Protein AF-0000000079729441 (afdb_homodimer)

Nearest PDB structures (foldseek):
  6cr0-assembly1_A  TM=8.368E-01  e=8.800E-32  Shinella sp. HZN7
  2vvm-assembly1_B  TM=8.037E-01  e=1.463E-27  Aspergillus niger
  2vvm-assembly1_A  TM=7.965E-01  e=6.323E-27  Aspergillus niger
  3zdn-assembly1_B  TM=7.847E-01  e=6.705E-27  Aspergillus niger
  3zdn-assembly1_A  TM=7.825E-01  e=1.435E-26  Aspergillus niger

InterPro domains:
  IPR002937 Amine oxidase [PF01593] (46-445)
  IPR036188 FAD/NAD(P)-binding domain superfamily [G3DSA:3.50.50.60] (35-447)
  IPR036188 FAD/NAD(P)-binding domain superfamily [SSF51905] (35-447)
  IPR050703 Flavin Monoamine Oxidase [PTHR43563] (37-143)

pLDDT: mean 89.75, std 18.29, range [20.11, 98.88]

Radius of gyration: 29.42 Å; Cα contacts (8 Å, |Δi|>4): 1916; chains: 2; bounding box: 69×82×89 Å

Sequence (894 aa):
MKFSRSEFLKAGALTAAMLLGIGKNVIRAQSSPAPGKKVIVLGGGLSGLYSAYLLGKTGSKVTLIEATDRVGGRVRSITDSSGHVLDLGAEWISSEDKTVRSLVRELGLKSFSAALHPDLFLGTYKKFGSWEISGKSQEILNKLIGLNSKMNPSQQEGLDRISFYNYLLYQGASADDLSLLGYKLSLHYGDSIRVLSAQKVLTDLAQFPQRNSKIEGGMENIAKTLVLNVENTEFVFSDPVLSVDQNESGVTISTASGRKFQGAVCVCTLPANQLASLKWNPDLDKEKLLSALRIRYSQIYKLFLVLREAPWESSPFAVHSDSAAQFLYDAGTKVDSPDKILGTIANGDRYSVFESASQDQRVDYIRLTLGRLGLKKDLQIQRIYSSETGKEYVPSGVATFPPGSYGSEMSLRKPFDRVFFAGEHTGESTGTVEAALVSAIKAVNMVMKFSRSEFLKAGALTAAMLLGIGKNVIRAQSSPAPGKKVIVLGGGLSGLYSAYLLGKTGSKVTLIEATDRVGGRVRSITDSSGHVLDLGAEWISSEDKTVRSLVRELGLKSFSAALHPDLFLGTYKKFGSWEISGKSQEILNKLIGLNSKMNPSQQEGLDRISFYNYLLYQGASADDLSLLGYKLSLHYGDSIRVLSAQKVLTDLAQFPQRNSKIEGGMENIAKTLVLNVENTEFVFSDPVLSVDQNESGVTISTASGRKFQGAVCVCTLPANQLASLKWNPDLDKEKLLSALRIRYSQIYKLFLVLREAPWESSPFAVHSDSAAQFLYDAGTKVDSPDKILGTIANGDRYSVFESASQDQRVDYIRLTLGRLGLKKDLQIQRIYSSETGKEYVPSGVATFPPGSYGSEMSLRKPFDRVFFAGEHTGESTGTVEAALVSAIKAVNMV

Secondary structure (DSSP, 8-state):
----SSGGGGGGGGGGGGGG-S---------S--TT-EEEEE--SHHHHHHHHHHHHTT-EEEEE-SSSSS-TT--EEE-TTS-EEESS---B-TT-HHHHHHHHHTT--EEE-----EEEESEEE-TTS-PPPHHHHHHHHHHHHHHTT--HHHHHHHHTSBHHHHHHHHT--HHHHHHHHHHHHHHHSS-GGGSBHHHHHHHHHTPPP--EEETT-THHHHHHHHHH--SEEEE-S--EEEEEE-SS-EEEEETTS-EEEESEEEE---HHHHTTSEEESPPPHHHHHHHHH-EE--EEEEEEEESS-SSSSSS-EEEESSSS-EEEE----TT-S-EEEEEEEEGGGHHHHHHS-HHHHHHHHHHHHHHTTS-----EEEEEE-----SSS-SS-EE--TT-TTHHHHHHS-BTTEEE-SGGGSSS-SSHHHHHHHHHHHHHH-/----SSGGGGGGGGGGGGGGGS---------S--TT-EEEEE--BHHHHHHHHHHHHTT-EEEEE-SSSSSBTT--EEE-TTS-EEESS---B-TT-HHHHHHHHHTT--EEE-----EEEESEEE-TTS-PPPHHHHHHHHHHHHHHTT--HHHHHHHHTSBHHHHHHHHT--HHHHHHHHHHHHHHHSS-GGGSBHHHHHHHHTTPPP--EEETT-THHHHHHHHHH--SEEEE-S--EEEEEE-SS-EEEEETTS-EEEESEEEE---HHHHHHSEEESPPPHHHHHHHHH-EE--EEEEEEEESS-SSSSSS-EEEESSSS-EEEE----TT-S-EEEEEEEEGGGHHHHHHS-HHHHHHHHHHHHHHTTS-----EEEEEE--TT-SSS-SS-EE--TT-TTHHHHHHS-BTTEEE-SGGGSSS-SSHHHHHHHHHHHHHH-

Solvent-accessible surface area (backbone atoms only — not comparable to full-atom values): 46060 Å² total; per-residue (Å²): 134,85,82,76,89,73,77,77,70,67,72,77,64,62,73,73,56,67,74,62,66,66,72,77,71,61,73,65,66,64,68,69,54,52,75,66,39,35,34,32,29,33,28,35,23,57,19,23,46,48,32,44,34,57,40,17,74,56,44,22,35,31,39,37,38,14,49,45,85,60,68,16,58,56,27,35,50,45,75,45,96,72,64,31,42,44,45,51,37,51,59,60,41,36,85,79,38,63,66,50,51,51,49,37,53,75,72,69,52,53,69,45,83,52,65,75,69,47,24,39,34,65,97,49,82,33,54,59,91,67,69,67,60,48,70,67,40,49,50,49,50,53,51,48,33,59,49,59,74,68,50,52,70,70,55,40,45,59,40,11,25,20,19,32,44,48,52,42,44,70,71,65,33,49,72,68,37,50,52,48,49,38,64,73,44,26,82,66,46,20,39,57,46,70,57,26,8,26,40,56,51,37,58,38,62,74,68,60,81,55,58,31,21,31,41,63,82,19,46,27,46,57,40,55,53,44,65,73,65,42,36,58,60,45,81,42,62,60,36,40,73,45,33,44,37,54,60,98,80,24,30,39,39,34,30,73,83,69,50,75,47,77,23,53,30,33,41,40,29,54,55,48,67,54,60,59,69,44,47,48,37,66,70,67,55,65,66,37,44,53,28,25,43,27,45,41,65,19,38,46,39,35,38,35,37,34,17,64,60,69,54,63,94,57,82,87,38,37,33,38,37,40,39,58,44,26,29,39,30,61,49,61,69,45,87,87,38,74,60,29,32,45,29,34,43,18,38,33,40,32,17,55,40,50,72,52,34,52,73,69,51,44,50,49,37,42,27,54,34,28,45,74,71,73,35,59,44,87,74,56,71,76,48,78,52,62,40,78,76,85,47,90,84,44,68,58,40,31,55,38,52,31,21,37,32,68,64,24,34,60,42,50,35,48,61,58,91,55,33,27,27,24,19,24,65,39,30,85,54,53,52,36,70,48,17,13,48,52,22,13,53,57,30,55,60,71,87,134,81,85,74,85,69,76,78,63,65,75,70,63,62,70,69,58,68,71,63,66,66,71,80,70,63,74,65,67,64,69,70,55,54,72,66,41,36,34,33,29,34,28,34,22,56,18,22,46,50,32,45,34,56,41,16,74,54,44,23,36,33,40,36,38,13,51,46,88,61,69,15,58,56,27,36,50,44,74,45,95,72,64,30,42,45,46,50,37,54,58,62,42,37,85,79,39,62,66,51,52,51,49,36,52,74,71,70,51,54,68,46,84,52,65,74,69,46,23,40,35,66,97,49,82,34,54,58,92,68,69,69,61,49,70,68,41,49,50,49,50,54,51,48,33,59,49,60,75,67,49,53,71,70,57,39,46,58,40,11,24,20,18,31,44,47,50,42,45,70,72,65,33,49,71,68,35,51,52,45,47,38,63,73,44,28,84,66,45,19,40,58,46,70,58,26,9,26,40,57,51,38,57,38,60,72,68,60,81,57,58,30,20,32,41,62,82,19,47,26,45,59,41,55,51,44,66,75,65,43,37,60,60,45,81,41,60,59,35,38,75,46,33,45,36,55,60,98,81,25,31,41,40,34,29,71,82,70,50,74,46,76,24,54,31,34,41,42,30,54,56,48,67,55,59,59,70,40,46,47,37,67,69,68,55,66,66,38,44,50,26,25,42,27,45,40,64,21,38,46,40,34,38,36,40,33,19,65,59,67,55,64,93,59,83,89,39,36,32,37,37,39,40,57,45,27,29,39,31,61,49,60,69,45,86,88,37,75,60,29,32,46,30,33,45,19,36,33,41,32,17,56,39,51,71,52,34,51,73,68,52,43,52,49,38,42,26,54,33,28,46,74,72,73,33,59,42,84,73,56,73,76,47,79,48,62,41,77,77,86,49,91,83,44,69,58,41,30,56,38,50,29,20,37,33,68,64,22,35,62,41,50,34,49,64,58,90,56,34,29,28,25,19,24,64,37,29,87,55,51,52,37,70,48,17,12,47,51,21,14,52,57,29,55,60,70,86

Organism: NCBI:txid2484979

Structure (mmCIF, N/CA/C/O backbone):
data_AF-0000000079729441-model_v1
#
loop_
_entity.id
_entity.type
_entity.pdbx_description
1 polymer 'FAD-dependent oxidoreductase'
#
loop_
_atom_site.group_PDB
_atom_site.id
_atom_site.type_symbol
_atom_site.label_atom_id
_atom_site.label_alt_id
_atom_site.label_comp_id
_atom_site.label_asym_id
_atom_site.label_entity_id
_atom_site.label_seq_id
_atom_site.pdbx_PDB_ins_code
_atom_site.Cartn_x
_atom_site.Cartn_y
_atom_site.Cartn_z
_atom_site.occupancy
_atom_site.B_iso_or_equiv
_atom_site.auth_seq_id
_atom_site.auth_comp_id
_atom_site.auth_asym_id
_atom_site.auth_atom_id
_atom_site.pdbx_PDB_model_num
ATOM 1 N N . MET A 1 1 ? -10.023 -13.766 50.531 1 20.72 1 MET A N 1
ATOM 2 C CA . MET A 1 1 ? -9.773 -15.188 50.312 1 20.72 1 MET A CA 1
ATOM 3 C C . MET A 1 1 ? -9.711 -15.5 48.812 1 20.72 1 MET A C 1
ATOM 5 O O . MET A 1 1 ? -10.492 -14.961 48.031 1 20.72 1 MET A O 1
ATOM 9 N N . LYS A 1 2 ? -8.555 -16.016 48.25 1 24.16 2 LYS A N 1
ATOM 10 C CA . LYS A 1 2 ? -7.883 -16.312 47 1 24.16 2 LYS A CA 1
ATOM 11 C C . LYS A 1 2 ? -8.641 -17.359 46.188 1 24.16 2 LYS A C 1
ATOM 13 O O . LYS A 1 2 ? -8.898 -18.453 46.688 1 24.16 2 LYS A O 1
ATOM 18 N N . PHE A 1 3 ? -9.797 -16.938 45.438 1 23.5 3 PHE A N 1
ATOM 19 C CA . PHE A 1 3 ? -10.844 -17.797 44.875 1 23.5 3 PHE A CA 1
ATOM 20 C C . PHE A 1 3 ? -10.242 -18.953 44.094 1 23.5 3 PHE A C 1
ATOM 22 O O . PHE A 1 3 ? -9.242 -18.75 43.375 1 23.5 3 PHE A O 1
ATOM 29 N N . SER A 1 4 ? -10.422 -20.234 44.406 1 22.03 4 SER A N 1
ATOM 30 C CA . SER A 1 4 ? -9.867 -21.562 44.094 1 22.03 4 SER A CA 1
ATOM 31 C C . SER A 1 4 ? -10.148 -21.953 42.656 1 22.03 4 SER A C 1
ATOM 33 O O . SER A 1 4 ? -11.055 -21.422 42 1 22.03 4 SER A O 1
ATOM 35 N N . ARG A 1 5 ? -9.367 -22.875 41.969 1 22.97 5 ARG A N 1
ATOM 36 C CA . ARG A 1 5 ? -9.023 -23.469 40.688 1 22.97 5 ARG A CA 1
ATOM 37 C C . ARG A 1 5 ? -10.266 -24.016 40 1 22.97 5 ARG A C 1
ATOM 39 O O . ARG A 1 5 ? -10.328 -24.062 38.75 1 22.97 5 ARG A O 1
ATOM 46 N N . SER A 1 6 ? -11.188 -24.641 40.781 1 23.39 6 SER A N 1
ATOM 47 C CA . SER A 1 6 ? -12.023 -25.766 40.375 1 23.39 6 SER A CA 1
ATOM 48 C C . SER A 1 6 ? -13.172 -25.312 39.469 1 23.39 6 SER A C 1
ATOM 50 O O . SER A 1 6 ? -13.539 -26.016 38.531 1 23.39 6 SER A O 1
ATOM 52 N N . GLU A 1 7 ? -13.953 -24.234 39.844 1 22.52 7 GLU A N 1
ATOM 53 C CA . GLU A 1 7 ? -15.352 -24.156 39.469 1 22.52 7 GLU A CA 1
ATOM 54 C C . GLU A 1 7 ? -15.477 -23.75 38 1 22.52 7 GLU A C 1
ATOM 56 O O . GLU A 1 7 ? -16.562 -23.844 37.406 1 22.52 7 GLU A O 1
ATOM 61 N N . PHE A 1 8 ? -14.398 -23.156 37.406 1 21.56 8 PHE A N 1
ATOM 62 C CA . PHE A 1 8 ? -14.625 -22.359 36.219 1 21.56 8 PHE A CA 1
ATOM 63 C C . PHE A 1 8 ? -14.859 -23.25 35 1 21.56 8 PHE A C 1
ATOM 65 O O . PHE A 1 8 ? -15.359 -22.797 33.969 1 21.56 8 PHE A O 1
ATOM 72 N N . LEU A 1 9 ? -14.477 -24.609 35.094 1 21.39 9 LEU A N 1
ATOM 73 C CA . LEU A 1 9 ? -14.297 -25.469 33.906 1 21.39 9 LEU A CA 1
ATOM 74 C C . LEU A 1 9 ? -15.648 -25.844 33.312 1 21.39 9 LEU A C 1
ATOM 76 O O . LEU A 1 9 ? -15.727 -26.156 32.125 1 21.39 9 LEU A O 1
ATOM 80 N N . LYS A 1 10 ? -16.656 -25.984 34.156 1 23.56 10 LYS A N 1
ATOM 81 C CA . LYS A 1 10 ? -17.766 -26.844 33.781 1 23.56 10 LYS A CA 1
ATOM 82 C C . LYS A 1 10 ? -18.625 -26.188 32.688 1 23.56 10 LYS A C 1
ATOM 84 O O . LYS A 1 10 ? -19.328 -26.859 31.938 1 23.56 10 LYS A O 1
ATOM 89 N N . ALA A 1 11 ? -18.781 -24.859 32.812 1 24.09 11 ALA A N 1
ATOM 90 C CA . ALA A 1 11 ? -20.047 -24.391 32.219 1 24.09 11 ALA A CA 1
ATOM 91 C C . ALA A 1 11 ? -19.984 -24.438 30.703 1 24.09 11 ALA A C 1
ATOM 93 O O . ALA A 1 11 ? -21 -24.219 30.031 1 24.09 11 ALA A O 1
ATOM 94 N N . GLY A 1 12 ? -18.75 -24.422 30.188 1 22.89 12 GLY A N 1
ATOM 95 C CA . GLY A 1 12 ? -18.656 -24.062 28.781 1 22.89 12 GLY A CA 1
ATOM 96 C C . GLY A 1 12 ? -19.281 -25.078 27.844 1 22.89 12 GLY A C 1
ATOM 97 O O . GLY A 1 12 ? -19.062 -25.047 26.641 1 22.89 12 GLY A O 1
ATOM 98 N N . ALA A 1 13 ? -19.984 -26.094 28.422 1 24.66 13 ALA A N 1
ATOM 99 C CA . ALA A 1 13 ? -20.359 -27.297 27.656 1 24.66 13 ALA A CA 1
ATOM 100 C C . ALA A 1 13 ? -21.422 -26.969 26.609 1 24.66 13 ALA A C 1
ATOM 102 O O . ALA A 1 13 ? -21.625 -27.734 25.672 1 24.66 13 ALA A O 1
ATOM 103 N N . LEU A 1 14 ? -22.203 -25.938 26.953 1 24.86 14 LEU A N 1
ATOM 104 C CA . LEU A 1 14 ? -23.531 -26.109 26.359 1 24.86 14 LEU A CA 1
ATOM 105 C C . LEU A 1 14 ? -23.469 -25.922 24.844 1 24.86 14 LEU A C 1
ATOM 107 O O . LEU A 1 14 ? -24.266 -26.5 24.109 1 24.86 14 LEU A O 1
ATOM 111 N N . THR A 1 15 ? -22.656 -24.953 24.484 1 24.14 15 THR A N 1
ATOM 112 C CA . THR A 1 15 ? -23.125 -24.281 23.281 1 24.14 15 THR A CA 1
ATOM 113 C C . THR A 1 15 ? -22.984 -25.188 22.062 1 24.14 15 THR A C 1
ATOM 115 O O . THR A 1 15 ? -23.344 -24.797 20.938 1 24.14 15 THR A O 1
ATOM 118 N N . ALA A 1 16 ? -22.297 -26.328 22.156 1 26.58 16 ALA A N 1
ATOM 119 C CA . ALA A 1 16 ? -22 -27.062 20.938 1 26.58 16 ALA A CA 1
ATOM 120 C C . ALA A 1 16 ? -23.281 -27.578 20.281 1 26.58 16 ALA A C 1
ATOM 122 O O . ALA A 1 16 ? -23.266 -27.969 19.109 1 26.58 16 ALA A O 1
ATOM 123 N N . ALA A 1 17 ? -24.328 -27.656 21.125 1 26.12 17 ALA A N 1
ATOM 124 C CA . ALA A 1 17 ? -25.375 -28.594 20.688 1 26.12 17 ALA A CA 1
ATOM 125 C C . ALA A 1 17 ? -26.188 -28 19.547 1 26.12 17 ALA A C 1
ATOM 127 O O . ALA A 1 17 ? -26.734 -28.734 18.719 1 26.12 17 ALA A O 1
ATOM 128 N N . MET A 1 18 ? -26.422 -26.688 19.766 1 25.78 18 MET A N 1
ATOM 129 C CA . MET A 1 18 ? -27.578 -26.312 18.969 1 25.78 18 MET A CA 1
ATOM 130 C C . MET A 1 18 ? -27.266 -26.359 17.484 1 25.78 18 MET A C 1
ATOM 132 O O . MET A 1 18 ? -28.141 -26.141 16.641 1 25.78 18 MET A O 1
ATOM 136 N N . LEU A 1 19 ? -25.984 -26.234 17.203 1 25.58 19 LEU A N 1
ATOM 137 C CA . LEU A 1 19 ? -25.828 -26.141 15.758 1 25.58 19 LEU A CA 1
ATOM 138 C C . LEU A 1 19 ? -26.328 -27.406 15.07 1 25.58 19 LEU A C 1
ATOM 140 O O . LEU A 1 19 ? -26.172 -27.562 13.859 1 25.58 19 LEU A O 1
ATOM 144 N N . LEU A 1 20 ? -26.906 -28.328 15.883 1 26.69 20 LEU A N 1
ATOM 145 C CA . LEU A 1 20 ? -27.281 -29.594 15.273 1 26.69 20 LEU A CA 1
ATOM 146 C C . LEU A 1 20 ? -28.484 -29.406 14.359 1 26.69 20 LEU A C 1
ATOM 148 O O . LEU A 1 20 ? -28.766 -30.266 13.523 1 26.69 20 LEU A O 1
ATOM 152 N N . GLY A 1 21 ? -29.422 -28.531 14.758 1 25.58 21 GLY A N 1
ATOM 153 C CA . GLY A 1 21 ? -30.75 -28.703 14.18 1 25.58 21 GLY A CA 1
ATOM 154 C C . GLY A 1 21 ? -30.828 -28.281 12.727 1 25.58 21 GLY A C 1
ATOM 155 O O . GLY A 1 21 ? -31.922 -28.172 12.164 1 25.58 21 GLY A O 1
ATOM 156 N N . ILE A 1 22 ? -29.984 -27.312 12.422 1 28.78 22 ILE A N 1
ATOM 157 C CA . ILE A 1 22 ? -30.344 -26.922 11.062 1 28.78 22 ILE A CA 1
ATOM 158 C C . ILE A 1 22 ? -30.344 -28.141 10.148 1 28.78 22 ILE A C 1
ATOM 160 O O . ILE A 1 22 ? -29.422 -28.953 10.195 1 28.78 22 ILE A O 1
ATOM 164 N N . GLY A 1 23 ? -31.531 -28.578 9.711 1 25.88 23 GLY A N 1
ATOM 165 C CA . GLY A 1 23 ? -31.766 -29.734 8.859 1 25.88 23 GLY A CA 1
ATOM 166 C C . GLY A 1 23 ? -30.641 -29.969 7.867 1 25.88 23 GLY A C 1
ATOM 167 O O . GLY A 1 23 ? -29.953 -29.031 7.465 1 25.88 23 GLY A O 1
ATOM 168 N N . LYS A 1 24 ? -30.125 -31.062 7.906 1 30.64 24 LYS A N 1
ATOM 169 C CA . LYS A 1 24 ? -29.234 -31.797 7.016 1 30.64 24 LYS A CA 1
ATOM 170 C C . LYS A 1 24 ? -29.547 -31.5 5.555 1 30.64 24 LYS A C 1
ATOM 172 O O . LYS A 1 24 ? -30.266 -32.25 4.902 1 30.64 24 LYS A O 1
ATOM 177 N N . ASN A 1 25 ? -30.078 -30.234 5.371 1 29.16 25 ASN A N 1
ATOM 178 C CA . ASN A 1 25 ? -30.188 -30.25 3.914 1 29.16 25 ASN A CA 1
ATOM 179 C C . ASN A 1 25 ? -28.859 -30.625 3.264 1 29.16 25 ASN A C 1
ATOM 181 O O . ASN A 1 25 ? -27.906 -29.828 3.266 1 29.16 25 ASN A O 1
ATOM 185 N N . VAL A 1 26 ? -28.391 -31.781 3.516 1 29.33 26 VAL A N 1
ATOM 186 C CA . VAL A 1 26 ? -27.359 -32.469 2.725 1 29.33 26 VAL A CA 1
ATOM 187 C C . VAL A 1 26 ? -27.438 -31.984 1.274 1 29.33 26 VAL A C 1
ATOM 189 O O . VAL A 1 26 ? -28.438 -32.219 0.591 1 29.33 26 VAL A O 1
ATOM 192 N N . ILE A 1 27 ? -27.031 -30.812 1.03 1 32.25 27 ILE A N 1
ATOM 193 C CA . ILE A 1 27 ? -26.766 -30.656 -0.393 1 32.25 27 ILE A CA 1
ATOM 194 C C . ILE A 1 27 ? -26.25 -31.969 -0.979 1 32.25 27 ILE A C 1
ATOM 196 O O . ILE A 1 27 ? -25.203 -32.469 -0.582 1 32.25 27 ILE A O 1
ATOM 200 N N . ARG A 1 28 ? -27.109 -32.875 -1.258 1 32.94 28 ARG A N 1
ATOM 201 C CA . ARG A 1 28 ? -26.859 -34.062 -2.031 1 32.94 28 ARG A CA 1
ATOM 202 C C . ARG A 1 28 ? -25.719 -33.875 -3.029 1 32.94 28 ARG A C 1
ATOM 204 O O . ARG A 1 28 ? -25.766 -32.938 -3.83 1 32.94 28 ARG A O 1
ATOM 211 N N . ALA A 1 29 ? -24.516 -34.25 -2.689 1 35.47 29 ALA A N 1
ATOM 212 C CA . ALA A 1 29 ? -23.516 -34.5 -3.723 1 35.47 29 ALA A CA 1
ATOM 213 C C . ALA A 1 29 ? -24.172 -34.906 -5.043 1 35.47 29 ALA A C 1
ATOM 215 O O . ALA A 1 29 ? -24.844 -35.938 -5.133 1 35.47 29 ALA A O 1
ATOM 216 N N . GLN A 1 30 ? -24.641 -33.969 -5.734 1 36.94 30 GLN A N 1
ATOM 217 C CA . GLN A 1 30 ? -25.109 -34.469 -7.023 1 36.94 30 GLN A CA 1
ATOM 218 C C . GLN A 1 30 ? -24.203 -35.594 -7.527 1 36.94 30 GLN A C 1
ATOM 220 O O . GLN A 1 30 ? -23.031 -35.688 -7.148 1 36.94 30 GLN A O 1
ATOM 225 N N . SER A 1 31 ? -24.797 -36.656 -8.102 1 38.97 31 SER A N 1
ATOM 226 C CA . SER A 1 31 ? -24.234 -37.875 -8.719 1 38.97 31 SER A CA 1
ATOM 227 C C . SER A 1 31 ? -22.891 -37.562 -9.391 1 38.97 31 SER A C 1
ATOM 229 O O . SER A 1 31 ? -22.672 -36.438 -9.867 1 38.97 31 SER A O 1
ATOM 231 N N . SER A 1 32 ? -21.812 -38.156 -8.945 1 47.31 32 SER A N 1
ATOM 232 C CA . SER A 1 32 ? -20.578 -38.156 -9.719 1 47.31 32 SER A CA 1
ATOM 233 C C . SER A 1 32 ? -20.844 -37.844 -11.188 1 47.31 32 SER A C 1
ATOM 235 O O . SER A 1 32 ? -21.828 -38.281 -11.758 1 47.31 32 SER A O 1
ATOM 237 N N . PRO A 1 33 ? -20.266 -36.688 -11.609 1 52.5 33 PRO A N 1
ATOM 238 C CA . PRO A 1 33 ? -20.5 -36.469 -13.039 1 52.5 33 PRO A CA 1
ATOM 239 C C . PRO A 1 33 ? -20.578 -37.75 -13.836 1 52.5 33 PRO A C 1
ATOM 241 O O . PRO A 1 33 ? -19.906 -38.719 -13.5 1 52.5 33 PRO A O 1
ATOM 244 N N . ALA A 1 34 ? -21.688 -38 -14.461 1 55.31 34 ALA A N 1
ATOM 245 C CA . ALA A 1 34 ? -21.922 -39.156 -15.32 1 55.31 34 ALA A CA 1
ATOM 246 C C . ALA A 1 34 ? -20.734 -39.406 -16.25 1 55.31 34 ALA A C 1
ATOM 248 O O . ALA A 1 34 ? -20.109 -38.438 -16.734 1 55.31 34 ALA A O 1
ATOM 249 N N . PRO A 1 35 ? -20.234 -40.562 -16.25 1 67.25 35 PRO A N 1
ATOM 250 C CA . PRO A 1 35 ? -19.25 -40.906 -17.281 1 67.25 35 PRO A CA 1
ATOM 251 C C . PRO A 1 35 ? -19.578 -40.312 -18.641 1 67.25 35 PRO A C 1
ATOM 253 O O . PRO A 1 35 ? -20.75 -40.281 -19.031 1 67.25 35 PRO A O 1
ATOM 256 N N . GLY A 1 36 ? -18.625 -39.344 -19.125 1 75.56 36 GLY A N 1
ATOM 257 C CA . GLY A 1 36 ? -18.797 -38.812 -20.453 1 75.56 36 GLY A CA 1
ATOM 258 C C . GLY A 1 36 ? -19.188 -37.344 -20.453 1 75.56 36 GLY A C 1
ATOM 259 O O . GLY A 1 36 ? -19.281 -36.719 -21.5 1 75.56 36 GLY A O 1
ATOM 260 N N . LYS A 1 37 ? -19.266 -36.812 -19.172 1 88.56 37 LYS A N 1
ATOM 261 C CA . LYS A 1 37 ? -19.609 -35.406 -19.109 1 88.56 37 LYS A CA 1
ATOM 262 C C . LYS A 1 37 ? -18.453 -34.531 -19.594 1 88.56 37 LYS A C 1
ATOM 264 O O . LYS A 1 37 ? -17.312 -34.719 -19.172 1 88.56 37 LYS A O 1
ATOM 269 N N . LYS A 1 38 ? -18.734 -33.625 -20.469 1 97 38 LYS A N 1
ATOM 270 C CA . LYS A 1 38 ? -17.719 -32.719 -20.984 1 97 38 LYS A CA 1
ATOM 271 C C . LYS A 1 38 ? -17.578 -31.5 -20.078 1 97 38 LYS A C 1
ATOM 273 O O . LYS A 1 38 ? -18.547 -30.75 -19.859 1 97 38 LYS A O 1
ATOM 278 N N . VAL A 1 39 ? -16.391 -31.359 -19.5 1 98.44 39 VAL A N 1
ATOM 279 C CA . VAL A 1 39 ? -16.125 -30.266 -18.578 1 98.44 39 VAL A CA 1
ATOM 280 C C . VAL A 1 39 ? -14.992 -29.406 -19.141 1 98.44 39 VAL A C 1
ATOM 282 O O . VAL A 1 39 ? -13.969 -29.922 -19.594 1 98.44 39 VAL A O 1
ATOM 285 N N . ILE A 1 40 ? -15.188 -28.094 -19.125 1 98.81 40 ILE A N 1
ATOM 286 C CA . ILE A 1 40 ? -14.133 -27.172 -19.516 1 98.81 40 ILE A CA 1
ATOM 287 C C . ILE A 1 40 ? -13.484 -26.578 -18.266 1 98.81 40 ILE A C 1
ATOM 289 O O . ILE A 1 40 ? -14.18 -26.141 -17.344 1 98.81 40 ILE A O 1
ATOM 293 N N . VAL A 1 41 ? -12.18 -26.609 -18.172 1 98.88 41 VAL A N 1
ATOM 294 C CA . VAL A 1 41 ? -11.43 -25.984 -17.094 1 98.88 41 VAL A CA 1
ATOM 295 C C . VAL A 1 41 ? -10.633 -24.797 -17.625 1 98.88 41 VAL A C 1
ATOM 297 O O . VAL A 1 41 ? -9.883 -24.938 -18.594 1 98.88 41 VAL A O 1
ATOM 300 N N . LEU A 1 42 ? -10.852 -23.641 -17.031 1 98.81 42 LEU A N 1
ATOM 301 C CA . LEU A 1 42 ? -10.141 -22.438 -17.438 1 98.81 42 LEU A CA 1
ATOM 302 C C . LEU A 1 42 ? -8.969 -22.172 -16.5 1 98.81 42 LEU A C 1
ATOM 304 O O . LEU A 1 42 ? -9.164 -21.953 -15.297 1 98.81 42 LEU A O 1
ATOM 308 N N . GLY A 1 43 ? -7.727 -22.125 -17.094 1 98.19 43 GLY A N 1
ATOM 309 C CA . GLY A 1 43 ? -6.516 -21.859 -16.328 1 98.19 43 GLY A CA 1
ATOM 310 C C . GLY A 1 43 ? -5.738 -23.125 -15.992 1 98.19 43 GLY A C 1
ATOM 311 O O . GLY A 1 43 ? -6.297 -24.078 -15.469 1 98.19 43 GLY A O 1
ATOM 312 N N . GLY A 1 44 ? -4.488 -23.016 -16.219 1 98 44 GLY A N 1
ATOM 313 C CA . GLY A 1 44 ? -3.623 -24.172 -15.992 1 98 44 GLY A CA 1
ATOM 314 C C . GLY A 1 44 ? -2.732 -24 -14.773 1 98 44 GLY A C 1
ATOM 315 O O . GLY A 1 44 ? -1.617 -24.531 -14.742 1 98 44 GLY A O 1
ATOM 316 N N . GLY A 1 45 ? -3.131 -23.203 -13.805 1 97.69 45 GLY A N 1
ATOM 317 C CA . GLY A 1 45 ? -2.484 -23.203 -12.5 1 97.69 45 GLY A CA 1
ATOM 318 C C . GLY A 1 45 ? -2.805 -24.422 -11.672 1 97.69 45 GLY A C 1
ATOM 319 O O . GLY A 1 45 ? -3.461 -25.344 -12.148 1 97.69 45 GLY A O 1
ATOM 320 N N . LEU A 1 46 ? -2.406 -24.406 -10.414 1 98.19 46 LEU A N 1
ATOM 321 C CA . LEU A 1 46 ? -2.564 -25.594 -9.586 1 98.19 46 LEU A CA 1
ATOM 322 C C . LEU A 1 46 ? -4.039 -25.906 -9.367 1 98.19 46 LEU A C 1
ATOM 324 O O . LEU A 1 46 ? -4.438 -27.078 -9.352 1 98.19 46 LEU A O 1
ATOM 328 N N . SER A 1 47 ? -4.84 -24.891 -9.164 1 98.19 47 SER A N 1
ATOM 329 C CA . SER A 1 47 ? -6.27 -25.125 -8.992 1 98.19 47 SER A CA 1
ATOM 330 C C . SER A 1 47 ? -6.875 -25.781 -10.227 1 98.19 47 SER A C 1
ATOM 332 O O . SER A 1 47 ? -7.676 -26.703 -10.117 1 98.19 47 SER A O 1
ATOM 334 N N . GLY A 1 48 ? -6.516 -25.297 -11.383 1 98.69 48 GLY A N 1
ATOM 335 C CA . GLY A 1 48 ? -7.027 -25.844 -12.625 1 98.69 48 GLY A CA 1
ATOM 336 C C . GLY A 1 48 ? -6.535 -27.266 -12.906 1 98.69 48 GLY A C 1
ATOM 337 O O . GLY A 1 48 ? -7.324 -28.141 -13.242 1 98.69 48 GLY A O 1
ATOM 338 N N . LEU A 1 49 ? -5.285 -27.469 -12.742 1 98.81 49 LEU A N 1
ATOM 339 C CA . LEU A 1 49 ? -4.691 -28.781 -12.984 1 98.81 49 LEU A CA 1
ATOM 340 C C . LEU A 1 49 ? -5.27 -29.812 -12.031 1 98.81 49 LEU A C 1
ATOM 342 O O . LEU A 1 49 ? -5.555 -30.938 -12.438 1 98.81 49 LEU A O 1
ATOM 346 N N . TYR A 1 50 ? -5.387 -29.406 -10.789 1 98.81 50 TYR A N 1
ATOM 347 C CA . TYR A 1 50 ? -5.93 -30.344 -9.812 1 98.81 50 TYR A CA 1
ATOM 348 C C . TYR A 1 50 ? -7.402 -30.625 -10.086 1 98.81 50 TYR A C 1
ATOM 350 O O . TYR A 1 50 ? -7.871 -31.75 -9.906 1 98.81 50 TYR A O 1
ATOM 358 N N . SER A 1 51 ? -8.172 -29.609 -10.523 1 98.75 51 SER A N 1
ATOM 359 C CA . SER A 1 51 ? -9.547 -29.828 -10.945 1 98.75 51 SER A CA 1
ATOM 360 C C . SER A 1 51 ? -9.617 -30.844 -12.086 1 98.75 51 SER A C 1
ATOM 362 O O . SER A 1 51 ? -10.422 -31.781 -12.039 1 98.75 51 SER A O 1
ATOM 364 N N . ALA A 1 52 ? -8.781 -30.641 -13.062 1 98.69 52 ALA A N 1
ATOM 365 C CA . ALA A 1 52 ? -8.734 -31.578 -14.195 1 98.69 52 ALA A CA 1
ATOM 366 C C . ALA A 1 52 ? -8.375 -32.969 -13.742 1 98.69 52 ALA A C 1
ATOM 368 O O . ALA A 1 52 ? -8.961 -33.969 -14.211 1 98.69 52 ALA A O 1
ATOM 369 N N . TYR A 1 53 ? -7.422 -33.062 -12.867 1 98.62 53 TYR A N 1
ATOM 370 C CA . TYR A 1 53 ? -6.973 -34.344 -12.32 1 98.62 53 TYR A CA 1
ATOM 371 C C . TYR A 1 53 ? -8.125 -35.094 -11.641 1 98.62 53 TYR A C 1
ATOM 373 O O . TYR A 1 53 ? -8.352 -36.25 -11.914 1 98.62 53 TYR A O 1
ATOM 381 N N . LEU A 1 54 ? -8.875 -34.406 -10.781 1 98.19 54 LEU A N 1
ATOM 382 C CA . LEU A 1 54 ? -9.984 -35 -10.047 1 98.19 54 LEU A CA 1
ATOM 383 C C . LEU A 1 54 ? -11.125 -35.375 -10.992 1 98.19 54 LEU A C 1
ATOM 385 O O . LEU A 1 54 ? -11.695 -36.438 -10.883 1 98.19 54 LEU A O 1
ATOM 389 N N . LEU A 1 55 ? -11.438 -34.531 -11.906 1 97.94 55 LEU A N 1
ATOM 390 C CA . LEU A 1 55 ? -12.523 -34.781 -12.852 1 97.94 55 LEU A CA 1
ATOM 391 C C . LEU A 1 55 ? -12.188 -35.938 -13.781 1 97.94 55 LEU A C 1
ATOM 393 O O . LEU A 1 55 ? -13.055 -36.75 -14.086 1 97.94 55 LEU A O 1
ATOM 397 N N . GLY A 1 56 ? -11 -35.938 -14.242 1 96.38 56 GLY A N 1
ATOM 398 C CA . GLY A 1 56 ? -10.57 -37.031 -15.094 1 96.38 56 GLY A CA 1
ATOM 399 C C . GLY A 1 56 ? -10.727 -38.375 -14.438 1 96.38 56 GLY A C 1
ATOM 400 O O . GLY A 1 56 ? -11.133 -39.344 -15.086 1 96.38 56 GLY A O 1
ATOM 401 N N . LYS A 1 57 ? -10.414 -38.406 -13.195 1 94.44 57 LYS A N 1
ATOM 402 C CA . LYS A 1 57 ? -10.508 -39.656 -12.438 1 94.44 57 LYS A CA 1
ATOM 403 C C . LYS A 1 57 ? -11.953 -40.125 -12.328 1 94.44 57 LYS A C 1
ATOM 405 O O . LYS A 1 57 ? -12.219 -41.312 -12.156 1 94.44 57 LYS A O 1
ATOM 410 N N . THR A 1 58 ? -12.875 -39.219 -12.422 1 92.94 58 THR A N 1
ATOM 411 C CA . THR A 1 58 ? -14.289 -39.562 -12.32 1 92.94 58 THR A CA 1
ATOM 412 C C . THR A 1 58 ? -14.836 -39.969 -13.688 1 92.94 58 THR A C 1
ATOM 414 O O . THR A 1 58 ? -16.016 -40.312 -13.812 1 92.94 58 THR A O 1
ATOM 417 N N . GLY A 1 59 ? -14.062 -39.875 -14.758 1 93.94 59 GLY A N 1
ATOM 418 C CA . GLY A 1 59 ? -14.484 -40.281 -16.094 1 93.94 59 GLY A CA 1
ATOM 419 C C . GLY A 1 59 ? -14.953 -39.125 -16.953 1 93.94 59 GLY A C 1
ATOM 420 O O . GLY A 1 59 ? -15.32 -39.312 -18.109 1 93.94 59 GLY A O 1
ATOM 421 N N . SER A 1 60 ? -14.914 -37.938 -16.422 1 96.56 60 SER A N 1
ATOM 422 C CA . SER A 1 60 ? -15.281 -36.781 -17.203 1 96.56 60 SER A CA 1
ATOM 423 C C . SER A 1 60 ? -14.273 -36.531 -18.312 1 96.56 60 SER A C 1
ATOM 425 O O . SER A 1 60 ? -13.086 -36.812 -18.172 1 96.56 60 SER A O 1
ATOM 427 N N . LYS A 1 61 ? -14.797 -36.062 -19.406 1 97.75 61 LYS A N 1
ATOM 428 C CA . LYS A 1 61 ? -13.93 -35.562 -20.469 1 97.75 61 LYS A CA 1
ATOM 429 C C . LYS A 1 61 ? -13.609 -34.094 -20.281 1 97.75 61 LYS A C 1
ATOM 431 O O . LYS A 1 61 ? -14.508 -33.25 -20.344 1 97.75 61 LYS A O 1
ATOM 436 N N . VAL A 1 62 ? -12.32 -33.812 -20.125 1 98.44 62 VAL A N 1
ATOM 437 C CA . VAL A 1 62 ? -11.938 -32.469 -19.703 1 98.44 62 VAL A CA 1
ATOM 438 C C . VAL A 1 62 ? -11.164 -31.766 -20.812 1 98.44 62 VAL A C 1
ATOM 440 O O . VAL A 1 62 ? -10.336 -32.375 -21.484 1 98.44 62 VAL A O 1
ATOM 443 N N . THR A 1 63 ? -11.508 -30.547 -21.109 1 98.75 63 THR A N 1
ATOM 444 C CA . THR A 1 63 ? -10.672 -29.625 -21.875 1 98.75 63 THR A CA 1
ATOM 445 C C . THR A 1 63 ? -10.156 -28.5 -21 1 98.75 63 THR A C 1
ATOM 447 O O . THR A 1 63 ? -10.938 -27.719 -20.453 1 98.75 63 THR A O 1
ATOM 450 N N . LEU A 1 64 ? -8.844 -28.453 -20.781 1 98.81 64 LEU A N 1
ATOM 451 C CA . LEU A 1 64 ? -8.227 -27.391 -20 1 98.81 64 LEU A CA 1
ATOM 452 C C . LEU A 1 64 ? -7.605 -26.328 -20.906 1 98.81 64 LEU A C 1
ATOM 454 O O . LEU A 1 64 ? -6.75 -26.656 -21.734 1 98.81 64 LEU A O 1
ATOM 458 N N . ILE A 1 65 ? -8.055 -25.109 -20.75 1 98.81 65 ILE A N 1
ATOM 459 C CA . ILE A 1 65 ? -7.59 -24 -21.578 1 98.81 65 ILE A CA 1
ATOM 460 C C . ILE A 1 65 ? -6.684 -23.094 -20.75 1 98.81 65 ILE A C 1
ATOM 462 O O . ILE A 1 65 ? -7.07 -22.609 -19.688 1 98.81 65 ILE A O 1
ATOM 466 N N . GLU A 1 66 ? -5.484 -22.859 -21.203 1 98.12 66 GLU A N 1
ATOM 467 C CA . GLU A 1 66 ? -4.457 -22.047 -20.531 1 98.12 66 GLU A CA 1
ATOM 468 C C . GLU A 1 66 ? -3.949 -20.938 -21.453 1 98.12 66 GLU A C 1
ATOM 470 O O . GLU A 1 66 ? -3.664 -21.188 -22.625 1 98.12 66 GLU A O 1
ATOM 475 N N . ALA A 1 67 ? -3.867 -19.75 -20.922 1 96.88 67 ALA A N 1
ATOM 476 C CA . ALA A 1 67 ? -3.512 -18.562 -21.703 1 96.88 67 ALA A CA 1
ATOM 477 C C . ALA A 1 67 ? -2.033 -18.578 -22.078 1 96.88 67 ALA A C 1
ATOM 479 O O . ALA A 1 67 ? -1.654 -18.078 -23.141 1 96.88 67 ALA A O 1
ATOM 480 N N . THR A 1 68 ? -1.215 -19.094 -21.234 1 95.19 68 THR A N 1
ATOM 481 C CA . THR A 1 68 ? 0.227 -19.078 -21.453 1 95.19 68 THR A CA 1
ATOM 482 C C . THR A 1 68 ? 0.688 -20.375 -22.109 1 95.19 68 THR A C 1
ATOM 484 O O . THR A 1 68 ? -0.13 -21.25 -22.438 1 95.19 68 THR A O 1
ATOM 487 N N . ASP A 1 69 ? 2.02 -20.547 -22.312 1 95.06 69 ASP A N 1
ATOM 488 C CA . ASP A 1 69 ? 2.58 -21.703 -23 1 95.06 69 ASP A CA 1
ATOM 489 C C . ASP A 1 69 ? 3.029 -22.766 -22.016 1 95.06 69 ASP A C 1
ATOM 491 O O . ASP A 1 69 ? 3.744 -23.703 -22.391 1 95.06 69 ASP A O 1
ATOM 495 N N . ARG A 1 70 ? 2.619 -22.562 -20.797 1 93.44 70 ARG A N 1
ATOM 496 C CA . ARG A 1 70 ? 3.061 -23.516 -19.781 1 93.44 70 ARG A CA 1
ATOM 497 C C . ARG A 1 70 ? 2.006 -23.688 -18.703 1 93.44 70 ARG A C 1
ATOM 499 O O . ARG A 1 70 ? 1.11 -22.859 -18.562 1 93.44 70 ARG A O 1
ATOM 506 N N . VAL A 1 71 ? 2.145 -24.75 -17.875 1 95.56 71 VAL A N 1
ATOM 507 C CA . VAL A 1 71 ? 1.291 -24.969 -16.703 1 95.56 71 VAL A CA 1
ATOM 508 C C . VAL A 1 71 ? 1.949 -24.375 -15.469 1 95.56 71 VAL A C 1
ATOM 510 O O . VAL A 1 71 ? 3.113 -23.969 -15.508 1 95.56 71 VAL A O 1
ATOM 513 N N . GLY A 1 72 ? 1.175 -24.297 -14.461 1 96.06 72 GLY A N 1
ATOM 514 C CA . GLY A 1 72 ? 1.731 -23.984 -13.156 1 96.06 72 GLY A CA 1
ATOM 515 C C . GLY A 1 72 ? 1.305 -22.625 -12.625 1 96.06 72 GLY A C 1
ATOM 516 O O . GLY A 1 72 ? 1.328 -22.391 -11.422 1 96.06 72 GLY A O 1
ATOM 517 N N . GLY A 1 73 ? 0.917 -21.719 -13.547 1 94.81 73 GLY A N 1
ATOM 518 C CA . GLY A 1 73 ? 0.519 -20.406 -13.086 1 94.81 73 GLY A CA 1
ATOM 519 C C . GLY A 1 73 ? 1.581 -19.719 -12.242 1 94.81 73 GLY A C 1
ATOM 520 O O . GLY A 1 73 ? 2.715 -19.531 -12.695 1 94.81 73 GLY A O 1
ATOM 521 N N . ARG A 1 74 ? 1.297 -19.484 -10.953 1 94.5 74 ARG A N 1
ATOM 522 C CA . ARG A 1 74 ? 2.184 -18.734 -10.07 1 94.5 74 ARG A CA 1
ATOM 523 C C . ARG A 1 74 ? 3.232 -19.656 -9.445 1 94.5 74 ARG A C 1
ATOM 525 O O . ARG A 1 74 ? 4.043 -19.203 -8.633 1 94.5 74 ARG A O 1
ATOM 532 N N . VAL A 1 75 ? 3.211 -20.875 -9.812 1 95.94 75 VAL A N 1
ATOM 533 C CA . VAL A 1 75 ? 4.301 -21.781 -9.461 1 95.94 75 VAL A CA 1
ATOM 534 C C . VAL A 1 75 ? 5.246 -21.938 -10.648 1 95.94 75 VAL A C 1
ATOM 536 O O . VAL A 1 75 ? 4.824 -22.328 -11.742 1 95.94 75 VAL A O 1
ATOM 539 N N . ARG A 1 76 ? 6.48 -21.547 -10.477 1 95.62 76 ARG A N 1
ATOM 540 C CA . ARG A 1 76 ? 7.512 -21.625 -11.508 1 95.62 76 ARG A CA 1
ATOM 541 C C . ARG A 1 76 ? 8.875 -21.938 -10.898 1 95.62 76 ARG A C 1
ATOM 543 O O . ARG A 1 76 ? 9.305 -21.266 -9.961 1 95.62 76 ARG A O 1
ATOM 550 N N . SER A 1 77 ? 9.508 -22.969 -11.438 1 97.06 77 SER A N 1
ATOM 551 C CA . SER A 1 77 ? 10.844 -23.344 -10.992 1 97.06 77 SER A CA 1
ATOM 552 C C . SER A 1 77 ? 11.82 -23.422 -12.164 1 97.06 77 SER A C 1
ATOM 554 O O . SER A 1 77 ? 11.438 -23.844 -13.258 1 97.06 77 SER A O 1
ATOM 556 N N . ILE A 1 78 ? 13.039 -23 -11.883 1 96.81 78 ILE A N 1
ATOM 557 C CA . ILE A 1 78 ? 14.109 -23.109 -12.875 1 96.81 78 ILE A CA 1
ATOM 558 C C . ILE A 1 78 ? 15.266 -23.922 -12.289 1 96.81 78 ILE A C 1
ATOM 560 O O . ILE A 1 78 ? 15.625 -23.75 -11.125 1 96.81 78 ILE A O 1
ATOM 564 N N . THR A 1 79 ? 15.734 -24.797 -13.109 1 96.94 79 THR A N 1
ATOM 565 C CA . THR A 1 79 ? 16.938 -25.531 -12.719 1 96.94 79 THR A CA 1
ATOM 566 C C . THR A 1 79 ? 18.188 -24.859 -13.281 1 96.94 79 THR A C 1
ATOM 568 O O . THR A 1 79 ? 18.344 -24.766 -14.492 1 96.94 79 THR A O 1
ATOM 571 N N . ASP A 1 80 ? 19 -24.438 -12.391 1 97.44 80 ASP A N 1
ATOM 572 C CA . ASP A 1 80 ? 20.266 -23.859 -12.789 1 97.44 80 ASP A CA 1
ATOM 573 C C . ASP A 1 80 ? 21.266 -24.938 -13.203 1 97.44 80 ASP A C 1
ATOM 575 O O . ASP A 1 80 ? 21.141 -26.094 -12.797 1 97.44 80 ASP A O 1
ATOM 579 N N . SER A 1 81 ? 22.297 -24.562 -14.031 1 96.25 81 SER A N 1
ATOM 580 C CA . SER A 1 81 ? 23.281 -25.516 -14.508 1 96.25 81 SER A CA 1
ATOM 581 C C . SER A 1 81 ? 24.094 -26.109 -13.344 1 96.25 81 SER A C 1
ATOM 583 O O . SER A 1 81 ? 24.688 -27.172 -13.477 1 96.25 81 SER A O 1
ATOM 585 N N . SER A 1 82 ? 24.109 -25.484 -12.258 1 95.56 82 SER A N 1
ATOM 586 C CA . SER A 1 82 ? 24.812 -25.969 -11.062 1 95.56 82 SER A CA 1
ATOM 587 C C . SER A 1 82 ? 24.031 -27.078 -10.375 1 95.56 82 SER A C 1
ATOM 589 O O . SER A 1 82 ? 24.531 -27.719 -9.461 1 95.56 82 SER A O 1
ATOM 591 N N . GLY A 1 83 ? 22.812 -27.25 -10.742 1 95.69 83 GLY A N 1
ATOM 592 C CA . GLY A 1 83 ? 21.953 -28.266 -10.141 1 95.69 83 GLY A CA 1
ATOM 593 C C . GLY A 1 83 ? 20.938 -27.688 -9.172 1 95.69 83 GLY A C 1
ATOM 594 O O . GLY A 1 83 ? 19.969 -28.359 -8.805 1 95.69 83 GLY A O 1
ATOM 595 N N . HIS A 1 84 ? 21.141 -26.453 -8.773 1 97.25 84 HIS A N 1
ATOM 596 C CA . HIS A 1 84 ? 20.172 -25.812 -7.902 1 97.25 84 HIS A CA 1
ATOM 597 C C . HIS A 1 84 ? 18.844 -25.594 -8.617 1 97.25 84 HIS A C 1
ATOM 599 O O . HIS A 1 84 ? 18.812 -25.328 -9.82 1 97.25 84 HIS A O 1
ATOM 605 N N . VAL A 1 85 ? 17.781 -25.781 -7.855 1 97.44 85 VAL A N 1
ATOM 606 C CA . VAL A 1 85 ? 16.453 -25.469 -8.352 1 97.44 85 VAL A CA 1
ATOM 607 C C . VAL A 1 85 ? 15.93 -24.203 -7.676 1 97.44 85 VAL A C 1
ATOM 609 O O . VAL A 1 85 ? 15.906 -24.109 -6.445 1 97.44 85 VAL A O 1
ATOM 612 N N . LEU A 1 86 ? 15.578 -23.203 -8.477 1 97.69 86 LEU A N 1
ATOM 613 C CA . LEU A 1 86 ? 15.109 -21.922 -7.988 1 97.69 86 LEU A CA 1
ATOM 614 C C . LEU A 1 86 ? 13.609 -21.75 -8.234 1 97.69 86 LEU A C 1
ATOM 616 O O . LEU A 1 86 ? 13.156 -21.812 -9.375 1 97.69 86 LEU A O 1
ATOM 620 N N . ASP A 1 87 ? 12.875 -21.578 -7.168 1 97.25 87 ASP A N 1
ATOM 621 C CA . ASP A 1 87 ? 11.445 -21.281 -7.289 1 97.25 87 ASP A CA 1
ATOM 622 C C . ASP A 1 87 ? 11.211 -19.797 -7.5 1 97.25 87 ASP A C 1
ATOM 624 O O . ASP A 1 87 ? 11.32 -19 -6.559 1 97.25 87 ASP A O 1
ATOM 628 N N . LEU A 1 88 ? 10.773 -19.453 -8.703 1 96.25 88 LEU A N 1
ATOM 629 C CA . LEU A 1 88 ? 10.539 -18.047 -9.047 1 96.25 88 LEU A CA 1
ATOM 630 C C . LEU A 1 88 ? 9.18 -17.594 -8.531 1 96.25 88 LEU A C 1
ATOM 632 O O . LEU A 1 88 ? 8.93 -16.391 -8.422 1 96.25 88 LEU A O 1
ATOM 636 N N . GLY A 1 89 ? 8.234 -18.5 -8.312 1 94.75 89 GLY A N 1
ATOM 637 C CA . GLY A 1 89 ? 6.934 -18.266 -7.711 1 94.75 89 GLY A CA 1
ATOM 638 C C . GLY A 1 89 ? 6.824 -18.812 -6.301 1 94.75 89 GLY A C 1
ATOM 639 O O . GLY A 1 89 ? 7.711 -18.578 -5.473 1 94.75 89 GLY A O 1
ATOM 640 N N . ALA A 1 90 ? 5.766 -19.438 -6.016 1 95.25 90 ALA A N 1
ATOM 641 C CA . ALA A 1 90 ? 5.582 -20.062 -4.707 1 95.25 90 ALA A CA 1
ATOM 642 C C . ALA A 1 90 ? 6.758 -20.969 -4.355 1 95.25 90 ALA A C 1
ATOM 644 O O . ALA A 1 90 ? 7.23 -21.734 -5.199 1 95.25 90 ALA A O 1
ATOM 645 N N . GLU A 1 91 ? 7.188 -20.844 -3.148 1 96.19 91 GLU A N 1
ATOM 646 C CA . GLU A 1 91 ? 8.438 -21.516 -2.812 1 96.19 91 GLU A CA 1
ATOM 647 C C . GLU A 1 91 ? 8.266 -22.453 -1.616 1 96.19 91 GLU A C 1
ATOM 649 O O . GLU A 1 91 ? 8.977 -23.453 -1.488 1 96.19 91 GLU A O 1
ATOM 654 N N . TRP A 1 92 ? 7.316 -22.203 -0.739 1 96.12 92 TRP A N 1
ATOM 655 C CA . TRP A 1 92 ? 7.16 -22.984 0.477 1 96.12 92 TRP A CA 1
ATOM 656 C C . TRP A 1 92 ? 5.73 -23.5 0.61 1 96.12 92 TRP A C 1
ATOM 658 O O . TRP A 1 92 ? 4.793 -22.891 0.108 1 96.12 92 TRP A O 1
ATOM 668 N N . ILE A 1 93 ? 5.582 -24.609 1.25 1 94.94 93 ILE A N 1
ATOM 669 C CA . ILE A 1 93 ? 4.316 -25.125 1.754 1 94.94 93 ILE A CA 1
ATOM 670 C C . ILE A 1 93 ? 4.422 -25.375 3.256 1 94.94 93 ILE A C 1
ATOM 672 O O . ILE A 1 93 ? 5.516 -25.312 3.826 1 94.94 93 ILE A O 1
ATOM 676 N N . SER A 1 94 ? 3.27 -25.547 3.84 1 92.81 94 SER A N 1
ATOM 677 C CA . SER A 1 94 ? 3.254 -25.938 5.246 1 92.81 94 SER A CA 1
ATOM 678 C C . SER A 1 94 ? 3.219 -27.453 5.398 1 92.81 94 SER A C 1
ATOM 680 O O . SER A 1 94 ? 2.461 -28.125 4.707 1 92.81 94 SER A O 1
ATOM 682 N N . SER A 1 95 ? 4.012 -27.938 6.355 1 90.62 95 SER A N 1
ATOM 683 C CA . SER A 1 95 ? 3.998 -29.375 6.648 1 90.62 95 SER A CA 1
ATOM 684 C C . SER A 1 95 ? 2.674 -29.797 7.277 1 90.62 95 SER A C 1
ATOM 686 O O . SER A 1 95 ? 2.371 -30.984 7.355 1 90.62 95 SER A O 1
ATOM 688 N N . GLU A 1 96 ? 1.894 -28.812 7.637 1 90.25 96 GLU A N 1
ATOM 689 C CA . GLU A 1 96 ? 0.622 -29.109 8.289 1 90.25 96 GLU A CA 1
ATOM 690 C C . GLU A 1 96 ? -0.531 -29.078 7.293 1 90.25 96 GLU A C 1
ATOM 692 O O . GLU A 1 96 ? -1.656 -29.453 7.629 1 90.25 96 GLU A O 1
ATOM 697 N N . ASP A 1 97 ? -0.217 -28.656 6.113 1 92.12 97 ASP A N 1
ATOM 698 C CA . ASP A 1 97 ? -1.258 -28.609 5.09 1 92.12 97 ASP A CA 1
ATOM 699 C C . ASP A 1 97 ? -1.626 -30.016 4.617 1 92.12 97 ASP A C 1
ATOM 701 O O . ASP A 1 97 ? -0.799 -30.703 4.031 1 92.12 97 ASP A O 1
ATOM 705 N N . LYS A 1 98 ? -2.85 -30.391 4.746 1 94.25 98 LYS A N 1
ATOM 706 C CA . LYS A 1 98 ? -3.256 -31.781 4.523 1 94.25 98 LYS A CA 1
ATOM 707 C C . LYS A 1 98 ? -3.406 -32.062 3.033 1 94.25 98 LYS A C 1
ATOM 709 O O . LYS A 1 98 ? -2.967 -33.125 2.553 1 94.25 98 LYS A O 1
ATOM 714 N N . THR A 1 99 ? -3.969 -31.188 2.318 1 96.31 99 THR A N 1
ATOM 715 C CA . THR A 1 99 ? -4.277 -31.453 0.917 1 96.31 99 THR A CA 1
ATOM 716 C C . THR A 1 99 ? -3 -31.5 0.084 1 96.31 99 THR A C 1
ATOM 718 O O . THR A 1 99 ? -2.811 -32.406 -0.714 1 96.31 99 THR A O 1
ATOM 721 N N . VAL A 1 100 ? -2.111 -30.594 0.279 1 96.25 100 VAL A N 1
ATOM 722 C CA . VAL A 1 100 ? -0.891 -30.562 -0.52 1 96.25 100 VAL A CA 1
ATOM 723 C C . VAL A 1 100 ? -0.009 -31.75 -0.169 1 96.25 100 VAL A C 1
ATOM 725 O O . VAL A 1 100 ? 0.583 -32.375 -1.054 1 96.25 100 VAL A O 1
ATOM 728 N N . ARG A 1 101 ? 0.031 -32.062 1.069 1 95.62 101 ARG A N 1
ATOM 729 C CA . ARG A 1 101 ? 0.829 -33.219 1.488 1 95.62 101 ARG A CA 1
ATOM 730 C C . ARG A 1 101 ? 0.308 -34.5 0.859 1 95.62 101 ARG A C 1
ATOM 732 O O . ARG A 1 101 ? 1.091 -35.312 0.387 1 95.62 101 ARG A O 1
ATOM 739 N N . SER A 1 102 ? -0.96 -34.625 0.917 1 97.69 102 SER A N 1
ATOM 740 C CA . SER A 1 102 ? -1.576 -35.812 0.333 1 97.69 102 SER A CA 1
ATOM 741 C C . SER A 1 102 ? -1.315 -35.906 -1.168 1 97.69 102 SER A C 1
ATOM 743 O O . SER A 1 102 ? -0.991 -36.969 -1.693 1 97.69 102 SER A O 1
ATOM 745 N N . LEU A 1 103 ? -1.46 -34.812 -1.799 1 98.06 103 LEU A N 1
ATOM 746 C CA . LEU A 1 103 ? -1.242 -34.781 -3.24 1 98.06 103 LEU A CA 1
ATOM 747 C C . LEU A 1 103 ? 0.212 -35.094 -3.578 1 98.06 103 LEU A C 1
ATOM 749 O O . LEU A 1 103 ? 0.486 -35.844 -4.508 1 98.06 103 LEU A O 1
ATOM 753 N N . VAL A 1 104 ? 1.119 -34.531 -2.879 1 97.62 104 VAL A N 1
ATOM 754 C CA . VAL A 1 104 ? 2.547 -34.75 -3.082 1 97.62 104 VAL A CA 1
ATOM 755 C C . VAL A 1 104 ? 2.857 -36.25 -2.953 1 97.62 104 VAL A C 1
ATOM 757 O O . VAL A 1 104 ? 3.557 -36.812 -3.795 1 97.62 104 VAL A O 1
ATOM 760 N N . ARG A 1 105 ? 2.291 -36.844 -1.989 1 97.12 105 ARG A N 1
ATOM 761 C CA . ARG A 1 105 ? 2.471 -38.281 -1.78 1 97.12 105 ARG A CA 1
ATOM 762 C C . ARG A 1 105 ? 1.855 -39.094 -2.922 1 97.12 105 ARG A C 1
ATOM 764 O O . ARG A 1 105 ? 2.48 -40 -3.447 1 97.12 105 ARG A O 1
ATOM 771 N N . GLU A 1 106 ? 0.69 -38.75 -3.252 1 97.69 106 GLU A N 1
ATOM 772 C CA . GLU A 1 106 ? -0.027 -39.438 -4.312 1 97.69 106 GLU A CA 1
ATOM 773 C C . GLU A 1 106 ? 0.735 -39.375 -5.633 1 97.69 106 GLU A C 1
ATOM 775 O O . GLU A 1 106 ? 0.717 -40.344 -6.414 1 97.69 106 GLU A O 1
ATOM 780 N N . LEU A 1 107 ? 1.393 -38.312 -5.883 1 97.94 107 LEU A N 1
ATOM 781 C CA . LEU A 1 107 ? 2.1 -38.094 -7.141 1 97.94 107 LEU A CA 1
ATOM 782 C C . LEU A 1 107 ? 3.506 -38.688 -7.078 1 97.94 107 LEU A C 1
ATOM 784 O O . LEU A 1 107 ? 4.258 -38.594 -8.055 1 97.94 107 LEU A O 1
ATOM 788 N N . GLY A 1 108 ? 3.885 -39.156 -5.895 1 97.81 108 GLY A N 1
ATOM 789 C CA . GLY A 1 108 ? 5.203 -39.75 -5.73 1 97.81 108 GLY A CA 1
ATOM 790 C C . GLY A 1 108 ? 6.305 -38.719 -5.586 1 97.81 108 GLY A C 1
ATOM 791 O O . GLY A 1 108 ? 7.473 -39 -5.867 1 97.81 108 GLY A O 1
ATOM 792 N N . LEU A 1 109 ? 5.941 -37.562 -5.246 1 97.88 109 LEU A N 1
ATOM 793 C CA . LEU A 1 109 ? 6.91 -36.5 -5.039 1 97.88 109 LEU A CA 1
ATOM 794 C C . LEU A 1 109 ? 7.414 -36.5 -3.598 1 97.88 109 LEU A C 1
ATOM 796 O O . LEU A 1 109 ? 6.848 -37.156 -2.736 1 97.88 109 LEU A O 1
ATOM 800 N N . LYS A 1 110 ? 8.523 -35.781 -3.379 1 96.69 110 LYS A N 1
ATOM 801 C CA . LYS A 1 110 ? 9.109 -35.688 -2.047 1 96.69 110 LYS A CA 1
ATOM 802 C C . LYS A 1 110 ? 9.211 -34.219 -1.604 1 96.69 110 LYS A C 1
ATOM 804 O O . LYS A 1 110 ? 9.398 -33.312 -2.432 1 96.69 110 LYS A O 1
ATOM 809 N N . SER A 1 111 ? 8.977 -34.031 -0.374 1 95.5 111 SER A N 1
ATOM 810 C CA . SER A 1 111 ? 9.203 -32.719 0.251 1 95.5 111 SER A CA 1
ATOM 811 C C . SER A 1 111 ? 10.289 -32.812 1.315 1 95.5 111 SER A C 1
ATOM 813 O O . SER A 1 111 ? 10.664 -33.906 1.751 1 95.5 111 SER A O 1
ATOM 815 N N . PHE A 1 112 ? 10.914 -31.719 1.666 1 94.19 112 PHE A N 1
ATOM 816 C CA . PHE A 1 112 ? 11.922 -31.656 2.721 1 94.19 112 PHE A CA 1
ATOM 817 C C . PHE A 1 112 ? 11.742 -30.422 3.58 1 94.19 112 PHE A C 1
ATOM 819 O O . PHE A 1 112 ? 11.133 -29.438 3.143 1 94.19 112 PHE A O 1
ATOM 826 N N . SER A 1 113 ? 12.219 -30.562 4.793 1 93.25 113 SER A N 1
ATOM 827 C CA . SER A 1 113 ? 12.109 -29.469 5.746 1 93.25 113 SER A CA 1
ATOM 828 C C . SER A 1 113 ? 12.961 -28.281 5.32 1 93.25 113 SER A C 1
ATOM 830 O O . SER A 1 113 ? 14.125 -28.438 4.934 1 93.25 113 SER A O 1
ATOM 832 N N . ALA A 1 114 ? 12.375 -27.141 5.254 1 92.5 114 ALA A N 1
ATOM 833 C CA . ALA A 1 114 ? 13.047 -25.891 4.906 1 92.5 114 ALA A CA 1
ATOM 834 C C . ALA A 1 114 ? 12.461 -24.719 5.684 1 92.5 114 ALA A C 1
ATOM 836 O O . ALA A 1 114 ? 12.07 -23.703 5.098 1 92.5 114 ALA A O 1
ATOM 837 N N . ALA A 1 115 ? 12.5 -24.859 6.969 1 89.56 115 ALA A N 1
ATOM 838 C CA . ALA A 1 115 ? 11.945 -23.812 7.82 1 89.56 115 ALA A CA 1
ATOM 839 C C . ALA A 1 115 ? 12.766 -22.531 7.727 1 89.56 115 ALA A C 1
ATOM 841 O O . ALA A 1 115 ? 14 -22.578 7.68 1 89.56 115 ALA A O 1
ATOM 842 N N . LEU A 1 116 ? 12.055 -21.375 7.613 1 88.12 116 LEU A N 1
ATOM 843 C CA . LEU A 1 116 ? 12.719 -20.062 7.613 1 88.12 116 LEU A CA 1
ATOM 844 C C . LEU A 1 116 ? 12.805 -19.5 9.023 1 88.12 116 LEU A C 1
ATOM 846 O O . LEU A 1 116 ? 11.797 -19.422 9.727 1 88.12 116 LEU A O 1
ATOM 850 N N . HIS A 1 117 ? 14 -19.25 9.5 1 92 117 HIS A N 1
ATOM 851 C CA . HIS A 1 117 ? 14.273 -18.578 10.766 1 92 117 HIS A CA 1
ATOM 852 C C . HIS A 1 117 ? 15.07 -17.297 10.531 1 92 117 HIS A C 1
ATOM 854 O O . HIS A 1 117 ? 16.25 -17.219 10.898 1 92 117 HIS A O 1
ATOM 860 N N . PRO A 1 118 ? 14.375 -16.281 10.047 1 96.38 118 PRO A N 1
ATOM 861 C CA . PRO A 1 118 ? 15.117 -15.102 9.609 1 96.38 118 PRO A CA 1
ATOM 862 C C . PRO A 1 118 ? 15.57 -14.219 10.781 1 96.38 118 PRO A C 1
ATOM 864 O O . PRO A 1 118 ? 14.828 -14.062 11.758 1 96.38 118 PRO A O 1
ATOM 867 N N . ASP A 1 119 ? 16.797 -13.75 10.695 1 97.81 119 ASP A N 1
ATOM 868 C CA . ASP A 1 119 ? 17.234 -12.609 11.492 1 97.81 119 ASP A CA 1
ATOM 869 C C . ASP A 1 119 ? 16.578 -11.312 11.008 1 97.81 119 ASP A C 1
ATOM 871 O O . ASP A 1 119 ? 15.805 -11.328 10.047 1 97.81 119 ASP A O 1
ATOM 875 N N . LEU A 1 120 ? 16.734 -10.234 11.789 1 97.69 120 LEU A N 1
ATOM 876 C CA . LEU A 1 120 ? 16.234 -8.914 11.414 1 97.69 120 LEU A CA 1
ATOM 877 C C . LEU A 1 120 ? 17.328 -7.855 11.539 1 97.69 120 LEU A C 1
ATOM 879 O O . LEU A 1 120 ? 18.016 -7.801 12.555 1 97.69 120 LEU A O 1
ATOM 883 N N . PHE A 1 121 ? 17.547 -7.152 10.508 1 96.81 121 PHE A N 1
ATOM 884 C CA . PHE A 1 121 ? 18.359 -5.945 10.602 1 96.81 121 PHE A CA 1
ATOM 885 C C . PHE A 1 121 ? 17.484 -4.699 10.484 1 96.81 121 PHE A C 1
ATOM 887 O O . PHE A 1 121 ? 16.938 -4.414 9.414 1 96.81 121 PHE A O 1
ATOM 894 N N . LEU A 1 122 ? 17.312 -3.979 11.469 1 92.94 122 LEU A N 1
ATOM 895 C CA . LEU A 1 122 ? 16.594 -2.715 11.57 1 92.94 122 LEU A CA 1
ATOM 896 C C . LEU A 1 122 ? 17.391 -1.698 12.383 1 92.94 122 LEU A C 1
ATOM 898 O O . LEU A 1 122 ? 17.125 -1.512 13.57 1 92.94 122 LEU A O 1
ATOM 902 N N . GLY A 1 123 ? 18.266 -1.062 11.688 1 89.31 123 GLY A N 1
ATOM 903 C CA . GLY A 1 123 ? 19.234 -0.223 12.383 1 89.31 123 GLY A CA 1
ATOM 904 C C . GLY A 1 123 ? 20.297 -1.018 13.133 1 89.31 123 GLY A C 1
ATOM 905 O O . GLY A 1 123 ? 21.469 -0.662 13.117 1 89.31 123 GLY A O 1
ATOM 906 N N . THR A 1 124 ? 19.844 -2.08 13.758 1 92.69 124 THR A N 1
ATOM 907 C CA . THR A 1 124 ? 20.719 -3.023 14.445 1 92.69 124 THR A CA 1
ATOM 908 C C . THR A 1 124 ? 20.344 -4.461 14.086 1 92.69 124 THR A C 1
ATOM 910 O O . THR A 1 124 ? 19.219 -4.73 13.664 1 92.69 124 THR A O 1
ATOM 913 N N . TYR A 1 125 ? 21.359 -5.277 14.219 1 94.5 125 TYR A N 1
ATOM 914 C CA . TYR A 1 125 ? 21.141 -6.684 13.891 1 94.5 125 TYR A CA 1
ATOM 915 C C . TYR A 1 125 ? 20.484 -7.414 15.055 1 94.5 125 TYR A C 1
ATOM 917 O O . TYR A 1 125 ? 20.922 -7.305 16.203 1 94.5 125 TYR A O 1
ATOM 925 N N . LYS A 1 126 ? 19.422 -8.109 14.852 1 96.81 126 LYS A N 1
ATOM 926 C CA . LYS A 1 126 ? 18.703 -8.938 15.82 1 96.81 126 LYS A CA 1
ATOM 927 C C . LYS A 1 126 ? 18.594 -10.375 15.344 1 96.81 126 LYS A C 1
ATOM 929 O O . LYS A 1 126 ? 18.094 -10.633 14.242 1 96.81 126 LYS A O 1
ATOM 934 N N . LYS A 1 127 ? 18.984 -11.289 16.188 1 96.38 127 LYS A N 1
ATOM 935 C CA . LYS A 1 127 ? 18.953 -12.711 15.844 1 96.38 127 LYS A CA 1
ATOM 936 C C . LYS A 1 127 ? 17.531 -13.266 15.938 1 96.38 127 LYS A C 1
ATOM 938 O O . LYS A 1 127 ? 16.719 -12.766 16.719 1 96.38 127 LYS A O 1
ATOM 943 N N . PHE A 1 128 ? 17.344 -14.328 15.141 1 95.44 128 PHE A N 1
ATOM 944 C CA . PHE A 1 128 ? 16.062 -15.016 15.219 1 95.44 128 PHE A CA 1
ATOM 945 C C . PHE A 1 128 ? 15.719 -15.352 16.672 1 95.44 128 PHE A C 1
ATOM 947 O O . PHE A 1 128 ? 16.578 -15.797 17.438 1 95.44 128 PHE A O 1
ATOM 954 N N . GLY A 1 129 ? 14.461 -15.109 17.016 1 93.88 129 GLY A N 1
ATOM 955 C CA . GLY A 1 129 ? 14 -15.383 18.375 1 93.88 129 GLY A CA 1
ATOM 956 C C . GLY A 1 129 ? 14.133 -14.188 19.297 1 93.88 129 GLY A C 1
ATOM 957 O O . GLY A 1 129 ? 13.562 -14.18 20.391 1 93.88 129 GLY A O 1
ATOM 958 N N . SER A 1 130 ? 14.875 -13.117 18.828 1 96.06 130 SER A N 1
ATOM 959 C CA . SER A 1 130 ? 15.125 -11.992 19.719 1 96.06 130 SER A CA 1
ATOM 960 C C . SER A 1 130 ? 14.367 -10.75 19.266 1 96.06 130 SER A C 1
ATOM 962 O O . SER A 1 130 ? 14.547 -9.664 19.828 1 96.06 130 SER A O 1
ATOM 964 N N . TRP A 1 131 ? 13.641 -10.82 18.25 1 96.56 131 TRP A N 1
ATOM 965 C CA . TRP A 1 131 ? 12.914 -9.648 17.781 1 96.56 131 TRP A CA 1
ATOM 966 C C . TRP A 1 131 ? 11.414 -9.914 17.75 1 96.56 131 TRP A C 1
ATOM 968 O O . TRP A 1 131 ? 10.75 -9.656 16.734 1 96.56 131 TRP A O 1
ATOM 978 N N . GLU A 1 132 ? 10.859 -10.312 18.859 1 96.44 132 GLU A N 1
ATOM 979 C CA . GLU A 1 132 ? 9.43 -10.516 19.047 1 96.44 132 GLU A CA 1
ATOM 980 C C . GLU A 1 132 ? 8.727 -9.211 19.406 1 96.44 132 GLU A C 1
ATOM 982 O O . GLU A 1 132 ? 9.359 -8.273 19.906 1 96.44 132 GLU A O 1
ATOM 987 N N . ILE A 1 133 ? 7.43 -9.133 19.047 1 97.19 133 ILE A N 1
ATOM 988 C CA . ILE A 1 133 ? 6.672 -7.98 19.516 1 97.19 133 ILE A CA 1
ATOM 989 C C . ILE A 1 133 ? 6.547 -8.023 21.031 1 97.19 133 ILE A C 1
ATOM 991 O O . ILE A 1 133 ? 6.734 -9.07 21.656 1 97.19 133 ILE A O 1
ATOM 995 N N . SER A 1 134 ? 6.258 -6.867 21.625 1 97.88 134 SER A N 1
ATOM 996 C CA . SER A 1 134 ? 6.168 -6.781 23.078 1 97.88 134 SER A CA 1
ATOM 997 C C . SER A 1 134 ? 5.059 -7.68 23.625 1 97.88 134 SER A C 1
ATOM 999 O O . SER A 1 134 ? 4.102 -7.984 22.906 1 97.88 134 SER A O 1
ATOM 1001 N N . GLY A 1 135 ? 5.238 -8.117 24.891 1 97.62 135 GLY A N 1
ATOM 1002 C CA . GLY A 1 135 ? 4.203 -8.898 25.547 1 97.62 135 GLY A CA 1
ATOM 1003 C C . GLY A 1 135 ? 2.846 -8.227 25.531 1 97.62 135 GLY A C 1
ATOM 1004 O O . GLY A 1 135 ? 1.823 -8.875 25.297 1 97.62 135 GLY A O 1
ATOM 1005 N N . LYS A 1 136 ? 2.82 -7.012 25.734 1 97.75 136 LYS A N 1
ATOM 1006 C CA . LYS A 1 136 ? 1.581 -6.238 25.719 1 97.75 136 LYS A CA 1
ATOM 1007 C C . LYS A 1 136 ? 0.895 -6.328 24.359 1 97.75 136 LYS A C 1
ATOM 1009 O O . LYS A 1 136 ? -0.299 -6.625 24.281 1 97.75 136 LYS A O 1
ATOM 1014 N N . SER A 1 137 ? 1.637 -6.07 23.281 1 97.88 137 SER A N 1
ATOM 1015 C CA . SER A 1 137 ? 1.076 -6.121 21.938 1 97.88 137 SER A CA 1
ATOM 1016 C C . SER A 1 137 ? 0.626 -7.535 21.578 1 97.88 137 SER A C 1
ATOM 1018 O O . SER A 1 137 ? -0.38 -7.715 20.891 1 97.88 137 SER A O 1
ATOM 1020 N N . GLN A 1 138 ? 1.377 -8.469 22.062 1 97.81 138 GLN A N 1
ATOM 1021 C CA . GLN A 1 138 ? 1.001 -9.859 21.812 1 97.81 138 GLN A CA 1
ATOM 1022 C C . GLN A 1 138 ? -0.316 -10.203 22.5 1 97.81 138 GLN A C 1
ATOM 1024 O O . GLN A 1 138 ? -1.158 -10.898 21.922 1 97.81 138 GLN A O 1
ATOM 1029 N N . GLU A 1 139 ? -0.465 -9.75 23.672 1 98.12 139 GLU A N 1
ATOM 1030 C CA . GLU A 1 139 ? -1.715 -9.977 24.391 1 98.12 139 GLU A CA 1
ATOM 1031 C C . GLU A 1 139 ? -2.893 -9.336 23.672 1 98.12 139 GLU A C 1
ATOM 1033 O O . GLU A 1 139 ? -3.957 -9.945 23.531 1 98.12 139 GLU A O 1
ATOM 1038 N N . ILE A 1 140 ? -2.66 -8.148 23.219 1 97.94 140 ILE A N 1
ATOM 1039 C CA . ILE A 1 140 ? -3.686 -7.441 22.469 1 97.94 140 ILE A CA 1
ATOM 1040 C C . ILE A 1 140 ? -4.059 -8.25 21.219 1 97.94 140 ILE A C 1
ATOM 1042 O O . ILE A 1 140 ? -5.238 -8.492 20.969 1 97.94 140 ILE A O 1
ATOM 1046 N N . LEU A 1 141 ? -3.098 -8.664 20.531 1 97.88 141 LEU A N 1
ATOM 1047 C CA . LEU A 1 141 ? -3.309 -9.414 19.297 1 97.88 141 LEU A CA 1
ATOM 1048 C C . LEU A 1 141 ? -4.094 -10.695 19.562 1 97.88 141 LEU A C 1
ATOM 1050 O O . LEU A 1 141 ? -5.07 -10.984 18.875 1 97.88 141 LEU A O 1
ATOM 1054 N N . ASN A 1 142 ? -3.688 -11.414 20.594 1 97.56 142 ASN A N 1
ATOM 1055 C CA . ASN A 1 142 ? -4.375 -12.648 20.938 1 97.56 142 ASN A CA 1
ATOM 1056 C C . ASN A 1 142 ? -5.84 -12.398 21.281 1 97.56 142 ASN A C 1
ATOM 1058 O O . ASN A 1 142 ? -6.719 -13.148 20.859 1 97.56 142 ASN A O 1
ATOM 1062 N N . LYS A 1 143 ? -6.047 -11.422 22.031 1 97.94 143 LYS A N 1
ATOM 1063 C CA . LYS A 1 143 ? -7.406 -11.055 22.406 1 97.94 143 LYS A CA 1
ATOM 1064 C C . LYS A 1 143 ? -8.25 -10.719 21.172 1 97.94 143 LYS A C 1
ATOM 1066 O O . LYS A 1 143 ? -9.398 -11.156 21.062 1 97.94 143 LYS A O 1
ATOM 1071 N N . LEU A 1 144 ? -7.695 -9.977 20.281 1 97.75 144 LEU A N 1
ATOM 1072 C CA . LEU A 1 144 ? -8.422 -9.539 19.094 1 97.75 144 LEU A CA 1
ATOM 1073 C C . LEU A 1 144 ? -8.734 -10.719 18.172 1 97.75 144 LEU A C 1
ATOM 1075 O O . LEU A 1 144 ? -9.805 -10.766 17.562 1 97.75 144 LEU A O 1
ATOM 1079 N N . ILE A 1 145 ? -7.809 -11.617 18.031 1 97.19 145 ILE A N 1
ATOM 1080 C CA . ILE A 1 145 ? -8.047 -12.828 17.234 1 97.19 145 ILE A CA 1
ATOM 1081 C C . ILE A 1 145 ? -9.242 -13.586 17.797 1 97.19 145 ILE A C 1
ATOM 1083 O O . ILE A 1 145 ? -10.148 -13.977 17.062 1 97.19 145 ILE A O 1
ATOM 1087 N N . GLY A 1 146 ? -9.273 -13.742 19.109 1 96.12 146 GLY A N 1
ATOM 1088 C CA . GLY A 1 146 ? -10.383 -14.422 19.766 1 96.12 146 GLY A CA 1
ATOM 1089 C C . GLY A 1 146 ? -11.711 -13.703 19.594 1 96.12 146 GLY A C 1
ATOM 1090 O O . GLY A 1 146 ? -12.727 -14.336 19.297 1 96.12 146 GLY A O 1
ATOM 1091 N N . LEU A 1 147 ? -11.734 -12.398 19.672 1 95.94 147 LEU A N 1
ATOM 1092 C CA . LEU A 1 147 ? -12.945 -11.594 19.531 1 95.94 147 LEU A CA 1
ATOM 1093 C C . LEU A 1 147 ? -13.477 -11.633 18.109 1 95.94 147 LEU A C 1
ATOM 1095 O O . LEU A 1 147 ? -14.688 -11.688 17.891 1 95.94 147 LEU A O 1
ATOM 1099 N N . ASN A 1 148 ? -12.547 -11.531 17.172 1 94.5 148 ASN A N 1
ATOM 1100 C CA . ASN A 1 148 ? -12.938 -11.531 15.766 1 94.5 148 ASN A CA 1
ATOM 1101 C C . ASN A 1 148 ? -13.758 -12.766 15.414 1 94.5 148 ASN A C 1
ATOM 1103 O O . ASN A 1 148 ? -14.734 -12.68 14.664 1 94.5 148 ASN A O 1
ATOM 1107 N N . SER A 1 149 ? -13.461 -13.875 16 1 91.5 149 SER A N 1
ATOM 1108 C CA . SER A 1 149 ? -14.125 -15.141 15.711 1 91.5 149 SER A CA 1
ATOM 1109 C C . SER A 1 149 ? -15.555 -15.156 16.25 1 91.5 149 SER A C 1
ATOM 1111 O O . SER A 1 149 ? -16.375 -15.961 15.82 1 91.5 149 SER A O 1
ATOM 1113 N N . LYS A 1 150 ? -15.875 -14.234 17.125 1 94.75 150 LYS A N 1
ATOM 1114 C CA . LYS A 1 150 ? -17.188 -14.203 17.781 1 94.75 150 LYS A CA 1
ATOM 1115 C C . LYS A 1 150 ? -18.062 -13.086 17.219 1 94.75 150 LYS A C 1
ATOM 1117 O O . LYS A 1 150 ? -19.234 -12.977 17.562 1 94.75 150 LYS A O 1
ATOM 1122 N N . MET A 1 151 ? -17.516 -12.32 16.344 1 94.5 151 MET A N 1
ATOM 1123 C CA . MET A 1 151 ? -18.234 -11.172 15.797 1 94.5 151 MET A CA 1
ATOM 1124 C C . MET A 1 151 ? -19.297 -11.625 14.805 1 94.5 151 MET A C 1
ATOM 1126 O O . MET A 1 151 ? -19.094 -12.562 14.039 1 94.5 151 MET A O 1
ATOM 1130 N N . ASN A 1 152 ? -20.422 -10.945 14.859 1 94.62 152 ASN A N 1
ATOM 1131 C CA . ASN A 1 152 ? -21.438 -11.188 13.844 1 94.62 152 ASN A CA 1
ATOM 1132 C C . ASN A 1 152 ? -21.078 -10.531 12.516 1 94.62 152 ASN A C 1
ATOM 1134 O O . ASN A 1 152 ? -20.109 -9.766 12.438 1 94.62 152 ASN A O 1
ATOM 1138 N N . PRO A 1 153 ? -21.781 -10.789 11.461 1 92.25 153 PRO A N 1
ATOM 1139 C CA . PRO A 1 153 ? -21.391 -10.32 10.133 1 92.25 153 PRO A CA 1
ATOM 1140 C C . PRO A 1 153 ? -21.328 -8.797 10.039 1 92.25 153 PRO A C 1
ATOM 1142 O O . PRO A 1 153 ? -20.422 -8.25 9.406 1 92.25 153 PRO A O 1
ATOM 1145 N N . SER A 1 154 ? -22.234 -8.141 10.641 1 91.69 154 SER A N 1
ATOM 1146 C CA . SER A 1 154 ? -22.234 -6.68 10.602 1 91.69 154 SER A CA 1
ATOM 1147 C C . SER A 1 154 ? -21 -6.098 11.266 1 91.69 154 SER A C 1
ATOM 1149 O O . SER A 1 154 ? -20.391 -5.156 10.75 1 91.69 154 SER A O 1
ATOM 1151 N N . GLN A 1 155 ? -20.641 -6.66 12.367 1 92.5 155 GLN A N 1
ATOM 1152 C CA . GLN A 1 155 ? -19.422 -6.25 13.078 1 92.5 155 GLN A CA 1
ATOM 1153 C C . GLN A 1 155 ? -18.172 -6.547 12.258 1 92.5 155 GLN A C 1
ATOM 1155 O O . GLN A 1 155 ? -17.25 -5.727 12.203 1 92.5 155 GLN A O 1
ATOM 1160 N N . GLN A 1 156 ? -18.203 -7.688 11.648 1 94.38 156 GLN A N 1
ATOM 1161 C CA . GLN A 1 156 ? -17.078 -8.07 10.797 1 94.38 156 GLN A CA 1
ATOM 1162 C C . GLN A 1 156 ? -16.922 -7.113 9.625 1 94.38 156 GLN A C 1
ATOM 1164 O O . GLN A 1 156 ? -15.805 -6.715 9.273 1 94.38 156 GLN A O 1
ATOM 1169 N N . GLU A 1 157 ? -18.016 -6.805 9.055 1 92.81 157 GLU A N 1
ATOM 1170 C CA . GLU A 1 157 ? -18 -5.863 7.938 1 92.81 157 GLU A CA 1
ATOM 1171 C C . GLU A 1 157 ? -17.453 -4.508 8.367 1 92.81 157 GLU A C 1
ATOM 1173 O O . GLU A 1 157 ? -16.672 -3.883 7.637 1 92.81 157 GLU A O 1
ATOM 1178 N N . GLY A 1 158 ? -17.906 -4.043 9.539 1 91.81 158 GLY A N 1
ATOM 1179 C CA . GLY A 1 158 ? -17.375 -2.801 10.078 1 91.81 158 GLY A CA 1
ATOM 1180 C C . GLY A 1 158 ? -15.875 -2.838 10.289 1 91.81 158 GLY A C 1
ATOM 1181 O O . GLY A 1 158 ? -15.164 -1.898 9.922 1 91.81 158 GLY A O 1
ATOM 1182 N N . LEU A 1 159 ? -15.383 -3.934 10.805 1 95.5 159 LEU A N 1
ATOM 1183 C CA . LEU A 1 159 ? -13.961 -4.098 11.086 1 95.5 159 LEU A CA 1
ATOM 1184 C C . LEU A 1 159 ? -13.172 -4.23 9.789 1 95.5 159 LEU A C 1
ATOM 1186 O O . LEU A 1 159 ? -12.031 -3.762 9.703 1 95.5 159 LEU A O 1
ATOM 1190 N N . ASP A 1 160 ? -13.797 -4.781 8.797 1 96.31 160 ASP A N 1
ATOM 1191 C CA . ASP A 1 160 ? -13.156 -5.004 7.5 1 96.31 160 ASP A CA 1
ATOM 1192 C C . ASP A 1 160 ? -12.797 -3.68 6.832 1 96.31 160 ASP A C 1
ATOM 1194 O O . ASP A 1 160 ? -11.906 -3.625 5.988 1 96.31 160 ASP A O 1
ATOM 1198 N N . ARG A 1 161 ? -13.469 -2.617 7.191 1 95.75 161 ARG A N 1
ATOM 1199 C CA . ARG A 1 161 ? -13.273 -1.326 6.539 1 95.75 161 ARG A CA 1
ATOM 1200 C C . ARG A 1 161 ? -12.102 -0.573 7.16 1 95.75 161 ARG A C 1
ATOM 1202 O O . ARG A 1 161 ? -11.789 0.55 6.758 1 95.75 161 ARG A O 1
ATOM 1209 N N . ILE A 1 162 ? -11.461 -1.197 8.133 1 96.19 162 ILE A N 1
ATOM 1210 C CA . ILE A 1 162 ? -10.312 -0.618 8.82 1 96.19 162 ILE A CA 1
ATOM 1211 C C . ILE A 1 162 ? -9.062 -1.454 8.547 1 96.19 162 ILE A C 1
ATOM 1213 O O . ILE A 1 162 ? -9.125 -2.686 8.516 1 96.19 162 ILE A O 1
ATOM 1217 N N . SER A 1 163 ? -7.973 -0.76 8.297 1 97.19 163 SER A N 1
ATOM 1218 C CA . SER A 1 163 ? -6.738 -1.5 8.055 1 97.19 163 SER A CA 1
ATOM 1219 C C . SER A 1 163 ? -6.254 -2.188 9.328 1 97.19 163 SER A C 1
ATOM 1221 O O . SER A 1 163 ? -6.516 -1.712 10.438 1 97.19 163 SER A O 1
ATOM 1223 N N . PHE A 1 164 ? -5.578 -3.281 9.172 1 98.12 164 PHE A N 1
ATOM 1224 C CA . PHE A 1 164 ? -5.008 -4.023 10.289 1 98.12 164 PHE A CA 1
ATOM 1225 C C . PHE A 1 164 ? -4.094 -3.135 11.117 1 98.12 164 PHE A C 1
ATOM 1227 O O . PHE A 1 164 ? -4.184 -3.123 12.352 1 98.12 164 PHE A O 1
ATOM 1234 N N . TYR A 1 165 ? -3.297 -2.33 10.5 1 96.75 165 TYR A N 1
ATOM 1235 C CA . TYR A 1 165 ? -2.369 -1.42 11.156 1 96.75 165 TYR A CA 1
ATOM 1236 C C . TYR A 1 165 ? -3.115 -0.427 12.039 1 96.75 165 TYR A C 1
ATOM 1238 O O . TYR A 1 165 ? -2.832 -0.316 13.234 1 96.75 165 TYR A O 1
ATOM 1246 N N . ASN A 1 166 ? -4.109 0.248 11.445 1 96.19 166 ASN A N 1
ATOM 1247 C CA . ASN A 1 166 ? -4.84 1.268 12.195 1 96.19 166 ASN A CA 1
ATOM 1248 C C . ASN A 1 166 ? -5.617 0.662 13.359 1 96.19 166 ASN A C 1
ATOM 1250 O O . ASN A 1 166 ? -5.699 1.263 14.43 1 96.19 166 ASN A O 1
ATOM 1254 N N . TYR A 1 167 ? -6.156 -0.503 13.18 1 97.25 167 TYR A N 1
ATOM 1255 C CA . TYR A 1 167 ? -6.945 -1.145 14.219 1 97.25 167 TYR A CA 1
ATOM 1256 C C . TYR A 1 167 ? -6.074 -1.521 15.414 1 97.25 167 TYR A C 1
ATOM 1258 O O . TYR A 1 167 ? -6.449 -1.284 16.562 1 97.25 167 TYR A O 1
ATOM 1266 N N . LEU A 1 168 ? -4.879 -2.107 15.109 1 97.5 168 LEU A N 1
ATOM 1267 C CA . LEU A 1 168 ? -3.998 -2.504 16.203 1 97.5 168 LEU A CA 1
ATOM 1268 C C . LEU A 1 168 ? -3.463 -1.28 16.938 1 97.5 168 LEU A C 1
ATOM 1270 O O . LEU A 1 168 ? -3.33 -1.296 18.156 1 97.5 168 LEU A O 1
ATOM 1274 N N . LEU A 1 169 ? -3.152 -0.291 16.188 1 94.44 169 LEU A N 1
ATOM 1275 C CA . LEU A 1 169 ? -2.705 0.947 16.812 1 94.44 169 LEU A CA 1
ATOM 1276 C C . LEU A 1 169 ? -3.779 1.503 17.734 1 94.44 169 LEU A C 1
ATOM 1278 O O . LEU A 1 169 ? -3.488 1.891 18.875 1 94.44 169 LEU A O 1
ATOM 1282 N N . TYR A 1 170 ? -4.977 1.483 17.266 1 94.5 170 TYR A N 1
ATOM 1283 C CA . TYR A 1 170 ? -6.121 1.956 18.047 1 94.5 170 TYR A CA 1
ATOM 1284 C C . TYR A 1 170 ? -6.293 1.133 19.312 1 94.5 170 TYR A C 1
ATOM 1286 O O . TYR A 1 170 ? -6.691 1.663 20.359 1 94.5 170 TYR A O 1
ATOM 1294 N N . GLN A 1 171 ? -5.953 -0.135 19.188 1 95.81 171 GLN A N 1
ATOM 1295 C CA . GLN A 1 171 ? -6.148 -1.043 20.312 1 95.81 171 GLN A CA 1
ATOM 1296 C C . GLN A 1 171 ? -4.98 -0.96 21.281 1 95.81 171 GLN A C 1
ATOM 1298 O O . GLN A 1 171 ? -4.996 -1.613 22.328 1 95.81 171 GLN A O 1
ATOM 1303 N N . GLY A 1 172 ? -3.941 -0.235 20.953 1 93.81 172 GLY A N 1
ATOM 1304 C CA . GLY A 1 172 ? -2.904 0.044 21.938 1 93.81 172 GLY A CA 1
ATOM 1305 C C . GLY A 1 172 ? -1.572 -0.6 21.594 1 93.81 172 GLY A C 1
ATOM 1306 O O . GLY A 1 172 ? -0.609 -0.486 22.359 1 93.81 172 GLY A O 1
ATOM 1307 N N . ALA A 1 173 ? -1.495 -1.257 20.469 1 95.75 173 ALA A N 1
ATOM 1308 C CA . ALA A 1 173 ? -0.194 -1.765 20.047 1 95.75 173 ALA A CA 1
ATOM 1309 C C . ALA A 1 173 ? 0.754 -0.622 19.703 1 95.75 173 ALA A C 1
ATOM 1311 O O . ALA A 1 173 ? 0.332 0.395 19.141 1 95.75 173 ALA A O 1
ATOM 1312 N N . SER A 1 174 ? 2.023 -0.813 19.984 1 93.69 174 SER A N 1
ATOM 1313 C CA . SER A 1 174 ? 2.982 0.251 19.703 1 93.69 174 SER A CA 1
ATOM 1314 C C . SER A 1 174 ? 3.363 0.28 18.234 1 93.69 174 SER A C 1
ATOM 1316 O O . SER A 1 174 ? 3.32 -0.749 17.562 1 93.69 174 SER A O 1
ATOM 1318 N N . ALA A 1 175 ? 3.756 1.417 17.766 1 90.31 175 ALA A N 1
ATOM 1319 C CA . ALA A 1 175 ? 4.211 1.565 16.391 1 90.31 175 ALA A CA 1
ATOM 1320 C C . ALA A 1 175 ? 5.422 0.676 16.109 1 90.31 175 ALA A C 1
ATOM 1322 O O . ALA A 1 175 ? 5.551 0.113 15.023 1 90.31 175 ALA A O 1
ATOM 1323 N N . ASP A 1 176 ? 6.301 0.546 17.078 1 92.5 176 ASP A N 1
ATOM 1324 C CA . ASP A 1 176 ? 7.46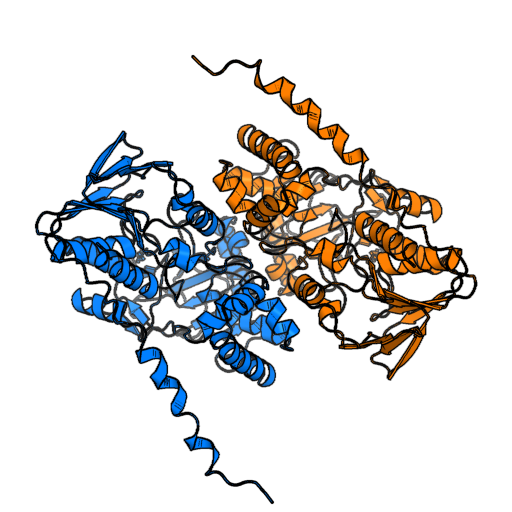9 -0.315 16.938 1 92.5 176 ASP A CA 1
ATOM 1325 C C . ASP A 1 176 ? 7.059 -1.774 16.766 1 92.5 176 ASP A C 1
ATOM 1327 O O . ASP A 1 176 ? 7.613 -2.479 15.914 1 92.5 176 ASP A O 1
ATOM 1331 N N . ASP A 1 177 ? 6.098 -2.172 17.578 1 97 177 ASP A N 1
ATOM 1332 C CA . ASP A 1 177 ? 5.613 -3.543 17.469 1 97 177 ASP A CA 1
ATOM 1333 C C . ASP A 1 177 ? 4.926 -3.779 16.125 1 97 177 ASP A C 1
ATOM 1335 O O . ASP A 1 177 ? 5.035 -4.863 15.547 1 97 177 ASP A O 1
ATOM 1339 N N . LEU A 1 178 ? 4.262 -2.775 15.656 1 95.44 178 LEU A N 1
ATOM 1340 C CA . LEU A 1 178 ? 3.594 -2.902 14.367 1 95.44 178 LEU A CA 1
ATOM 1341 C C . LEU A 1 178 ? 4.609 -2.99 13.234 1 95.44 178 LEU A C 1
ATOM 1343 O O . LEU A 1 178 ? 4.375 -3.678 12.234 1 95.44 178 LEU A O 1
ATOM 1347 N N . SER A 1 179 ? 5.699 -2.285 13.359 1 93 179 SER A N 1
ATOM 1348 C CA . SER A 1 179 ? 6.789 -2.436 12.398 1 93 179 SER A CA 1
ATOM 1349 C C . SER A 1 179 ? 7.32 -3.865 12.391 1 93 179 SER A C 1
ATOM 1351 O O . SER A 1 179 ? 7.52 -4.449 11.32 1 93 179 SER A O 1
ATOM 1353 N N . LEU A 1 180 ? 7.5 -4.426 13.562 1 96.12 180 LEU A N 1
ATOM 1354 C CA . LEU A 1 180 ? 7.973 -5.805 13.672 1 96.12 180 LEU A CA 1
ATOM 1355 C C . LEU A 1 180 ? 6.965 -6.77 13.055 1 96.12 180 LEU A C 1
ATOM 1357 O O . LEU A 1 180 ? 7.348 -7.691 12.328 1 96.12 180 LEU A O 1
ATOM 1361 N N . LEU A 1 181 ? 5.703 -6.547 13.328 1 96.38 181 LEU A N 1
ATOM 1362 C CA . LEU A 1 181 ? 4.656 -7.387 12.758 1 96.38 181 LEU A CA 1
ATOM 1363 C C . LEU A 1 181 ? 4.652 -7.289 11.234 1 96.38 181 LEU A C 1
ATOM 1365 O O . LEU A 1 181 ? 4.387 -8.273 10.547 1 96.38 181 LEU A O 1
ATOM 1369 N N . GLY A 1 182 ? 4.922 -6.117 10.75 1 94.5 182 GLY A N 1
ATOM 1370 C CA . GLY A 1 182 ? 5.043 -5.941 9.312 1 94.5 182 GLY A CA 1
ATOM 1371 C C . GLY A 1 182 ? 6.082 -6.848 8.688 1 94.5 182 GLY A C 1
ATOM 1372 O O . GLY A 1 182 ? 5.832 -7.469 7.648 1 94.5 182 GLY A O 1
ATOM 1373 N N . TYR A 1 183 ? 7.227 -6.941 9.297 1 94.44 183 TYR A N 1
ATOM 1374 C CA . TYR A 1 183 ? 8.273 -7.824 8.797 1 94.44 183 TYR A CA 1
ATOM 1375 C C . TYR A 1 183 ? 7.855 -9.289 8.914 1 94.44 183 TYR A C 1
ATOM 1377 O O . TYR A 1 183 ? 8.039 -10.07 7.98 1 94.44 183 TYR A O 1
ATOM 1385 N N . LYS A 1 184 ? 7.211 -9.633 9.992 1 94.69 184 LYS A N 1
ATOM 1386 C CA . LYS A 1 184 ? 6.836 -11.023 10.258 1 94.69 184 LYS A CA 1
ATOM 1387 C C . LYS A 1 184 ? 5.801 -11.508 9.25 1 94.69 184 LYS A C 1
ATOM 1389 O O . LYS A 1 184 ? 5.797 -12.688 8.875 1 94.69 184 LYS A O 1
ATOM 1394 N N . LEU A 1 185 ? 4.941 -10.641 8.805 1 94.31 185 LEU A N 1
ATOM 1395 C CA . LEU A 1 185 ? 3.82 -11.039 7.965 1 94.31 185 LEU A CA 1
ATOM 1396 C C . LEU A 1 185 ? 4.121 -10.75 6.496 1 94.31 185 LEU A C 1
ATOM 1398 O O . LEU A 1 185 ? 3.35 -11.141 5.613 1 94.31 185 LEU A O 1
ATOM 1402 N N . SER A 1 186 ? 5.262 -10.148 6.207 1 93.25 186 SER A N 1
ATOM 1403 C CA . SER A 1 186 ? 5.551 -9.617 4.875 1 93.25 186 SER A CA 1
ATOM 1404 C C . SER A 1 186 ? 5.672 -10.742 3.852 1 93.25 186 SER A C 1
ATOM 1406 O O . SER A 1 186 ? 5.191 -10.609 2.723 1 93.25 186 SER A O 1
ATOM 1408 N N . LEU A 1 187 ? 6.254 -11.828 4.199 1 92.75 187 LEU A N 1
ATOM 1409 C CA . LEU A 1 187 ? 6.484 -12.898 3.236 1 92.75 187 LEU A CA 1
ATOM 1410 C C . LEU A 1 187 ? 5.188 -13.641 2.926 1 92.75 187 LEU A C 1
ATOM 1412 O O . LEU A 1 187 ? 5.066 -14.273 1.877 1 92.75 187 LEU A O 1
ATOM 1416 N N . HIS A 1 188 ? 4.246 -13.555 3.828 1 93.25 188 HIS A N 1
ATOM 1417 C CA . HIS A 1 188 ? 2.973 -14.219 3.586 1 93.25 188 HIS A CA 1
ATOM 1418 C C . HIS A 1 188 ? 2.061 -13.367 2.711 1 93.25 188 HIS A C 1
ATOM 1420 O O . HIS A 1 188 ? 1.5 -13.859 1.728 1 93.25 188 HIS A O 1
ATOM 1426 N N . TYR A 1 189 ? 1.931 -12.117 3.023 1 94 189 TYR A N 1
ATOM 1427 C CA . TYR A 1 189 ? 0.937 -11.289 2.355 1 94 189 TYR A CA 1
ATOM 1428 C C . TYR A 1 189 ? 1.542 -10.57 1.152 1 94 189 TYR A C 1
ATOM 1430 O O . TYR A 1 189 ? 0.824 -10.172 0.233 1 94 189 TYR A O 1
ATOM 1438 N N . GLY A 1 190 ? 2.83 -10.359 1.178 1 93.25 190 GLY A N 1
ATOM 1439 C CA . GLY A 1 190 ? 3.467 -9.648 0.082 1 93.25 190 GLY A CA 1
ATOM 1440 C C . GLY A 1 190 ? 3.053 -8.195 -0.002 1 93.25 190 GLY A C 1
ATOM 1441 O O . GLY A 1 190 ? 3.27 -7.539 -1.023 1 93.25 190 GLY A O 1
ATOM 1442 N N . ASP A 1 191 ? 2.305 -7.695 0.998 1 91.5 191 ASP A N 1
ATOM 1443 C CA . ASP A 1 191 ? 1.855 -6.309 1.089 1 91.5 191 ASP A CA 1
ATOM 1444 C C . ASP A 1 191 ? 1.99 -5.781 2.516 1 91.5 191 ASP A C 1
ATOM 1446 O O . ASP A 1 191 ? 2.125 -6.562 3.461 1 91.5 191 ASP A O 1
ATOM 1450 N N . SER A 1 192 ? 1.978 -4.453 2.639 1 92 192 SER A N 1
ATOM 1451 C CA . SER A 1 192 ? 2.049 -3.812 3.947 1 92 192 SER A CA 1
ATOM 1452 C C . SER A 1 192 ? 0.783 -4.07 4.758 1 92 192 SER A C 1
ATOM 1454 O O . SER A 1 192 ? -0.322 -4.074 4.211 1 92 192 SER A O 1
ATOM 1456 N N . ILE A 1 193 ? 0.935 -4.172 6.082 1 94.31 193 ILE A N 1
ATOM 1457 C CA . ILE A 1 193 ? -0.213 -4.379 6.957 1 94.31 193 ILE A CA 1
ATOM 1458 C C . ILE A 1 193 ? -1.052 -3.104 7.023 1 94.31 193 ILE A C 1
ATOM 1460 O O . ILE A 1 193 ? -2.168 -3.113 7.543 1 94.31 193 ILE A O 1
ATOM 1464 N N . ARG A 1 194 ? -0.581 -2.018 6.426 1 93.38 194 ARG A N 1
ATOM 1465 C CA . ARG A 1 194 ? -1.31 -0.753 6.375 1 93.38 194 ARG A CA 1
ATOM 1466 C C . ARG A 1 194 ? -2.439 -0.812 5.355 1 93.38 194 ARG A C 1
ATOM 1468 O O . ARG A 1 194 ? -3.33 0.041 5.355 1 93.38 194 ARG A O 1
ATOM 1475 N N . VAL A 1 195 ? -2.369 -1.851 4.457 1 94.19 195 VAL A N 1
ATOM 1476 C CA . VAL A 1 195 ? -3.336 -1.836 3.365 1 94.19 195 VAL A CA 1
ATOM 1477 C C . VAL A 1 195 ? -4.191 -3.1 3.416 1 94.19 195 VAL A C 1
ATOM 1479 O O . VAL A 1 195 ? -4.926 -3.398 2.471 1 94.19 195 VAL A O 1
ATOM 1482 N N . LEU A 1 196 ? -4.09 -3.84 4.469 1 95.94 196 LEU A N 1
ATOM 1483 C CA . LEU A 1 196 ? -4.852 -5.074 4.641 1 95.94 196 LEU A CA 1
ATOM 1484 C C . LEU A 1 196 ? -6.004 -4.867 5.617 1 95.94 196 LEU A C 1
ATOM 1486 O O . LEU A 1 196 ? -5.863 -4.156 6.613 1 95.94 196 LEU A O 1
ATOM 1490 N N . SER A 1 197 ? -7.113 -5.527 5.344 1 96.88 197 SER A N 1
ATOM 1491 C CA . SER A 1 197 ? -8.281 -5.488 6.219 1 96.88 197 SER A CA 1
ATOM 1492 C C . SER A 1 197 ? -7.961 -6.07 7.59 1 96.88 197 SER A C 1
ATOM 1494 O O . SER A 1 197 ? -7.391 -7.16 7.691 1 96.88 197 SER A O 1
ATOM 1496 N N . ALA A 1 198 ? -8.367 -5.336 8.609 1 97.88 198 ALA A N 1
ATOM 1497 C CA . ALA A 1 198 ? -8.188 -5.84 9.969 1 97.88 198 ALA A CA 1
ATOM 1498 C C . ALA A 1 198 ? -8.93 -7.16 10.172 1 97.88 198 ALA A C 1
ATOM 1500 O O . ALA A 1 198 ? -8.367 -8.125 10.695 1 97.88 198 ALA A O 1
ATOM 1501 N N . GLN A 1 199 ? -10.164 -7.184 9.734 1 96.81 199 GLN A N 1
ATOM 1502 C CA . GLN A 1 199 ? -10.992 -8.375 9.898 1 96.81 199 GLN A CA 1
ATOM 1503 C C . GLN A 1 199 ? -10.359 -9.586 9.227 1 96.81 199 GLN A C 1
ATOM 1505 O O . GLN A 1 199 ? -10.289 -10.664 9.812 1 96.81 199 GLN A O 1
ATOM 1510 N N . LYS A 1 200 ? -9.898 -9.438 8.047 1 96.06 200 LYS A N 1
ATOM 1511 C CA . LYS A 1 200 ? -9.352 -10.547 7.277 1 96.06 200 LYS A CA 1
ATOM 1512 C C . LYS A 1 200 ? -8.055 -11.055 7.898 1 96.06 200 LYS A C 1
ATOM 1514 O O . LYS A 1 200 ? -7.863 -12.266 8.039 1 96.06 200 LYS A O 1
ATOM 1519 N N . VAL A 1 201 ? -7.141 -10.156 8.258 1 96.69 201 VAL A N 1
ATOM 1520 C CA . VAL A 1 201 ? -5.859 -10.57 8.82 1 96.69 201 VAL A CA 1
ATOM 1521 C C . VAL A 1 201 ? -6.082 -11.289 10.148 1 96.69 201 VAL A C 1
ATOM 1523 O O . VAL A 1 201 ? -5.473 -12.32 10.414 1 96.69 201 VAL A O 1
ATOM 1526 N N . LEU A 1 202 ? -6.988 -10.742 10.961 1 96.94 202 LEU A N 1
ATOM 1527 C CA . LEU A 1 202 ? -7.277 -11.383 12.234 1 96.94 202 LEU A CA 1
ATOM 1528 C C . LEU A 1 202 ? -7.855 -12.781 12.023 1 96.94 202 LEU A C 1
ATOM 1530 O O . LEU A 1 202 ? -7.551 -13.703 12.781 1 96.94 202 LEU A O 1
ATOM 1534 N N . THR A 1 203 ? -8.656 -12.93 11.023 1 95 203 THR A N 1
ATOM 1535 C CA . THR A 1 203 ? -9.195 -14.242 10.672 1 95 203 THR A CA 1
ATOM 1536 C C . THR A 1 203 ? -8.078 -15.188 10.242 1 95 203 THR A C 1
ATOM 1538 O O . THR A 1 203 ? -8.023 -16.344 10.688 1 95 203 THR A O 1
ATOM 1541 N N . ASP A 1 204 ? -7.184 -14.727 9.445 1 93.31 204 ASP A N 1
ATOM 1542 C CA . ASP A 1 204 ? -6.082 -15.539 8.945 1 93.31 204 ASP A CA 1
ATOM 1543 C C . ASP A 1 204 ? -5.156 -15.969 10.078 1 93.31 204 ASP A C 1
ATOM 1545 O O . ASP A 1 204 ? -4.637 -17.094 10.078 1 93.31 204 ASP A O 1
ATOM 1549 N N . LEU A 1 205 ? -4.926 -15.031 11.023 1 94.38 205 LEU A N 1
ATOM 1550 C CA . LEU A 1 205 ? -3.967 -15.273 12.094 1 94.38 205 LEU A CA 1
ATOM 1551 C C . LEU A 1 205 ? -4.465 -16.359 13.039 1 94.38 205 LEU A C 1
ATOM 1553 O O . LEU A 1 205 ? -3.674 -16.969 13.766 1 94.38 205 LEU A O 1
ATOM 1557 N N . ALA A 1 206 ? -5.777 -16.578 13.031 1 91.19 206 ALA A N 1
ATOM 1558 C CA . ALA A 1 206 ? -6.324 -17.656 13.852 1 91.19 206 ALA A CA 1
ATOM 1559 C C . ALA A 1 206 ? -5.82 -19.016 13.375 1 91.19 206 ALA A C 1
ATOM 1561 O O . ALA A 1 206 ? -5.707 -19.969 14.164 1 91.19 206 ALA A O 1
ATOM 1562 N N . GLN A 1 207 ? -5.496 -19.125 12.102 1 86.38 207 GLN A N 1
ATOM 1563 C CA . GLN A 1 207 ? -4.938 -20.328 11.492 1 86.38 207 GLN A CA 1
ATOM 1564 C C . GLN A 1 207 ? -3.814 -19.969 10.516 1 86.38 207 GLN A C 1
ATOM 1566 O O . GLN A 1 207 ? -3.857 -20.375 9.344 1 86.38 207 GLN A O 1
ATOM 1571 N N . PHE A 1 208 ? -2.803 -19.438 11.062 1 85.62 208 PHE A N 1
ATOM 1572 C CA . PHE A 1 208 ? -1.737 -18.922 10.211 1 85.62 208 PHE A CA 1
ATOM 1573 C C . PHE A 1 208 ? -0.775 -20.047 9.82 1 85.62 208 PHE A C 1
ATOM 1575 O O . PHE A 1 208 ? -0.25 -20.75 10.688 1 85.62 208 PHE A O 1
ATOM 1582 N N . PRO A 1 209 ? -0.547 -20.203 8.57 1 79.81 209 PRO A N 1
ATOM 1583 C CA . PRO A 1 209 ? 0.281 -21.328 8.125 1 79.81 209 PRO A CA 1
ATOM 1584 C C . PRO A 1 209 ? 1.761 -21.125 8.445 1 79.81 209 PRO A C 1
ATOM 1586 O O . PRO A 1 209 ? 2.268 -20.016 8.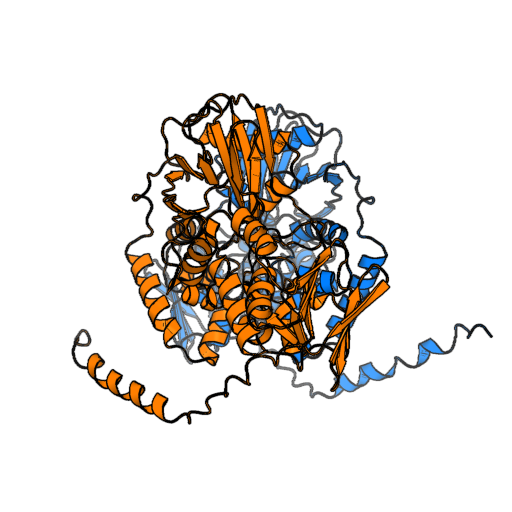398 1 79.81 209 PRO A O 1
ATOM 1589 N N . GLN A 1 210 ? 2.383 -22.203 8.766 1 83.94 210 GLN A N 1
ATOM 1590 C CA . GLN A 1 210 ? 3.836 -22.203 8.906 1 83.94 210 GLN A CA 1
ATOM 1591 C C . GLN A 1 210 ? 4.512 -22.578 7.586 1 83.94 210 GLN A C 1
ATOM 1593 O O . GLN A 1 210 ? 4.074 -23.5 6.895 1 83.94 210 GLN A O 1
ATOM 1598 N N . ARG A 1 211 ? 5.41 -21.828 7.102 1 85.12 211 ARG A N 1
ATOM 1599 C CA . ARG A 1 211 ? 6.184 -22.125 5.898 1 85.12 211 ARG A CA 1
ATOM 1600 C C . ARG A 1 211 ? 7.484 -22.844 6.246 1 85.12 211 ARG A C 1
ATOM 1602 O O . ARG A 1 211 ? 8.484 -22.203 6.57 1 85.12 211 ARG A O 1
ATOM 1609 N N . ASN A 1 212 ? 7.406 -24.203 6.082 1 92.94 212 ASN A N 1
ATOM 1610 C CA . ASN A 1 212 ? 8.555 -24.906 6.637 1 92.94 212 ASN A CA 1
ATOM 1611 C C . ASN A 1 212 ? 8.969 -26.078 5.75 1 92.94 212 ASN A C 1
ATOM 1613 O O . ASN A 1 212 ? 9.75 -26.938 6.168 1 92.94 212 ASN A O 1
ATOM 1617 N N . SER A 1 213 ? 8.352 -26.125 4.598 1 95.31 213 SER A N 1
ATOM 1618 C CA . SER A 1 213 ? 8.688 -27.25 3.721 1 95.31 213 SER A CA 1
ATOM 1619 C C . SER A 1 213 ? 8.781 -26.797 2.266 1 95.31 213 SER A C 1
ATOM 1621 O O . SER A 1 213 ? 8.141 -25.828 1.865 1 95.31 213 SER A O 1
ATOM 1623 N N . LYS A 1 214 ? 9.641 -27.469 1.508 1 96.5 214 LYS A N 1
ATOM 1624 C CA . LYS A 1 214 ? 9.789 -27.281 0.069 1 96.5 214 LYS A CA 1
ATOM 1625 C C . LYS A 1 214 ? 9.656 -28.594 -0.683 1 96.5 214 LYS A C 1
ATOM 1627 O O . LYS A 1 214 ? 9.664 -29.672 -0.074 1 96.5 214 LYS A O 1
ATOM 1632 N N . ILE A 1 215 ? 9.445 -28.484 -1.964 1 97.38 215 ILE A N 1
ATOM 1633 C CA . ILE A 1 215 ? 9.297 -29.672 -2.807 1 97.38 215 ILE A CA 1
ATOM 1634 C C . ILE A 1 215 ? 10.609 -29.969 -3.516 1 97.38 215 ILE A C 1
ATOM 1636 O O . ILE A 1 215 ? 11.234 -29.078 -4.094 1 97.38 215 ILE A O 1
ATOM 1640 N N . GLU A 1 216 ? 11.023 -31.25 -3.389 1 96.12 216 GLU A N 1
ATOM 1641 C CA . GLU A 1 216 ? 12.203 -31.656 -4.148 1 96.12 216 GLU A CA 1
ATOM 1642 C C . GLU A 1 216 ? 12 -31.422 -5.645 1 96.12 216 GLU A C 1
ATOM 1644 O O . GLU A 1 216 ? 10.977 -31.828 -6.199 1 96.12 216 GLU A O 1
ATOM 1649 N N . GLY A 1 217 ? 12.93 -30.797 -6.246 1 95.94 217 GLY A N 1
ATOM 1650 C CA . GLY A 1 217 ? 12.836 -30.5 -7.664 1 95.94 217 GLY A CA 1
ATOM 1651 C C . GLY A 1 217 ? 12.086 -29.219 -7.953 1 95.94 217 GLY A C 1
ATOM 1652 O O . GLY A 1 217 ? 11.914 -28.828 -9.117 1 95.94 217 GLY A O 1
ATOM 1653 N N . GLY A 1 218 ? 11.617 -28.531 -6.945 1 97.5 218 GLY A N 1
ATOM 1654 C CA . GLY A 1 218 ? 10.938 -27.266 -7.113 1 97.5 218 GLY A CA 1
ATOM 1655 C C . GLY A 1 218 ? 9.422 -27.375 -7.035 1 97.5 218 GLY A C 1
ATOM 1656 O O . GLY A 1 218 ? 8.867 -28.422 -7.355 1 97.5 218 GLY A O 1
ATOM 1657 N N . MET A 1 219 ? 8.781 -26.328 -6.727 1 97.19 219 MET A N 1
ATOM 1658 C CA . MET A 1 219 ? 7.328 -26.297 -6.551 1 97.19 219 MET A CA 1
ATOM 1659 C C . MET A 1 219 ? 6.613 -26.641 -7.852 1 97.19 219 MET A C 1
ATOM 1661 O O . MET A 1 219 ? 5.535 -27.234 -7.836 1 97.19 219 MET A O 1
ATOM 1665 N N . GLU A 1 220 ? 7.191 -26.266 -8.953 1 97.38 220 GLU A N 1
ATOM 1666 C CA . GLU A 1 220 ? 6.574 -26.484 -10.258 1 97.38 220 GLU A CA 1
ATOM 1667 C C . GLU A 1 220 ? 6.445 -27.984 -10.555 1 97.38 220 GLU A C 1
ATOM 1669 O O . GLU A 1 220 ? 5.691 -28.375 -11.445 1 97.38 220 GLU A O 1
ATOM 1674 N N . ASN A 1 221 ? 7.188 -28.828 -9.859 1 97.62 221 ASN A N 1
ATOM 1675 C CA . ASN A 1 221 ? 7.113 -30.266 -10.07 1 97.62 221 ASN A CA 1
ATOM 1676 C C . ASN A 1 221 ? 5.723 -30.812 -9.75 1 97.62 221 ASN A C 1
ATOM 1678 O O . ASN A 1 221 ? 5.305 -31.828 -10.312 1 97.62 221 ASN A O 1
ATOM 1682 N N . ILE A 1 222 ? 5.012 -30.125 -8.875 1 98.31 222 ILE A N 1
ATOM 1683 C CA . ILE A 1 222 ? 3.633 -30.516 -8.609 1 98.31 222 ILE A CA 1
ATOM 1684 C C . ILE A 1 222 ? 2.803 -30.375 -9.883 1 98.31 222 ILE A C 1
ATOM 1686 O O . ILE A 1 222 ? 2.096 -31.312 -10.273 1 98.31 222 ILE A O 1
ATOM 1690 N N . ALA A 1 223 ? 2.934 -29.25 -10.547 1 98.38 223 ALA A N 1
ATOM 1691 C CA . ALA A 1 223 ? 2.18 -28.969 -11.766 1 98.38 223 ALA A CA 1
ATOM 1692 C C . ALA A 1 223 ? 2.582 -29.938 -12.883 1 98.38 223 ALA A C 1
ATOM 1694 O O . ALA A 1 223 ? 1.723 -30.516 -13.547 1 98.38 223 ALA A O 1
ATOM 1695 N N . LYS A 1 224 ? 3.846 -30.125 -13.062 1 97.69 224 LYS A N 1
ATOM 1696 C CA . LYS A 1 224 ? 4.355 -30.984 -14.125 1 97.69 224 LYS A CA 1
ATOM 1697 C C . LYS A 1 224 ? 3.887 -32.438 -13.93 1 97.69 224 LYS A C 1
ATOM 1699 O O . LYS A 1 224 ? 3.48 -33.094 -14.891 1 97.69 224 LYS A O 1
ATOM 1704 N N . THR A 1 225 ? 3.969 -32.875 -12.719 1 98.12 225 THR A N 1
ATOM 1705 C CA . THR A 1 225 ? 3.586 -34.25 -12.43 1 98.12 225 THR A CA 1
ATOM 1706 C C . THR A 1 225 ? 2.076 -34.438 -12.562 1 98.12 225 THR A C 1
ATOM 1708 O O . THR A 1 225 ? 1.607 -35.5 -12.992 1 98.12 225 THR A O 1
ATOM 1711 N N . LEU A 1 226 ? 1.334 -33.406 -12.188 1 98.19 226 LEU A N 1
ATOM 1712 C CA . LEU A 1 226 ? -0.108 -33.469 -12.406 1 98.19 226 LEU A CA 1
ATOM 1713 C C . LEU A 1 226 ? -0.428 -33.656 -13.891 1 98.19 226 LEU A C 1
ATOM 1715 O O . LEU A 1 226 ? -1.239 -34.5 -14.25 1 98.19 226 LEU A O 1
ATOM 1719 N N . VAL A 1 227 ? 0.159 -32.875 -14.742 1 97.62 227 VAL A N 1
ATOM 1720 C CA . VAL A 1 227 ? -0.087 -32.938 -16.188 1 97.62 227 VAL A CA 1
ATOM 1721 C C . VAL A 1 227 ? 0.178 -34.344 -16.703 1 97.62 227 VAL A C 1
ATOM 1723 O O . VAL A 1 227 ? -0.555 -34.844 -17.547 1 97.62 227 VAL A O 1
ATOM 1726 N N . LEU A 1 228 ? 1.18 -34.969 -16.172 1 96.56 228 LEU A N 1
ATOM 1727 C CA . LEU A 1 228 ? 1.571 -36.312 -16.625 1 96.56 228 LEU A CA 1
ATOM 1728 C C . LEU A 1 228 ? 0.577 -37.375 -16.141 1 96.56 228 LEU A C 1
ATOM 1730 O O . LEU A 1 228 ? 0.525 -38.469 -16.672 1 96.56 228 LEU A O 1
ATOM 1734 N N . ASN A 1 229 ? -0.226 -37.031 -15.172 1 96.5 229 ASN A N 1
ATOM 1735 C CA . ASN A 1 229 ? -1.063 -38.031 -14.547 1 96.5 229 ASN A CA 1
ATOM 1736 C C . ASN A 1 229 ? -2.547 -37.75 -14.773 1 96.5 229 ASN A C 1
ATOM 1738 O O . ASN A 1 229 ? -3.4 -38.562 -14.352 1 96.5 229 ASN A O 1
ATOM 1742 N N . VAL A 1 230 ? -2.848 -36.656 -15.359 1 96.31 230 VAL A N 1
ATOM 1743 C CA . VAL A 1 230 ? -4.25 -36.344 -15.633 1 96.31 230 VAL A CA 1
ATOM 1744 C C . VAL A 1 230 ? -4.789 -37.312 -16.703 1 96.31 230 VAL A C 1
ATOM 1746 O O . VAL A 1 230 ? -4.082 -37.656 -17.641 1 96.31 230 VAL A O 1
ATOM 1749 N N . GLU A 1 231 ? -6.027 -37.75 -16.5 1 96 231 GLU A N 1
ATOM 1750 C CA . GLU A 1 231 ? -6.719 -38.625 -17.453 1 96 231 GLU A CA 1
ATOM 1751 C C . GLU A 1 231 ? -7.824 -37.875 -18.188 1 96 231 GLU A C 1
ATOM 1753 O O . GLU A 1 231 ? -8.344 -36.875 -17.688 1 96 231 GLU A O 1
ATOM 1758 N N . ASN A 1 232 ? -8.094 -38.344 -19.438 1 96.62 232 ASN A N 1
ATOM 1759 C CA . ASN A 1 232 ? -9.242 -37.906 -20.203 1 96.62 232 ASN A CA 1
ATOM 1760 C C . ASN A 1 232 ? -9.234 -36.375 -20.359 1 96.62 232 ASN A C 1
ATOM 1762 O O . ASN A 1 232 ? -10.281 -35.719 -20.266 1 96.62 232 ASN A O 1
ATOM 1766 N N . THR A 1 233 ? -8.031 -35.781 -20.5 1 97.56 233 THR A N 1
ATOM 1767 C CA . THR A 1 233 ? -7.938 -34.344 -20.531 1 97.56 233 THR A CA 1
ATOM 1768 C C . THR A 1 233 ? -7.184 -33.844 -21.766 1 97.56 233 THR A C 1
ATOM 1770 O O . THR A 1 233 ? -6.098 -34.344 -22.062 1 97.56 233 THR A O 1
ATOM 1773 N N . GLU A 1 234 ? -7.785 -33.031 -22.484 1 97.56 234 GLU A N 1
ATOM 1774 C CA . GLU A 1 234 ? -7.129 -32.281 -23.562 1 97.56 234 GLU A CA 1
ATOM 1775 C C . GLU A 1 234 ? -6.652 -30.922 -23.094 1 97.56 234 GLU A C 1
ATOM 1777 O O . GLU A 1 234 ? -7.383 -30.203 -22.406 1 97.56 234 GLU A O 1
ATOM 1782 N N . PHE A 1 235 ? -5.387 -30.594 -23.484 1 98.12 235 PHE A N 1
ATOM 1783 C CA . PHE A 1 235 ? -4.82 -29.312 -23.094 1 98.12 235 PHE A CA 1
ATOM 1784 C C . PHE A 1 235 ? -4.781 -28.359 -24.281 1 98.12 235 PHE A C 1
ATOM 1786 O O . PHE A 1 235 ? -4.41 -28.75 -25.391 1 98.12 235 PHE A O 1
ATOM 1793 N N . VAL A 1 236 ? -5.215 -27.141 -24.078 1 98.44 236 VAL A N 1
ATOM 1794 C CA . VAL A 1 236 ? -5.086 -26.031 -25.031 1 98.44 236 VAL A CA 1
ATOM 1795 C C . VAL A 1 236 ? -4.203 -24.938 -24.438 1 98.44 236 VAL A C 1
ATOM 1797 O O . VAL A 1 236 ? -4.551 -24.344 -23.422 1 98.44 236 VAL A O 1
ATOM 1800 N N . PHE A 1 237 ? -3.035 -24.688 -25.078 1 97.69 237 PHE A N 1
ATOM 1801 C CA . PHE A 1 237 ? -2.088 -23.703 -24.547 1 97.69 237 PHE A CA 1
ATOM 1802 C C . PHE A 1 237 ? -2.064 -22.453 -25.438 1 97.69 237 PHE A C 1
ATOM 1804 O O . PHE A 1 237 ? -2.582 -22.469 -26.547 1 97.69 237 PHE A O 1
ATOM 1811 N N . SER A 1 238 ? -1.497 -21.375 -24.859 1 97.38 238 SER A N 1
ATOM 1812 C CA . SER A 1 238 ? -1.25 -20.125 -25.562 1 97.38 238 SER A CA 1
ATOM 1813 C C . SER A 1 238 ? -2.521 -19.609 -26.219 1 97.38 238 SER A C 1
ATOM 1815 O O . SER A 1 238 ? -2.492 -19.156 -27.375 1 97.38 238 SER A O 1
ATOM 1817 N N . ASP A 1 239 ? -3.611 -19.797 -25.516 1 97.94 239 ASP A N 1
ATOM 1818 C CA . ASP A 1 239 ? -4.898 -19.359 -26.047 1 97.94 239 ASP A CA 1
ATOM 1819 C C . ASP A 1 239 ? -5.773 -18.75 -24.969 1 97.94 239 ASP A C 1
ATOM 1821 O O . ASP A 1 239 ? -6.617 -19.438 -24.375 1 97.94 239 ASP A O 1
ATOM 1825 N N . PRO A 1 240 ? -5.609 -17.453 -24.734 1 97.19 240 PRO A N 1
ATOM 1826 C CA . PRO A 1 240 ? -6.371 -16.812 -23.672 1 97.19 240 PRO A CA 1
ATOM 1827 C C . PRO A 1 240 ? -7.879 -16.828 -23.922 1 97.19 240 PRO A C 1
ATOM 1829 O O . PRO A 1 240 ? -8.32 -16.688 -25.078 1 97.19 240 PRO A O 1
ATOM 1832 N N . VAL A 1 241 ? -8.648 -17.047 -22.891 1 98.25 241 VAL A N 1
ATOM 1833 C CA . VAL A 1 241 ? -10.102 -17 -22.938 1 98.25 241 VAL A CA 1
ATOM 1834 C C . VAL A 1 241 ? -10.578 -15.562 -23.078 1 98.25 241 VAL A C 1
ATOM 1836 O O . VAL A 1 241 ? -10.078 -14.672 -22.391 1 98.25 241 VAL A O 1
ATOM 1839 N N . LEU A 1 242 ? -11.594 -15.336 -23.922 1 97.62 242 LEU A N 1
ATOM 1840 C CA . LEU A 1 242 ? -12.109 -13.992 -24.141 1 97.62 242 LEU A CA 1
ATOM 1841 C C . LEU A 1 242 ? -13.547 -13.875 -23.625 1 97.62 242 LEU A C 1
ATOM 1843 O O . LEU A 1 242 ? -13.969 -12.797 -23.203 1 97.62 242 LEU A O 1
ATOM 1847 N N . SER A 1 243 ? -14.273 -14.969 -23.719 1 98.31 243 SER A N 1
ATOM 1848 C CA . SER A 1 243 ? -15.672 -14.883 -23.312 1 98.31 243 SER A CA 1
ATOM 1849 C C . SER A 1 243 ? -16.203 -16.234 -22.844 1 98.31 243 SER A C 1
ATOM 1851 O O . SER A 1 243 ? -15.68 -17.281 -23.25 1 98.31 243 SER A O 1
ATOM 1853 N N . VAL A 1 244 ? -17.203 -16.172 -22.031 1 98.56 244 VAL A N 1
ATOM 1854 C CA . VAL A 1 244 ? -17.906 -17.328 -21.5 1 98.56 244 VAL A CA 1
ATOM 1855 C C . VAL A 1 244 ? -19.406 -17.156 -21.734 1 98.56 244 VAL A C 1
ATOM 1857 O O . VAL A 1 244 ? -20.031 -16.234 -21.188 1 98.56 244 VAL A O 1
ATOM 1860 N N . ASP A 1 245 ? -19.969 -18.016 -22.547 1 98.38 245 ASP A N 1
ATOM 1861 C CA . ASP A 1 245 ? -21.406 -18.078 -22.766 1 98.38 245 ASP A CA 1
ATOM 1862 C C . ASP A 1 245 ? -22 -19.312 -22.078 1 98.38 245 ASP A C 1
ATOM 1864 O O . ASP A 1 245 ? -21.422 -20.391 -22.109 1 98.38 245 ASP A O 1
ATOM 1868 N N . GLN A 1 246 ? -23.125 -19.094 -21.406 1 97.56 246 GLN A N 1
ATOM 1869 C CA . GLN A 1 246 ? -23.797 -20.25 -20.812 1 97.56 246 GLN A CA 1
ATOM 1870 C C . GLN A 1 246 ? -25.312 -20.141 -20.969 1 97.56 246 GLN A C 1
ATOM 1872 O O . GLN A 1 246 ? -25.859 -19.047 -21 1 97.56 246 GLN A O 1
ATOM 1877 N N . ASN A 1 247 ? -25.953 -21.297 -21.125 1 96.12 247 ASN A N 1
ATOM 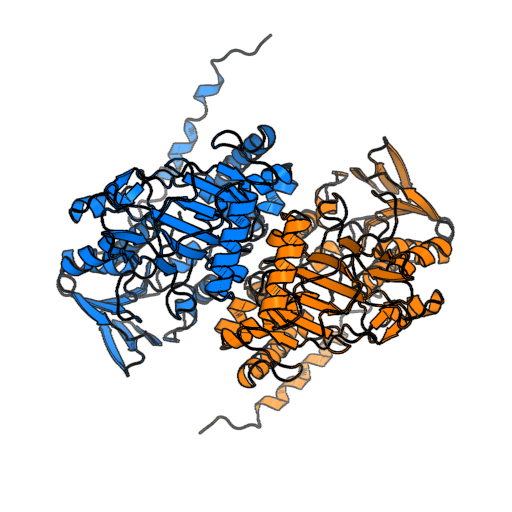1878 C CA . ASN A 1 247 ? -27.406 -21.469 -21.141 1 96.12 247 ASN A CA 1
ATOM 1879 C C . ASN A 1 247 ? -27.828 -22.812 -20.562 1 96.12 247 ASN A C 1
ATOM 1881 O O . ASN A 1 247 ? -27.031 -23.469 -19.875 1 96.12 247 ASN A O 1
ATOM 1885 N N . GLU A 1 248 ? -29.031 -23.203 -20.719 1 94.88 248 GLU A N 1
ATOM 1886 C CA . GLU A 1 248 ? -29.578 -24.422 -20.125 1 94.88 248 GLU A CA 1
ATOM 1887 C C . GLU A 1 248 ? -28.891 -25.656 -20.703 1 94.88 248 GLU A C 1
ATOM 1889 O O . GLU A 1 248 ? -28.875 -26.719 -20.062 1 94.88 248 GLU A O 1
ATOM 1894 N N . SER A 1 249 ? -28.297 -25.516 -21.844 1 94.44 249 SER A N 1
ATOM 1895 C CA . SER A 1 249 ? -27.734 -26.672 -22.531 1 94.44 249 SER A CA 1
ATOM 1896 C C . SER A 1 249 ? -26.266 -26.875 -22.172 1 94.44 249 SER A C 1
ATOM 1898 O O . SER A 1 249 ? -25.734 -27.969 -22.312 1 94.44 249 SER A O 1
ATOM 1900 N N . GLY A 1 250 ? -25.672 -25.75 -21.891 1 97.81 250 GLY A N 1
ATOM 1901 C CA . GLY A 1 250 ? -24.266 -25.906 -21.562 1 97.81 250 GLY A CA 1
ATOM 1902 C C . GLY A 1 250 ? -23.5 -24.594 -21.562 1 97.81 250 GLY A C 1
ATOM 1903 O O . GLY A 1 250 ? -24.094 -23.531 -21.406 1 97.81 250 GLY A O 1
ATOM 1904 N N . VAL A 1 251 ? -22.125 -24.734 -21.656 1 98.56 251 VAL A N 1
ATOM 1905 C CA . VAL A 1 251 ? -21.234 -23.578 -21.672 1 98.56 251 VAL A CA 1
ATOM 1906 C C . VAL A 1 251 ? -20.422 -23.562 -22.953 1 98.56 251 VAL A C 1
ATOM 1908 O O . VAL A 1 251 ? -20.047 -24.625 -23.469 1 98.56 251 VAL A O 1
ATOM 1911 N N . THR A 1 252 ? -20.172 -22.422 -23.5 1 98.69 252 THR A N 1
ATOM 1912 C CA . THR A 1 252 ? -19.297 -22.219 -24.656 1 98.69 252 THR A CA 1
ATOM 1913 C C . THR A 1 252 ? -18.234 -21.172 -24.328 1 98.69 252 THR A C 1
ATOM 1915 O O . THR A 1 252 ? -18.547 -20.047 -23.938 1 98.69 252 THR A O 1
ATOM 1918 N N . ILE A 1 253 ? -16.953 -21.594 -24.531 1 98.75 253 ILE A N 1
ATOM 1919 C CA . ILE A 1 253 ? -15.812 -20.719 -24.281 1 98.75 253 ILE A CA 1
ATOM 1920 C C . ILE A 1 253 ? -15.211 -20.266 -25.594 1 98.75 253 ILE A C 1
ATOM 1922 O O . ILE A 1 253 ? -14.938 -21.078 -26.484 1 98.75 253 ILE A O 1
ATOM 1926 N N . SER A 1 254 ? -15.023 -18.969 -25.734 1 98.75 254 SER A N 1
ATOM 1927 C CA . SER A 1 254 ? -14.32 -18.438 -26.891 1 98.75 254 SER A CA 1
ATOM 1928 C C . SER A 1 254 ? -12.938 -17.922 -26.5 1 98.75 254 SER A C 1
ATOM 1930 O O . SER A 1 254 ? -12.766 -17.312 -25.453 1 98.75 254 SER A O 1
ATOM 1932 N N . THR A 1 255 ? -11.969 -18.188 -27.375 1 98.44 255 THR A N 1
ATOM 1933 C CA . THR A 1 255 ? -10.594 -17.828 -27.062 1 98.44 255 THR A CA 1
ATOM 1934 C C . THR A 1 255 ? -10.047 -16.844 -28.094 1 98.44 255 THR A C 1
ATOM 1936 O O . THR A 1 255 ? -10.719 -16.531 -29.078 1 98.44 255 THR A O 1
ATOM 1939 N N . ALA A 1 256 ? -8.875 -16.328 -27.844 1 97.12 256 ALA A N 1
ATOM 1940 C CA . ALA A 1 256 ? -8.242 -15.305 -28.688 1 97.12 256 ALA A CA 1
ATOM 1941 C C . ALA A 1 256 ? -7.918 -15.852 -30.062 1 97.12 256 ALA A C 1
ATOM 1943 O O . ALA A 1 256 ? -7.863 -15.102 -31.047 1 97.12 256 ALA A O 1
ATOM 1944 N N . SER A 1 257 ? -7.715 -17.156 -30.234 1 97.75 257 SER A N 1
ATOM 1945 C CA . SER A 1 257 ? -7.406 -17.75 -31.531 1 97.75 257 SER A CA 1
ATOM 1946 C C . SER A 1 257 ? -8.648 -17.844 -32.406 1 97.75 257 SER A C 1
ATOM 1948 O O . SER A 1 257 ? -8.555 -18.203 -33.594 1 97.75 257 SER A O 1
ATOM 1950 N N . GLY A 1 258 ? -9.781 -17.609 -31.844 1 97.75 258 GLY A N 1
ATOM 1951 C CA . GLY A 1 258 ? -11.039 -17.719 -32.562 1 97.75 258 GLY A CA 1
ATOM 1952 C C . GLY A 1 258 ? -11.719 -19.062 -32.375 1 97.75 258 GLY A C 1
ATOM 1953 O O . GLY A 1 258 ? -12.82 -19.281 -32.875 1 97.75 258 GLY A O 1
ATOM 1954 N N . ARG A 1 259 ? -11.133 -19.953 -31.609 1 98.25 259 ARG A N 1
ATOM 1955 C CA . ARG A 1 259 ? -11.703 -21.266 -31.344 1 98.25 259 ARG A CA 1
ATOM 1956 C C . ARG A 1 259 ? -12.828 -21.188 -30.312 1 98.25 259 ARG A C 1
ATOM 1958 O O . ARG A 1 259 ? -12.859 -20.266 -29.5 1 98.25 259 ARG A O 1
ATOM 1965 N N . LYS A 1 260 ? -13.711 -22.141 -30.453 1 98.5 260 LYS A N 1
ATOM 1966 C CA . LYS A 1 260 ? -14.805 -22.297 -29.5 1 98.5 260 LYS A CA 1
ATOM 1967 C C . LYS A 1 260 ? -14.805 -23.703 -28.891 1 98.5 260 LYS A C 1
ATOM 1969 O O . LYS A 1 260 ? -14.578 -24.688 -29.578 1 98.5 260 LYS A O 1
ATOM 1974 N N . PHE A 1 261 ? -14.992 -23.781 -27.641 1 98.56 261 PHE A N 1
ATOM 1975 C CA . PHE A 1 261 ? -15.055 -25.031 -26.906 1 98.56 261 PHE A CA 1
ATOM 1976 C C . PHE A 1 261 ? -16.391 -25.172 -26.172 1 98.56 261 PHE A C 1
ATOM 1978 O O . PHE A 1 261 ? -16.859 -24.234 -25.531 1 98.56 261 PHE A O 1
ATOM 1985 N N . GLN A 1 262 ? -16.984 -26.344 -26.312 1 98.06 262 GLN A N 1
ATOM 1986 C CA . GLN A 1 262 ? -18.281 -26.578 -25.703 1 98.06 262 GLN A CA 1
ATOM 1987 C C . GLN A 1 262 ? -18.219 -27.688 -24.656 1 98.06 262 GLN A C 1
ATOM 1989 O O . GLN A 1 262 ? -17.484 -28.656 -24.828 1 98.06 262 GLN A O 1
ATOM 1994 N N . GLY A 1 263 ? -18.922 -27.469 -23.562 1 98 263 GLY A N 1
ATOM 1995 C CA . GLY A 1 263 ? -19.047 -28.438 -22.484 1 98 263 GLY A CA 1
ATOM 1996 C C . GLY A 1 263 ? -20.328 -28.297 -21.703 1 98 263 GLY A C 1
ATOM 1997 O O . GLY A 1 263 ? -21.109 -27.375 -21.938 1 98 263 GLY A O 1
ATOM 1998 N N . ALA A 1 264 ? -20.578 -29.281 -20.812 1 97.94 264 ALA A N 1
ATOM 1999 C CA . ALA A 1 264 ? -21.75 -29.234 -19.953 1 97.94 264 ALA A CA 1
ATOM 2000 C C . ALA A 1 264 ? -21.594 -28.188 -18.844 1 97.94 264 ALA A C 1
ATOM 2002 O O . ALA A 1 264 ? -22.547 -27.5 -18.484 1 97.94 264 ALA A O 1
ATOM 2003 N N . VAL A 1 265 ? -20.406 -28.125 -18.266 1 98.19 265 VAL A N 1
ATOM 2004 C CA . VAL A 1 265 ? -20.094 -27.172 -17.188 1 98.19 265 VAL A CA 1
ATOM 2005 C C . VAL A 1 265 ? -18.672 -26.656 -17.359 1 98.19 265 VAL A C 1
ATOM 2007 O O . VAL A 1 265 ? -17.891 -27.203 -18.141 1 98.19 265 VAL A O 1
ATOM 2010 N N . CYS A 1 266 ? -18.406 -25.594 -16.625 1 98.69 266 CYS A N 1
ATOM 2011 C CA . CYS A 1 266 ? -17.078 -24.984 -16.641 1 98.69 266 CYS A CA 1
ATOM 2012 C C . CYS A 1 266 ? -16.562 -24.781 -15.219 1 98.69 266 CYS A C 1
ATOM 2014 O O . CYS A 1 266 ? -17.312 -24.406 -14.32 1 98.69 266 CYS A O 1
ATOM 2016 N N . VAL A 1 267 ? -15.336 -25.156 -14.969 1 98.81 267 VAL A N 1
ATOM 2017 C CA . VAL A 1 267 ? -14.617 -24.766 -13.758 1 98.81 267 VAL A CA 1
ATOM 2018 C C . VAL A 1 267 ? -13.641 -23.641 -14.07 1 98.81 267 VAL A C 1
ATOM 2020 O O . VAL A 1 267 ? -12.641 -23.859 -14.773 1 98.81 267 VAL A O 1
ATOM 2023 N N . CYS A 1 268 ? -13.906 -22.5 -13.555 1 98.69 268 CYS A N 1
ATOM 2024 C CA . CYS A 1 268 ? -13.086 -21.312 -13.805 1 98.69 268 CYS A CA 1
ATOM 2025 C C . CYS A 1 268 ? -12.086 -21.094 -12.672 1 98.69 268 CYS A C 1
ATOM 2027 O O . CYS A 1 268 ? -12.469 -20.797 -11.539 1 98.69 268 CYS A O 1
ATOM 2029 N N . THR A 1 269 ? -10.789 -21.203 -13 1 98.31 269 THR A N 1
ATOM 2030 C CA . THR A 1 269 ? -9.75 -21.031 -11.992 1 98.31 269 THR A CA 1
ATOM 2031 C C . THR A 1 269 ? -8.875 -19.812 -12.32 1 98.31 269 THR A C 1
ATOM 2033 O O . THR A 1 269 ? -7.734 -19.734 -11.875 1 98.31 269 THR A O 1
ATOM 2036 N N . LEU A 1 270 ? -9.391 -18.922 -13.109 1 97.44 270 LEU A N 1
ATOM 2037 C CA . LEU A 1 270 ? -8.68 -17.703 -13.461 1 97.44 270 LEU A CA 1
ATOM 2038 C C . LEU A 1 270 ? -8.539 -16.781 -12.258 1 97.44 270 LEU A C 1
ATOM 2040 O O . LEU A 1 270 ? -9.422 -16.75 -11.398 1 97.44 270 LEU A O 1
ATOM 2044 N N . PRO A 1 271 ? -7.383 -16.031 -12.219 1 95.19 271 PRO A N 1
ATOM 2045 C CA . PRO A 1 271 ? -7.309 -15.008 -11.164 1 95.19 271 PRO A CA 1
ATOM 2046 C C . PRO A 1 271 ? -8.461 -14.016 -11.219 1 95.19 271 PRO A C 1
ATOM 2048 O O . PRO A 1 271 ? -9.055 -13.805 -12.281 1 95.19 271 PRO A O 1
ATOM 2051 N N . ALA A 1 272 ? -8.773 -13.383 -10.109 1 93.94 272 ALA A N 1
ATOM 2052 C CA . ALA A 1 272 ? -9.938 -12.508 -9.969 1 93.94 272 ALA A CA 1
ATOM 2053 C C . ALA A 1 272 ? -9.875 -11.359 -10.977 1 93.94 272 ALA A C 1
ATOM 2055 O O . ALA A 1 272 ? -10.898 -10.969 -11.539 1 93.94 272 ALA A O 1
ATOM 2056 N N . ASN A 1 273 ? -8.727 -10.82 -11.18 1 88.06 273 ASN A N 1
ATOM 2057 C CA . ASN A 1 273 ? -8.602 -9.695 -12.094 1 88.06 273 ASN A CA 1
ATOM 2058 C C . ASN A 1 273 ? -8.906 -10.109 -13.531 1 88.06 273 ASN A C 1
ATOM 2060 O O . ASN A 1 273 ? -9.344 -9.289 -14.344 1 88.06 273 ASN A O 1
ATOM 2064 N N . GLN A 1 274 ? -8.688 -11.375 -13.875 1 91.88 274 GLN A N 1
ATOM 2065 C CA . GLN A 1 274 ? -9 -11.875 -15.203 1 91.88 274 GLN A CA 1
ATOM 2066 C C . GLN A 1 274 ? -10.5 -12.125 -15.367 1 91.88 274 GLN A C 1
ATOM 2068 O O . GLN A 1 274 ? -11.039 -11.977 -16.453 1 91.88 274 GLN A O 1
ATOM 2073 N N . LEU A 1 275 ? -11.102 -12.523 -14.273 1 93.56 275 LEU A N 1
ATOM 2074 C CA . LEU A 1 275 ? -12.547 -12.719 -14.281 1 93.56 275 LEU A CA 1
ATOM 2075 C C . LEU A 1 275 ? -13.266 -11.453 -14.734 1 93.56 275 LEU A C 1
ATOM 2077 O O . LEU A 1 275 ? -14.211 -11.523 -15.523 1 93.56 275 LEU A O 1
ATOM 2081 N N . ALA A 1 276 ? -12.781 -10.352 -14.266 1 90.06 276 ALA A N 1
ATOM 2082 C CA . ALA A 1 276 ? -13.406 -9.07 -14.562 1 90.06 276 ALA A CA 1
ATOM 2083 C C . ALA A 1 276 ? -13.172 -8.656 -16.016 1 90.06 276 ALA A C 1
ATOM 2085 O O . ALA A 1 276 ? -13.93 -7.863 -16.562 1 90.06 276 ALA A O 1
ATOM 2086 N N . SER A 1 277 ? -12.227 -9.188 -16.656 1 89.31 277 SER A N 1
ATOM 2087 C CA . SER A 1 277 ? -11.844 -8.766 -18 1 89.31 277 SER A CA 1
ATOM 2088 C C . SER A 1 277 ? -12.562 -9.578 -19.078 1 89.31 277 SER A C 1
ATOM 2090 O O . SER A 1 277 ? -12.57 -9.203 -20.25 1 89.31 277 SER A O 1
ATOM 2092 N N . LEU A 1 278 ? -13.188 -10.648 -18.719 1 95.19 278 LEU A N 1
ATOM 2093 C CA . LEU A 1 278 ? -13.875 -11.523 -19.656 1 95.19 278 LEU A CA 1
ATOM 2094 C C . LEU A 1 278 ? -15.242 -10.961 -20.016 1 95.19 278 LEU A C 1
ATOM 2096 O O . LEU A 1 278 ? -15.852 -10.234 -19.234 1 95.19 278 LEU A O 1
ATOM 2100 N N . LYS A 1 279 ? -15.68 -11.336 -21.25 1 96.62 279 LYS A N 1
ATOM 2101 C CA . LYS A 1 279 ? -17.062 -11.109 -21.609 1 96.62 279 LYS A CA 1
ATOM 2102 C C . LYS A 1 279 ? -17.953 -12.273 -21.188 1 96.62 279 LYS A C 1
ATOM 2104 O O . LYS A 1 279 ? -17.672 -13.43 -21.531 1 96.62 279 LYS A O 1
ATOM 2109 N N . TRP A 1 280 ? -18.953 -11.961 -20.438 1 97.75 280 TRP A N 1
ATOM 2110 C CA . TRP A 1 280 ? -19.859 -12.984 -19.922 1 97.75 280 TRP A CA 1
ATOM 2111 C C . TRP A 1 280 ? -21.25 -12.852 -20.562 1 97.75 280 TRP A C 1
ATOM 2113 O O . TRP A 1 280 ? -21.766 -11.742 -20.719 1 97.75 280 TRP A O 1
ATOM 2123 N N . ASN A 1 281 ? -21.781 -13.93 -20.953 1 97.88 281 ASN A N 1
ATOM 2124 C CA . ASN A 1 281 ? -23.172 -14.023 -21.391 1 97.88 281 ASN A CA 1
ATOM 2125 C C . ASN A 1 281 ? -23.891 -15.203 -20.75 1 97.88 281 ASN A C 1
ATOM 2127 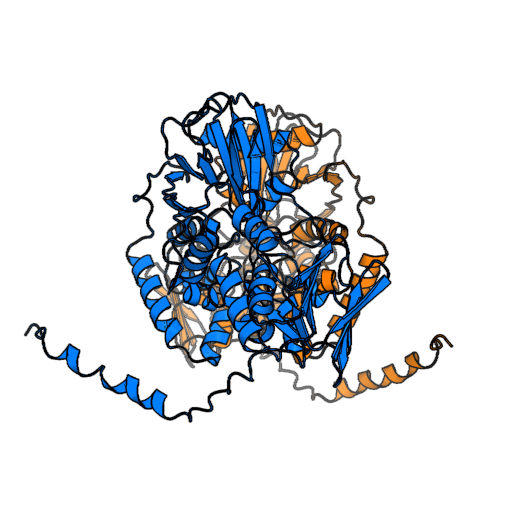O O . ASN A 1 281 ? -23.594 -16.359 -21.062 1 97.88 281 ASN A O 1
ATOM 2131 N N . PRO A 1 282 ? -24.875 -14.953 -19.969 1 97.31 282 PRO A N 1
ATOM 2132 C CA . PRO A 1 282 ? -25.297 -13.648 -19.453 1 97.31 282 PRO A CA 1
ATOM 2133 C C . PRO A 1 282 ? -24.203 -12.938 -18.672 1 97.31 282 PRO A C 1
ATOM 2135 O O . PRO A 1 282 ? -23.188 -13.547 -18.344 1 97.31 282 PRO A O 1
ATOM 2138 N N . ASP A 1 283 ? -24.469 -11.656 -18.328 1 96.12 283 ASP A N 1
ATOM 2139 C CA . ASP A 1 283 ? -23.516 -10.883 -17.547 1 96.12 283 ASP A CA 1
ATOM 2140 C C . ASP A 1 283 ? -23.297 -11.523 -16.172 1 96.12 283 ASP A C 1
ATOM 2142 O O . ASP A 1 283 ? -24.234 -12.039 -15.562 1 96.12 283 ASP A O 1
ATOM 2146 N N . LEU A 1 284 ? -22.031 -11.406 -15.82 1 95.06 284 LEU A N 1
ATOM 2147 C CA . LEU A 1 284 ? -21.672 -11.898 -14.5 1 95.06 284 LEU A CA 1
ATOM 2148 C C . LEU A 1 284 ? -22.469 -11.195 -13.414 1 95.06 284 LEU A C 1
ATOM 2150 O O . LEU A 1 284 ? -22.781 -10.016 -13.531 1 95.06 284 LEU A O 1
ATOM 2154 N N . ASP A 1 285 ? -22.75 -11.961 -12.367 1 93.12 285 ASP A N 1
ATOM 2155 C CA . ASP A 1 285 ? -23.391 -11.367 -11.203 1 93.12 285 ASP A CA 1
ATOM 2156 C C . ASP A 1 285 ? -22.656 -10.109 -10.75 1 93.12 285 ASP A C 1
ATOM 2158 O O . ASP A 1 285 ? -21.422 -10.094 -10.688 1 93.12 285 ASP A O 1
ATOM 2162 N N . LYS A 1 286 ? -23.453 -9.109 -10.445 1 92.06 286 LYS A N 1
ATOM 2163 C CA . LYS A 1 286 ? -22.875 -7.809 -10.133 1 92.06 286 LYS A CA 1
ATOM 2164 C C . LYS A 1 286 ? -21.922 -7.898 -8.93 1 92.06 286 LYS A C 1
ATOM 2166 O O . LYS A 1 286 ? -20.812 -7.371 -8.969 1 92.06 286 LYS A O 1
ATOM 2171 N N . GLU A 1 287 ? -22.328 -8.516 -7.867 1 93.81 287 GLU A N 1
ATOM 2172 C CA . GLU A 1 287 ? -21.5 -8.617 -6.66 1 93.81 287 GLU A CA 1
ATOM 2173 C C . GLU A 1 287 ? -20.234 -9.43 -6.922 1 93.81 287 GLU A C 1
ATOM 2175 O O . GLU A 1 287 ? -19.188 -9.133 -6.352 1 93.81 287 GLU A O 1
ATOM 2180 N N . LYS A 1 288 ? -20.328 -10.438 -7.734 1 96.19 288 LYS A N 1
ATOM 2181 C CA . LYS A 1 288 ? -19.156 -11.219 -8.086 1 96.19 288 LYS A CA 1
ATOM 2182 C C . LYS A 1 288 ? -18.141 -10.375 -8.867 1 96.19 288 LYS A C 1
ATOM 2184 O O . LYS A 1 288 ? -16.953 -10.414 -8.594 1 96.19 288 LYS A O 1
ATOM 2189 N N . LEU A 1 289 ? -18.672 -9.656 -9.789 1 95.38 289 LEU A N 1
ATOM 2190 C CA . LEU A 1 289 ? -17.812 -8.766 -10.555 1 95.38 289 LEU A CA 1
ATOM 2191 C C . LEU A 1 289 ? -17.141 -7.738 -9.641 1 95.38 289 LEU A C 1
ATOM 2193 O O . LEU A 1 289 ? -15.938 -7.527 -9.703 1 95.38 289 LEU A O 1
ATOM 2197 N N . LEU A 1 290 ? -17.938 -7.125 -8.789 1 94.31 290 LEU A N 1
ATOM 2198 C CA . LEU A 1 290 ? -17.406 -6.125 -7.863 1 94.31 290 LEU A CA 1
ATOM 2199 C C . LEU A 1 290 ? -16.375 -6.742 -6.926 1 94.31 290 LEU A C 1
ATOM 2201 O O . LEU A 1 290 ? -15.344 -6.133 -6.641 1 94.31 290 LEU A O 1
ATOM 2205 N N . SER A 1 291 ? -16.625 -7.93 -6.469 1 96.06 291 SER A N 1
ATOM 2206 C CA . SER A 1 291 ? -15.688 -8.633 -5.609 1 96.06 291 SER A CA 1
ATOM 2207 C C . SER A 1 291 ? -14.359 -8.867 -6.32 1 96.06 291 SER A C 1
ATOM 2209 O O . SER A 1 291 ? -13.297 -8.727 -5.715 1 96.06 291 SER A O 1
ATOM 2211 N N . ALA A 1 292 ? -14.445 -9.219 -7.598 1 96.75 292 ALA A N 1
ATOM 2212 C CA . ALA A 1 292 ? -13.242 -9.438 -8.398 1 96.75 292 ALA A CA 1
ATOM 2213 C C . ALA A 1 292 ? -12.422 -8.156 -8.516 1 96.75 292 ALA A C 1
ATOM 2215 O O . ALA A 1 292 ? -11.195 -8.203 -8.586 1 96.75 292 ALA A O 1
ATOM 2216 N N . LEU A 1 293 ? -13.109 -7.062 -8.484 1 96.19 293 LEU A N 1
ATOM 2217 C CA . LEU A 1 293 ? -12.445 -5.773 -8.633 1 96.19 293 LEU A CA 1
ATOM 2218 C C . LEU A 1 293 ? -11.922 -5.27 -7.293 1 96.19 293 LEU A C 1
ATOM 2220 O O . LEU A 1 293 ? -11.016 -4.438 -7.246 1 96.19 293 LEU A O 1
ATOM 2224 N N . ARG A 1 294 ? -12.469 -5.75 -6.207 1 96.19 294 ARG A N 1
ATOM 2225 C CA . ARG A 1 294 ? -12.109 -5.27 -4.879 1 96.19 294 ARG A CA 1
ATOM 2226 C C . ARG A 1 294 ? -10.805 -5.902 -4.402 1 96.19 294 ARG A C 1
ATOM 2228 O O . ARG A 1 294 ? -10 -5.246 -3.738 1 96.19 294 ARG A O 1
ATOM 2235 N N . ILE A 1 295 ? -10.594 -7.148 -4.695 1 93.94 295 ILE A N 1
ATOM 2236 C CA . ILE A 1 295 ? -9.406 -7.816 -4.188 1 93.94 295 ILE A CA 1
ATOM 2237 C C . ILE A 1 295 ? -8.18 -7.352 -4.965 1 93.94 295 ILE A C 1
ATOM 2239 O O . ILE A 1 295 ? -8.305 -6.812 -6.066 1 93.94 295 ILE A O 1
ATOM 2243 N N . ARG A 1 296 ? -7.094 -7.473 -4.309 1 91.44 296 ARG A N 1
ATOM 2244 C CA . ARG A 1 296 ? -5.812 -7.109 -4.906 1 91.44 296 ARG A CA 1
ATOM 2245 C C . ARG A 1 296 ? -4.855 -8.297 -4.918 1 91.44 296 ARG A C 1
ATOM 2247 O O . ARG A 1 296 ? -4.984 -9.211 -4.102 1 91.44 296 ARG A O 1
ATOM 2254 N N . TYR A 1 297 ? -4.051 -8.312 -5.879 1 93.06 297 TYR A N 1
ATOM 2255 C CA . TYR A 1 297 ? -2.906 -9.211 -5.797 1 93.06 297 TYR A CA 1
ATOM 2256 C C . TYR A 1 297 ? -1.654 -8.461 -5.355 1 93.06 297 TYR A C 1
ATOM 2258 O O . TYR A 1 297 ? -1.316 -7.418 -5.922 1 93.06 297 TYR A O 1
ATOM 2266 N N . SER A 1 298 ? -1.075 -8.992 -4.324 1 93.81 298 SER A N 1
ATOM 2267 C CA . SER A 1 298 ? 0.18 -8.406 -3.869 1 93.81 298 SER A CA 1
ATOM 2268 C C . SER A 1 298 ? 1.25 -8.484 -4.953 1 93.81 298 SER A C 1
ATOM 2270 O O . SER A 1 298 ? 1.051 -9.117 -5.988 1 93.81 298 SER A O 1
ATOM 2272 N N . GLN A 1 299 ? 2.264 -7.734 -4.73 1 91.5 299 GLN A N 1
ATOM 2273 C CA . GLN A 1 299 ? 3.369 -7.695 -5.68 1 91.5 299 GLN A CA 1
ATOM 2274 C C . GLN A 1 299 ? 4.664 -8.18 -5.039 1 91.5 299 GLN A C 1
ATOM 2276 O O . GLN A 1 299 ? 5.148 -7.586 -4.07 1 91.5 299 GLN A O 1
ATOM 2281 N N . ILE A 1 300 ? 5.207 -9.227 -5.566 1 94.81 300 ILE A N 1
ATOM 2282 C CA . ILE A 1 300 ? 6.391 -9.875 -5.012 1 94.81 300 ILE A CA 1
ATOM 2283 C C . ILE A 1 300 ? 7.449 -10.039 -6.102 1 94.81 300 ILE A C 1
ATOM 2285 O O . ILE A 1 300 ? 7.164 -10.57 -7.176 1 94.81 300 ILE A O 1
ATOM 2289 N N . TYR A 1 301 ? 8.625 -9.523 -5.879 1 95.38 301 TYR A N 1
ATOM 2290 C CA . TYR A 1 301 ? 9.758 -9.688 -6.777 1 95.38 301 TYR A CA 1
ATOM 2291 C C . TYR A 1 301 ? 10.805 -10.617 -6.172 1 95.38 301 TYR A C 1
ATOM 2293 O O . TYR A 1 301 ? 11.281 -10.391 -5.059 1 95.38 301 TYR A O 1
ATOM 2301 N N . LYS A 1 302 ? 11.117 -11.648 -6.859 1 96.69 302 LYS A N 1
ATOM 2302 C CA . LYS A 1 302 ? 12.188 -12.547 -6.434 1 96.69 302 LYS A CA 1
ATOM 2303 C C . LYS A 1 302 ? 13.398 -12.438 -7.359 1 96.69 302 LYS A C 1
ATOM 2305 O O . LYS A 1 302 ? 13.242 -12.32 -8.578 1 96.69 302 LYS A O 1
ATOM 2310 N N . LEU A 1 303 ? 14.516 -12.359 -6.82 1 97.75 303 LEU A N 1
ATOM 2311 C CA . LEU A 1 303 ? 15.781 -12.328 -7.551 1 97.75 303 LEU A CA 1
ATOM 2312 C C . LEU A 1 303 ? 16.797 -13.289 -6.926 1 97.75 303 LEU A C 1
ATOM 2314 O O . LEU A 1 303 ? 16.922 -13.352 -5.703 1 97.75 303 LEU A O 1
ATOM 2318 N N . PHE A 1 304 ? 17.438 -14.086 -7.766 1 98.56 304 PHE A N 1
ATOM 2319 C CA . PHE A 1 304 ? 18.438 -15.039 -7.324 1 98.56 304 PHE A CA 1
ATOM 2320 C C . PHE A 1 304 ? 19.781 -14.75 -7.984 1 98.56 304 PHE A C 1
ATOM 2322 O O . PHE A 1 304 ? 19.875 -14.633 -9.211 1 98.56 304 PHE A O 1
ATOM 2329 N N . LEU A 1 305 ? 20.781 -14.617 -7.23 1 98.69 305 LEU A N 1
ATOM 2330 C CA . LEU A 1 305 ? 22.156 -14.531 -7.711 1 98.69 305 LEU A CA 1
ATOM 2331 C C . LEU A 1 305 ? 22.891 -15.844 -7.488 1 98.69 305 LEU A C 1
ATOM 2333 O O . LEU A 1 305 ? 22.969 -16.344 -6.363 1 98.69 305 LEU A O 1
ATOM 2337 N N . VAL A 1 306 ? 23.344 -16.422 -8.555 1 98.62 306 VAL A N 1
ATOM 2338 C CA . VAL A 1 306 ? 24.266 -17.547 -8.453 1 98.62 306 VAL A CA 1
ATOM 2339 C C . VAL A 1 306 ? 25.688 -17.047 -8.258 1 98.62 306 VAL A C 1
ATOM 2341 O O . VAL A 1 306 ? 26.234 -16.359 -9.117 1 98.62 306 VAL A O 1
ATOM 2344 N N . LEU A 1 307 ? 26.25 -17.422 -7.141 1 98.38 307 LEU A N 1
ATOM 2345 C CA . LEU A 1 307 ? 27.531 -16.844 -6.723 1 98.38 307 LEU A CA 1
ATOM 2346 C C . LEU A 1 307 ? 28.594 -17.922 -6.582 1 98.38 307 LEU A C 1
ATOM 2348 O O . LEU A 1 307 ? 28.297 -19.062 -6.25 1 98.38 307 LEU A O 1
ATOM 2352 N N . ARG A 1 308 ? 29.875 -17.5 -6.766 1 97.38 308 ARG A N 1
ATOM 2353 C CA . ARG A 1 308 ? 31 -18.406 -6.539 1 97.38 308 ARG A CA 1
ATOM 2354 C C . ARG A 1 308 ? 31.25 -18.594 -5.047 1 97.38 308 ARG A C 1
ATOM 2356 O O . ARG A 1 308 ? 31.703 -19.672 -4.625 1 97.38 308 ARG A O 1
ATOM 2363 N N . GLU A 1 309 ? 31.016 -17.547 -4.309 1 96.25 309 GLU A N 1
ATOM 2364 C CA . GLU A 1 309 ? 31.203 -17.562 -2.859 1 96.25 309 GLU A CA 1
ATOM 2365 C C . GLU A 1 309 ? 30.016 -16.938 -2.145 1 96.25 309 GLU A C 1
ATOM 2367 O O . GLU A 1 309 ? 29.484 -15.922 -2.598 1 96.25 309 GLU A O 1
ATOM 2372 N N . ALA A 1 310 ? 29.719 -17.594 -0.977 1 96.62 310 ALA A N 1
ATOM 2373 C CA . ALA A 1 310 ? 28.594 -17.047 -0.205 1 96.62 310 ALA A CA 1
ATOM 2374 C C . ALA A 1 310 ? 28.984 -15.75 0.487 1 96.62 310 ALA A C 1
ATOM 2376 O O . ALA A 1 310 ? 30.094 -15.617 0.997 1 96.62 310 ALA A O 1
ATOM 2377 N N . PRO A 1 311 ? 28.094 -14.758 0.495 1 97.31 311 PRO A N 1
ATOM 2378 C CA . PRO A 1 311 ? 28.391 -13.547 1.269 1 97.31 311 PRO A CA 1
ATOM 2379 C C . PRO A 1 311 ? 28.062 -13.703 2.754 1 97.31 311 PRO A C 1
ATOM 2381 O O . PRO A 1 311 ? 28.344 -12.805 3.549 1 97.31 311 PRO A O 1
ATOM 2384 N N . TRP A 1 312 ? 27.422 -14.805 3.17 1 94.5 312 TRP A N 1
ATOM 2385 C CA . TRP A 1 312 ? 27.109 -15.055 4.574 1 94.5 312 TRP A CA 1
ATOM 2386 C C . TRP A 1 312 ? 28.094 -16.047 5.18 1 94.5 312 TRP A C 1
ATOM 2388 O O . TRP A 1 312 ? 28.797 -16.75 4.453 1 94.5 312 TRP A O 1
ATOM 2398 N N . GLU A 1 313 ? 28.141 -16.062 6.508 1 90.19 313 GLU A N 1
ATOM 2399 C CA . GLU A 1 313 ? 29.156 -16.844 7.215 1 90.19 313 GLU A CA 1
ATOM 2400 C C . GLU A 1 313 ? 28.703 -18.297 7.402 1 90.19 313 GLU A C 1
ATOM 2402 O O . GLU A 1 313 ? 29.516 -19.203 7.414 1 90.19 313 GLU A O 1
ATOM 2407 N N . SER A 1 314 ? 27.406 -18.453 7.613 1 89.62 314 SER A N 1
ATOM 2408 C CA . SER A 1 314 ? 26.906 -19.797 7.867 1 89.62 314 SER A CA 1
ATOM 2409 C C . SER A 1 314 ? 25.5 -19.984 7.332 1 89.62 314 SER A C 1
ATOM 2411 O O . SER A 1 314 ? 24.781 -19 7.102 1 89.62 314 SER A O 1
ATOM 2413 N N . SER A 1 315 ? 25.203 -21.234 7.012 1 88.25 315 SER A N 1
ATOM 2414 C CA . SER A 1 315 ? 23.859 -21.625 6.629 1 88.25 315 SER A CA 1
ATOM 2415 C C . SER A 1 315 ? 23.172 -22.438 7.738 1 88.25 315 SER A C 1
ATOM 2417 O O . SER A 1 315 ? 23.828 -23.188 8.461 1 88.25 315 SER A O 1
ATOM 2419 N N . PRO A 1 316 ? 21.922 -22.25 7.93 1 90.31 316 PRO A N 1
ATOM 2420 C CA . PRO A 1 316 ? 21 -21.453 7.117 1 90.31 316 PRO A CA 1
ATOM 2421 C C . PRO A 1 316 ? 21.172 -19.953 7.332 1 90.31 316 PRO A C 1
ATOM 2423 O O . PRO A 1 316 ? 21.656 -19.531 8.383 1 90.31 316 PRO A O 1
ATOM 2426 N N . PHE A 1 317 ? 20.953 -19.219 6.277 1 95.75 317 PHE A N 1
ATOM 2427 C CA . PHE A 1 317 ? 21.016 -17.766 6.297 1 95.75 317 PHE A CA 1
ATOM 2428 C C . PHE A 1 317 ? 19.719 -17.156 5.805 1 95.75 317 PHE A C 1
ATOM 2430 O O . PHE A 1 317 ? 19.219 -17.516 4.734 1 95.75 317 PHE A O 1
ATOM 2437 N N . ALA A 1 318 ? 19.078 -16.391 6.57 1 97.31 318 ALA A N 1
ATOM 2438 C CA . ALA A 1 318 ? 17.906 -15.594 6.203 1 97.31 318 ALA A CA 1
ATOM 2439 C C . ALA A 1 318 ? 17.797 -14.336 7.066 1 97.31 318 ALA A C 1
ATOM 2441 O O . ALA A 1 318 ? 17.969 -14.398 8.289 1 97.31 318 ALA A O 1
ATOM 2442 N N . VAL A 1 319 ? 17.547 -13.203 6.418 1 98 319 VAL A N 1
ATOM 2443 C CA . VAL A 1 319 ? 17.5 -11.969 7.191 1 98 319 VAL A CA 1
ATOM 2444 C C . VAL A 1 319 ? 16.547 -10.984 6.531 1 98 319 VAL A C 1
ATOM 2446 O O . VAL A 1 319 ? 16.562 -10.82 5.309 1 98 319 VAL A O 1
ATOM 2449 N N . HIS A 1 320 ? 15.609 -10.438 7.348 1 97.12 320 HIS A N 1
ATOM 2450 C CA . HIS A 1 320 ? 14.898 -9.234 6.941 1 97.12 320 HIS A CA 1
ATOM 2451 C C . HIS A 1 320 ? 15.781 -8 7.09 1 97.12 320 HIS A C 1
ATOM 2453 O O . HIS A 1 320 ? 16.531 -7.879 8.062 1 97.12 320 HIS A O 1
ATOM 2459 N N . SER A 1 321 ? 15.719 -7.164 6.117 1 95.25 321 SER A N 1
ATOM 2460 C CA . SER A 1 321 ? 16.516 -5.945 6.184 1 95.25 321 SER A CA 1
ATOM 2461 C C . SER A 1 321 ? 15.648 -4.703 6.039 1 95.25 321 SER A C 1
ATOM 2463 O O . SER A 1 321 ? 14.57 -4.762 5.445 1 95.25 321 SER A O 1
ATOM 2465 N N . ASP A 1 322 ? 16.094 -3.611 6.605 1 90.56 322 ASP A N 1
ATOM 2466 C CA . ASP A 1 322 ? 15.391 -2.336 6.48 1 90.56 322 ASP A CA 1
ATOM 2467 C C . ASP A 1 322 ? 15.82 -1.598 5.215 1 90.56 322 ASP A C 1
ATOM 2469 O O . ASP A 1 322 ? 15.484 -0.426 5.031 1 90.56 322 ASP A O 1
ATOM 2473 N N . SER A 1 323 ? 16.609 -2.281 4.281 1 92.69 323 SER A N 1
ATOM 2474 C CA . SER A 1 323 ? 17.094 -1.702 3.037 1 92.69 323 SER A CA 1
ATOM 2475 C C . SER A 1 323 ? 16.219 -2.1 1.854 1 92.69 323 SER A C 1
ATOM 2477 O O . SER A 1 323 ? 15.156 -2.689 2.035 1 92.69 323 SER A O 1
ATOM 2479 N N . ALA A 1 324 ? 16.656 -1.642 0.62 1 92.38 324 ALA A N 1
ATOM 2480 C CA . ALA A 1 324 ? 15.859 -1.902 -0.582 1 92.38 324 ALA A CA 1
ATOM 2481 C C . ALA A 1 324 ? 15.688 -3.4 -0.808 1 92.38 324 ALA A C 1
ATOM 2483 O O . ALA A 1 324 ? 14.602 -3.857 -1.18 1 92.38 324 ALA A O 1
ATOM 2484 N N . ALA A 1 325 ? 16.766 -4.121 -0.62 1 95.44 325 ALA A N 1
ATOM 2485 C CA . ALA A 1 325 ? 16.641 -5.578 -0.652 1 95.44 325 ALA A CA 1
ATOM 2486 C C . ALA A 1 325 ? 16.062 -6.105 0.662 1 95.44 325 ALA A C 1
ATOM 2488 O O . ALA A 1 325 ? 16.812 -6.371 1.606 1 95.44 325 ALA A O 1
ATOM 2489 N N . GLN A 1 326 ? 14.828 -6.348 0.698 1 94.44 326 GLN A N 1
ATOM 2490 C CA . GLN A 1 326 ? 14.055 -6.508 1.925 1 94.44 326 GLN A CA 1
ATOM 2491 C C . GLN A 1 326 ? 14.398 -7.828 2.617 1 94.44 326 GLN A C 1
ATOM 2493 O O . GLN A 1 326 ? 14.531 -7.875 3.842 1 94.44 326 GLN A O 1
ATOM 2498 N N . PHE A 1 327 ? 14.352 -8.906 1.922 1 97.25 327 PHE A N 1
ATOM 2499 C CA . PHE A 1 327 ? 14.594 -10.234 2.482 1 97.25 327 PHE A CA 1
ATOM 2500 C C . PHE A 1 327 ? 15.695 -10.953 1.718 1 97.25 327 PHE A C 1
ATOM 2502 O O . PHE A 1 327 ? 15.625 -11.102 0.496 1 97.25 327 PHE A O 1
ATOM 2509 N N . LEU A 1 328 ? 16.766 -11.312 2.387 1 98.06 328 LEU A N 1
ATOM 2510 C CA . LEU A 1 328 ? 17.859 -12.078 1.82 1 98.06 328 LEU A CA 1
ATOM 2511 C C . LEU A 1 328 ? 17.969 -13.453 2.473 1 98.06 328 LEU A C 1
ATOM 2513 O O . LEU A 1 328 ? 17.781 -13.586 3.686 1 98.06 328 LEU A O 1
ATOM 2517 N N . TYR A 1 329 ? 18.234 -14.438 1.686 1 97.69 329 TYR A N 1
ATOM 2518 C CA . TYR A 1 329 ? 18.344 -15.766 2.277 1 97.69 329 TYR A CA 1
ATOM 2519 C C . TYR A 1 329 ? 19.172 -16.688 1.399 1 97.69 329 TYR A C 1
ATOM 2521 O O . TYR A 1 329 ? 19.391 -16.406 0.217 1 97.69 329 TYR A O 1
ATOM 2529 N N . ASP A 1 330 ? 19.719 -17.734 2.023 1 97.06 330 ASP A N 1
ATOM 2530 C CA . ASP A 1 330 ? 20.344 -18.828 1.305 1 97.06 330 ASP A CA 1
ATOM 2531 C C . ASP A 1 330 ? 19.312 -19.688 0.581 1 97.06 330 ASP A C 1
ATOM 2533 O O . ASP A 1 330 ? 18.578 -20.453 1.212 1 97.06 330 ASP A O 1
ATOM 2537 N N . ALA A 1 331 ? 19.312 -19.562 -0.767 1 96.69 331 ALA A N 1
ATOM 2538 C CA . ALA A 1 331 ? 18.297 -20.266 -1.556 1 96.69 331 ALA A CA 1
ATOM 2539 C C . ALA A 1 331 ? 18.859 -21.531 -2.189 1 96.69 331 ALA A C 1
ATOM 2541 O O . ALA A 1 331 ? 18.25 -22.094 -3.096 1 96.69 331 ALA A O 1
ATOM 2542 N N . GLY A 1 332 ? 19.984 -21.922 -1.776 1 95.75 332 GLY A N 1
ATOM 2543 C CA . GLY A 1 332 ? 20.578 -23.141 -2.311 1 95.75 332 GLY A CA 1
ATOM 2544 C C . GLY A 1 332 ? 19.781 -24.391 -2.01 1 95.75 332 GLY A C 1
ATOM 2545 O O . GLY A 1 332 ? 19.219 -24.531 -0.921 1 95.75 332 GLY A O 1
ATOM 2546 N N . THR A 1 333 ? 19.719 -25.312 -2.992 1 94.44 333 THR A N 1
ATOM 2547 C CA . THR A 1 333 ? 18.953 -26.547 -2.812 1 94.44 333 THR A CA 1
ATOM 2548 C C . THR A 1 333 ? 19.828 -27.766 -3.02 1 94.44 333 THR A C 1
ATOM 2550 O O . THR A 1 333 ? 19.375 -28.906 -2.836 1 94.44 333 THR A O 1
ATOM 2553 N N . LYS A 1 334 ? 21.031 -27.547 -3.432 1 92.38 334 LYS A N 1
ATOM 2554 C CA . LYS A 1 334 ? 21.969 -28.641 -3.664 1 92.38 334 LYS A CA 1
ATOM 2555 C C . LYS A 1 334 ? 23.188 -28.516 -2.748 1 92.38 334 LYS A C 1
ATOM 2557 O O . LYS A 1 334 ? 23.969 -27.578 -2.865 1 92.38 334 LYS A O 1
ATOM 2562 N N . VAL A 1 335 ? 23.438 -29.469 -1.893 1 85.31 335 VAL A N 1
ATOM 2563 C CA . VAL A 1 335 ? 24.453 -29.406 -0.849 1 85.31 335 VAL A CA 1
ATOM 2564 C C . VAL A 1 335 ? 25.844 -29.516 -1.476 1 85.31 335 VAL A C 1
ATOM 2566 O O . VAL A 1 335 ? 26.781 -28.844 -1.047 1 85.31 335 VAL A O 1
ATOM 2569 N N . ASP A 1 336 ? 26.047 -30.266 -2.434 1 87.81 336 ASP A N 1
ATOM 2570 C CA . ASP A 1 336 ? 27.391 -30.547 -2.963 1 87.81 33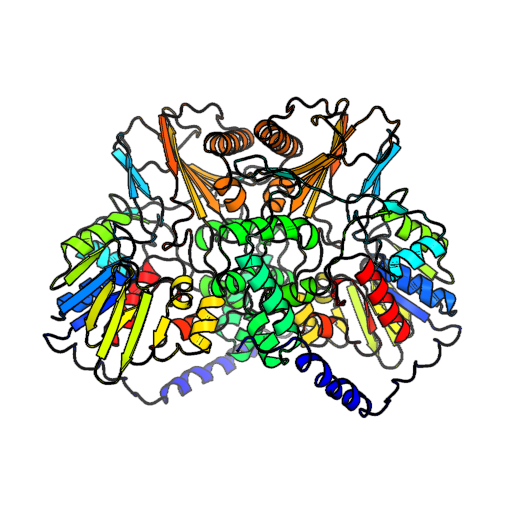6 ASP A CA 1
ATOM 2571 C C . ASP A 1 336 ? 27.703 -29.641 -4.145 1 87.81 336 ASP A C 1
ATOM 2573 O O . ASP A 1 336 ? 28.688 -29.859 -4.855 1 87.81 336 ASP A O 1
ATOM 2577 N N . SER A 1 337 ? 26.984 -28.609 -4.289 1 91.81 337 SER A N 1
ATOM 2578 C CA . SER A 1 337 ? 27.25 -27.688 -5.391 1 91.81 337 SER A CA 1
ATOM 2579 C C . SER A 1 337 ? 28.266 -26.625 -4.984 1 91.81 337 SER A C 1
ATOM 2581 O O . SER A 1 337 ? 28.203 -26.094 -3.873 1 91.81 337 SER A O 1
ATOM 2583 N N . PRO A 1 338 ? 29.203 -26.344 -5.867 1 93.31 338 PRO A N 1
ATOM 2584 C CA . PRO A 1 338 ? 30.141 -25.266 -5.559 1 93.31 338 PRO A CA 1
ATOM 2585 C C . PRO A 1 338 ? 29.5 -23.875 -5.629 1 93.31 338 PRO A C 1
ATOM 2587 O O . PRO A 1 338 ? 30 -22.938 -5.027 1 93.31 338 PRO A O 1
ATOM 2590 N N . ASP A 1 339 ? 28.469 -23.781 -6.406 1 96.69 339 ASP A N 1
ATOM 2591 C CA . ASP A 1 339 ? 27.766 -22.5 -6.535 1 96.69 339 ASP A CA 1
ATOM 2592 C C . ASP A 1 339 ? 26.875 -22.234 -5.328 1 96.69 339 ASP A C 1
ATOM 2594 O O . ASP A 1 339 ? 26.297 -23.156 -4.766 1 96.69 339 ASP A O 1
ATOM 2598 N N . LYS A 1 340 ? 26.859 -20.984 -4.934 1 97.25 340 LYS A N 1
ATOM 2599 C CA . LYS A 1 340 ? 25.969 -20.531 -3.867 1 97.25 340 LYS A CA 1
ATOM 2600 C C . LYS A 1 340 ? 24.844 -19.672 -4.422 1 97.25 340 LYS A C 1
ATOM 2602 O O . LYS A 1 340 ? 25.031 -18.969 -5.418 1 97.25 340 LYS A O 1
ATOM 2607 N N . ILE A 1 341 ? 23.656 -19.812 -3.809 1 98.19 341 ILE A N 1
ATOM 2608 C CA . ILE A 1 341 ? 22.516 -19.062 -4.328 1 98.19 341 ILE A CA 1
ATOM 2609 C C . ILE A 1 341 ? 22.047 -18.031 -3.289 1 98.19 341 ILE A C 1
ATOM 2611 O O . ILE A 1 341 ? 21.609 -18.406 -2.195 1 98.19 341 ILE A O 1
ATOM 2615 N N . LEU A 1 342 ? 22.141 -16.766 -3.586 1 98.5 342 LEU A N 1
ATOM 2616 C CA . LEU A 1 342 ? 21.547 -15.711 -2.77 1 98.5 342 LEU A CA 1
ATOM 2617 C C . LEU A 1 342 ? 20.156 -15.344 -3.299 1 98.5 342 LEU A C 1
ATOM 2619 O O . LEU A 1 342 ? 20.031 -14.812 -4.406 1 98.5 342 LEU A O 1
ATOM 2623 N N . GLY A 1 343 ? 19.156 -15.711 -2.516 1 98.19 343 GLY A N 1
ATOM 2624 C CA . GLY A 1 343 ? 17.797 -15.297 -2.84 1 98.19 343 GLY A CA 1
ATOM 2625 C C . GLY A 1 343 ? 17.422 -13.961 -2.234 1 98.19 343 GLY A C 1
ATOM 2626 O O . GLY A 1 343 ? 17.812 -13.656 -1.104 1 98.19 343 GLY A O 1
ATOM 2627 N N . THR A 1 344 ? 16.703 -13.172 -3.002 1 98.25 344 THR A N 1
ATOM 2628 C CA . THR A 1 344 ? 16.156 -11.898 -2.551 1 98.25 344 THR A CA 1
ATOM 2629 C C . THR A 1 344 ? 14.648 -11.836 -2.836 1 98.25 344 THR A C 1
ATOM 2631 O O . THR A 1 344 ? 14.211 -12.156 -3.941 1 98.25 344 THR A O 1
ATOM 2634 N N . ILE A 1 345 ? 13.883 -11.484 -1.813 1 97.19 345 ILE A N 1
ATOM 2635 C CA . ILE A 1 345 ? 12.461 -11.211 -1.987 1 97.19 345 ILE A CA 1
ATOM 2636 C C . ILE A 1 345 ? 12.172 -9.758 -1.617 1 97.19 345 ILE A C 1
ATOM 2638 O O . ILE A 1 345 ? 12.5 -9.312 -0.516 1 97.19 345 ILE A O 1
ATOM 2642 N N . ALA A 1 346 ? 11.656 -9.031 -2.564 1 94.75 346 ALA A N 1
ATOM 2643 C CA . ALA A 1 346 ? 11.172 -7.672 -2.348 1 94.75 346 ALA A CA 1
ATOM 2644 C C . ALA A 1 346 ? 9.664 -7.582 -2.574 1 94.75 346 ALA A C 1
ATOM 2646 O O . ALA A 1 346 ? 9.172 -7.883 -3.666 1 94.75 346 ALA A O 1
ATOM 2647 N N . ASN A 1 347 ? 8.945 -7.184 -1.571 1 90.62 347 ASN A N 1
ATOM 2648 C CA . ASN A 1 347 ? 7.488 -7.172 -1.705 1 90.62 347 ASN A CA 1
ATOM 2649 C C . ASN A 1 347 ? 6.902 -5.812 -1.332 1 90.62 347 ASN A C 1
ATOM 2651 O O . ASN A 1 347 ? 7.605 -4.953 -0.795 1 90.62 347 ASN A O 1
ATOM 2655 N N . GLY A 1 348 ? 5.617 -5.605 -1.767 1 80.69 348 GLY A N 1
ATOM 2656 C CA . GLY A 1 348 ? 4.902 -4.387 -1.423 1 80.69 348 GLY A CA 1
ATOM 2657 C C . GLY A 1 348 ? 5.645 -3.127 -1.821 1 80.69 348 GLY A C 1
ATOM 2658 O O . GLY A 1 348 ? 5.992 -2.949 -2.99 1 80.69 348 GLY A O 1
ATOM 2659 N N . ASP A 1 349 ? 6.047 -2.438 -0.839 1 75 349 ASP A N 1
ATOM 2660 C CA . ASP A 1 349 ? 6.699 -1.139 -0.982 1 75 349 ASP A CA 1
ATOM 2661 C C . ASP A 1 349 ? 8.039 -1.271 -1.706 1 75 349 ASP A C 1
ATOM 2663 O O . ASP A 1 349 ? 8.406 -0.4 -2.494 1 75 349 ASP A O 1
ATOM 2667 N N . ARG A 1 350 ? 8.688 -2.385 -1.501 1 89.62 350 ARG A N 1
ATOM 2668 C CA . ARG A 1 350 ? 10.023 -2.559 -2.072 1 89.62 350 ARG A CA 1
ATOM 2669 C C . ARG A 1 350 ? 9.953 -3.209 -3.447 1 89.62 350 ARG A C 1
ATOM 2671 O O . ARG A 1 350 ? 10.922 -3.189 -4.203 1 89.62 350 ARG A O 1
ATOM 2678 N N . TYR A 1 351 ? 8.797 -3.762 -3.754 1 91.06 351 TYR A N 1
ATOM 2679 C CA . TYR A 1 351 ? 8.594 -4.371 -5.062 1 91.06 351 TYR A CA 1
ATOM 2680 C C . TYR A 1 351 ? 8.852 -3.363 -6.18 1 91.06 351 TYR A C 1
ATOM 2682 O O . TYR A 1 351 ? 9.555 -3.662 -7.145 1 91.06 351 TYR A O 1
ATOM 2690 N N . SER A 1 352 ? 8.305 -2.178 -6.031 1 86.56 352 SER A N 1
ATOM 2691 C CA . SER A 1 352 ? 8.383 -1.181 -7.094 1 86.56 352 SER A CA 1
ATOM 2692 C C . SER A 1 352 ? 9.828 -0.771 -7.355 1 86.56 352 SER A C 1
ATOM 2694 O O . SER A 1 352 ? 10.203 -0.489 -8.5 1 86.56 352 SER A O 1
ATOM 2696 N N . VAL A 1 353 ? 10.633 -0.761 -6.32 1 89.25 353 VAL A N 1
ATOM 2697 C CA . VAL A 1 353 ? 12.039 -0.398 -6.449 1 89.25 353 VAL A CA 1
ATOM 2698 C C . VAL A 1 353 ? 12.773 -1.449 -7.277 1 89.25 353 VAL A C 1
ATOM 2700 O O . VAL A 1 353 ? 13.531 -1.11 -8.188 1 89.25 353 VAL A O 1
ATOM 2703 N N . PHE A 1 354 ? 12.461 -2.658 -7.098 1 91.75 354 PHE A N 1
ATOM 2704 C CA . PHE A 1 354 ? 13.141 -3.736 -7.809 1 91.75 354 PHE A CA 1
ATOM 2705 C C . PHE A 1 354 ? 12.57 -3.9 -9.211 1 91.75 354 PHE A C 1
ATOM 2707 O O . PHE A 1 354 ? 13.32 -4.074 -10.172 1 91.75 354 PHE A O 1
ATOM 2714 N N . GLU A 1 355 ? 11.258 -3.865 -9.281 1 89.5 355 GLU A N 1
ATOM 2715 C CA . GLU A 1 355 ? 10.602 -4.125 -10.555 1 89.5 355 GLU A CA 1
ATOM 2716 C C . GLU A 1 355 ? 11.031 -3.107 -11.609 1 89.5 355 GLU A C 1
ATOM 2718 O O . GLU A 1 355 ? 11.234 -3.461 -12.773 1 89.5 355 GLU A O 1
ATOM 2723 N N . SER A 1 356 ? 11.195 -1.864 -11.195 1 86.31 356 SER A N 1
ATOM 2724 C CA . SER A 1 356 ? 11.477 -0.802 -12.156 1 86.31 356 SER A CA 1
ATOM 2725 C C . SER A 1 356 ? 12.977 -0.679 -12.414 1 86.31 356 SER A C 1
ATOM 2727 O O . SER A 1 356 ? 13.391 -0.038 -13.383 1 86.31 356 SER A O 1
ATOM 2729 N N . ALA A 1 357 ? 13.805 -1.329 -11.633 1 89.62 357 ALA A N 1
ATOM 2730 C CA . ALA A 1 357 ? 15.258 -1.197 -11.703 1 89.62 357 ALA A CA 1
ATOM 2731 C C . ALA A 1 357 ? 15.828 -2.055 -12.828 1 89.62 357 ALA A C 1
ATOM 2733 O O . ALA A 1 357 ? 15.234 -3.072 -13.203 1 89.62 357 ALA A O 1
ATOM 2734 N N . SER A 1 358 ? 16.969 -1.592 -13.367 1 91.06 358 SER A N 1
ATOM 2735 C CA . SER A 1 358 ? 17.75 -2.469 -14.227 1 91.06 358 SER A CA 1
ATOM 2736 C C . SER A 1 358 ? 18.375 -3.607 -13.43 1 91.06 358 SER A C 1
ATOM 2738 O O . SER A 1 358 ? 18.422 -3.562 -12.203 1 91.06 358 SER A O 1
ATOM 2740 N N . GLN A 1 359 ? 18.812 -4.602 -14.156 1 93.25 359 GLN A N 1
ATOM 2741 C CA . GLN A 1 359 ? 19.469 -5.723 -13.477 1 93.25 359 GLN A CA 1
ATOM 2742 C C . GLN A 1 359 ? 20.656 -5.25 -12.648 1 93.25 359 GLN A C 1
ATOM 2744 O O . GLN A 1 359 ? 20.828 -5.668 -11.508 1 93.25 359 GLN A O 1
ATOM 2749 N N . ASP A 1 360 ? 21.469 -4.348 -13.219 1 93.81 360 ASP A N 1
ATOM 2750 C CA . ASP A 1 360 ? 22.625 -3.832 -12.516 1 93.81 360 ASP A CA 1
ATOM 2751 C C . ASP A 1 360 ? 22.219 -3.066 -11.258 1 93.81 360 ASP A C 1
ATOM 2753 O O . ASP A 1 360 ? 22.859 -3.184 -10.211 1 93.81 360 ASP A O 1
ATOM 2757 N N . GLN A 1 361 ? 21.188 -2.334 -11.352 1 92.38 361 GLN A N 1
ATOM 2758 C CA . GLN A 1 361 ? 20.703 -1.572 -10.211 1 92.38 361 GLN A CA 1
ATOM 2759 C C . GLN A 1 361 ? 20.219 -2.498 -9.102 1 92.38 361 GLN A C 1
ATOM 2761 O O . GLN A 1 361 ? 20.422 -2.225 -7.918 1 92.38 361 GLN A O 1
ATOM 2766 N N . ARG A 1 362 ? 19.5 -3.52 -9.508 1 95.81 362 ARG A N 1
ATOM 2767 C CA . ARG A 1 362 ? 19.047 -4.492 -8.523 1 95.81 362 ARG A CA 1
ATOM 2768 C C . ARG A 1 362 ? 20.219 -5.09 -7.754 1 95.81 362 ARG A C 1
ATOM 2770 O O . ARG A 1 362 ? 20.156 -5.234 -6.531 1 95.81 362 ARG A O 1
ATOM 2777 N N . VAL A 1 363 ? 21.25 -5.426 -8.492 1 97.38 363 VAL A N 1
ATOM 2778 C CA . VAL A 1 363 ? 22.453 -5.973 -7.875 1 97.38 363 VAL A CA 1
ATOM 2779 C C . VAL A 1 363 ? 23.078 -4.938 -6.941 1 97.38 363 VAL A C 1
ATOM 2781 O O . VAL A 1 363 ? 23.516 -5.27 -5.84 1 97.38 363 VAL A O 1
ATOM 2784 N N . ASP A 1 364 ? 23.062 -3.662 -7.352 1 95.69 364 ASP A N 1
ATOM 2785 C CA . ASP A 1 364 ? 23.594 -2.592 -6.516 1 95.69 364 ASP A CA 1
ATOM 2786 C C . ASP A 1 364 ? 22.812 -2.463 -5.215 1 95.69 364 ASP A C 1
ATOM 2788 O O . ASP A 1 364 ? 23.391 -2.248 -4.148 1 95.69 364 ASP A O 1
ATOM 2792 N N . TYR A 1 365 ? 21.5 -2.58 -5.293 1 95.38 365 TYR A N 1
ATOM 2793 C CA . TYR A 1 365 ? 20.672 -2.543 -4.09 1 95.38 365 TYR A CA 1
ATOM 2794 C C . TYR A 1 365 ? 21.047 -3.68 -3.143 1 95.38 365 TYR A C 1
ATOM 2796 O O . TYR A 1 365 ? 21.078 -3.49 -1.926 1 95.38 365 TYR A O 1
ATOM 2804 N N . ILE A 1 366 ? 21.281 -4.828 -3.713 1 97.75 366 ILE A N 1
ATOM 2805 C CA . ILE A 1 366 ? 21.656 -5.984 -2.906 1 97.75 366 ILE A CA 1
ATOM 2806 C C . ILE A 1 366 ? 23.016 -5.742 -2.256 1 97.75 366 ILE A C 1
ATOM 2808 O O . ILE A 1 366 ? 23.188 -5.984 -1.059 1 97.75 366 ILE A O 1
ATOM 2812 N N . ARG A 1 367 ? 23.969 -5.211 -3.031 1 97.19 367 ARG A N 1
ATOM 2813 C CA . ARG A 1 367 ? 25.297 -4.922 -2.502 1 97.19 367 ARG A CA 1
ATOM 2814 C C . ARG A 1 367 ? 25.234 -3.91 -1.363 1 97.19 367 ARG A C 1
ATOM 2816 O O . ARG A 1 367 ? 25.875 -4.078 -0.332 1 97.19 367 ARG A O 1
ATOM 2823 N N . LEU A 1 368 ? 24.453 -2.885 -1.573 1 94.56 368 LEU A N 1
ATOM 2824 C CA . LEU A 1 368 ? 24.297 -1.877 -0.533 1 94.56 368 LEU A CA 1
ATOM 2825 C C . LEU A 1 368 ? 23.703 -2.494 0.732 1 94.56 368 LEU A C 1
ATOM 2827 O O . LEU A 1 368 ? 24.141 -2.178 1.842 1 94.56 368 LEU A O 1
ATOM 2831 N N . THR A 1 369 ? 22.734 -3.363 0.557 1 95.94 369 THR A N 1
ATOM 2832 C CA . THR A 1 369 ? 22.094 -4.027 1.688 1 95.94 369 THR A CA 1
ATOM 2833 C C . THR A 1 369 ? 23.094 -4.922 2.422 1 95.94 369 THR A C 1
ATOM 2835 O O . THR A 1 369 ? 23.172 -4.891 3.65 1 95.94 369 THR A O 1
ATOM 2838 N N . LEU A 1 370 ? 23.859 -5.707 1.674 1 97.12 370 LEU A N 1
ATOM 2839 C CA . LEU A 1 370 ? 24.875 -6.566 2.277 1 97.12 370 LEU A CA 1
ATOM 2840 C C . LEU A 1 370 ? 25.891 -5.742 3.057 1 97.12 370 LEU A C 1
ATOM 2842 O O . LEU A 1 370 ? 26.297 -6.121 4.16 1 97.12 370 LEU A O 1
ATOM 2846 N N . GLY A 1 371 ? 26.281 -4.648 2.467 1 94.19 371 GLY A N 1
ATOM 2847 C CA . GLY A 1 371 ? 27.172 -3.754 3.174 1 94.19 371 GLY A CA 1
ATOM 2848 C C . GLY A 1 371 ? 26.625 -3.287 4.508 1 94.19 371 GLY A C 1
ATOM 2849 O O . GLY A 1 371 ? 27.359 -3.256 5.508 1 94.19 371 GLY A O 1
ATOM 2850 N N . ARG A 1 372 ? 25.422 -2.969 4.5 1 92.12 372 ARG A N 1
ATOM 2851 C CA . ARG A 1 372 ? 24.75 -2.52 5.723 1 92.12 372 ARG A CA 1
ATOM 2852 C C . ARG A 1 372 ? 24.734 -3.629 6.77 1 92.12 372 ARG A C 1
ATOM 2854 O O . ARG A 1 372 ? 24.797 -3.357 7.969 1 92.12 372 ARG A O 1
ATOM 2861 N N . LEU A 1 373 ? 24.625 -4.824 6.328 1 94.62 373 LEU A N 1
ATOM 2862 C CA . LEU A 1 373 ? 24.578 -5.977 7.219 1 94.62 373 LEU A CA 1
ATOM 2863 C C . LEU A 1 373 ? 25.969 -6.363 7.695 1 94.62 373 LEU A C 1
ATOM 2865 O O . LEU A 1 373 ? 26.125 -7.254 8.531 1 94.62 373 LEU A O 1
ATOM 2869 N N . GLY A 1 374 ? 27.016 -5.707 7.219 1 93.56 374 GLY A N 1
ATOM 2870 C CA . GLY A 1 374 ? 28.391 -6.055 7.539 1 93.56 374 GLY A CA 1
ATOM 2871 C C . GLY A 1 374 ? 28.859 -7.305 6.824 1 93.56 374 GLY A C 1
ATOM 2872 O O . GLY A 1 374 ? 29.781 -7.984 7.297 1 93.56 374 GLY A O 1
ATOM 2873 N N . LEU A 1 375 ? 28.203 -7.617 5.746 1 96.19 375 LEU A N 1
ATOM 2874 C CA . LEU A 1 375 ? 28.547 -8.805 4.977 1 96.19 375 LEU A CA 1
ATOM 2875 C C . LEU A 1 375 ? 29.328 -8.43 3.719 1 96.19 375 LEU A C 1
ATOM 2877 O O . LEU A 1 375 ? 29.484 -7.246 3.416 1 96.19 375 LEU A O 1
ATOM 2881 N N . LYS A 1 376 ? 29.812 -9.406 3.072 1 95.19 376 LYS A N 1
ATOM 2882 C CA . LYS A 1 376 ? 30.594 -9.18 1.86 1 95.19 376 LYS A CA 1
ATOM 2883 C C . LYS A 1 376 ? 29.734 -8.602 0.743 1 95.19 376 LYS A C 1
ATOM 2885 O O . LYS A 1 376 ? 28.766 -9.227 0.321 1 95.19 376 LYS A O 1
ATOM 2890 N N . LYS A 1 377 ? 30.094 -7.449 0.217 1 94.19 377 LYS A N 1
ATOM 2891 C CA . LYS A 1 377 ? 29.281 -6.797 -0.805 1 94.19 377 LYS A CA 1
ATOM 2892 C C . LYS A 1 377 ? 29.891 -6.984 -2.193 1 94.19 377 LYS A C 1
ATOM 2894 O O . LYS A 1 377 ? 29.234 -6.719 -3.203 1 94.19 377 LYS A O 1
ATOM 2899 N N . ASP A 1 378 ? 31.172 -7.324 -2.287 1 95.81 378 ASP A N 1
ATOM 2900 C CA . ASP A 1 378 ? 31.797 -7.652 -3.57 1 95.81 378 ASP A CA 1
ATOM 2901 C C . ASP A 1 378 ? 31.422 -9.07 -4.008 1 95.81 378 ASP A C 1
ATOM 2903 O O . ASP A 1 378 ? 32.062 -10.039 -3.582 1 95.81 378 ASP A O 1
ATOM 2907 N N . LEU A 1 379 ? 30.484 -9.172 -4.895 1 97.81 379 LEU A N 1
ATOM 2908 C CA . LEU A 1 379 ? 29.906 -10.461 -5.27 1 97.81 379 LEU A CA 1
ATOM 2909 C C . LEU A 1 379 ? 30.484 -10.953 -6.59 1 97.81 379 LEU A C 1
ATOM 2911 O O . LEU A 1 379 ? 30.625 -10.18 -7.539 1 97.81 379 LEU A O 1
ATOM 2915 N N . GLN A 1 380 ? 30.859 -12.18 -6.672 1 97.81 380 GLN A N 1
ATOM 2916 C CA . GLN A 1 380 ? 31.219 -12.844 -7.918 1 97.81 380 GLN A CA 1
ATOM 2917 C C . GLN A 1 380 ? 30.016 -13.531 -8.547 1 97.81 380 GLN A C 1
ATOM 2919 O O . GLN A 1 380 ? 29.844 -14.742 -8.406 1 97.81 380 GLN A O 1
ATOM 2924 N N . ILE A 1 381 ? 29.312 -12.805 -9.297 1 98.38 381 ILE A N 1
ATOM 2925 C CA . ILE A 1 381 ? 28.031 -13.25 -9.836 1 98.38 381 ILE A CA 1
ATOM 2926 C C . ILE A 1 381 ? 28.266 -14.055 -11.117 1 98.38 381 ILE A C 1
ATOM 2928 O O . ILE A 1 381 ? 28.922 -13.578 -12.047 1 98.38 381 ILE A O 1
ATOM 2932 N N . GLN A 1 382 ? 27.688 -15.234 -11.156 1 98.06 382 GLN A N 1
ATOM 2933 C CA . GLN A 1 382 ? 27.812 -16.109 -12.32 1 98.06 382 GLN A CA 1
ATOM 2934 C C . GLN A 1 382 ? 26.578 -16.031 -13.195 1 98.06 382 GLN A C 1
ATOM 2936 O O . GLN A 1 382 ? 26.672 -16 -14.422 1 98.06 382 GLN A O 1
ATOM 2941 N N . ARG A 1 383 ? 25.453 -16.078 -12.602 1 98.12 383 ARG A N 1
ATOM 2942 C CA . ARG A 1 383 ? 24.172 -16.062 -13.273 1 98.12 383 ARG A CA 1
ATOM 2943 C C . ARG A 1 383 ? 23.109 -15.352 -12.422 1 98.12 383 ARG A C 1
ATOM 2945 O O . ARG A 1 383 ? 23.266 -15.234 -11.211 1 98.12 383 ARG A O 1
ATOM 2952 N N . ILE A 1 384 ? 22.141 -14.805 -13.109 1 98 384 ILE A N 1
ATOM 2953 C CA . ILE A 1 384 ? 21.047 -14.094 -12.453 1 98 384 ILE A CA 1
ATOM 2954 C C . ILE A 1 384 ? 19.703 -14.609 -12.961 1 98 384 ILE A C 1
ATOM 2956 O O . ILE A 1 384 ? 19.516 -14.781 -14.172 1 98 384 ILE A O 1
ATOM 2960 N N . TYR A 1 385 ? 18.797 -15 -11.992 1 97.31 385 TYR A N 1
ATOM 2961 C CA . TYR A 1 385 ? 17.422 -15.344 -12.305 1 97.31 385 TYR A CA 1
ATOM 2962 C C . TYR A 1 385 ? 16.438 -14.43 -11.57 1 97.31 385 TYR A C 1
ATOM 2964 O O . TYR A 1 385 ? 16.734 -13.969 -10.461 1 97.31 385 TYR A O 1
ATOM 2972 N N . SER A 1 386 ? 15.336 -14.039 -12.133 1 94.88 386 SER A N 1
ATOM 2973 C CA . SER A 1 386 ? 14.336 -13.227 -11.453 1 94.88 386 SER A CA 1
ATOM 2974 C C . SER A 1 386 ? 12.922 -13.641 -11.852 1 94.88 386 SER A C 1
ATOM 2976 O O . SER A 1 386 ? 12.734 -14.344 -12.852 1 94.88 386 SER A O 1
ATOM 2978 N N . SER A 1 387 ? 11.969 -13.258 -11.039 1 90.88 387 SER A N 1
ATOM 2979 C CA . SER A 1 387 ? 10.562 -13.477 -11.352 1 90.88 387 SER A CA 1
ATOM 2980 C C . SER A 1 387 ? 10.172 -12.766 -12.641 1 90.88 387 SER A C 1
ATOM 2982 O O . SER A 1 387 ? 10.781 -11.766 -13.023 1 90.88 387 SER A O 1
ATOM 2984 N N . GLU A 1 388 ? 9.289 -13.398 -13.328 1 77.69 388 GLU A N 1
ATOM 2985 C CA . GLU A 1 388 ? 8.773 -12.836 -14.57 1 77.69 388 GLU A CA 1
ATOM 2986 C C . GLU A 1 388 ? 7.676 -11.812 -14.297 1 77.69 388 GLU A C 1
ATOM 2988 O O . GLU A 1 388 ? 6.578 -12.172 -13.867 1 77.69 388 GLU A O 1
ATOM 2993 N N . THR A 1 389 ? 8.086 -10.477 -14.328 1 66.62 389 THR A N 1
ATOM 2994 C CA . THR A 1 389 ? 7.113 -9.445 -14.008 1 66.62 389 THR A CA 1
ATOM 2995 C C . THR A 1 389 ? 6.344 -9.023 -15.25 1 66.62 389 THR A C 1
ATOM 2997 O O . THR A 1 389 ? 6.836 -9.172 -16.375 1 66.62 389 THR A O 1
ATOM 3000 N N . GLY A 1 390 ? 5.109 -8.609 -15.039 1 61.81 390 GLY A N 1
ATOM 3001 C CA . GLY A 1 390 ? 4.355 -7.969 -16.109 1 61.81 390 GLY A CA 1
ATOM 3002 C C . GLY A 1 390 ? 3.662 -8.961 -17.016 1 61.81 390 GLY A C 1
ATOM 3003 O O . GLY A 1 390 ? 3.232 -8.602 -18.125 1 61.81 390 GLY A O 1
ATOM 3004 N N . LYS A 1 391 ? 3.691 -10.133 -16.562 1 64.19 391 LYS A N 1
ATOM 3005 C CA . LYS A 1 391 ? 2.951 -11.07 -17.406 1 64.19 391 LYS A CA 1
ATOM 3006 C C . LYS A 1 391 ? 1.445 -10.867 -17.266 1 64.19 391 LYS A C 1
ATOM 3008 O O . LYS A 1 391 ? 0.935 -10.75 -16.156 1 64.19 391 LYS A O 1
ATOM 3013 N N . GLU A 1 392 ? 0.845 -10.773 -18.359 1 77.69 392 GLU A N 1
ATOM 3014 C CA . GLU A 1 392 ? -0.539 -10.328 -18.5 1 77.69 392 GLU A CA 1
ATOM 3015 C C . GLU A 1 392 ? -1.499 -11.266 -17.781 1 77.69 392 GLU A C 1
ATOM 3017 O O . GLU A 1 392 ? -2.48 -10.82 -17.188 1 77.69 392 GLU A O 1
ATOM 3022 N N . TYR A 1 393 ? -1.173 -12.5 -17.562 1 90.75 393 TYR A N 1
ATOM 3023 C CA . TYR A 1 393 ? -2.217 -13.422 -17.125 1 90.75 393 TYR A CA 1
ATOM 3024 C C . TYR A 1 393 ? -1.867 -14.039 -15.781 1 90.75 393 TYR A C 1
ATOM 3026 O O . TYR A 1 393 ? -2.705 -14.695 -15.156 1 90.75 393 TYR A O 1
ATOM 3034 N N . VAL A 1 394 ? -0.681 -13.812 -15.336 1 92.75 394 VAL A N 1
ATOM 3035 C CA . VAL A 1 394 ? -0.247 -14.422 -14.086 1 92.75 394 VAL A CA 1
ATOM 3036 C C . VAL A 1 394 ? 0.127 -13.344 -13.078 1 92.75 394 VAL A C 1
ATOM 3038 O O . VAL A 1 394 ? 1.126 -12.641 -13.25 1 92.75 394 VAL A O 1
ATOM 3041 N N . PRO A 1 395 ? -0.64 -13.219 -11.984 1 91.69 395 PRO A N 1
ATOM 3042 C CA . PRO A 1 395 ? -0.261 -12.234 -10.969 1 91.69 395 PRO A CA 1
ATOM 3043 C C . PRO A 1 395 ? 1.12 -12.508 -10.375 1 91.69 395 PRO A C 1
ATOM 3045 O O . PRO A 1 395 ? 1.559 -13.656 -10.312 1 91.69 395 PRO A O 1
ATOM 3048 N N . SER A 1 396 ? 1.768 -11.453 -9.867 1 90.12 396 SER A N 1
ATOM 3049 C CA . SER A 1 396 ? 3.121 -11.562 -9.328 1 90.12 396 SER A CA 1
ATOM 3050 C C . SER A 1 396 ? 3.102 -11.945 -7.852 1 90.12 396 SER A C 1
ATOM 3052 O O . SER A 1 396 ? 4.145 -12.266 -7.273 1 90.12 396 SER A O 1
ATOM 3054 N N . GLY A 1 397 ? 1.958 -11.867 -7.273 1 93.06 397 GLY A N 1
ATOM 3055 C CA . GLY A 1 397 ? 1.839 -12.195 -5.863 1 93.06 397 GLY A CA 1
ATOM 3056 C C . GLY A 1 397 ? 0.547 -12.914 -5.523 1 93.06 397 GLY A C 1
ATOM 3057 O O . GLY A 1 397 ? 0.025 -13.68 -6.336 1 93.06 397 GLY A O 1
ATOM 3058 N N . VAL A 1 398 ? 0.133 -12.844 -4.301 1 94.44 398 VAL A N 1
ATOM 3059 C CA . VAL A 1 398 ? -1.026 -13.578 -3.814 1 94.44 398 VAL A CA 1
ATOM 3060 C C . VAL A 1 398 ? -2.211 -12.633 -3.643 1 94.44 398 VAL A C 1
ATOM 3062 O O . VAL A 1 398 ? -2.039 -11.414 -3.621 1 94.44 398 VAL A O 1
ATOM 3065 N N . ALA A 1 399 ? -3.371 -13.219 -3.594 1 95.31 399 ALA A N 1
ATOM 3066 C CA . ALA A 1 399 ? -4.566 -12.414 -3.369 1 95.31 399 ALA A CA 1
ATOM 3067 C C . ALA A 1 399 ? -4.559 -11.797 -1.973 1 95.31 399 ALA A C 1
ATOM 3069 O O . ALA A 1 399 ? -4.297 -12.484 -0.985 1 95.31 399 ALA A O 1
ATOM 3070 N N . THR A 1 400 ? -4.727 -10.562 -1.917 1 94.75 400 THR A N 1
ATOM 3071 C CA . THR A 1 400 ? -4.906 -9.844 -0.659 1 94.75 400 THR A CA 1
ATOM 3072 C C . THR A 1 400 ? -6.254 -9.133 -0.629 1 94.75 400 THR A C 1
ATOM 3074 O O . THR A 1 400 ? -6.844 -8.867 -1.678 1 94.75 400 THR A O 1
ATOM 3077 N N . PHE A 1 401 ? -6.699 -8.883 0.536 1 95.88 401 PHE A N 1
ATOM 3078 C CA . PHE A 1 401 ? -8.016 -8.312 0.774 1 95.88 401 PHE A CA 1
ATOM 3079 C C . PHE A 1 401 ? -7.906 -6.988 1.519 1 95.88 401 PHE A C 1
ATOM 3081 O O . PHE A 1 401 ? -7.715 -6.969 2.736 1 95.88 401 PHE A O 1
ATOM 3088 N N . PRO A 1 402 ? -8.008 -5.891 0.761 1 95.81 402 PRO A N 1
ATOM 3089 C CA . PRO A 1 402 ? -7.934 -4.566 1.385 1 95.81 402 PRO A CA 1
ATOM 3090 C C . PRO A 1 402 ? -9.203 -4.207 2.16 1 95.81 402 PRO A C 1
ATOM 3092 O O . PRO A 1 402 ? -10.211 -4.906 2.057 1 95.81 402 PRO A O 1
ATOM 3095 N N . PRO A 1 403 ? -9.117 -3.125 2.965 1 95.81 403 PRO A N 1
ATOM 3096 C CA . PRO A 1 403 ? -10.352 -2.637 3.584 1 95.81 403 PRO A CA 1
ATOM 3097 C C . PRO A 1 403 ? -11.484 -2.443 2.574 1 95.81 403 PRO A C 1
ATOM 3099 O O . PRO A 1 403 ? -11.25 -1.967 1.462 1 95.81 403 PRO A O 1
ATOM 3102 N N . GLY A 1 404 ? -12.648 -2.912 2.955 1 93.62 404 GLY A N 1
ATOM 3103 C CA . GLY A 1 404 ? -13.812 -2.777 2.09 1 93.62 404 GLY A CA 1
ATOM 3104 C C . GLY A 1 404 ? -14.078 -4.016 1.256 1 93.62 404 GLY A C 1
ATOM 3105 O O . GLY A 1 404 ? -15.016 -4.039 0.456 1 93.62 404 GLY A O 1
ATOM 3106 N N . SER A 1 405 ? -13.391 -5.074 1.486 1 94.69 405 SER A N 1
ATOM 3107 C CA . SER A 1 405 ? -13.508 -6.242 0.621 1 94.69 405 SER A CA 1
ATOM 3108 C C . SER A 1 405 ? -14.297 -7.355 1.304 1 94.69 405 SER A C 1
ATOM 3110 O O . SER A 1 405 ? -14.328 -8.484 0.818 1 94.69 405 SER A O 1
ATOM 3112 N N . TYR A 1 406 ? -14.914 -7.059 2.434 1 92.25 406 TYR A N 1
ATOM 3113 C CA . TYR A 1 406 ? -15.648 -8.078 3.18 1 92.25 406 TYR A CA 1
ATOM 3114 C C . TYR A 1 406 ? -16.641 -8.805 2.279 1 92.25 406 TYR A C 1
ATOM 3116 O O . TYR A 1 406 ? -17.359 -8.172 1.498 1 92.25 406 TYR A O 1
ATOM 3124 N N . GLY A 1 407 ? -16.609 -10.109 2.346 1 92.94 407 GLY A N 1
ATOM 3125 C CA . GLY A 1 407 ? -17.562 -10.922 1.602 1 92.94 407 GLY A CA 1
ATOM 3126 C C . GLY A 1 407 ? -17.062 -11.305 0.22 1 92.94 407 GLY A C 1
ATOM 3127 O O . GLY A 1 407 ? -17.672 -12.133 -0.459 1 92.94 407 GLY A O 1
ATOM 3128 N N . SER A 1 408 ? -15.961 -10.781 -0.233 1 94.69 408 SER A N 1
ATOM 3129 C CA . SER A 1 408 ? -15.477 -11 -1.59 1 94.69 408 SER A CA 1
ATOM 3130 C C . SER A 1 408 ? -15.109 -12.461 -1.815 1 94.69 408 SER A C 1
ATOM 3132 O O . SER A 1 408 ? -15.43 -13.031 -2.859 1 94.69 408 SER A O 1
ATOM 3134 N N . GLU A 1 409 ? -14.5 -13.078 -0.832 1 93.88 409 GLU A N 1
ATOM 3135 C CA . GLU A 1 409 ? -14.117 -14.484 -0.976 1 93.88 409 GLU A CA 1
ATOM 3136 C C . GLU A 1 409 ? -15.344 -15.367 -1.223 1 93.88 409 GLU A C 1
ATOM 3138 O O . GLU A 1 409 ? -15.32 -16.234 -2.102 1 93.88 409 GLU A O 1
ATOM 3143 N N . MET A 1 410 ? -16.359 -15.117 -0.475 1 93.31 410 MET A N 1
ATOM 3144 C CA . MET A 1 410 ? -17.578 -15.891 -0.591 1 93.31 410 MET A CA 1
ATOM 3145 C C . MET A 1 410 ? -18.25 -15.664 -1.947 1 93.31 410 MET A C 1
ATOM 3147 O O . MET A 1 410 ? -18.688 -16.625 -2.596 1 93.31 410 MET A O 1
ATOM 3151 N N . SER A 1 411 ? -18.266 -14.445 -2.299 1 95.62 411 SER A N 1
ATOM 3152 C CA . SER A 1 411 ? -18.859 -14.094 -3.578 1 95.62 411 SER A CA 1
ATOM 3153 C C . SER A 1 411 ? -18.109 -14.719 -4.742 1 95.62 411 SER A C 1
ATOM 3155 O O . SER A 1 411 ? -18.719 -15.211 -5.695 1 95.62 411 SER A O 1
ATOM 3157 N N . LEU A 1 412 ? -16.828 -14.734 -4.668 1 96.88 412 LEU A N 1
ATOM 3158 C CA . LEU A 1 412 ? -15.977 -15.25 -5.742 1 96.88 412 LEU A CA 1
ATOM 3159 C C . LEU A 1 412 ? -16.062 -16.766 -5.824 1 96.88 412 LEU A C 1
ATOM 3161 O O . LEU A 1 412 ? -15.836 -17.344 -6.887 1 96.88 412 LEU A O 1
ATOM 3165 N N . ARG A 1 413 ? -16.422 -17.391 -4.738 1 96.44 413 ARG A N 1
ATOM 3166 C CA . ARG A 1 413 ? -16.531 -18.844 -4.684 1 96.44 413 ARG A CA 1
ATOM 3167 C C . ARG A 1 413 ? -17.891 -19.312 -5.191 1 96.44 413 ARG A C 1
ATOM 3169 O O . ARG A 1 413 ? -18.016 -20.422 -5.703 1 96.44 413 ARG A O 1
ATOM 3176 N N . LYS A 1 414 ? -18.906 -18.531 -5.082 1 96.94 414 LYS A N 1
ATOM 3177 C CA . LYS A 1 414 ? -20.266 -18.891 -5.438 1 96.94 414 LYS A CA 1
ATOM 3178 C C . LYS A 1 414 ? -20.359 -19.266 -6.914 1 96.94 414 LYS A C 1
ATOM 3180 O O . LYS A 1 414 ? -19.859 -18.547 -7.777 1 96.94 414 LYS A O 1
ATOM 3185 N N . PRO A 1 415 ? -20.984 -20.406 -7.164 1 97.75 415 PRO A N 1
ATOM 3186 C CA . PRO A 1 415 ? -21.188 -20.75 -8.57 1 97.75 415 PRO A CA 1
ATOM 3187 C C . PRO A 1 415 ? -22.047 -19.734 -9.312 1 97.75 415 PRO A C 1
ATOM 3189 O O . PRO A 1 415 ? -22.797 -18.969 -8.688 1 97.75 415 PRO A O 1
ATOM 3192 N N . PHE A 1 416 ? -21.891 -19.656 -10.547 1 97.56 416 PHE A N 1
ATOM 3193 C CA . PHE A 1 416 ? -22.703 -18.859 -11.461 1 97.56 416 PHE A CA 1
ATOM 3194 C C . PHE A 1 416 ? -23.297 -19.734 -12.555 1 97.56 416 PHE A C 1
ATOM 3196 O O . PHE A 1 416 ? -22.703 -19.891 -13.625 1 97.56 416 PHE A O 1
ATOM 3203 N N . ASP A 1 417 ? -24.562 -20.281 -12.25 1 96.19 417 ASP A N 1
ATOM 3204 C CA . ASP A 1 417 ? -25.234 -21.234 -13.125 1 96.19 417 ASP A CA 1
ATOM 3205 C C . ASP A 1 417 ? -24.375 -22.469 -13.359 1 96.19 417 ASP A C 1
ATOM 3207 O O . ASP A 1 417 ? -24.125 -23.25 -12.438 1 96.19 417 ASP A O 1
ATOM 3211 N N . ARG A 1 418 ? -23.781 -22.547 -14.57 1 97.69 418 ARG A N 1
ATOM 3212 C CA . ARG A 1 418 ? -23.047 -23.766 -14.914 1 97.69 418 ARG A CA 1
ATOM 3213 C C . ARG A 1 418 ? -21.547 -23.547 -14.773 1 97.69 418 ARG A C 1
ATOM 3215 O O . ARG A 1 418 ? -20.766 -24.422 -15.156 1 97.69 418 ARG A O 1
ATOM 3222 N N . VAL A 1 419 ? -21.188 -22.453 -14.234 1 98.38 419 VAL A N 1
ATOM 3223 C CA . VAL A 1 419 ? -19.781 -22.156 -14.031 1 98.38 419 VAL A CA 1
ATOM 3224 C C . VAL A 1 419 ? -19.438 -22.234 -12.547 1 98.38 419 VAL A C 1
ATOM 3226 O O . VAL A 1 419 ? -20.078 -21.578 -11.719 1 98.38 419 VAL A O 1
ATOM 3229 N N . PHE A 1 420 ? -18.469 -23.047 -12.234 1 98.5 420 PHE A N 1
ATOM 3230 C CA . PHE A 1 420 ? -17.953 -23.188 -10.883 1 98.5 420 PHE A CA 1
ATOM 3231 C C . PHE A 1 420 ? -16.578 -22.547 -10.75 1 98.5 420 PHE A C 1
ATOM 3233 O O . PHE A 1 420 ? -15.805 -22.531 -11.711 1 98.5 420 PHE A O 1
ATOM 3240 N N . PHE A 1 421 ? -16.281 -22.031 -9.539 1 98.5 421 PHE A N 1
ATOM 3241 C CA . PHE A 1 421 ? -15.086 -21.203 -9.406 1 98.5 421 PHE A CA 1
ATOM 3242 C C . PHE A 1 421 ? -14.141 -21.797 -8.375 1 98.5 421 PHE A C 1
ATOM 3244 O O . PHE A 1 421 ? -14.57 -22.297 -7.328 1 98.5 421 PHE A O 1
ATOM 3251 N N . ALA A 1 422 ? -12.828 -21.75 -8.711 1 97.81 422 ALA A N 1
ATOM 3252 C CA . ALA A 1 422 ? -11.75 -22.188 -7.824 1 97.81 422 ALA A CA 1
ATOM 3253 C C . ALA A 1 422 ? -10.523 -21.281 -7.965 1 97.81 422 ALA A C 1
ATOM 3255 O O . ALA A 1 422 ? -10.352 -20.609 -8.984 1 97.81 422 ALA A O 1
ATOM 3256 N N . GLY A 1 423 ? -9.68 -21.203 -7.039 1 97.12 423 GLY A N 1
ATOM 3257 C CA . GLY A 1 423 ? -8.469 -20.406 -6.895 1 97.12 423 GLY A CA 1
ATOM 3258 C C . GLY A 1 423 ? -8.18 -20.016 -5.457 1 97.12 423 GLY A C 1
ATOM 3259 O O . GLY A 1 423 ? -9.094 -19.922 -4.637 1 97.12 423 GLY A O 1
ATOM 3260 N N . GLU A 1 424 ? -6.918 -19.797 -5.23 1 95.19 424 GLU A N 1
ATOM 3261 C CA . GLU A 1 424 ? -6.555 -19.453 -3.859 1 95.19 424 GLU A CA 1
ATOM 3262 C C . GLU A 1 424 ? -7.332 -18.234 -3.365 1 95.19 424 GLU A C 1
ATOM 3264 O O . GLU A 1 424 ? -7.641 -18.125 -2.178 1 95.19 424 GLU A O 1
ATOM 3269 N N . HIS A 1 425 ? -7.797 -17.312 -4.246 1 96.06 425 HIS A N 1
ATOM 3270 C CA . HIS A 1 425 ? -8.523 -16.094 -3.91 1 96.06 425 HIS A CA 1
ATOM 3271 C C . HIS A 1 425 ? -9.953 -16.406 -3.477 1 96.06 425 HIS A C 1
ATOM 3273 O O . HIS A 1 425 ? -10.656 -15.523 -2.975 1 96.06 425 HIS A O 1
ATOM 3279 N N . THR A 1 426 ? -10.398 -17.625 -3.674 1 95.19 426 THR A N 1
ATOM 3280 C CA . THR A 1 426 ? -11.742 -18.031 -3.275 1 95.19 426 THR A CA 1
ATOM 3281 C C . THR A 1 426 ? -11.719 -18.734 -1.92 1 95.19 426 THR A C 1
ATOM 3283 O O . THR A 1 426 ? -12.766 -19.078 -1.373 1 95.19 426 THR A O 1
ATOM 3286 N N . GLY A 1 427 ? -10.531 -18.953 -1.394 1 80.44 427 GLY A N 1
ATOM 3287 C CA . GLY A 1 427 ? -10.391 -19.812 -0.224 1 80.44 427 GLY A CA 1
ATOM 3288 C C . GLY A 1 427 ? -10.312 -19.031 1.075 1 80.44 427 GLY A C 1
ATOM 3289 O O . GLY A 1 427 ? -10.227 -17.797 1.064 1 80.44 427 GLY A O 1
ATOM 3290 N N . GLU A 1 428 ? -10.391 -19.781 2.133 1 75.31 428 GLU A N 1
ATOM 3291 C CA . GLU A 1 428 ? -10.352 -19.219 3.477 1 75.31 428 GLU A CA 1
ATOM 3292 C C . GLU A 1 428 ? -8.922 -18.891 3.893 1 75.31 428 GLU A C 1
ATOM 3294 O O . GLU A 1 428 ? -8.688 -17.922 4.637 1 75.31 428 GLU A O 1
ATOM 3299 N N . SER A 1 429 ? -7.965 -19.672 3.535 1 78.56 429 SER A N 1
ATOM 3300 C CA . SER A 1 429 ? -6.562 -19.422 3.855 1 78.56 429 SER A CA 1
ATOM 3301 C C . SER A 1 429 ? -5.809 -18.891 2.646 1 78.56 429 SER A C 1
ATOM 3303 O O . SER A 1 429 ? -4.902 -19.547 2.131 1 78.56 429 SER A O 1
ATOM 3305 N N . THR A 1 430 ? -5.98 -17.75 2.32 1 81.38 430 THR A N 1
ATOM 3306 C CA . THR A 1 430 ? -5.508 -17.188 1.065 1 81.38 430 THR A CA 1
ATOM 3307 C C . THR A 1 430 ? -3.982 -17.125 1.035 1 81.38 430 THR A C 1
ATOM 3309 O O . THR A 1 430 ? -3.334 -17.203 2.08 1 81.38 430 THR A O 1
ATOM 3312 N N . GLY A 1 431 ? -3.441 -17.234 -0.111 1 88.88 431 GLY A N 1
ATOM 3313 C CA . GLY A 1 431 ? -2.023 -17.031 -0.358 1 88.88 431 GLY A CA 1
ATOM 3314 C C . GLY A 1 431 ? -1.204 -18.297 -0.249 1 88.88 431 GLY A C 1
ATOM 3315 O O . GLY A 1 431 ? 0.006 -18.25 -0.02 1 88.88 431 GLY A O 1
ATOM 3316 N N . THR A 1 432 ? -1.893 -19.484 -0.356 1 93.44 432 THR A N 1
ATOM 3317 C CA . THR A 1 432 ? -1.162 -20.734 -0.192 1 93.44 432 THR A CA 1
ATOM 3318 C C . THR A 1 432 ? -1.486 -21.703 -1.324 1 93.44 432 THR A C 1
ATOM 3320 O O . THR A 1 432 ? -2.541 -21.609 -1.954 1 93.44 432 THR A O 1
ATOM 3323 N N . VAL A 1 433 ? -0.528 -22.594 -1.565 1 95.75 433 VAL A N 1
ATOM 3324 C CA . VAL A 1 433 ? -0.779 -23.703 -2.465 1 95.75 433 VAL A CA 1
ATOM 3325 C C . VAL A 1 433 ? -1.941 -24.547 -1.938 1 95.75 433 VAL A C 1
ATOM 3327 O O . VAL A 1 433 ? -2.791 -25 -2.709 1 95.75 433 VAL A O 1
ATOM 3330 N N . GLU A 1 434 ? -1.989 -24.672 -0.647 1 95.44 434 GLU A N 1
ATOM 3331 C CA . GLU A 1 434 ? -3.072 -25.391 0.017 1 95.44 434 GLU A CA 1
ATOM 3332 C C . GLU A 1 434 ? -4.434 -24.828 -0.369 1 95.44 434 GLU A C 1
ATOM 3334 O O . GLU A 1 434 ? -5.352 -25.562 -0.712 1 95.44 434 GLU A O 1
ATOM 3339 N N . ALA A 1 435 ? -4.559 -23.547 -0.296 1 94.75 435 ALA A N 1
ATOM 3340 C CA . ALA A 1 435 ? -5.824 -22.891 -0.623 1 94.75 435 ALA A CA 1
ATOM 3341 C C . ALA A 1 435 ? -6.211 -23.141 -2.076 1 94.75 435 ALA A C 1
ATOM 3343 O O . ALA A 1 435 ? -7.391 -23.328 -2.385 1 94.75 435 ALA A O 1
ATOM 3344 N N . ALA A 1 436 ? -5.266 -23.109 -2.967 1 96.88 436 ALA A N 1
ATOM 3345 C CA . ALA A 1 436 ? -5.523 -23.391 -4.375 1 96.88 436 ALA A CA 1
ATOM 3346 C C . ALA A 1 4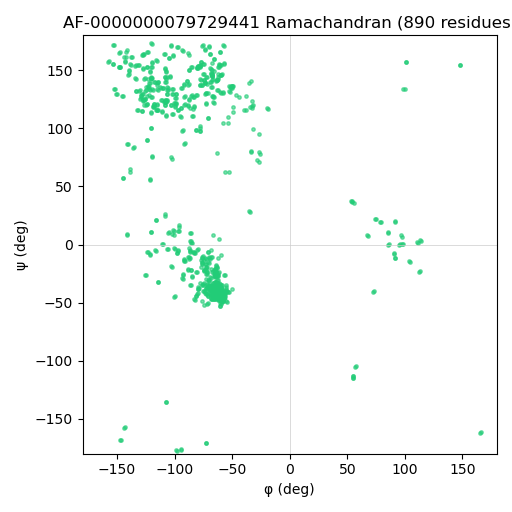36 ? -6.098 -24.797 -4.562 1 96.88 436 ALA A C 1
ATOM 3348 O O . ALA A 1 436 ? -7.102 -24.969 -5.254 1 96.88 436 ALA A O 1
ATOM 3349 N N . LEU A 1 437 ? -5.52 -25.75 -3.918 1 97.75 437 LEU A N 1
ATOM 3350 C CA . LEU A 1 437 ? -5.922 -27.141 -4.07 1 97.75 437 LEU A CA 1
ATOM 3351 C C . LEU A 1 437 ? -7.273 -27.391 -3.404 1 97.75 437 LEU A C 1
ATOM 3353 O O . LEU A 1 437 ? -8.141 -28.062 -3.979 1 97.75 437 LEU A O 1
ATOM 3357 N N . VAL A 1 438 ? -7.445 -26.812 -2.234 1 97 438 VAL A N 1
ATOM 3358 C CA . VAL A 1 438 ? -8.695 -27 -1.511 1 97 438 VAL A CA 1
ATOM 3359 C C . VAL A 1 438 ? -9.844 -26.375 -2.309 1 97 438 VAL A C 1
ATOM 3361 O O . VAL A 1 438 ? -10.938 -26.953 -2.373 1 97 438 VAL A O 1
ATOM 3364 N N . SER A 1 439 ? -9.602 -25.281 -2.887 1 97.25 439 SER A N 1
ATOM 3365 C CA . SER A 1 439 ? -10.633 -24.641 -3.699 1 97.25 439 SER A CA 1
ATOM 3366 C C . SER A 1 439 ? -11.016 -25.5 -4.891 1 97.25 439 SER A C 1
ATOM 3368 O O . SER A 1 439 ? -12.18 -25.531 -5.301 1 97.25 439 SER A O 1
ATOM 3370 N N . ALA A 1 440 ? -10.086 -26.203 -5.492 1 98.06 440 ALA A N 1
ATOM 3371 C CA . ALA A 1 440 ? -10.359 -27.125 -6.594 1 98.06 440 ALA A CA 1
ATOM 3372 C C . ALA A 1 440 ? -11.289 -28.25 -6.145 1 98.06 440 ALA A C 1
ATOM 3374 O O . ALA A 1 440 ? -12.25 -28.578 -6.84 1 98.06 440 ALA A O 1
ATOM 3375 N N . ILE A 1 441 ? -10.984 -28.781 -4.996 1 97.94 441 ILE A N 1
ATOM 3376 C CA . ILE A 1 441 ? -11.805 -29.859 -4.453 1 97.94 441 ILE A CA 1
ATOM 3377 C C . ILE A 1 441 ? -13.242 -29.375 -4.281 1 97.94 441 ILE A C 1
ATOM 3379 O O . ILE A 1 441 ? -14.188 -30.047 -4.688 1 97.94 441 ILE A O 1
ATOM 3383 N N . LYS A 1 442 ? -13.375 -28.188 -3.721 1 97.19 442 LYS A N 1
ATOM 3384 C CA . LYS A 1 442 ? -14.703 -27.641 -3.479 1 97.19 442 LYS A CA 1
ATOM 3385 C C . LYS A 1 442 ? -15.461 -27.438 -4.789 1 97.19 442 LYS A C 1
ATOM 3387 O O . LYS A 1 442 ? -16.641 -27.781 -4.887 1 97.19 442 LYS A O 1
ATOM 3392 N N . ALA A 1 443 ? -14.828 -26.922 -5.773 1 97.69 443 ALA A N 1
ATOM 3393 C CA . ALA A 1 443 ? -15.469 -26.672 -7.062 1 97.69 443 ALA A CA 1
ATOM 3394 C C . ALA A 1 443 ? -15.859 -27.984 -7.742 1 97.69 443 ALA A C 1
ATOM 3396 O O . ALA A 1 443 ? -16.969 -28.125 -8.242 1 97.69 443 ALA A O 1
ATOM 3397 N N . VAL A 1 444 ? -15.008 -28.969 -7.75 1 97.94 444 VAL A N 1
ATOM 3398 C CA . VAL A 1 444 ? -15.227 -30.234 -8.43 1 97.94 444 VAL A CA 1
ATOM 3399 C C . VAL A 1 444 ? -16.375 -30.984 -7.762 1 97.94 444 VAL A C 1
ATOM 3401 O O . VAL A 1 444 ? -17.172 -31.641 -8.438 1 97.94 444 VAL A O 1
ATOM 3404 N N . ASN A 1 445 ? -16.438 -30.828 -6.449 1 96.88 445 ASN A N 1
ATOM 3405 C CA . ASN A 1 445 ? -17.516 -31.5 -5.707 1 96.88 445 ASN A CA 1
ATOM 3406 C C . ASN A 1 445 ? -18.891 -30.953 -6.102 1 96.88 445 ASN A C 1
ATOM 3408 O O . ASN A 1 445 ? -19.891 -31.625 -5.918 1 96.88 445 ASN A O 1
ATOM 3412 N N . MET A 1 446 ? -18.938 -29.797 -6.602 1 95.44 446 MET A N 1
ATOM 3413 C CA . MET A 1 446 ? -20.203 -29.188 -7.004 1 95.44 446 MET A CA 1
ATOM 3414 C C . MET A 1 446 ? -20.547 -29.562 -8.445 1 95.44 446 MET A C 1
ATOM 3416 O O . MET A 1 446 ? -21.688 -29.391 -8.875 1 95.44 446 MET A O 1
ATOM 3420 N N . VAL A 1 447 ? -19.594 -29.938 -9.164 1 93.81 447 VAL A N 1
ATOM 3421 C CA . VAL A 1 447 ? -19.781 -30.328 -10.562 1 93.81 447 VAL A CA 1
ATOM 3422 C C . VAL A 1 447 ? -20.5 -31.672 -10.617 1 93.81 447 VAL A C 1
ATOM 3424 O O . VAL A 1 447 ? -21.391 -31.875 -11.445 1 93.81 447 VAL A O 1
ATOM 3427 N N . MET B 1 1 ? -27.953 -0.549 -38.25 1 20.11 1 MET B N 1
ATOM 3428 C CA . MET B 1 1 ? -27.484 0.83 -38.375 1 20.11 1 MET B CA 1
ATOM 3429 C C . MET B 1 1 ? -27.062 1.382 -37 1 20.11 1 MET B C 1
ATOM 3431 O O . MET B 1 1 ? -27.609 0.975 -35.969 1 20.11 1 MET B O 1
ATOM 3435 N N . LYS B 1 2 ? -25.844 2.057 -36.844 1 25.17 2 LYS B N 1
ATOM 3436 C CA . LYS B 1 2 ? -25.031 2.678 -35.781 1 25.17 2 LYS B CA 1
ATOM 3437 C C . LYS B 1 2 ? -25.828 3.771 -35.062 1 25.17 2 LYS B C 1
ATOM 3439 O O . LYS B 1 2 ? -26.547 4.535 -35.688 1 25.17 2 LYS B O 1
ATOM 3444 N N . PHE B 1 3 ? -26.359 3.596 -33.812 1 23.89 3 PHE B N 1
ATOM 3445 C CA . PHE B 1 3 ? -27.375 4.402 -33.156 1 23.89 3 PHE B CA 1
ATOM 3446 C C . PHE B 1 3 ? -27.031 5.887 -33.25 1 23.89 3 PHE B C 1
ATOM 3448 O O . PHE B 1 3 ? -25.875 6.273 -33.094 1 23.89 3 PHE B O 1
ATOM 3455 N N . SER B 1 4 ? -27.797 6.73 -33.969 1 21.67 4 SER B N 1
ATOM 3456 C CA . SER B 1 4 ? -27.688 8.117 -34.406 1 21.67 4 SER B CA 1
ATOM 3457 C C . SER B 1 4 ? -27.641 9.078 -33.219 1 21.67 4 SER B C 1
ATOM 3459 O O . SER B 1 4 ? -28.094 8.742 -32.125 1 21.67 4 SER B O 1
ATOM 3461 N N . ARG B 1 5 ? -26.922 10.195 -33.281 1 21.92 5 ARG B N 1
ATOM 3462 C CA . ARG B 1 5 ? -26.406 11.297 -32.469 1 21.92 5 ARG B CA 1
ATOM 3463 C C . ARG B 1 5 ? -27.5 11.922 -31.625 1 21.92 5 ARG B C 1
ATOM 3465 O O . ARG B 1 5 ? -27.25 12.453 -30.531 1 21.92 5 ARG B O 1
ATOM 3472 N N . SER B 1 6 ? -28.719 12.016 -32.25 1 23.34 6 SER B N 1
ATOM 3473 C CA . SER B 1 6 ? -29.672 13.094 -31.984 1 23.34 6 SER B CA 1
ATOM 3474 C C . SER B 1 6 ? -30.344 12.898 -30.641 1 23.34 6 SER B C 1
ATOM 3476 O O . SER B 1 6 ? -30.578 13.867 -29.906 1 23.34 6 SER B O 1
ATOM 3478 N N . GLU B 1 7 ? -30.906 11.672 -30.422 1 22.7 7 GLU B N 1
ATOM 3479 C CA . GLU B 1 7 ? -32.031 11.633 -29.484 1 22.7 7 GLU B CA 1
ATOM 3480 C C . GLU B 1 7 ? -31.562 11.812 -28.047 1 22.7 7 GLU B C 1
ATOM 3482 O O . GLU B 1 7 ? -32.375 12.008 -27.141 1 22.7 7 GLU B O 1
ATOM 3487 N N . PHE B 1 8 ? -30.234 11.57 -27.828 1 21.2 8 PHE B N 1
ATOM 3488 C CA . PHE B 1 8 ? -29.844 11.344 -26.438 1 21.2 8 PHE B CA 1
ATOM 3489 C C . PHE B 1 8 ? -29.844 12.656 -25.656 1 21.2 8 PHE B C 1
ATOM 3491 O O . PHE B 1 8 ? -29.766 12.648 -24.438 1 21.2 8 PHE B O 1
ATOM 3498 N N . LEU B 1 9 ? -29.922 13.852 -26.422 1 20.73 9 LEU B N 1
ATOM 3499 C CA . LEU B 1 9 ? -29.547 15.156 -25.875 1 20.73 9 LEU B CA 1
ATOM 3500 C C . LEU B 1 9 ? -30.625 15.656 -24.906 1 20.73 9 LEU B C 1
ATOM 3502 O O . LEU B 1 9 ? -30.328 16.453 -24.016 1 20.73 9 LEU B O 1
ATOM 3506 N N . LYS B 1 10 ? -31.844 15.422 -25.297 1 23.67 10 LYS B N 1
ATOM 3507 C CA . LYS B 1 10 ? -32.875 16.328 -24.781 1 23.67 10 LYS B CA 1
ATOM 3508 C C . LYS B 1 10 ? -33.062 16.125 -23.281 1 23.67 10 LYS B C 1
ATOM 3510 O O . LYS B 1 10 ? -33.469 17.062 -22.578 1 23.67 10 LYS B O 1
ATOM 3515 N N . ALA B 1 11 ? -33.094 14.867 -22.938 1 24.05 11 ALA B N 1
ATOM 3516 C CA . ALA B 1 11 ? -33.906 14.695 -21.75 1 24.05 11 ALA B CA 1
ATOM 3517 C C . ALA B 1 11 ? -33.25 15.328 -20.531 1 24.05 11 ALA B C 1
ATOM 3519 O O . ALA B 1 11 ? -33.75 15.227 -19.406 1 24.05 11 ALA B O 1
ATOM 3520 N N . GLY B 1 12 ? -32 15.836 -20.781 1 22.55 12 GLY B N 1
ATOM 3521 C CA . GLY B 1 12 ? -31.188 16.234 -19.656 1 22.55 12 GLY B CA 1
ATOM 3522 C C . GLY B 1 12 ? -31.781 17.359 -18.844 1 22.55 12 GLY B C 1
ATOM 3523 O O . GLY B 1 12 ? -31.141 17.875 -17.922 1 22.55 12 GLY B O 1
ATOM 3524 N N . ALA B 1 13 ? -32.812 17.953 -19.406 1 23.92 13 ALA B N 1
ATOM 3525 C CA . ALA B 1 13 ? -33.125 19.297 -18.922 1 23.92 13 ALA B CA 1
ATOM 3526 C C . ALA B 1 13 ? -33.688 19.25 -17.5 1 23.92 13 ALA B C 1
ATOM 3528 O O . ALA B 1 13 ? -33.688 20.266 -16.812 1 23.92 13 ALA B O 1
ATOM 3529 N N . LEU B 1 14 ? -34.344 18.125 -17.312 1 24.77 14 LEU B N 1
ATOM 3530 C CA . LEU B 1 14 ? -35.344 18.406 -16.297 1 24.77 14 LEU B CA 1
ATOM 3531 C C . LEU B 1 14 ? -34.688 18.656 -14.945 1 24.77 14 LEU B C 1
ATOM 3533 O O . LEU B 1 14 ? -35.312 19.25 -14.055 1 24.77 14 LEU B O 1
ATOM 3537 N N . THR B 1 15 ? -33.562 18.016 -14.836 1 23.67 15 THR B N 1
ATOM 3538 C CA . THR B 1 15 ? -33.312 17.703 -13.43 1 23.67 15 THR B CA 1
ATOM 3539 C C . THR B 1 15 ? -33 18.969 -12.641 1 23.67 15 THR B C 1
ATOM 3541 O O . THR B 1 15 ? -32.812 18.922 -11.422 1 23.67 15 THR B O 1
ATOM 3544 N N . ALA B 1 16 ? -32.75 20.094 -13.32 1 25.59 16 ALA B N 1
ATOM 3545 C CA . ALA B 1 16 ? -32.188 21.203 -12.562 1 25.59 16 ALA B CA 1
ATOM 3546 C C . ALA B 1 16 ? -33.188 21.719 -11.523 1 25.59 16 ALA B C 1
ATOM 3548 O O . ALA B 1 16 ? -32.812 22.344 -10.547 1 25.59 16 ALA B O 1
ATOM 3549 N N . ALA B 1 17 ? -34.438 21.469 -11.852 1 25.41 17 ALA B N 1
ATOM 3550 C CA . ALA B 1 17 ? -35.406 22.344 -11.188 1 25.41 17 ALA B CA 1
ATOM 3551 C C . ALA B 1 17 ? -35.562 21.984 -9.719 1 25.41 17 ALA B C 1
ATOM 3553 O O . ALA B 1 17 ? -35.844 22.844 -8.883 1 25.41 17 ALA B O 1
ATOM 3554 N N . MET B 1 18 ? -35.562 20.656 -9.609 1 25.44 18 MET B N 1
ATOM 3555 C CA . MET B 1 18 ? -36.188 20.344 -8.328 1 25.44 18 MET B CA 1
ATOM 3556 C C . MET B 1 18 ? -35.281 20.75 -7.168 1 25.44 18 MET B C 1
ATOM 3558 O O . MET B 1 18 ? -35.656 20.562 -6.004 1 25.44 18 MET B O 1
ATOM 3562 N N . LEU B 1 19 ? -34.062 21.062 -7.527 1 25.84 19 LEU B N 1
ATOM 3563 C CA . LEU B 1 19 ? -33.219 21.391 -6.383 1 25.84 19 LEU B CA 1
ATOM 3564 C C . LEU B 1 19 ? -33.781 22.578 -5.609 1 25.84 19 LEU B C 1
ATOM 3566 O O . LEU B 1 19 ? -33.188 23.016 -4.621 1 25.84 19 LEU B O 1
ATOM 3570 N N . LEU B 1 20 ? -34.781 23.188 -6.203 1 26.3 20 LEU B N 1
ATOM 3571 C CA . LEU B 1 20 ? -35.188 24.469 -5.621 1 26.3 20 LEU B CA 1
ATOM 3572 C C . LEU B 1 20 ? -35.875 24.266 -4.273 1 26.3 20 LEU B C 1
ATOM 3574 O O . LEU B 1 20 ? -35.969 25.203 -3.486 1 26.3 20 LEU B O 1
ATOM 3578 N N . GLY B 1 21 ? -36.625 23.172 -4.172 1 26.31 21 GLY B N 1
ATOM 3579 C CA . GLY B 1 21 ? -37.594 23.25 -3.092 1 26.31 21 GLY B CA 1
ATOM 3580 C C . GLY B 1 21 ? -36.969 23.078 -1.718 1 26.31 21 GLY B C 1
ATOM 3581 O O . GLY B 1 21 ? -37.688 22.859 -0.735 1 26.31 21 GLY B O 1
ATOM 3582 N N . ILE B 1 22 ? -35.812 22.453 -1.752 1 28.59 22 ILE B N 1
ATOM 3583 C CA . ILE B 1 22 ? -35.438 22.266 -0.355 1 28.59 22 ILE B CA 1
ATOM 3584 C C . ILE B 1 22 ? -35.469 23.609 0.37 1 28.59 22 ILE B C 1
ATOM 3586 O O . ILE B 1 22 ? -34.875 24.578 -0.099 1 28.59 22 ILE B O 1
ATOM 3590 N N . GLY B 1 23 ? -36.438 23.859 1.156 1 26.56 23 GLY B N 1
ATOM 3591 C CA . GLY B 1 23 ? -36.656 25.047 1.972 1 26.56 23 GLY B CA 1
ATOM 3592 C C . GLY B 1 23 ? -35.375 25.594 2.564 1 26.56 23 GLY B C 1
ATOM 3593 O O . GLY B 1 23 ? -34.406 24.859 2.75 1 26.56 23 GLY B O 1
ATOM 3594 N N . LYS B 1 24 ? -35.094 26.859 2.381 1 30.62 24 LYS B N 1
ATOM 3595 C CA . LYS B 1 24 ? -34.156 27.812 2.936 1 30.62 24 LYS B CA 1
ATOM 3596 C C . LYS B 1 24 ? -33.906 27.547 4.418 1 30.62 24 LYS B C 1
ATOM 3598 O O . LYS B 1 24 ? -34.469 28.219 5.281 1 30.62 24 LYS B O 1
ATOM 3603 N N . ASN B 1 25 ? -34.062 26.281 4.82 1 29.66 25 ASN B N 1
ATOM 3604 C CA . ASN B 1 25 ? -33.656 26.391 6.223 1 29.66 25 ASN B CA 1
ATOM 3605 C C . ASN B 1 25 ? -32.25 26.969 6.363 1 29.66 25 ASN B C 1
ATOM 3607 O O . ASN B 1 25 ? -31.266 26.312 6.043 1 29.66 25 ASN B O 1
ATOM 3611 N N . VAL B 1 26 ? -32.062 28.156 5.938 1 27.58 26 VAL B N 1
ATOM 3612 C CA . VAL B 1 26 ? -30.938 29.016 6.324 1 27.58 26 VAL B CA 1
ATOM 3613 C C . VAL B 1 26 ? -30.438 28.609 7.711 1 27.58 26 VAL B C 1
ATOM 3615 O O . VAL B 1 26 ? -31.156 28.75 8.703 1 27.58 26 VAL B O 1
ATOM 3618 N N . ILE B 1 27 ? -29.812 27.5 7.82 1 31.14 27 ILE B N 1
ATOM 3619 C CA . ILE B 1 27 ? -29.078 27.422 9.078 1 31.14 27 ILE B CA 1
ATOM 3620 C C . ILE B 1 27 ? -28.578 28.812 9.461 1 31.14 27 ILE B C 1
ATOM 3622 O O . ILE B 1 27 ? -27.766 29.406 8.75 1 31.14 27 ILE B O 1
ATOM 3626 N N . ARG B 1 28 ? -29.406 29.594 10.016 1 31.72 28 ARG B N 1
ATOM 3627 C CA . ARG B 1 28 ? -29.094 30.891 10.625 1 31.72 28 ARG B CA 1
ATOM 3628 C C . ARG B 1 28 ? -27.688 30.875 11.219 1 31.72 28 ARG B C 1
ATOM 3630 O O . ARG B 1 28 ? -27.344 30 12.008 1 31.72 28 ARG B O 1
ATOM 3637 N N . ALA B 1 29 ? -26.656 31.422 10.508 1 34.72 29 ALA B N 1
ATOM 3638 C CA . ALA B 1 29 ? -25.438 31.844 11.18 1 34.72 29 ALA B CA 1
ATOM 3639 C C . ALA B 1 29 ? -25.703 32.188 12.641 1 34.72 29 ALA B C 1
ATOM 3641 O O . ALA B 1 29 ? -26.438 33.125 12.945 1 34.72 29 ALA B O 1
ATOM 3642 N N . GLN B 1 30 ? -25.828 31.172 13.438 1 36.94 30 GLN B N 1
ATOM 3643 C CA . GLN B 1 30 ? -25.922 31.672 14.805 1 36.94 30 GLN B CA 1
ATOM 3644 C C . GLN B 1 30 ? -25.078 32.938 14.992 1 36.94 30 GLN B C 1
ATOM 3646 O O . GLN B 1 30 ? -24.109 33.156 14.25 1 36.94 30 GLN B O 1
ATOM 3651 N N . SER B 1 31 ? -25.578 33.906 15.734 1 38.22 31 SER B N 1
ATOM 3652 C CA . SER B 1 31 ? -25 35.188 16.141 1 38.22 31 SER B CA 1
ATOM 3653 C C . SER B 1 31 ? -23.484 35.062 16.359 1 38.22 31 SER B C 1
ATOM 3655 O O . SER B 1 31 ? -23 34 16.75 1 38.22 31 SER B O 1
ATOM 3657 N N . SER B 1 32 ? -22.688 35.781 15.609 1 47.06 32 SER B N 1
ATOM 3658 C CA . SER B 1 32 ? -21.281 35.938 15.953 1 47.06 32 SER B CA 1
ATOM 3659 C C . SER B 1 32 ? -21.031 35.625 17.422 1 47.06 32 SER B C 1
ATOM 3661 O O . SER B 1 32 ? -21.844 35.906 18.281 1 47.06 32 SER B O 1
ATOM 3663 N N . PRO B 1 33 ? -20.172 34.531 17.609 1 52.56 33 PRO B N 1
ATOM 3664 C CA . PRO B 1 33 ? -19.906 34.312 19.031 1 52.56 33 PRO B CA 1
ATOM 3665 C C . PRO B 1 33 ? -19.906 35.594 19.859 1 52.56 33 PRO B C 1
ATOM 3667 O O . PRO B 1 33 ? -19.516 36.656 19.359 1 52.56 33 PRO B O 1
ATOM 3670 N N . ALA B 1 34 ? -20.797 35.656 20.828 1 55.41 34 ALA B N 1
ATOM 3671 C CA . ALA B 1 34 ? -20.906 36.812 21.75 1 55.41 34 ALA B CA 1
ATOM 3672 C C . ALA B 1 34 ? -19.531 37.219 22.266 1 55.41 34 ALA B C 1
ATOM 3674 O O . ALA B 1 34 ? -18.688 36.375 22.578 1 55.41 34 ALA B O 1
ATOM 3675 N N . PRO B 1 35 ? -19.219 38.406 22.156 1 67.5 35 PRO B N 1
ATOM 3676 C CA . PRO B 1 35 ? -18.016 38.906 22.828 1 67.5 35 PRO B CA 1
ATOM 3677 C C . PRO B 1 35 ? -17.828 38.312 24.219 1 67.5 35 PRO B C 1
ATOM 3679 O O . PRO B 1 35 ? -18.797 38.156 24.953 1 67.5 35 PRO B O 1
ATOM 3682 N N . GLY B 1 36 ? -16.656 37.5 24.359 1 75.44 36 GLY B N 1
ATOM 3683 C CA . GLY B 1 36 ? -16.328 36.969 25.672 1 75.44 36 GLY B CA 1
ATOM 3684 C C . GLY B 1 36 ? -16.5 35.469 25.766 1 75.44 36 GLY B C 1
ATOM 3685 O O . GLY B 1 36 ? -16.172 34.875 26.781 1 75.44 36 GLY B O 1
ATOM 3686 N N . LYS B 1 37 ? -16.891 34.875 24.562 1 88.62 37 LYS B N 1
ATOM 3687 C CA . LYS B 1 37 ? -17.062 33.438 24.594 1 88.62 37 LYS B CA 1
ATOM 3688 C C . LYS B 1 37 ? -15.711 32.719 24.656 1 88.62 37 LYS B C 1
ATOM 3690 O O . LYS B 1 37 ? -14.789 33.062 23.906 1 88.62 37 LYS B O 1
ATOM 3695 N N . LYS B 1 38 ? -15.578 31.828 25.562 1 96.94 38 LYS B N 1
ATOM 3696 C CA . LYS B 1 38 ? -14.344 31.047 25.703 1 96.94 38 LYS B CA 1
ATOM 3697 C C . LYS B 1 38 ? -14.336 29.844 24.766 1 96.94 38 LYS B C 1
ATOM 3699 O O . LYS B 1 38 ? -15.211 28.969 24.875 1 96.94 38 LYS B O 1
ATOM 3704 N N . VAL B 1 39 ? -13.398 29.844 23.859 1 98.44 39 VAL B N 1
ATOM 3705 C CA . VAL B 1 39 ? -13.289 28.766 22.875 1 98.44 39 VAL B CA 1
ATOM 3706 C C . VAL B 1 39 ? -11.938 28.078 23.031 1 98.44 39 VAL B C 1
ATOM 3708 O O . VAL B 1 39 ? -10.906 28.734 23.141 1 98.44 39 VAL B O 1
ATOM 3711 N N . ILE B 1 40 ? -11.961 26.766 23.031 1 98.81 40 ILE B N 1
ATOM 3712 C CA . ILE B 1 40 ? -10.727 25.984 23.047 1 98.81 40 ILE B CA 1
ATOM 3713 C C . ILE B 1 40 ? -10.43 25.453 21.656 1 98.81 40 ILE B C 1
ATOM 3715 O O . ILE B 1 40 ? -11.32 24.906 20.984 1 98.81 40 ILE B O 1
ATOM 3719 N N . VAL B 1 41 ? -9.242 25.656 21.172 1 98.88 41 VAL B N 1
ATOM 3720 C CA . VAL B 1 41 ? -8.789 25.109 19.891 1 98.88 41 VAL B CA 1
ATOM 3721 C C . VAL B 1 41 ? -7.723 24.047 20.125 1 98.88 41 VAL B C 1
ATOM 3723 O O . VAL B 1 41 ? -6.727 24.297 20.812 1 98.88 41 VAL B O 1
ATOM 3726 N N . LEU B 1 42 ? -7.965 22.875 19.609 1 98.81 42 LEU B N 1
ATOM 3727 C CA . LEU B 1 42 ? -7.008 21.781 19.734 1 98.81 42 LEU B CA 1
ATOM 3728 C C . LEU B 1 42 ? -6.168 21.641 18.469 1 98.81 42 LEU B C 1
ATOM 3730 O O . LEU B 1 42 ? -6.707 21.375 17.391 1 98.81 42 LEU B O 1
ATOM 3734 N N . GLY B 1 43 ? -4.809 21.75 18.641 1 98.12 43 GLY B N 1
ATOM 3735 C CA . GLY B 1 43 ? -3.883 21.641 17.531 1 98.12 43 GLY B CA 1
ATOM 3736 C C . GLY B 1 43 ? -3.42 22.984 17 1 98.12 43 GLY B C 1
ATOM 3737 O O . GLY B 1 43 ? -4.238 23.844 16.688 1 98.12 43 GLY B O 1
ATOM 3738 N N . GLY B 1 44 ? -2.164 23.047 16.812 1 98 44 GLY B N 1
ATOM 3739 C CA . GLY B 1 44 ? -1.569 24.297 16.359 1 98 44 GLY B CA 1
ATOM 3740 C C . GLY B 1 44 ? -1.099 24.234 14.914 1 98 44 GLY B C 1
ATOM 3741 O O . GLY B 1 44 ? -0.131 24.891 14.539 1 98 44 GLY B O 1
ATOM 3742 N N . GLY B 1 45 ? -1.678 23.359 14.094 1 97.62 45 GLY B N 1
ATOM 3743 C CA . GLY B 1 45 ? -1.476 23.406 12.656 1 97.62 45 GLY B CA 1
ATOM 3744 C C . GLY B 1 45 ? -2.199 24.562 11.984 1 97.62 45 GLY B C 1
ATOM 3745 O O . GLY B 1 45 ? -2.783 25.406 12.664 1 97.62 45 GLY B O 1
ATOM 3746 N N . LEU B 1 46 ? -2.223 24.562 10.688 1 98.19 46 LEU B N 1
ATOM 3747 C CA . LEU B 1 46 ? -2.785 25.703 9.977 1 98.19 46 LEU B CA 1
ATOM 3748 C C . LEU B 1 46 ? -4.281 25.828 10.234 1 98.19 46 LEU B C 1
ATOM 3750 O O . LEU B 1 46 ? -4.812 26.938 10.359 1 98.19 46 LEU B O 1
ATOM 3754 N N . SER B 1 47 ? -4.965 24.703 10.273 1 98.19 47 SER B N 1
ATOM 3755 C CA . SER B 1 47 ? -6.395 24.75 10.57 1 98.19 47 SER B CA 1
ATOM 3756 C C . SER B 1 47 ? -6.652 25.344 11.953 1 98.19 47 SER B C 1
ATOM 3758 O O . SER B 1 47 ? -7.566 26.156 12.125 1 98.19 47 SER B O 1
ATOM 3760 N N . GLY B 1 48 ? -5.883 24.953 12.914 1 98.69 48 GLY B N 1
ATOM 3761 C CA . GLY B 1 48 ? -6.043 25.469 14.266 1 98.69 48 GLY B CA 1
ATOM 3762 C C . GLY B 1 48 ? -5.676 26.922 14.406 1 98.69 48 GLY B C 1
ATOM 3763 O O . GLY B 1 48 ? -6.426 27.703 15 1 98.69 48 GLY B O 1
ATOM 3764 N N . LEU B 1 49 ? -4.578 27.281 13.852 1 98.81 49 LEU B N 1
ATOM 3765 C CA . LEU B 1 49 ? -4.117 28.656 13.914 1 98.81 49 LEU B CA 1
ATOM 3766 C C . LEU B 1 49 ? -5.102 29.594 13.219 1 98.81 49 LEU B C 1
ATOM 3768 O O . LEU B 1 49 ? -5.387 30.688 13.719 1 98.81 49 LEU B O 1
ATOM 3772 N N . TYR B 1 50 ? -5.551 29.141 12.07 1 98.81 50 TYR B N 1
ATOM 3773 C CA . TYR B 1 50 ? -6.488 29.984 11.344 1 98.81 50 TYR B CA 1
ATOM 3774 C C . TYR B 1 50 ? -7.824 30.078 12.07 1 98.81 50 TYR B C 1
ATOM 3776 O O . TYR B 1 50 ? -8.469 31.125 12.07 1 98.81 50 TYR B O 1
ATOM 3784 N N . SER B 1 51 ? -8.273 28.984 12.711 1 98.75 51 SER B N 1
ATOM 3785 C CA . SER B 1 51 ? -9.461 29.031 13.555 1 98.75 51 SER B CA 1
ATOM 3786 C C . SER B 1 51 ? -9.297 30.047 14.672 1 98.75 51 SER B C 1
ATOM 3788 O O . SER B 1 51 ? -10.188 30.875 14.906 1 98.75 51 SER B O 1
ATOM 3790 N N . ALA B 1 52 ? -8.18 29.984 15.328 1 98.69 52 ALA B N 1
ATOM 3791 C CA . ALA B 1 52 ? -7.906 30.938 16.406 1 98.69 52 ALA B CA 1
ATOM 3792 C C . ALA B 1 52 ? -7.895 32.375 15.891 1 98.69 52 ALA B C 1
ATOM 3794 O O . ALA B 1 52 ? -8.414 33.281 16.547 1 98.69 52 ALA B O 1
ATOM 3795 N N . TYR B 1 53 ? -7.273 32.562 14.766 1 98.56 53 TYR B N 1
ATOM 3796 C CA . TYR B 1 53 ? -7.188 33.875 14.125 1 98.56 53 TYR B CA 1
ATOM 3797 C C . TYR B 1 53 ? -8.578 34.438 13.859 1 98.56 53 TYR B C 1
ATOM 3799 O O . TYR B 1 53 ? -8.867 35.594 14.211 1 98.56 53 TYR B O 1
ATOM 3807 N N . LEU B 1 54 ? -9.477 33.656 13.281 1 98.19 54 LEU B N 1
ATOM 3808 C CA . LEU B 1 54 ? -10.828 34.062 12.945 1 98.19 54 LEU B CA 1
ATOM 3809 C C . LEU B 1 54 ? -11.648 34.312 14.203 1 98.19 54 LEU B C 1
ATOM 3811 O O . LEU B 1 54 ? -12.359 35.312 14.305 1 98.19 54 LEU B O 1
ATOM 3815 N N . LEU B 1 55 ? -11.547 33.469 15.156 1 97.88 55 LEU B N 1
ATOM 3816 C CA . LEU B 1 55 ? -12.297 33.594 16.406 1 97.88 55 LEU B CA 1
ATOM 3817 C C . LEU B 1 55 ? -11.844 34.812 17.203 1 97.88 55 LEU B C 1
ATOM 3819 O O . LEU B 1 55 ? -12.664 35.531 17.766 1 97.88 55 LEU B O 1
ATOM 3823 N N . GLY B 1 56 ? -10.578 34.969 17.25 1 96.25 56 GLY B N 1
ATOM 3824 C CA . GLY B 1 56 ? -10.055 36.125 17.953 1 96.25 56 GLY B CA 1
ATOM 3825 C C . GLY B 1 56 ? -10.586 37.438 17.406 1 96.25 56 GLY B C 1
ATOM 3826 O O . GLY B 1 56 ? -10.891 38.375 18.156 1 96.25 56 GLY B O 1
ATOM 3827 N N . LYS B 1 57 ? -10.688 37.5 16.125 1 94.25 57 LYS B N 1
ATOM 3828 C CA . LYS B 1 57 ? -11.18 38.688 15.461 1 94.25 57 LYS B CA 1
ATOM 3829 C C . LYS B 1 57 ? -12.641 38.969 15.82 1 94.25 57 LYS B C 1
ATOM 3831 O O . LYS B 1 57 ? -13.094 40.125 15.758 1 94.25 57 LYS B O 1
ATOM 3836 N N . THR B 1 58 ? -13.328 37.938 16.188 1 92.69 58 THR B N 1
ATOM 3837 C CA . THR B 1 58 ? -14.734 38.094 16.547 1 92.69 58 THR B CA 1
ATOM 3838 C C . THR B 1 58 ? -14.883 38.438 18.016 1 92.69 58 THR B C 1
ATOM 3840 O O . THR B 1 58 ? -15.992 38.656 18.516 1 92.69 58 THR B O 1
ATOM 3843 N N . GLY B 1 59 ? -13.805 38.5 18.797 1 93.81 59 GLY B N 1
ATOM 3844 C CA . GLY B 1 59 ? -13.836 38.875 20.203 1 93.81 59 GLY B CA 1
ATOM 3845 C C . GLY B 1 59 ? -13.852 37.688 21.141 1 93.81 59 GLY B C 1
ATOM 3846 O O . GLY B 1 59 ? -13.852 37.875 22.359 1 93.81 59 GLY B O 1
ATOM 3847 N N . SER B 1 60 ? -13.82 36.5 20.594 1 96.56 60 SER B N 1
ATOM 3848 C CA . SER B 1 60 ? -13.766 35.312 21.438 1 96.56 60 SER B CA 1
ATOM 3849 C C . SER B 1 60 ? -12.43 35.219 22.172 1 96.56 60 SER B C 1
ATOM 3851 O O . SER B 1 60 ? -11.406 35.688 21.656 1 96.56 60 SER B O 1
ATOM 3853 N N . LYS B 1 61 ? -12.516 34.719 23.359 1 97.75 61 LYS B N 1
ATOM 3854 C CA . LYS B 1 61 ? -11.297 34.375 24.078 1 97.75 61 LYS B CA 1
ATOM 3855 C C . LYS B 1 61 ? -10.875 32.938 23.75 1 97.75 61 LYS B C 1
ATOM 3857 O O . LYS B 1 61 ? -11.586 31.984 24.094 1 97.75 61 LYS B O 1
ATOM 3862 N N . VAL B 1 62 ? -9.68 32.812 23.203 1 98.5 62 VAL B N 1
ATOM 3863 C CA . VAL B 1 62 ? -9.289 31.516 22.656 1 98.5 62 VAL B CA 1
ATOM 3864 C C . VAL B 1 62 ? -8.117 30.953 23.453 1 98.5 62 VAL B C 1
ATOM 3866 O O . VAL B 1 62 ? -7.203 31.688 23.844 1 98.5 62 VAL B O 1
ATOM 3869 N N . THR B 1 63 ? -8.188 29.719 23.812 1 98.69 63 THR B N 1
ATOM 3870 C CA . THR B 1 63 ? -7.043 28.938 24.266 1 98.69 63 THR B CA 1
ATOM 3871 C C . THR B 1 63 ? -6.688 27.859 23.234 1 98.69 63 THR B C 1
ATOM 3873 O O . THR B 1 63 ? -7.496 26.969 22.953 1 98.69 63 THR B O 1
ATOM 3876 N N . LEU B 1 64 ? -5.516 27.969 22.625 1 98.81 64 LEU B N 1
ATOM 3877 C CA . LEU B 1 64 ? -5.047 26.984 21.656 1 98.81 64 LEU B CA 1
ATOM 3878 C C . LEU B 1 64 ? -4.039 26.031 22.312 1 98.81 64 LEU B C 1
ATOM 3880 O O . LEU B 1 64 ? -3.014 26.469 22.828 1 98.81 64 LEU B O 1
ATOM 3884 N N . ILE B 1 65 ? -4.352 24.781 22.281 1 98.81 65 ILE B N 1
ATOM 3885 C CA . ILE B 1 65 ? -3.51 23.75 22.891 1 98.81 65 ILE B CA 1
ATOM 3886 C C . ILE B 1 65 ? -2.799 22.953 21.797 1 98.81 65 ILE B C 1
ATOM 3888 O O . ILE B 1 65 ? -3.441 22.406 20.906 1 98.81 65 ILE B O 1
ATOM 3892 N N . GLU B 1 66 ? -1.502 22.875 21.844 1 98.12 66 GLU B N 1
ATOM 3893 C CA . GLU B 1 66 ? -0.643 22.203 20.875 1 98.12 66 GLU B CA 1
ATOM 3894 C C . GLU B 1 66 ? 0.267 21.188 21.562 1 98.12 66 GLU B C 1
ATOM 3896 O O . GLU B 1 66 ? 0.875 21.484 22.594 1 98.12 66 GLU B O 1
ATOM 3901 N N . ALA B 1 67 ? 0.329 20 21.016 1 96.88 67 ALA B N 1
ATOM 3902 C CA . ALA B 1 67 ? 1.061 18.891 21.609 1 96.88 67 ALA B CA 1
ATOM 3903 C C . ALA B 1 67 ? 2.568 19.109 21.5 1 96.88 67 ALA B C 1
ATOM 3905 O O . ALA B 1 67 ? 3.324 18.688 22.375 1 96.88 67 ALA B O 1
ATOM 3906 N N . THR B 1 68 ? 3.012 19.703 20.453 1 95.19 68 THR B N 1
ATOM 3907 C CA . THR B 1 68 ? 4.438 19.875 20.203 1 95.19 68 THR B CA 1
ATOM 3908 C C . THR B 1 68 ? 4.91 21.234 20.703 1 95.19 68 THR B C 1
ATOM 3910 O O . THR B 1 68 ? 4.137 21.984 21.297 1 95.19 68 THR B O 1
ATOM 3913 N N . ASP B 1 69 ? 6.199 21.578 20.469 1 95.06 69 ASP B N 1
ATOM 3914 C CA . ASP B 1 69 ? 6.797 22.812 20.984 1 95.06 69 ASP B CA 1
ATOM 3915 C C . ASP B 1 69 ? 6.77 23.906 19.922 1 95.06 69 ASP B C 1
ATOM 3917 O O . ASP B 1 69 ? 7.438 24.938 20.062 1 95.06 69 ASP B O 1
ATOM 3921 N N . ARG B 1 70 ? 6.027 23.625 18.891 1 93.31 70 ARG B N 1
ATOM 3922 C CA . ARG B 1 70 ? 6 24.609 17.812 1 93.31 70 ARG B CA 1
ATOM 3923 C C . ARG B 1 70 ? 4.641 24.609 17.109 1 93.31 70 ARG B C 1
ATOM 3925 O O . ARG B 1 70 ? 3.861 23.672 17.25 1 93.31 70 ARG B O 1
ATOM 3932 N N . VAL B 1 71 ? 4.367 25.672 16.312 1 95.5 71 VAL B N 1
ATOM 3933 C CA . VAL B 1 71 ? 3.166 25.75 15.484 1 95.5 71 VAL B CA 1
ATOM 3934 C C . VAL B 1 71 ? 3.471 25.219 14.086 1 95.5 71 VAL B C 1
ATOM 3936 O O . VAL B 1 71 ? 4.629 24.969 13.742 1 95.5 71 VAL B O 1
ATOM 3939 N N . GLY B 1 72 ? 2.426 25 13.375 1 96.06 72 GLY B N 1
ATOM 3940 C CA . GLY B 1 72 ? 2.572 24.75 11.953 1 96.06 72 GLY B CA 1
ATOM 3941 C C . GLY B 1 72 ? 2.186 23.328 11.562 1 96.06 72 GLY B C 1
ATOM 3942 O O . GLY B 1 72 ? 1.852 23.078 10.398 1 96.06 72 GLY B O 1
ATOM 3943 N N . GLY B 1 73 ? 2.232 22.406 12.547 1 94.88 73 GLY B N 1
ATOM 3944 C CA . GLY B 1 73 ? 1.888 21.031 12.211 1 94.88 73 GLY B CA 1
ATOM 3945 C C . GLY B 1 73 ? 2.709 20.484 11.062 1 94.88 73 GLY B C 1
ATOM 3946 O O . GLY B 1 73 ? 3.939 20.453 11.125 1 94.88 73 GLY B O 1
ATOM 3947 N N . ARG B 1 74 ? 2.064 20.172 9.922 1 94.5 74 ARG B N 1
ATOM 3948 C CA . ARG B 1 74 ? 2.719 19.531 8.789 1 94.5 74 ARG B CA 1
ATOM 3949 C C . ARG B 1 74 ? 3.389 20.562 7.883 1 94.5 74 ARG B C 1
ATOM 3951 O O . ARG B 1 74 ? 3.949 20.203 6.844 1 94.5 74 ARG B O 1
ATOM 3958 N N . VAL B 1 75 ? 3.326 21.781 8.273 1 96 75 VAL B N 1
ATOM 3959 C CA . VAL B 1 75 ? 4.117 22.812 7.613 1 96 75 VAL B CA 1
ATOM 3960 C C . VAL B 1 75 ? 5.363 23.109 8.445 1 96 75 VAL B C 1
ATOM 3962 O O . VAL B 1 75 ? 5.262 23.453 9.625 1 96 75 VAL B O 1
ATOM 3965 N N . ARG B 1 76 ? 6.52 22.891 7.875 1 95.62 76 ARG B N 1
ATOM 3966 C CA . ARG B 1 76 ? 7.809 23.125 8.523 1 95.62 76 ARG B CA 1
ATOM 3967 C C . ARG B 1 76 ? 8.852 23.594 7.523 1 95.62 76 ARG B C 1
ATOM 3969 O O . ARG B 1 76 ? 9.047 22.969 6.477 1 95.62 76 ARG B O 1
ATOM 3976 N N . SER B 1 77 ? 9.484 24.703 7.859 1 97.06 77 SER B N 1
ATOM 3977 C CA . SER B 1 77 ? 10.555 25.25 7.016 1 97.06 77 SER B CA 1
ATOM 3978 C C . SER B 1 77 ? 11.828 25.484 7.82 1 97.06 77 SER B C 1
ATOM 3980 O O . SER B 1 77 ? 11.766 25.875 8.992 1 97.06 77 SER B O 1
ATOM 3982 N N . ILE B 1 78 ? 12.945 25.219 7.164 1 96.81 78 ILE B N 1
ATOM 3983 C CA . ILE B 1 78 ? 14.25 25.5 7.758 1 96.81 78 ILE B CA 1
ATOM 3984 C C . ILE B 1 78 ? 15.039 26.438 6.855 1 96.81 78 ILE B C 1
ATOM 3986 O O . ILE B 1 78 ? 15.031 26.281 5.633 1 96.81 78 ILE B O 1
ATOM 3990 N N . THR B 1 79 ? 15.617 27.375 7.512 1 96.94 79 THR B N 1
ATOM 3991 C CA . THR B 1 79 ? 16.531 28.25 6.777 1 96.94 79 THR B CA 1
ATOM 3992 C C . THR B 1 79 ? 17.969 27.766 6.898 1 96.94 79 THR B C 1
ATOM 3994 O O . THR B 1 79 ? 18.516 27.719 8 1 96.94 79 THR B O 1
ATOM 3997 N N . ASP B 1 80 ? 18.5 27.438 5.789 1 97.38 80 ASP B N 1
ATOM 3998 C CA . ASP B 1 80 ? 19.906 27.031 5.75 1 97.38 80 ASP B CA 1
ATOM 3999 C C . ASP B 1 80 ? 20.828 28.234 5.848 1 97.38 80 ASP B C 1
ATOM 4001 O O . ASP B 1 80 ? 20.438 29.359 5.527 1 97.38 80 ASP B O 1
ATOM 4005 N N . SER B 1 81 ? 22.094 28.016 6.301 1 96.12 81 SER B N 1
ATOM 4006 C CA . SER B 1 81 ? 23.062 29.109 6.449 1 96.12 81 SER B CA 1
ATOM 4007 C C . SER B 1 81 ? 23.375 29.75 5.109 1 96.12 81 SER B C 1
ATOM 4009 O O . SER B 1 81 ? 23.844 30.891 5.059 1 96.12 81 SER B O 1
ATOM 4011 N N . SER B 1 82 ? 23.141 29.109 4.051 1 95.44 82 SER B N 1
ATOM 4012 C CA . SER B 1 82 ? 23.344 29.656 2.715 1 95.44 82 SER B CA 1
ATOM 4013 C C . SER B 1 82 ? 22.25 30.625 2.33 1 95.44 82 SER B C 1
ATOM 4015 O O . SER B 1 82 ? 22.359 31.328 1.314 1 95.44 82 SER B O 1
ATOM 4017 N N . GLY B 1 83 ? 21.203 30.672 3.064 1 95.62 83 GLY B N 1
ATOM 4018 C CA . GLY B 1 83 ? 20.078 31.547 2.783 1 95.62 83 GLY B CA 1
ATOM 4019 C C . GLY B 1 83 ? 18.891 30.828 2.176 1 95.62 83 GLY B C 1
ATOM 4020 O O . GLY B 1 83 ? 17.781 31.359 2.148 1 95.62 83 GLY B O 1
ATOM 4021 N N . HIS B 1 84 ? 19.109 29.609 1.715 1 97.25 84 HIS B N 1
ATOM 4022 C CA . HIS B 1 84 ? 18 28.828 1.178 1 97.25 84 HIS B CA 1
ATOM 4023 C C . HIS B 1 84 ? 17.016 28.453 2.273 1 97.25 84 HIS B C 1
ATOM 4025 O O . HIS B 1 84 ? 17.406 28.219 3.418 1 97.25 84 HIS B O 1
ATOM 4031 N N . VAL B 1 85 ? 15.766 28.5 1.889 1 97.44 85 VAL B N 1
ATOM 4032 C CA . VAL B 1 85 ? 14.711 28.016 2.777 1 97.44 85 VAL B CA 1
ATOM 4033 C C . VAL B 1 85 ? 14.164 26.688 2.275 1 97.44 85 VAL B C 1
ATOM 4035 O O . VAL B 1 85 ? 13.766 26.562 1.114 1 97.44 85 VAL B O 1
ATOM 4038 N N . LEU B 1 86 ? 14.211 25.672 3.133 1 97.75 86 LEU B N 1
ATOM 4039 C CA . LEU B 1 86 ? 13.781 24.312 2.791 1 97.75 86 LEU B CA 1
ATOM 4040 C C . LEU B 1 86 ? 12.469 23.969 3.496 1 97.75 86 LEU B C 1
ATOM 4042 O O . LEU B 1 86 ? 12.398 24 4.727 1 97.75 86 LEU B O 1
ATOM 4046 N N . ASP B 1 87 ? 11.461 23.672 2.707 1 97.25 87 ASP B N 1
ATOM 4047 C CA . ASP B 1 87 ? 10.203 23.203 3.27 1 97.25 87 ASP B CA 1
ATOM 4048 C C . ASP B 1 87 ? 10.242 21.703 3.518 1 97.25 87 ASP B C 1
ATOM 4050 O O . ASP B 1 87 ? 10.148 20.906 2.576 1 97.25 87 ASP B O 1
ATOM 4054 N N . LEU B 1 88 ? 10.266 21.328 4.785 1 96.31 88 LEU B N 1
ATOM 4055 C CA . LEU B 1 88 ? 10.328 19.922 5.16 1 96.31 88 LEU B CA 1
ATOM 4056 C C . LEU B 1 88 ? 8.953 19.266 5.094 1 96.31 88 LEU B C 1
ATOM 4058 O O . LEU B 1 88 ? 8.844 18.047 5.051 1 96.31 88 LEU B O 1
ATOM 4062 N N . GLY B 1 89 ? 7.875 20.031 5.191 1 94.81 89 GLY B N 1
ATOM 4063 C CA . GLY B 1 89 ? 6.492 19.625 5.027 1 94.81 89 GLY B CA 1
ATOM 4064 C C . GLY B 1 89 ? 5.871 20.109 3.736 1 94.81 89 GLY B C 1
ATOM 4065 O O . GLY B 1 89 ? 6.473 20 2.666 1 94.81 89 GLY B O 1
ATOM 4066 N N . ALA B 1 90 ? 4.707 20.594 3.82 1 95.38 90 ALA B N 1
ATOM 4067 C CA . ALA B 1 90 ? 4.035 21.156 2.648 1 95.38 90 ALA B CA 1
ATOM 4068 C C . ALA B 1 90 ? 4.914 22.203 1.962 1 95.38 90 ALA B C 1
ATOM 4070 O O . ALA B 1 90 ? 5.527 23.031 2.627 1 95.38 90 ALA B O 1
ATOM 4071 N N . GLU B 1 91 ? 4.949 22.125 0.684 1 96.19 91 GLU B N 1
ATOM 4072 C CA . GLU B 1 91 ? 5.934 22.938 -0.017 1 96.19 91 GLU B CA 1
ATOM 4073 C C . GLU B 1 91 ? 5.27 23.812 -1.08 1 96.19 91 GLU B C 1
ATOM 4075 O O . GLU B 1 91 ? 5.766 24.891 -1.402 1 96.19 91 GLU B O 1
ATOM 4080 N N . TRP B 1 92 ? 4.133 23.422 -1.626 1 96.19 92 TRP B N 1
ATOM 4081 C CA . TRP B 1 92 ? 3.502 24.172 -2.713 1 96.19 92 TRP B CA 1
ATOM 4082 C C . TRP B 1 92 ? 2.047 24.484 -2.381 1 96.19 92 TRP B C 1
ATOM 4084 O O . TRP B 1 92 ? 1.405 23.766 -1.617 1 96.19 92 TRP B O 1
ATOM 4094 N N . ILE B 1 93 ? 1.567 25.531 -2.91 1 94.94 93 ILE B N 1
ATOM 4095 C CA . ILE B 1 93 ? 0.15 25.875 -2.977 1 94.94 93 ILE B CA 1
ATOM 4096 C C . ILE B 1 93 ? -0.258 26.094 -4.43 1 94.94 93 ILE B C 1
ATOM 4098 O O . ILE B 1 93 ? 0.596 26.172 -5.316 1 94.94 93 ILE B O 1
ATOM 4102 N N . SER B 1 94 ? -1.543 26.109 -4.617 1 92.75 94 SER B N 1
ATOM 4103 C CA . SER B 1 94 ? -2.055 26.469 -5.938 1 92.75 94 SER B CA 1
ATOM 4104 C C . SER B 1 94 ? -2.334 27.953 -6.043 1 92.75 94 SER B C 1
ATOM 4106 O O . SER B 1 94 ? -2.918 28.547 -5.133 1 92.75 94 SER B O 1
ATOM 4108 N N . SER B 1 95 ? -1.955 28.531 -7.176 1 90.5 95 SER B N 1
ATOM 4109 C CA . SER B 1 95 ? -2.252 29.938 -7.422 1 90.5 95 SER B CA 1
ATOM 4110 C C . SER B 1 95 ? -3.75 30.172 -7.59 1 90.5 95 SER B C 1
ATOM 4112 O O . SER B 1 95 ? -4.219 31.312 -7.547 1 90.5 95 SER B O 1
ATOM 4114 N N . GLU B 1 96 ? -4.465 29.078 -7.707 1 90.12 96 GLU B N 1
ATOM 4115 C CA . GLU B 1 96 ? -5.902 29.188 -7.922 1 90.12 96 GLU B CA 1
ATOM 4116 C C . GLU B 1 96 ? -6.668 29.031 -6.609 1 90.12 96 GLU B C 1
ATOM 4118 O O . GLU B 1 96 ? -7.879 29.266 -6.562 1 90.12 96 GLU B O 1
ATOM 4123 N N . ASP B 1 97 ? -5.941 28.688 -5.602 1 92 97 ASP B N 1
ATOM 4124 C CA . ASP B 1 97 ? -6.59 28.531 -4.301 1 92 97 ASP B CA 1
ATOM 4125 C C . ASP B 1 97 ? -6.973 29.891 -3.713 1 92 97 ASP B C 1
ATOM 4127 O O . ASP B 1 97 ? -6.102 30.703 -3.393 1 92 97 ASP B O 1
ATOM 4131 N N . LYS B 1 98 ? -8.203 30.109 -3.449 1 94.25 98 LYS B N 1
ATOM 4132 C CA . LYS B 1 98 ? -8.695 31.438 -3.08 1 94.25 98 LYS B CA 1
ATOM 4133 C C . LYS B 1 98 ? -8.406 31.734 -1.614 1 94.25 98 LYS B C 1
ATOM 4135 O O . LYS B 1 98 ? -7.98 32.844 -1.278 1 94.25 98 LYS B O 1
ATOM 4140 N N . THR B 1 99 ? -8.586 30.797 -0.775 1 96.25 99 THR B N 1
ATOM 4141 C CA . THR B 1 99 ? -8.469 31.047 0.656 1 96.25 99 THR B CA 1
ATOM 4142 C C . THR B 1 99 ? -7.012 31.281 1.044 1 96.25 99 THR B C 1
ATOM 4144 O O . THR B 1 99 ? -6.703 32.25 1.763 1 96.25 99 THR B O 1
ATOM 4147 N N . VAL B 1 100 ? -6.125 30.5 0.562 1 96.19 100 VAL B N 1
ATOM 4148 C CA . VAL B 1 100 ? -4.719 30.641 0.934 1 96.19 100 VAL B CA 1
ATOM 4149 C C . VAL B 1 100 ? -4.156 31.938 0.343 1 96.19 100 VAL B C 1
ATOM 4151 O O . VAL B 1 100 ? -3.402 32.656 1.006 1 96.19 100 VAL B O 1
ATOM 4154 N N . ARG B 1 101 ? -4.555 32.219 -0.837 1 95.56 101 ARG B N 1
ATOM 4155 C CA . ARG B 1 101 ? -4.09 33.438 -1.464 1 95.56 101 ARG B CA 1
ATOM 4156 C C . ARG B 1 101 ? -4.547 34.688 -0.679 1 95.56 101 ARG B C 1
ATOM 4158 O O . ARG B 1 101 ? -3.771 35.594 -0.463 1 95.56 101 ARG B O 1
ATOM 4165 N N . SER B 1 102 ? -5.777 34.656 -0.33 1 97.56 102 SER B N 1
ATOM 4166 C CA . SER B 1 102 ? -6.324 35.75 0.44 1 97.56 102 SER B CA 1
ATOM 4167 C C . SER B 1 102 ? -5.617 35.906 1.782 1 97.56 102 SER B C 1
ATOM 4169 O O . SER B 1 102 ? -5.285 37 2.197 1 97.56 102 SER B O 1
ATOM 4171 N N . LEU B 1 103 ? -5.402 34.812 2.408 1 98 103 LEU B N 1
ATOM 4172 C CA . LEU B 1 103 ? -4.738 34.844 3.705 1 98 103 LEU B CA 1
ATOM 4173 C C . LEU B 1 103 ? -3.307 35.375 3.572 1 98 103 LEU B C 1
ATOM 4175 O O . LEU B 1 103 ? -2.854 36.188 4.383 1 98 103 LEU B O 1
ATOM 4179 N N . VAL B 1 104 ? -2.605 34.906 2.609 1 97.62 104 VAL B N 1
ATOM 4180 C CA . VAL B 1 104 ? -1.23 35.312 2.357 1 97.62 104 VAL B CA 1
ATOM 4181 C C . VAL B 1 104 ? -1.174 36.812 2.164 1 97.62 104 VAL B C 1
ATOM 4183 O O . VAL B 1 104 ? -0.323 37.5 2.748 1 97.62 104 VAL B O 1
ATOM 4186 N N . ARG B 1 105 ? -2.08 37.344 1.444 1 97.06 105 ARG B N 1
ATOM 4187 C CA . ARG B 1 105 ? -2.164 38.781 1.216 1 97.06 105 ARG B CA 1
ATOM 4188 C C . ARG B 1 105 ? -2.486 39.531 2.508 1 97.06 105 ARG B C 1
ATOM 4190 O O . ARG B 1 105 ? -1.856 40.531 2.824 1 97.06 105 ARG B O 1
ATOM 4197 N N . GLU B 1 106 ? -3.43 39.031 3.18 1 97.62 106 GLU B N 1
ATOM 4198 C CA . GLU B 1 106 ? -3.859 39.656 4.426 1 97.62 106 GLU B CA 1
ATOM 4199 C C . GLU B 1 106 ? -2.717 39.719 5.434 1 97.62 106 GLU B C 1
ATOM 4201 O O . GLU B 1 106 ? -2.609 40.688 6.199 1 97.62 106 GLU B O 1
ATOM 4206 N N . LEU B 1 107 ? -1.886 38.75 5.438 1 97.94 107 LEU B N 1
ATOM 4207 C CA . LEU B 1 107 ? -0.795 38.656 6.402 1 97.94 107 LEU B CA 1
ATOM 4208 C C . LEU B 1 107 ? 0.429 39.406 5.91 1 97.94 107 LEU B C 1
ATOM 4210 O O . LEU B 1 107 ? 1.453 39.469 6.598 1 97.94 107 LEU B O 1
ATOM 4214 N N . GLY B 1 108 ? 0.335 39.906 4.68 1 97.81 108 GLY B N 1
ATOM 4215 C CA . GLY B 1 108 ? 1.445 40.656 4.113 1 97.81 108 GLY B CA 1
ATOM 4216 C C . GLY B 1 108 ? 2.57 39.781 3.611 1 97.81 108 GLY B C 1
ATOM 4217 O O . GLY B 1 108 ? 3.717 40.219 3.514 1 97.81 108 GLY B O 1
ATOM 4218 N N . LEU B 1 109 ? 2.271 38.562 3.391 1 97.81 109 LEU B N 1
ATOM 4219 C CA . LEU B 1 109 ? 3.26 37.625 2.863 1 97.81 109 LEU B CA 1
ATOM 4220 C C . LEU B 1 109 ? 3.277 37.656 1.34 1 97.81 109 LEU B C 1
ATOM 4222 O O . LEU B 1 109 ? 2.381 38.219 0.715 1 97.81 109 LEU B O 1
ATOM 4226 N N . LYS B 1 110 ? 4.336 37.125 0.774 1 96.62 110 LYS B N 1
ATOM 4227 C CA . LYS B 1 110 ? 4.48 37.062 -0.678 1 96.62 110 LYS B CA 1
ATOM 4228 C C . LYS B 1 110 ? 4.629 35.625 -1.16 1 96.62 110 LYS B C 1
ATOM 4230 O O . LYS B 1 110 ? 5.18 34.781 -0.449 1 96.62 110 LYS B O 1
ATOM 4235 N N . SER B 1 111 ? 4.051 35.344 -2.254 1 95.5 111 SER B N 1
ATOM 4236 C CA . SER B 1 111 ? 4.234 34.094 -2.945 1 95.5 111 SER B CA 1
ATOM 4237 C C . SER B 1 111 ? 4.91 34.281 -4.297 1 95.5 111 SER B C 1
ATOM 4239 O O . SER B 1 111 ? 4.98 35.406 -4.805 1 95.5 111 SER B O 1
ATOM 4241 N N . PHE B 1 112 ? 5.523 33.281 -4.848 1 94.12 112 PHE B N 1
ATOM 4242 C CA . PHE B 1 112 ? 6.141 33.344 -6.168 1 94.12 112 PHE B CA 1
ATOM 4243 C C . PHE B 1 112 ? 5.859 32.062 -6.949 1 94.12 112 PHE B C 1
ATOM 4245 O O . PHE B 1 112 ? 5.555 31.016 -6.363 1 94.12 112 PHE B O 1
ATOM 4252 N N . SER B 1 113 ? 5.906 32.219 -8.242 1 93.19 113 SER B N 1
ATOM 4253 C CA . SER B 1 113 ? 5.641 31.109 -9.133 1 93.19 113 SER B CA 1
ATOM 4254 C C . SER B 1 113 ? 6.738 30.047 -9.023 1 93.19 113 SER B C 1
ATOM 4256 O O . SER B 1 113 ? 7.926 30.375 -9.023 1 93.19 113 SER B O 1
ATOM 4258 N N . ALA B 1 114 ? 6.359 28.859 -8.805 1 92.5 114 ALA B N 1
ATOM 4259 C CA . ALA B 1 114 ? 7.262 27.703 -8.711 1 92.5 114 ALA B CA 1
ATOM 4260 C C . ALA B 1 114 ? 6.613 26.453 -9.289 1 92.5 114 ALA B C 1
ATOM 4262 O O . ALA B 1 114 ? 6.57 25.406 -8.625 1 92.5 114 ALA B O 1
ATOM 4263 N N . ALA B 1 115 ? 6.242 26.562 -10.516 1 89.56 115 ALA B N 1
ATOM 4264 C CA . ALA B 1 115 ? 5.586 25.438 -11.164 1 89.56 115 ALA B CA 1
ATOM 4265 C C . ALA B 1 115 ? 6.555 24.266 -11.359 1 89.56 115 ALA B C 1
ATOM 4267 O O . ALA B 1 115 ? 7.719 24.484 -11.711 1 89.56 115 ALA B O 1
ATOM 4268 N N . LEU B 1 116 ? 6.055 23.031 -11.039 1 88 116 LEU B N 1
ATOM 4269 C CA . LEU B 1 116 ? 6.848 21.828 -11.281 1 88 116 LEU B CA 1
ATOM 4270 C C . LEU B 1 116 ? 6.559 21.25 -12.664 1 88 116 LEU B C 1
ATOM 4272 O O . LEU B 1 116 ? 5.398 21.031 -13.016 1 88 116 LEU B O 1
ATOM 4276 N N . HIS B 1 117 ? 7.566 21.141 -13.492 1 92 117 HIS B N 1
ATOM 4277 C CA . HIS B 1 117 ? 7.512 20.469 -14.789 1 92 117 HIS B CA 1
ATOM 4278 C C . HIS B 1 117 ? 8.5 19.312 -14.852 1 92 117 HIS B C 1
ATOM 4280 O O . HIS B 1 117 ? 9.492 19.375 -15.578 1 92 117 HIS B O 1
ATOM 4286 N N . PRO B 1 118 ? 8.117 18.234 -14.188 1 96.38 118 PRO B N 1
ATOM 4287 C CA . PRO B 1 118 ? 9.109 17.172 -14.039 1 96.38 118 PRO B CA 1
ATOM 4288 C C . PRO B 1 118 ? 9.273 16.328 -15.305 1 96.38 118 PRO B C 1
ATOM 4290 O O . PRO B 1 118 ? 8.289 16.062 -16 1 96.38 118 PRO B O 1
ATOM 4293 N N . ASP B 1 119 ? 10.523 16.031 -15.625 1 97.81 119 ASP B N 1
ATOM 4294 C CA . ASP B 1 119 ? 10.82 14.938 -16.547 1 97.81 119 ASP B CA 1
ATOM 4295 C C . ASP B 1 119 ? 10.523 13.586 -15.906 1 97.81 119 ASP B C 1
ATOM 4297 O O . ASP B 1 119 ? 10.109 13.516 -14.742 1 97.81 119 ASP B O 1
ATOM 4301 N N . LEU B 1 120 ? 10.578 12.508 -16.703 1 97.62 120 LEU B N 1
ATOM 4302 C CA . LEU B 1 120 ? 10.391 11.148 -16.219 1 97.62 120 LEU B CA 1
ATOM 4303 C C . LEU B 1 120 ? 11.508 10.234 -16.703 1 97.62 120 LEU B C 1
ATOM 4305 O O . LEU B 1 120 ? 11.844 10.242 -17.891 1 97.62 120 LEU B O 1
ATOM 4309 N N . PHE B 1 121 ? 12.133 9.602 -15.82 1 96.88 121 PHE B N 1
ATOM 4310 C CA . PHE B 1 121 ? 13.023 8.508 -16.203 1 96.88 121 PHE B CA 1
ATOM 4311 C C . PHE B 1 121 ? 12.406 7.164 -15.828 1 96.88 121 PHE B C 1
ATOM 4313 O O . PHE B 1 121 ? 12.273 6.844 -14.648 1 96.88 121 PHE B O 1
ATOM 4320 N N . LEU B 1 122 ? 12.031 6.395 -16.719 1 93 122 LEU B N 1
ATOM 4321 C CA . LEU B 1 122 ? 11.484 5.047 -16.609 1 93 122 LEU B CA 1
ATOM 4322 C C . LEU B 1 122 ? 12.109 4.121 -17.641 1 93 122 LEU B C 1
ATOM 4324 O O . LEU B 1 122 ? 11.508 3.865 -18.688 1 93 122 LEU B O 1
ATOM 4328 N N . GLY B 1 123 ? 13.242 3.629 -17.297 1 89.31 123 GLY B N 1
ATOM 4329 C CA . GLY B 1 123 ? 14.031 2.904 -18.266 1 89.31 123 GLY B CA 1
ATOM 4330 C C . GLY B 1 123 ? 14.68 3.811 -19.297 1 89.31 123 GLY B C 1
ATOM 4331 O O . GLY B 1 123 ? 15.844 3.609 -19.672 1 89.31 123 GLY B O 1
ATOM 4332 N N . THR B 1 124 ? 13.93 4.805 -19.719 1 92.75 124 THR B N 1
ATOM 4333 C CA . THR B 1 124 ? 14.406 5.836 -20.641 1 92.75 124 THR B CA 1
ATOM 4334 C C . THR B 1 124 ? 13.992 7.223 -20.156 1 92.75 124 THR B C 1
ATOM 4336 O O . THR B 1 124 ? 13.031 7.355 -19.391 1 92.75 124 THR B O 1
ATOM 4339 N N . TYR B 1 125 ? 14.789 8.156 -20.578 1 94.44 125 TYR B N 1
ATOM 4340 C CA . TYR B 1 125 ? 14.516 9.531 -20.172 1 94.44 125 TYR B CA 1
ATOM 4341 C C . TYR B 1 125 ? 13.422 10.141 -21.047 1 94.44 125 TYR B C 1
ATOM 4343 O O . TYR B 1 125 ? 13.484 10.062 -22.266 1 94.44 125 TYR B O 1
ATOM 4351 N N . LYS B 1 126 ? 12.414 10.695 -20.5 1 96.75 126 LYS B N 1
ATOM 4352 C CA . LYS B 1 126 ? 11.328 11.391 -21.188 1 96.75 126 LYS B CA 1
ATOM 4353 C C . LYS B 1 126 ? 11.18 12.82 -20.672 1 96.75 126 LYS B C 1
ATOM 4355 O O . LYS B 1 126 ? 11.023 13.039 -19.469 1 96.75 126 LYS B O 1
ATOM 4360 N N . LYS B 1 127 ? 11.172 13.766 -21.578 1 96.38 127 LYS B N 1
ATOM 4361 C CA . LYS B 1 127 ? 11.062 15.172 -21.203 1 96.38 127 LYS B CA 1
ATOM 4362 C C . LYS B 1 127 ? 9.625 15.539 -20.844 1 96.38 127 LYS B C 1
ATOM 4364 O O . LYS B 1 127 ? 8.68 14.93 -21.328 1 96.38 127 LYS B O 1
ATOM 4369 N N . PHE B 1 128 ? 9.555 16.578 -20 1 95.38 128 PHE B N 1
ATOM 4370 C CA . PHE B 1 128 ? 8.234 17.094 -19.656 1 95.38 128 PHE B CA 1
ATOM 4371 C C . PHE B 1 128 ? 7.406 17.344 -20.906 1 95.38 128 PHE B C 1
ATOM 4373 O O . PHE B 1 128 ? 7.91 17.891 -21.891 1 95.38 128 PHE B O 1
ATOM 4380 N N . GLY B 1 129 ? 6.145 16.938 -20.859 1 93.88 129 GLY B N 1
ATOM 4381 C CA . GLY B 1 129 ? 5.25 17.125 -21.984 1 93.88 129 GLY B CA 1
ATOM 4382 C C . GLY B 1 129 ? 5.242 15.93 -22.938 1 93.88 129 GLY B C 1
ATOM 4383 O O . GLY B 1 129 ? 4.355 15.82 -23.781 1 93.88 129 GLY B O 1
ATOM 4384 N N . SER B 1 130 ? 6.234 14.969 -22.75 1 96.12 130 SER B N 1
ATOM 4385 C CA . SER B 1 130 ? 6.328 13.867 -23.688 1 96.12 130 SER B CA 1
ATOM 4386 C C . SER B 1 130 ? 5.914 12.547 -23.047 1 96.12 130 SER B C 1
ATOM 4388 O O . SER B 1 130 ? 6.039 11.484 -23.672 1 96.12 130 SER B O 1
ATOM 4390 N N . TRP B 1 131 ? 5.551 12.547 -21.859 1 96.5 131 TRP B N 1
ATOM 4391 C CA . TRP B 1 131 ? 5.172 11.305 -21.203 1 96.5 131 TRP B CA 1
ATOM 4392 C C . TRP B 1 131 ? 3.734 11.375 -20.688 1 96.5 131 TRP B C 1
ATOM 4394 O O . TRP B 1 131 ? 3.467 11.062 -19.531 1 96.5 131 TRP B O 1
ATOM 4404 N N . GLU B 1 132 ? 2.82 11.656 -21.578 1 96.38 132 GLU B N 1
ATOM 4405 C CA . GLU B 1 132 ? 1.389 11.672 -21.297 1 96.38 132 GLU B CA 1
ATOM 4406 C C . GLU B 1 132 ? 0.783 10.273 -21.438 1 96.38 132 GLU B C 1
ATOM 4408 O O . GLU B 1 132 ? 1.339 9.414 -22.125 1 96.38 132 GLU B O 1
ATOM 4413 N N . ILE B 1 133 ? -0.322 10.047 -20.688 1 97.12 133 ILE B N 1
ATOM 4414 C CA . ILE B 1 133 ? -1.038 8.789 -20.906 1 97.12 133 ILE B CA 1
ATOM 4415 C C . ILE B 1 133 ? -1.64 8.781 -22.312 1 97.12 133 ILE B C 1
ATOM 4417 O O . ILE B 1 133 ? -1.797 9.836 -22.922 1 97.12 133 ILE B O 1
ATOM 4421 N N . SER B 1 134 ? -1.955 7.598 -22.812 1 97.81 134 SER B N 1
ATOM 4422 C CA . SER B 1 134 ? -2.486 7.469 -24.156 1 97.81 134 SER B CA 1
ATOM 4423 C C . SER B 1 134 ? -3.818 8.195 -24.297 1 97.81 134 SER B C 1
ATOM 4425 O O . SER B 1 134 ? -4.535 8.391 -23.312 1 97.81 134 SER B O 1
ATOM 4427 N N . GLY B 1 135 ? -4.117 8.641 -25.547 1 97.62 135 GLY B N 1
ATOM 4428 C CA . GLY B 1 135 ? -5.398 9.266 -25.828 1 97.62 135 GLY B CA 1
ATOM 4429 C C . GLY B 1 135 ? -6.582 8.422 -25.391 1 97.62 135 GLY B C 1
ATOM 4430 O O . GLY B 1 135 ? -7.551 8.938 -24.844 1 97.62 135 GLY B O 1
ATOM 4431 N N . LYS B 1 136 ? -6.508 7.203 -25.609 1 97.75 136 LYS B N 1
ATOM 4432 C CA . LYS B 1 136 ? -7.566 6.277 -25.219 1 97.75 136 LYS B CA 1
ATOM 4433 C C . LYS B 1 136 ? -7.789 6.309 -23.703 1 97.75 136 LYS B C 1
ATOM 4435 O O . LYS B 1 136 ? -8.922 6.449 -23.234 1 97.75 136 LYS B O 1
ATOM 4440 N N . SER B 1 137 ? -6.715 6.16 -22.922 1 97.88 137 SER B N 1
ATOM 4441 C CA . SER B 1 137 ? -6.824 6.172 -21.469 1 97.88 137 SER B CA 1
ATOM 4442 C C . SER B 1 137 ? -7.316 7.523 -20.969 1 97.88 137 SER B C 1
ATOM 4444 O O . SER B 1 137 ? -8.07 7.59 -20 1 97.88 137 SER B O 1
ATOM 4446 N N . GLN B 1 138 ? -6.875 8.562 -21.625 1 97.75 138 GLN B N 1
ATOM 4447 C CA . GLN B 1 138 ? -7.332 9.891 -21.234 1 97.75 138 GLN B CA 1
ATOM 4448 C C . GLN B 1 138 ? -8.828 10.047 -21.469 1 97.75 138 GLN B C 1
ATOM 4450 O O . GLN B 1 138 ? -9.531 10.641 -20.641 1 97.75 138 GLN B O 1
ATOM 4455 N N . GLU B 1 139 ? -9.297 9.547 -22.547 1 98.06 139 GLU B N 1
ATOM 4456 C CA . GLU B 1 139 ? -10.727 9.594 -22.828 1 98.06 139 GLU B CA 1
ATOM 4457 C C . GLU B 1 139 ? -11.523 8.82 -21.781 1 98.06 139 GLU B C 1
ATOM 4459 O O . GLU B 1 139 ? -12.555 9.289 -21.312 1 98.06 139 GLU B O 1
ATOM 4464 N N . ILE B 1 140 ? -11.016 7.676 -21.453 1 97.94 140 ILE B N 1
ATOM 4465 C CA . ILE B 1 140 ? -11.641 6.859 -20.422 1 97.94 140 ILE B CA 1
ATOM 4466 C C . ILE B 1 140 ? -11.703 7.641 -19.109 1 97.94 140 ILE B C 1
ATOM 4468 O O . ILE B 1 140 ? -12.766 7.734 -18.484 1 97.94 140 ILE B O 1
ATOM 4472 N N . LEU B 1 141 ? -10.617 8.188 -18.75 1 97.94 141 LEU B N 1
ATOM 4473 C CA . LEU B 1 141 ? -10.523 8.93 -17.5 1 97.94 141 LEU B CA 1
ATOM 4474 C C . LEU B 1 141 ? -11.516 10.086 -17.484 1 97.94 141 LEU B C 1
ATOM 4476 O O . LEU B 1 141 ? -12.25 10.266 -16.516 1 97.94 141 LEU B O 1
ATOM 4480 N N . ASN B 1 142 ? -11.555 10.844 -18.562 1 97.56 142 ASN B N 1
ATOM 4481 C CA . ASN B 1 142 ? -12.477 11.977 -18.656 1 97.56 142 ASN B CA 1
ATOM 4482 C C . ASN B 1 142 ? -13.93 11.523 -18.531 1 97.56 142 ASN B C 1
ATOM 4484 O O . ASN B 1 142 ? -14.711 12.156 -17.828 1 97.56 142 ASN B O 1
ATOM 4488 N N . LYS B 1 143 ? -14.234 10.5 -19.172 1 97.88 143 LYS B N 1
ATOM 4489 C CA . LYS B 1 143 ? -15.586 9.953 -19.109 1 97.88 143 LYS B CA 1
ATOM 4490 C C . LYS B 1 143 ? -15.938 9.539 -17.688 1 97.88 143 LYS B C 1
ATOM 4492 O O . LYS B 1 143 ? -17.047 9.82 -17.203 1 97.88 143 LYS B O 1
ATOM 4497 N N . LEU B 1 144 ? -15.039 8.883 -17.047 1 97.81 144 LEU B N 1
ATOM 4498 C CA . LEU B 1 144 ? -15.289 8.383 -15.695 1 97.81 144 LEU B CA 1
ATOM 4499 C C . LEU B 1 144 ? -15.445 9.531 -14.703 1 97.81 144 LEU B C 1
ATOM 4501 O O . LEU B 1 144 ? -16.266 9.453 -13.781 1 97.81 144 LEU B O 1
ATOM 4505 N N . ILE B 1 145 ? -14.633 10.562 -14.828 1 97.25 145 ILE B N 1
ATOM 4506 C CA . ILE B 1 145 ? -14.766 11.742 -13.984 1 97.25 145 ILE B CA 1
ATOM 4507 C C . ILE B 1 145 ? -16.172 12.328 -14.125 1 97.25 145 ILE B C 1
ATOM 4509 O O . ILE B 1 145 ? -16.828 12.617 -13.125 1 97.25 145 ILE B O 1
ATOM 4513 N N . GLY B 1 146 ? -16.641 12.445 -15.352 1 96.12 146 GLY B N 1
ATOM 4514 C CA . GLY B 1 146 ? -17.984 12.961 -15.609 1 96.12 146 GLY B CA 1
ATOM 4515 C C . GLY B 1 146 ? -19.078 12.086 -15.031 1 96.12 146 GLY B C 1
ATOM 4516 O O . GLY B 1 146 ? -20.031 12.586 -14.43 1 96.12 146 GLY B O 1
ATOM 4517 N N . LEU B 1 147 ? -18.953 10.789 -15.125 1 96 147 LEU B N 1
ATOM 4518 C CA . LEU B 1 147 ? -19.953 9.836 -14.633 1 96 147 LEU B CA 1
ATOM 4519 C C . LEU B 1 147 ? -20 9.844 -13.109 1 96 147 LEU B C 1
ATOM 4521 O O . LEU B 1 147 ? -21.078 9.742 -12.516 1 96 147 LEU B O 1
ATOM 4525 N N . ASN B 1 148 ? -18.812 9.875 -12.531 1 94.56 148 ASN B N 1
ATOM 4526 C CA . ASN B 1 148 ? -18.734 9.859 -11.07 1 94.56 148 ASN B CA 1
ATOM 4527 C C . ASN B 1 148 ? -19.547 10.992 -10.461 1 94.56 148 ASN B C 1
ATOM 4529 O O . ASN B 1 148 ? -20.219 10.797 -9.438 1 94.56 148 ASN B O 1
ATOM 4533 N N . SER B 1 149 ? -19.578 12.125 -11.07 1 91.44 149 SER B N 1
ATOM 4534 C CA . SER B 1 149 ? -20.281 13.305 -10.562 1 91.44 149 SER B CA 1
ATOM 4535 C C . SER B 1 149 ? -21.797 13.117 -10.625 1 91.44 149 SER B C 1
ATOM 4537 O O . SER B 1 149 ? -22.547 13.82 -9.938 1 91.44 149 SER B O 1
ATOM 4539 N N . LYS B 1 150 ? -22.266 12.148 -11.367 1 94.56 150 LYS B N 1
ATOM 4540 C CA . LYS B 1 150 ? -23.703 11.938 -11.578 1 94.56 150 LYS B CA 1
ATOM 4541 C C . LYS B 1 150 ? -24.203 10.727 -10.797 1 94.56 150 LYS B C 1
ATOM 4543 O O . LYS B 1 150 ? -25.406 10.461 -10.758 1 94.56 150 LYS B O 1
ATOM 4548 N N . MET B 1 151 ? -23.312 10.055 -10.156 1 94.62 151 MET B N 1
ATOM 4549 C CA . MET B 1 151 ? -23.672 8.844 -9.438 1 94.62 151 MET B CA 1
ATOM 4550 C C . MET B 1 151 ? -24.422 9.172 -8.156 1 94.62 151 MET B C 1
ATOM 4552 O O . MET B 1 151 ? -24.094 10.148 -7.473 1 94.62 151 MET B O 1
ATOM 4556 N N . ASN B 1 152 ? -25.422 8.352 -7.852 1 94.69 152 ASN B N 1
ATOM 4557 C CA . ASN B 1 152 ? -26.094 8.484 -6.559 1 94.69 152 ASN B CA 1
ATOM 4558 C C . ASN B 1 152 ? -25.234 7.91 -5.43 1 94.69 152 ASN B C 1
ATOM 4560 O O . ASN B 1 152 ? -24.203 7.281 -5.68 1 94.69 152 ASN B O 1
ATOM 4564 N N . PRO B 1 153 ? -25.594 8.094 -4.219 1 92.5 153 PRO B N 1
ATOM 4565 C CA . PRO B 1 153 ? -24.75 7.703 -3.086 1 92.5 153 PRO B CA 1
ATOM 4566 C C . PRO B 1 153 ? -24.469 6.203 -3.051 1 92.5 153 PRO B C 1
ATOM 4568 O O . PRO B 1 153 ? -23.359 5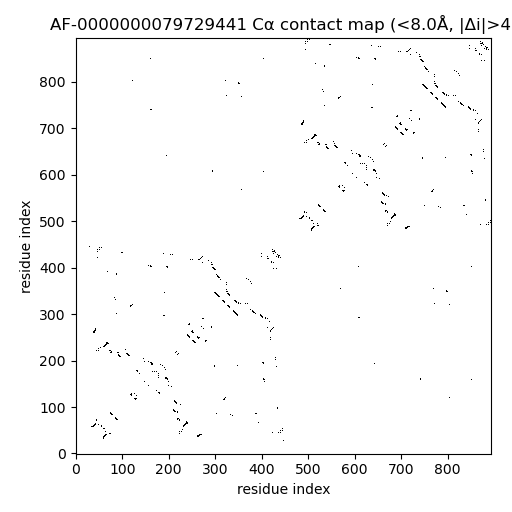.789 -2.75 1 92.5 153 PRO B O 1
ATOM 4571 N N . SER B 1 154 ? -25.422 5.434 -3.352 1 91.94 154 SER B N 1
ATOM 4572 C CA . SER B 1 154 ? -25.219 3.988 -3.338 1 91.94 154 SER B CA 1
ATOM 4573 C C . SER B 1 154 ? -24.203 3.555 -4.375 1 91.94 154 SER B C 1
ATOM 4575 O O . SER B 1 154 ? -23.344 2.707 -4.098 1 91.94 154 SER B O 1
ATOM 4577 N N . GLN B 1 155 ? -24.281 4.137 -5.523 1 92.56 155 GLN B N 1
ATOM 4578 C CA . GLN B 1 155 ? -23.328 3.863 -6.59 1 92.56 155 GLN B CA 1
ATOM 4579 C C . GLN B 1 155 ? -21.922 4.336 -6.203 1 92.56 155 GLN B C 1
ATOM 4581 O O . GLN B 1 155 ? -20.938 3.643 -6.461 1 92.56 155 GLN B O 1
ATOM 4586 N N . GLN B 1 156 ? -21.891 5.477 -5.582 1 94.5 156 GLN B N 1
ATOM 4587 C CA . GLN B 1 156 ? -20.609 6.016 -5.121 1 94.5 156 GLN B CA 1
ATOM 4588 C C . GLN B 1 156 ? -19.984 5.109 -4.074 1 94.5 156 GLN B C 1
ATOM 4590 O O . GLN B 1 156 ? -18.766 4.867 -4.109 1 94.5 156 GLN B O 1
ATOM 4595 N N . GLU B 1 157 ? -20.781 4.676 -3.207 1 93.06 157 GLU B N 1
ATOM 4596 C CA . GLU B 1 157 ? -20.297 3.771 -2.174 1 93.06 157 GLU B CA 1
ATOM 4597 C C . GLU B 1 157 ? -19.734 2.486 -2.781 1 93.06 157 GLU B C 1
ATOM 4599 O O . GLU B 1 157 ? -18.703 1.98 -2.342 1 93.06 157 GLU B O 1
ATOM 4604 N N . GLY B 1 158 ? -20.484 1.952 -3.756 1 92.06 158 GLY B N 1
ATOM 4605 C CA . GLY B 1 158 ? -19.984 0.778 -4.461 1 92.06 158 GLY B CA 1
ATOM 4606 C C . GLY B 1 158 ? -18.656 1.003 -5.137 1 92.06 158 GLY B C 1
ATOM 4607 O O . GLY B 1 158 ? -17.75 0.172 -5.023 1 92.06 158 GLY B O 1
ATOM 4608 N N . LEU B 1 159 ? -18.5 2.127 -5.758 1 95.62 159 LEU B N 1
ATOM 4609 C CA . LEU B 1 159 ? -17.266 2.467 -6.465 1 95.62 159 LEU B CA 1
ATOM 4610 C C . LEU B 1 159 ? -16.125 2.723 -5.48 1 95.62 159 LEU B C 1
ATOM 4612 O O . LEU B 1 159 ? -14.969 2.408 -5.766 1 95.62 159 LEU B O 1
ATOM 4616 N N . ASP B 1 160 ? -16.469 3.223 -4.336 1 96.38 160 ASP B N 1
ATOM 4617 C CA . ASP B 1 160 ? -15.484 3.551 -3.305 1 96.38 160 ASP B CA 1
ATOM 4618 C C . ASP B 1 160 ? -14.766 2.295 -2.805 1 96.38 160 ASP B C 1
ATOM 4620 O O . ASP B 1 160 ? -13.656 2.375 -2.277 1 96.38 160 ASP B O 1
ATOM 4624 N N . ARG B 1 161 ? -15.375 1.146 -2.969 1 95.88 161 ARG B N 1
ATOM 4625 C CA . ARG B 1 161 ? -14.812 -0.094 -2.439 1 95.88 161 ARG B CA 1
ATOM 4626 C C . ARG B 1 161 ? -13.812 -0.702 -3.414 1 95.88 161 ARG B C 1
ATOM 4628 O O . ARG B 1 161 ? -13.258 -1.77 -3.152 1 95.88 161 ARG B O 1
ATOM 4635 N N . ILE B 1 162 ? -13.602 -0.023 -4.527 1 96.19 162 ILE B N 1
ATOM 4636 C CA . ILE B 1 162 ? -12.664 -0.467 -5.555 1 96.19 162 ILE B CA 1
ATOM 4637 C C . ILE B 1 162 ? -11.508 0.527 -5.668 1 96.19 162 ILE B C 1
ATOM 4639 O O . ILE B 1 162 ? -11.719 1.741 -5.605 1 96.19 162 ILE B O 1
ATOM 4643 N N . SER B 1 163 ? -10.336 -0.005 -5.812 1 97.06 163 SER B N 1
ATOM 4644 C CA . SER B 1 163 ? -9.188 0.891 -5.961 1 97.06 163 SER B CA 1
ATOM 4645 C C . SER B 1 163 ? -9.227 1.611 -7.305 1 97.06 163 SER B C 1
ATOM 4647 O O . SER B 1 163 ? -9.758 1.087 -8.281 1 97.06 163 SER B O 1
ATOM 4649 N N . PHE B 1 164 ? -8.656 2.768 -7.297 1 97.94 164 PHE B N 1
ATOM 4650 C CA . PHE B 1 164 ? -8.578 3.561 -8.516 1 97.94 164 PHE B CA 1
ATOM 4651 C C . PHE B 1 164 ? -7.863 2.783 -9.617 1 97.94 164 PHE B C 1
ATOM 4653 O O . PHE B 1 164 ? -8.328 2.748 -10.758 1 97.94 164 PHE B O 1
ATOM 4660 N N . TYR B 1 165 ? -6.816 2.119 -9.305 1 96.69 165 TYR B N 1
ATOM 4661 C CA . TYR B 1 165 ? -6.035 1.328 -10.258 1 96.69 165 TYR B CA 1
ATOM 4662 C C . TYR B 1 165 ? -6.891 0.229 -10.875 1 96.69 165 TYR B C 1
ATOM 4664 O O . TYR B 1 165 ? -6.988 0.132 -12.102 1 96.69 165 TYR B O 1
ATOM 4672 N N . ASN B 1 166 ? -7.531 -0.561 -10.023 1 96.31 166 ASN B N 1
ATOM 4673 C CA . ASN B 1 166 ? -8.32 -1.682 -10.523 1 96.31 166 ASN B CA 1
ATOM 4674 C C . ASN B 1 166 ? -9.492 -1.205 -11.375 1 96.31 166 ASN B C 1
ATOM 4676 O O . ASN B 1 166 ? -9.836 -1.836 -12.375 1 96.31 166 ASN B O 1
ATOM 4680 N N . TYR B 1 167 ? -10.086 -0.143 -10.977 1 97.38 167 TYR B N 1
ATOM 4681 C CA . TYR B 1 167 ? -11.242 0.366 -11.711 1 97.38 167 TYR B CA 1
ATOM 4682 C C . TYR B 1 167 ? -10.844 0.828 -13.102 1 97.38 167 TYR B C 1
ATOM 4684 O O . TYR B 1 167 ? -11.531 0.518 -14.086 1 97.38 167 TYR B O 1
ATOM 4692 N N . LEU B 1 168 ? -9.719 1.577 -13.203 1 97.44 168 LEU B N 1
ATOM 4693 C CA . LEU B 1 168 ? -9.281 2.061 -14.508 1 97.44 168 LEU B CA 1
ATOM 4694 C C . LEU B 1 168 ? -8.852 0.902 -15.406 1 97.44 168 LEU B C 1
ATOM 4696 O O . LEU B 1 168 ? -9.125 0.908 -16.609 1 97.44 168 LEU B O 1
ATOM 4700 N N . LEU B 1 169 ? -8.211 -0.03 -14.805 1 94.31 169 LEU B N 1
ATOM 4701 C CA . LEU B 1 169 ? -7.828 -1.211 -15.57 1 94.31 169 LEU B CA 1
ATOM 4702 C C . LEU B 1 169 ? -9.062 -1.922 -16.125 1 94.31 169 LEU B C 1
ATOM 4704 O O . LEU B 1 169 ? -9.094 -2.289 -17.297 1 94.31 169 LEU B O 1
ATOM 4708 N N . TYR B 1 170 ? -10.031 -2.055 -15.289 1 94.38 170 TYR B N 1
ATOM 4709 C CA . TYR B 1 170 ? -11.289 -2.688 -15.672 1 94.38 170 TYR B CA 1
ATOM 4710 C C . TYR B 1 170 ? -11.961 -1.921 -16.812 1 94.38 170 TYR B C 1
ATOM 4712 O O . TYR B 1 170 ? -12.594 -2.52 -17.688 1 94.38 170 TYR B O 1
ATOM 4720 N N . GLN B 1 171 ? -11.781 -0.6 -16.781 1 95.81 171 GLN B N 1
ATOM 4721 C CA . GLN B 1 171 ? -12.438 0.251 -17.766 1 95.81 171 GLN B CA 1
ATOM 4722 C C . GLN B 1 171 ? -11.641 0.298 -19.062 1 95.81 171 GLN B C 1
ATOM 4724 O O . GLN B 1 171 ? -12.07 0.921 -20.031 1 95.81 171 GLN B O 1
ATOM 4729 N N . GLY B 1 172 ? -10.469 -0.279 -19.078 1 93.81 172 GLY B N 1
ATOM 4730 C CA . GLY B 1 172 ? -9.766 -0.442 -20.344 1 93.81 172 GLY B CA 1
ATOM 4731 C C . GLY B 1 172 ? -8.492 0.378 -20.438 1 93.81 172 GLY B C 1
ATOM 4732 O O . GLY B 1 172 ? -7.82 0.377 -21.469 1 93.81 172 GLY B O 1
ATOM 4733 N N . ALA B 1 173 ? -8.148 1.062 -19.359 1 95.75 173 ALA B N 1
ATOM 4734 C CA . ALA B 1 173 ? -6.859 1.744 -19.359 1 95.75 173 ALA B CA 1
ATOM 4735 C C . ALA B 1 173 ? -5.711 0.741 -19.359 1 95.75 173 ALA B C 1
ATOM 4737 O O . ALA B 1 173 ? -5.797 -0.312 -18.719 1 95.75 173 ALA B O 1
ATOM 4738 N N . SER B 1 174 ? -4.629 1.091 -20.031 1 93.5 174 SER B N 1
ATOM 4739 C CA . SER B 1 174 ? -3.5 0.168 -20.094 1 93.5 174 SER B CA 1
ATOM 4740 C C . SER B 1 174 ? -2.672 0.222 -18.812 1 93.5 174 SER B C 1
ATOM 4742 O O . SER B 1 174 ? -2.633 1.251 -18.141 1 93.5 174 SER B O 1
ATOM 4744 N N . ALA B 1 175 ? -2.004 -0.86 -18.516 1 90.19 175 ALA B N 1
ATOM 4745 C CA . ALA B 1 175 ? -1.119 -0.917 -17.359 1 90.19 175 ALA B CA 1
ATOM 4746 C C . ALA B 1 175 ? -0.012 0.13 -17.469 1 90.19 175 ALA B C 1
ATOM 4748 O O . ALA B 1 175 ? 0.382 0.725 -16.453 1 90.19 175 ALA B O 1
ATOM 4749 N N . ASP B 1 176 ? 0.486 0.365 -18.656 1 92.38 176 ASP B N 1
ATOM 4750 C CA . ASP B 1 176 ? 1.516 1.375 -18.875 1 92.38 176 ASP B CA 1
ATOM 4751 C C . ASP B 1 176 ? 0.997 2.771 -18.531 1 92.38 176 ASP B C 1
ATOM 4753 O O . ASP B 1 176 ? 1.694 3.561 -17.891 1 92.38 176 ASP B O 1
ATOM 4757 N N . ASP B 1 177 ? -0.217 3.016 -19 1 97 177 ASP B N 1
ATOM 4758 C CA . ASP B 1 177 ? -0.818 4.316 -18.719 1 97 177 ASP B CA 1
ATOM 4759 C C . ASP B 1 177 ? -1.069 4.488 -17.219 1 97 177 ASP B C 1
ATOM 4761 O O . ASP B 1 177 ? -0.93 5.59 -16.688 1 97 177 ASP B O 1
ATOM 4765 N N . LEU B 1 178 ? -1.411 3.414 -16.594 1 95.38 178 LEU B N 1
ATOM 4766 C CA . LEU B 1 178 ? -1.646 3.477 -15.148 1 95.38 178 LEU B CA 1
ATOM 4767 C C . LEU B 1 178 ? -0.344 3.727 -14.398 1 95.38 178 LEU B C 1
ATOM 4769 O O . LEU B 1 178 ? -0.339 4.402 -13.367 1 95.38 178 LEU B O 1
ATOM 4773 N N . SER B 1 179 ? 0.737 3.168 -14.875 1 92.94 179 SER B N 1
ATOM 4774 C CA . SER B 1 179 ? 2.045 3.482 -14.312 1 92.94 179 SER B CA 1
ATOM 4775 C C . SER B 1 179 ? 2.355 4.969 -14.438 1 92.94 179 SER B C 1
ATOM 4777 O O . SER B 1 179 ? 2.807 5.598 -13.469 1 92.94 179 SER B O 1
ATOM 4779 N N . LEU B 1 180 ? 2.082 5.523 -15.594 1 96.06 180 LEU B N 1
ATOM 4780 C CA . LEU B 1 180 ? 2.309 6.945 -15.82 1 96.06 180 LEU B CA 1
ATOM 4781 C C . LEU B 1 180 ? 1.432 7.785 -14.898 1 96.06 180 LEU B C 1
ATOM 4783 O O . LEU B 1 180 ? 1.899 8.766 -14.305 1 96.06 180 LEU B O 1
ATOM 4787 N N . LEU B 1 181 ? 0.192 7.387 -14.758 1 96.38 181 LEU B N 1
ATOM 4788 C CA . LEU B 1 181 ? -0.721 8.094 -13.867 1 96.38 181 LEU B CA 1
ATOM 4789 C C . LEU B 1 181 ? -0.229 8.031 -12.422 1 96.38 181 LEU B C 1
ATOM 4791 O O . LEU B 1 181 ? -0.393 8.984 -11.664 1 96.38 181 LEU B O 1
ATOM 4795 N N . GLY B 1 182 ? 0.339 6.918 -12.078 1 94.5 182 GLY B N 1
ATOM 4796 C CA . GLY B 1 182 ? 0.929 6.789 -10.758 1 94.5 182 GLY B CA 1
ATOM 4797 C C . GLY B 1 182 ? 1.987 7.84 -10.469 1 94.5 182 GLY B C 1
ATOM 4798 O O . GLY B 1 182 ? 1.997 8.438 -9.391 1 94.5 182 GLY B O 1
ATOM 4799 N N . TYR B 1 183 ? 2.855 8.07 -11.406 1 94.44 183 TYR B N 1
ATOM 4800 C CA . TYR B 1 183 ? 3.881 9.102 -11.25 1 94.44 183 TYR B CA 1
ATOM 4801 C C . TYR B 1 183 ? 3.258 10.492 -11.203 1 94.44 183 TYR B C 1
ATOM 4803 O O . TYR B 1 183 ? 3.625 11.312 -10.359 1 94.44 183 TYR B O 1
ATOM 4811 N N . LYS B 1 184 ? 2.26 10.727 -12.016 1 94.62 184 LYS B N 1
ATOM 4812 C CA . LYS B 1 184 ? 1.641 12.047 -12.117 1 94.62 184 LYS B CA 1
ATOM 4813 C C . LYS B 1 184 ? 0.927 12.422 -10.82 1 94.62 184 LYS B C 1
ATOM 4815 O O . LYS B 1 184 ? 0.886 13.594 -10.445 1 94.62 184 LYS B O 1
ATOM 4820 N N . LEU B 1 185 ? 0.373 11.445 -10.141 1 94.38 185 LEU B N 1
ATOM 4821 C CA . LEU B 1 185 ? -0.462 11.711 -8.977 1 94.38 185 LEU B CA 1
ATOM 4822 C C . LEU B 1 185 ? 0.322 11.5 -7.688 1 94.38 185 LEU B C 1
ATOM 4824 O O . LEU B 1 185 ? -0.172 11.805 -6.598 1 94.38 185 LEU B O 1
ATOM 4828 N N . SER B 1 186 ? 1.566 11.047 -7.785 1 93.25 186 SER B N 1
ATOM 4829 C CA . SER B 1 186 ? 2.326 10.594 -6.625 1 93.25 186 SER B CA 1
ATOM 4830 C C . SER B 1 186 ? 2.617 11.742 -5.668 1 93.25 186 SER B C 1
ATOM 4832 O O . SER B 1 186 ? 2.543 11.57 -4.449 1 93.25 186 SER B O 1
ATOM 4834 N N . LEU B 1 187 ? 2.92 12.898 -6.156 1 92.75 187 LEU B N 1
ATOM 4835 C CA . LEU B 1 187 ? 3.303 14.008 -5.289 1 92.75 187 LEU B CA 1
ATOM 4836 C C . LEU B 1 187 ? 2.086 14.586 -4.574 1 92.75 187 LEU B C 1
ATOM 4838 O O . LEU B 1 187 ? 2.221 15.219 -3.527 1 92.75 187 LEU B O 1
ATOM 4842 N N . HIS B 1 188 ? 0.92 14.352 -5.141 1 93.31 188 HIS B N 1
ATOM 4843 C CA . HIS B 1 188 ? -0.287 14.852 -4.496 1 93.31 188 HIS B CA 1
ATOM 4844 C C . HIS B 1 188 ? -0.756 13.906 -3.395 1 93.31 188 HIS B C 1
ATOM 4846 O O . HIS B 1 188 ? -1.036 14.336 -2.275 1 93.31 188 HIS B O 1
ATOM 4852 N N . TYR B 1 189 ? -0.808 12.656 -3.684 1 94.06 189 TYR B N 1
ATOM 4853 C CA . TYR B 1 189 ? -1.425 11.711 -2.756 1 94.06 189 TYR B CA 1
ATOM 4854 C C . TYR B 1 189 ? -0.385 11.109 -1.82 1 94.06 189 TYR B C 1
ATOM 4856 O O . TYR B 1 189 ? -0.719 10.641 -0.729 1 94.06 189 TYR B O 1
ATOM 4864 N N . GLY B 1 190 ? 0.838 11.055 -2.258 1 93.31 190 GLY B N 1
ATOM 4865 C CA . GLY B 1 190 ? 1.874 10.453 -1.432 1 93.31 190 GLY B CA 1
ATOM 4866 C C . GLY B 1 190 ? 1.701 8.961 -1.251 1 93.31 190 GLY B C 1
ATOM 4867 O O . GLY B 1 190 ? 2.32 8.359 -0.369 1 93.31 190 GLY B O 1
ATOM 4868 N N . ASP B 1 191 ? 0.749 8.352 -1.959 1 91.56 191 ASP B N 1
ATOM 4869 C CA . ASP B 1 191 ? 0.478 6.914 -1.934 1 91.56 191 ASP B CA 1
ATOM 4870 C C . ASP B 1 191 ? 0.225 6.379 -3.34 1 91.56 191 ASP B C 1
ATOM 4872 O O . ASP B 1 191 ? -0.049 7.148 -4.266 1 91.56 191 ASP B O 1
ATOM 4876 N N . SER B 1 192 ? 0.354 5.059 -3.482 1 92.06 192 SER B N 1
ATOM 4877 C CA . SER B 1 192 ? 0.091 4.402 -4.758 1 92.06 192 SER B CA 1
ATOM 4878 C C . SER B 1 192 ? -1.389 4.473 -5.121 1 92.06 192 SER B C 1
ATOM 4880 O O . SER B 1 192 ? -2.254 4.348 -4.25 1 92.06 192 SER B O 1
ATOM 4882 N N . ILE B 1 193 ? -1.683 4.566 -6.422 1 94.31 193 ILE B N 1
ATOM 4883 C CA . ILE B 1 193 ? -3.066 4.605 -6.887 1 94.31 193 ILE B CA 1
ATOM 4884 C C . ILE B 1 193 ? -3.707 3.232 -6.707 1 94.31 193 ILE B C 1
ATOM 4886 O O . ILE B 1 193 ? -4.926 3.084 -6.852 1 94.31 193 ILE B O 1
ATOM 4890 N N . ARG B 1 194 ? -2.949 2.223 -6.312 1 93.38 194 ARG B N 1
ATOM 4891 C CA . ARG B 1 194 ? -3.453 0.876 -6.062 1 93.38 194 ARG B CA 1
ATOM 4892 C C . ARG B 1 194 ? -4.195 0.81 -4.73 1 93.38 194 ARG B C 1
ATOM 4894 O O . ARG B 1 194 ? -4.918 -0.154 -4.465 1 93.38 194 ARG B O 1
ATOM 4901 N N . VAL B 1 195 ? -3.979 1.872 -3.879 1 94.25 195 VAL B N 1
ATOM 4902 C CA . VAL B 1 195 ? -4.539 1.755 -2.537 1 94.25 195 VAL B CA 1
ATOM 4903 C C . VAL B 1 195 ? -5.52 2.898 -2.285 1 94.25 195 VAL B C 1
ATOM 4905 O O . VAL B 1 195 ? -5.945 3.123 -1.147 1 94.25 195 VAL B O 1
ATOM 4908 N N . LEU B 1 196 ? -5.852 3.621 -3.301 1 95.94 196 LEU B N 1
ATOM 4909 C CA . LEU B 1 196 ? -6.781 4.738 -3.195 1 95.94 196 LEU B CA 1
ATOM 4910 C C . LEU B 1 196 ? -8.148 4.367 -3.764 1 95.94 196 LEU B C 1
ATOM 4912 O O . LEU B 1 196 ? -8.234 3.658 -4.77 1 95.94 196 LEU B O 1
ATOM 4916 N N . SER B 1 197 ? -9.195 4.891 -3.143 1 96.88 197 SER B N 1
ATOM 4917 C CA . SER B 1 197 ? -10.562 4.68 -3.611 1 96.88 197 SER B CA 1
ATOM 4918 C C . SER B 1 197 ? -10.766 5.273 -5 1 96.88 197 SER B C 1
ATOM 4920 O O . SER B 1 197 ? -10.406 6.43 -5.246 1 96.88 197 SER B O 1
ATOM 4922 N N . ALA B 1 198 ? -11.375 4.473 -5.863 1 97.88 198 ALA B N 1
ATOM 4923 C CA . ALA B 1 198 ? -11.695 4.969 -7.199 1 97.88 198 ALA B CA 1
ATOM 4924 C C . ALA B 1 198 ? -12.625 6.172 -7.129 1 97.88 198 ALA B C 1
ATOM 4926 O O . ALA B 1 198 ? -12.391 7.188 -7.785 1 97.88 198 ALA B O 1
ATOM 4927 N N . GLN B 1 199 ? -13.648 6.047 -6.32 1 96.81 199 GLN B N 1
ATOM 4928 C CA . GLN B 1 199 ? -14.641 7.113 -6.191 1 96.81 199 GLN B CA 1
ATOM 4929 C C . GLN B 1 199 ? -13.984 8.414 -5.73 1 96.81 199 GLN B C 1
ATOM 4931 O O . GLN B 1 199 ? -14.25 9.477 -6.293 1 96.81 199 GLN B O 1
ATOM 4936 N N . LYS B 1 200 ? -13.164 8.352 -4.766 1 96.12 200 LYS B N 1
ATOM 4937 C CA . LYS B 1 200 ? -12.555 9.547 -4.188 1 96.12 200 LYS B CA 1
ATOM 4938 C C . LYS B 1 200 ? -11.594 10.203 -5.176 1 96.12 200 LYS B C 1
ATOM 4940 O O . LYS B 1 200 ? -11.617 11.422 -5.352 1 96.12 200 LYS B O 1
ATOM 4945 N N . VAL B 1 201 ? -10.734 9.414 -5.812 1 96.69 201 VAL B N 1
ATOM 4946 C CA . VAL B 1 201 ? -9.758 9.977 -6.742 1 96.69 201 VAL B CA 1
ATOM 4947 C C . VAL B 1 201 ? -10.484 10.633 -7.918 1 96.69 201 VAL B C 1
ATOM 4949 O O . VAL B 1 201 ? -10.125 11.734 -8.344 1 96.69 201 VAL B O 1
ATOM 4952 N N . LEU B 1 202 ? -11.516 9.961 -8.414 1 96.94 202 LEU B N 1
ATOM 4953 C CA . LEU B 1 202 ? -12.273 10.531 -9.523 1 96.94 202 LEU B CA 1
ATOM 4954 C C . LEU B 1 202 ? -12.93 11.844 -9.117 1 96.94 202 LEU B C 1
ATOM 4956 O O . LEU B 1 202 ? -13 12.781 -9.914 1 96.94 202 LEU B O 1
ATOM 4960 N N . THR B 1 203 ? -13.391 11.906 -7.906 1 95 203 THR B N 1
ATOM 4961 C CA . THR B 1 203 ? -13.953 13.148 -7.383 1 95 203 THR B CA 1
ATOM 4962 C C . THR B 1 203 ? -12.891 14.242 -7.312 1 95 203 THR B C 1
ATOM 4964 O O . THR B 1 203 ? -13.133 15.375 -7.727 1 95 203 THR B O 1
ATOM 4967 N N . ASP B 1 204 ? -11.75 13.922 -6.848 1 93.38 204 ASP B N 1
ATOM 4968 C CA . ASP B 1 204 ? -10.656 14.883 -6.707 1 93.38 204 ASP B CA 1
ATOM 4969 C C . ASP B 1 204 ? -10.203 15.398 -8.07 1 93.38 204 ASP B C 1
ATOM 4971 O O . ASP B 1 204 ? -9.859 16.578 -8.203 1 93.38 204 ASP B O 1
ATOM 4975 N N . LEU B 1 205 ? -10.156 14.484 -9.047 1 94.44 205 LEU B N 1
ATOM 4976 C CA . LEU B 1 205 ? -9.625 14.82 -10.359 1 94.44 205 LEU B CA 1
ATOM 4977 C C . LEU B 1 205 ? -10.523 15.82 -11.07 1 94.44 205 LEU B C 1
ATOM 4979 O O . LEU B 1 205 ? -10.086 16.516 -12 1 94.44 205 LEU B O 1
ATOM 4983 N N . ALA B 1 206 ? -11.789 15.867 -10.656 1 91.31 206 ALA B N 1
ATOM 4984 C CA . ALA B 1 206 ? -12.703 16.859 -11.234 1 91.31 206 ALA B CA 1
ATOM 4985 C C . ALA B 1 206 ? -12.25 18.281 -10.914 1 91.31 206 ALA B C 1
ATOM 4987 O O . ALA B 1 206 ? -12.516 19.203 -11.68 1 91.31 206 ALA B O 1
ATOM 4988 N N . GLN B 1 207 ? -11.555 18.438 -9.812 1 86.56 207 GLN B N 1
ATOM 4989 C CA . GLN B 1 207 ? -11 19.719 -9.383 1 86.56 207 GLN B CA 1
ATOM 4990 C C . GLN B 1 207 ? -9.594 19.547 -8.828 1 86.56 207 GLN B C 1
ATOM 4992 O O . GLN B 1 207 ? -9.305 19.969 -7.703 1 86.56 207 GLN B O 1
ATOM 4997 N N . PHE B 1 208 ? -8.75 19.109 -9.672 1 85.38 208 PHE B N 1
ATOM 4998 C CA . PHE B 1 208 ? -7.41 18.75 -9.211 1 85.38 208 PHE B CA 1
ATOM 4999 C C . PHE B 1 208 ? -6.527 20 -9.125 1 85.38 208 PHE B C 1
ATOM 5001 O O . PHE B 1 208 ? -6.398 20.75 -10.094 1 85.38 208 PHE B O 1
ATOM 5008 N N . PRO B 1 209 ? -5.934 20.219 -8 1 79.81 209 PRO B N 1
ATOM 5009 C CA . PRO B 1 209 ? -5.156 21.438 -7.816 1 79.81 209 PRO B CA 1
ATOM 5010 C C . PRO B 1 209 ? -3.846 21.438 -8.602 1 79.81 209 PRO B C 1
ATOM 5012 O O . PRO B 1 209 ? -3.209 20.391 -8.734 1 79.81 209 PRO B O 1
ATOM 5015 N N . GLN B 1 210 ? -3.502 22.578 -9.078 1 83.94 210 GLN B N 1
ATOM 5016 C CA . GLN B 1 210 ? -2.18 22.766 -9.664 1 83.94 210 GLN B CA 1
ATOM 5017 C C . GLN B 1 210 ? -1.176 23.234 -8.617 1 83.94 210 GLN B C 1
ATOM 5019 O O . GLN B 1 210 ? -1.486 24.109 -7.809 1 83.94 210 GLN B O 1
ATOM 5024 N N . ARG B 1 211 ? -0.08 22.641 -8.461 1 85.12 211 ARG B N 1
ATOM 5025 C CA . ARG B 1 211 ? 0.986 23.047 -7.559 1 85.12 211 ARG B CA 1
ATOM 5026 C C . ARG B 1 211 ? 2.008 23.922 -8.281 1 85.12 211 ARG B C 1
ATOM 5028 O O . ARG B 1 211 ? 2.936 23.406 -8.906 1 85.12 211 ARG B O 1
ATOM 5035 N N . ASN B 1 212 ? 1.809 25.266 -8.078 1 92.94 212 ASN B N 1
ATOM 5036 C CA . ASN B 1 212 ? 2.623 26.109 -8.945 1 92.94 212 ASN B CA 1
ATOM 5037 C C . ASN B 1 212 ? 3.139 27.344 -8.219 1 92.94 212 ASN B C 1
ATOM 5039 O O . ASN B 1 212 ? 3.631 28.281 -8.844 1 92.94 212 ASN B O 1
ATOM 5043 N N . SER B 1 213 ? 2.914 27.344 -6.922 1 95.31 213 SER B N 1
ATOM 5044 C CA . SER B 1 213 ? 3.363 28.516 -6.176 1 95.31 213 SER B CA 1
ATOM 5045 C C . SER B 1 213 ? 3.973 28.109 -4.836 1 95.31 213 SER B C 1
ATOM 5047 O O . SER B 1 213 ? 3.615 27.078 -4.266 1 95.31 213 SER B O 1
ATOM 5049 N N . LYS B 1 214 ? 4.926 28.906 -4.367 1 96.5 214 LYS B N 1
ATOM 5050 C CA . LYS B 1 214 ? 5.547 28.75 -3.055 1 96.5 214 LYS B CA 1
ATOM 5051 C C . LYS B 1 214 ? 5.484 30.062 -2.27 1 96.5 214 LYS B C 1
ATOM 5053 O O . LYS B 1 214 ? 5.164 31.109 -2.83 1 96.5 214 LYS B O 1
ATOM 5058 N N . ILE B 1 215 ? 5.703 29.953 -1.003 1 97.31 215 ILE B N 1
ATOM 5059 C CA . ILE B 1 215 ? 5.668 31.125 -0.13 1 97.31 215 ILE B CA 1
ATOM 5060 C C . ILE B 1 215 ? 7.094 31.609 0.13 1 97.31 215 ILE B C 1
ATOM 5062 O O . ILE B 1 215 ? 7.977 30.812 0.464 1 97.31 215 ILE B O 1
ATOM 5066 N N . GLU B 1 216 ? 7.266 32.938 -0.098 1 96.06 216 GLU B N 1
ATOM 5067 C CA . GLU B 1 216 ? 8.562 33.5 0.251 1 96.06 216 GLU B CA 1
ATOM 5068 C C . GLU B 1 216 ? 8.875 33.281 1.729 1 96.06 216 GLU B C 1
ATOM 5070 O O . GLU B 1 216 ? 8.039 33.562 2.594 1 96.06 216 GLU B O 1
ATOM 5075 N N . GLY B 1 217 ? 10.031 32.812 1.985 1 95.94 217 GLY B N 1
ATOM 5076 C CA . GLY B 1 217 ? 10.43 32.531 3.355 1 95.94 217 GLY B CA 1
ATOM 5077 C C . GLY B 1 217 ? 9.992 31.156 3.844 1 95.94 217 GLY B C 1
ATOM 5078 O O . GLY B 1 217 ? 10.25 30.781 4.992 1 95.94 217 GLY B O 1
ATOM 5079 N N . GLY B 1 218 ? 9.328 30.406 3.033 1 97.44 218 GLY B N 1
ATOM 5080 C CA . GLY B 1 218 ? 8.898 29.062 3.385 1 97.44 218 GLY B CA 1
ATOM 5081 C C . GLY B 1 218 ? 7.441 28.984 3.791 1 97.44 218 GLY B C 1
ATOM 5082 O O . GLY B 1 218 ? 6.875 29.969 4.285 1 97.44 218 GLY B O 1
ATOM 5083 N N . MET B 1 219 ? 6.879 27.844 3.68 1 97.19 219 MET B N 1
ATOM 5084 C CA . MET B 1 219 ? 5.465 27.625 3.969 1 97.19 219 MET B CA 1
ATOM 5085 C C . MET B 1 219 ? 5.16 27.906 5.438 1 97.19 219 MET B C 1
ATOM 5087 O O . MET B 1 219 ? 4.062 28.344 5.773 1 97.19 219 MET B O 1
ATOM 5091 N N . GLU B 1 220 ? 6.105 27.625 6.285 1 97.38 220 GLU B N 1
ATOM 5092 C CA . GLU B 1 220 ? 5.902 27.797 7.723 1 97.38 220 GLU B CA 1
ATOM 5093 C C . GLU B 1 220 ? 5.68 29.266 8.078 1 97.38 220 GLU B C 1
ATOM 5095 O O . GLU B 1 220 ? 5.203 29.578 9.172 1 97.38 220 GLU B O 1
ATOM 5100 N N . ASN B 1 221 ? 6.047 30.188 7.199 1 97.56 221 ASN B N 1
ATOM 5101 C CA . ASN B 1 221 ? 5.852 31.609 7.449 1 97.56 221 ASN B CA 1
ATOM 5102 C C . ASN B 1 221 ? 4.375 31.953 7.602 1 97.56 221 ASN B C 1
ATOM 5104 O O . ASN B 1 221 ? 4.027 32.938 8.281 1 97.56 221 ASN B O 1
ATOM 5108 N N . ILE B 1 222 ? 3.523 31.156 6.977 1 98.25 222 ILE B N 1
ATOM 5109 C CA . ILE B 1 222 ? 2.092 31.375 7.176 1 98.25 222 ILE B CA 1
ATOM 5110 C C . ILE B 1 222 ? 1.735 31.156 8.641 1 98.25 222 ILE B C 1
ATOM 5112 O O . ILE B 1 222 ? 1.074 31.984 9.258 1 98.25 222 ILE B O 1
ATOM 5116 N N . ALA B 1 223 ? 2.211 30.062 9.219 1 98.38 223 ALA B N 1
ATOM 5117 C CA . ALA B 1 223 ? 1.927 29.734 10.609 1 98.38 223 ALA B CA 1
ATOM 5118 C C . ALA B 1 223 ? 2.531 30.75 11.562 1 98.38 223 ALA B C 1
ATOM 5120 O O . ALA B 1 223 ? 1.857 31.234 12.469 1 98.38 223 ALA B O 1
ATOM 5121 N N . LYS B 1 224 ? 3.75 31.109 11.328 1 97.69 224 LYS B N 1
ATOM 5122 C CA . LYS B 1 224 ? 4.449 32.062 12.188 1 97.69 224 LYS B CA 1
ATOM 5123 C C . LYS B 1 224 ? 3.76 33.406 12.18 1 97.69 224 LYS B C 1
ATOM 5125 O O . LYS B 1 224 ? 3.596 34.031 13.227 1 97.69 224 LYS B O 1
ATOM 5130 N N . THR B 1 225 ? 3.4 33.875 11.008 1 98.12 225 THR B N 1
ATOM 5131 C CA . THR B 1 225 ? 2.77 35.156 10.891 1 98.12 225 THR B CA 1
ATOM 5132 C C . THR B 1 225 ? 1.37 35.156 11.492 1 98.12 225 THR B C 1
ATOM 5134 O O . THR B 1 225 ? 0.925 36.156 12.07 1 98.12 225 THR B O 1
ATOM 5137 N N . LEU B 1 226 ? 0.686 34.031 11.359 1 98.12 226 LEU B N 1
ATOM 5138 C CA . LEU B 1 226 ? -0.606 33.906 12.023 1 98.12 226 LEU B CA 1
ATOM 5139 C C . LEU B 1 226 ? -0.461 34.062 13.531 1 98.12 226 LEU B C 1
ATOM 5141 O O . LEU B 1 226 ? -1.223 34.812 14.156 1 98.12 226 LEU B O 1
ATOM 5145 N N . VAL B 1 227 ? 0.466 33.438 14.133 1 97.56 227 VAL B N 1
ATOM 5146 C CA . VAL B 1 227 ? 0.684 33.469 15.578 1 97.56 227 VAL B CA 1
ATOM 5147 C C . VAL B 1 227 ? 0.912 34.938 16.016 1 97.56 227 VAL B C 1
ATOM 5149 O O . VAL B 1 227 ? 0.431 35.344 17.062 1 97.56 227 VAL B O 1
ATOM 5152 N N . LEU B 1 228 ? 1.601 35.656 15.211 1 96.5 228 LEU B N 1
ATOM 5153 C CA . LEU B 1 228 ? 1.936 37.031 15.531 1 96.5 228 LEU B CA 1
ATOM 5154 C C . LEU B 1 228 ? 0.711 37.938 15.406 1 96.5 228 LEU B C 1
ATOM 5156 O O . LEU B 1 228 ? 0.689 39.031 15.953 1 96.5 228 LEU B O 1
ATOM 5160 N N . ASN B 1 229 ? -0.303 37.469 14.742 1 96.44 229 ASN B N 1
ATOM 5161 C CA . ASN B 1 229 ? -1.421 38.375 14.43 1 96.44 229 ASN B CA 1
ATOM 5162 C C . ASN B 1 229 ? -2.707 37.906 15.109 1 96.44 229 ASN B C 1
ATOM 5164 O O . ASN B 1 229 ? -3.742 38.562 15 1 96.44 229 ASN B O 1
ATOM 5168 N N . VAL B 1 230 ? -2.65 36.781 15.75 1 96.31 230 VAL B N 1
ATOM 5169 C CA . VAL B 1 230 ? -3.84 36.281 16.438 1 96.31 230 VAL B CA 1
ATOM 5170 C C . VAL B 1 230 ? -4.133 37.188 17.641 1 96.31 230 VAL B C 1
ATOM 5172 O O . VAL B 1 230 ? -3.211 37.625 18.328 1 96.31 230 VAL B O 1
ATOM 5175 N N . GLU B 1 231 ? -5.414 37.469 17.859 1 95.94 231 GLU B N 1
ATOM 5176 C CA . GLU B 1 231 ? -5.879 38.281 19 1 95.94 231 GLU B CA 1
ATOM 5177 C C . GLU B 1 231 ? -6.586 37.406 20.031 1 95.94 231 GLU B C 1
ATOM 5179 O O . GLU B 1 231 ? -7.09 36.312 19.703 1 95.94 231 GLU B O 1
ATOM 5184 N N . ASN B 1 232 ? -6.512 37.875 21.297 1 96.56 232 ASN B N 1
ATOM 5185 C CA . ASN B 1 232 ? -7.285 37.281 22.391 1 96.56 232 ASN B CA 1
ATOM 5186 C C . ASN B 1 232 ? -7.035 35.781 22.5 1 96.56 232 ASN B C 1
ATOM 5188 O O . ASN B 1 232 ? -7.969 35 22.734 1 96.56 232 ASN B O 1
ATOM 5192 N N . THR B 1 233 ? -5.777 35.344 22.25 1 97.56 233 THR B N 1
ATOM 5193 C CA . THR B 1 233 ? -5.5 33.906 22.203 1 97.56 233 THR B CA 1
ATOM 5194 C C . THR B 1 233 ? -4.336 33.562 23.141 1 97.56 233 THR B C 1
ATOM 5196 O O . THR B 1 233 ? -3.281 34.188 23.078 1 97.56 233 THR B O 1
ATOM 5199 N N . GLU B 1 234 ? -4.57 32.688 23.984 1 97.56 234 GLU B N 1
ATOM 5200 C CA . GLU B 1 234 ? -3.518 32.062 24.797 1 97.56 234 GLU B CA 1
ATOM 5201 C C . GLU B 1 234 ? -3.037 30.766 24.172 1 97.56 234 GLU B C 1
ATOM 5203 O O . GLU B 1 234 ? -3.848 29.938 23.734 1 97.56 234 GLU B O 1
ATOM 5208 N N . PHE B 1 235 ? -1.688 30.609 24.141 1 98.12 235 PHE B N 1
ATOM 5209 C CA . PHE B 1 235 ? -1.111 29.391 23.562 1 98.12 235 PHE B CA 1
ATOM 5210 C C . PHE B 1 235 ? -0.58 28.484 24.656 1 98.12 235 PHE B C 1
ATOM 5212 O O . PHE B 1 235 ? 0.068 28.938 25.609 1 98.12 235 PHE B O 1
ATOM 5219 N N . VAL B 1 236 ? -0.892 27.219 24.594 1 98.38 236 VAL B N 1
ATOM 5220 C CA . VAL B 1 236 ? -0.331 26.156 25.422 1 98.38 236 VAL B CA 1
ATOM 5221 C C . VAL B 1 236 ? 0.452 25.172 24.562 1 98.38 236 VAL B C 1
ATOM 5223 O O . VAL B 1 236 ? -0.121 24.516 23.688 1 98.38 236 VAL B O 1
ATOM 5226 N N . PHE B 1 237 ? 1.789 25.078 24.797 1 97.69 237 PHE B N 1
ATOM 5227 C CA . PHE B 1 237 ? 2.643 24.219 23.984 1 97.69 237 PHE B CA 1
ATOM 5228 C C . PHE B 1 237 ? 3.104 23 24.781 1 97.69 237 PHE B C 1
ATOM 5230 O O . PHE B 1 237 ? 2.969 22.969 26 1 97.69 237 PHE B O 1
ATOM 5237 N N . SER B 1 238 ? 3.596 22 24.016 1 97.44 238 SER B N 1
ATOM 5238 C CA . SER B 1 238 ? 4.215 20.812 24.594 1 97.44 238 SER B CA 1
ATOM 5239 C C . SER B 1 238 ? 3.297 20.141 25.609 1 97.44 238 SER B C 1
ATOM 5241 O O . SER B 1 238 ? 3.746 19.719 26.672 1 97.44 238 SER B O 1
ATOM 5243 N N . ASP B 1 239 ? 2.027 20.156 25.281 1 97.94 239 ASP B N 1
ATOM 5244 C CA . ASP B 1 239 ? 1.044 19.578 26.188 1 97.94 239 ASP B CA 1
ATOM 5245 C C . ASP B 1 239 ? -0.048 18.828 25.422 1 97.94 239 ASP B C 1
ATOM 5247 O O . ASP B 1 239 ? -1.115 19.391 25.156 1 97.94 239 ASP B O 1
ATOM 5251 N N . PRO B 1 240 ? 0.206 17.578 25.125 1 97.19 240 PRO B N 1
ATOM 5252 C CA . PRO B 1 240 ? -0.765 16.812 24.344 1 97.19 240 PRO B CA 1
ATOM 5253 C C . PRO B 1 240 ? -2.102 16.641 25.062 1 97.19 240 PRO B C 1
ATOM 5255 O O . PRO B 1 240 ? -2.133 16.453 26.281 1 97.19 240 PRO B O 1
ATOM 5258 N N . VAL B 1 241 ? -3.186 16.719 24.328 1 98.25 241 VAL B N 1
ATOM 5259 C CA . VAL B 1 241 ? -4.531 16.5 24.844 1 98.25 241 VAL B CA 1
ATOM 5260 C C . VAL B 1 241 ? -4.75 15.016 25.094 1 98.25 241 VAL B C 1
ATOM 5262 O O . VAL B 1 241 ? -4.375 14.172 24.266 1 98.25 241 VAL B O 1
ATOM 5265 N N . LEU B 1 242 ? -5.414 14.68 26.203 1 97.62 242 LEU B N 1
ATOM 5266 C CA . LEU B 1 242 ? -5.656 13.289 26.547 1 97.62 242 LEU B CA 1
ATOM 5267 C C . LEU B 1 242 ? -7.148 12.969 26.516 1 97.62 242 LEU B C 1
ATOM 5269 O O . LEU B 1 242 ? -7.539 11.836 26.234 1 97.62 242 LEU B O 1
ATOM 5273 N N . SER B 1 243 ? -7.949 13.969 26.859 1 98.31 243 SER B N 1
ATOM 5274 C CA . SER B 1 243 ? -9.383 13.688 26.922 1 98.31 243 SER B CA 1
ATOM 5275 C C . SER B 1 243 ? -10.195 14.953 26.672 1 98.31 243 SER B C 1
ATOM 5277 O O . SER B 1 243 ? -9.719 16.062 26.906 1 98.31 243 SER B O 1
ATOM 5279 N N . VAL B 1 244 ? -11.391 14.734 26.219 1 98.56 244 VAL B N 1
ATOM 5280 C CA . VAL B 1 244 ? -12.375 15.781 25.969 1 98.56 244 VAL B CA 1
ATOM 5281 C C . VAL B 1 244 ? -13.688 15.422 26.656 1 98.56 244 VAL B C 1
ATOM 5283 O O . VAL B 1 244 ? -14.328 14.422 26.328 1 98.56 244 VAL B O 1
ATOM 5286 N N . ASP B 1 245 ? -14.062 16.203 27.609 1 98.38 245 ASP B N 1
ATOM 5287 C CA . ASP B 1 245 ? -15.352 16.094 28.281 1 98.38 245 ASP B CA 1
ATOM 5288 C C . ASP B 1 245 ? -16.297 17.219 27.844 1 98.38 245 ASP B C 1
ATOM 5290 O O . ASP B 1 245 ? -15.875 18.375 27.703 1 98.38 245 ASP B O 1
ATOM 5294 N N . GLN B 1 246 ? -17.531 16.844 27.562 1 97.56 246 GLN B N 1
ATOM 5295 C CA . GLN B 1 246 ? -18.484 17.891 27.234 1 97.56 246 GLN B CA 1
ATOM 5296 C C . GLN B 1 246 ? -19.859 17.594 27.844 1 97.56 246 GLN B C 1
ATOM 5298 O O . GLN B 1 246 ? -20.219 16.438 28.031 1 97.56 246 GLN B O 1
ATOM 5303 N N . ASN B 1 247 ? -20.562 18.656 28.234 1 96.06 247 ASN B N 1
ATOM 5304 C CA . ASN B 1 247 ? -21.938 18.641 28.719 1 96.06 247 ASN B CA 1
ATOM 5305 C C . ASN B 1 247 ? -22.688 19.906 28.312 1 96.06 247 ASN B C 1
ATOM 5307 O O . ASN B 1 247 ? -22.25 20.641 27.422 1 96.06 247 ASN B O 1
ATOM 5311 N N . GLU B 1 248 ? -23.828 20.141 28.859 1 94.81 248 GLU B N 1
ATOM 5312 C CA . GLU B 1 248 ? -24.688 21.266 28.5 1 94.81 248 GLU B CA 1
ATOM 5313 C C . GLU B 1 248 ? -24.031 22.594 28.844 1 94.81 248 GLU B C 1
ATOM 5315 O O . GLU B 1 248 ? -24.344 23.625 28.25 1 94.81 248 GLU B O 1
ATOM 5320 N N . SER B 1 249 ? -23.078 22.562 29.734 1 94.25 249 SER B N 1
ATOM 5321 C CA . SER B 1 249 ? -22.484 23.797 30.234 1 94.25 249 SER B CA 1
ATOM 5322 C C . SER B 1 249 ? -21.234 24.172 29.438 1 94.25 249 SER B C 1
ATOM 5324 O O . SER B 1 249 ? -20.828 25.344 29.42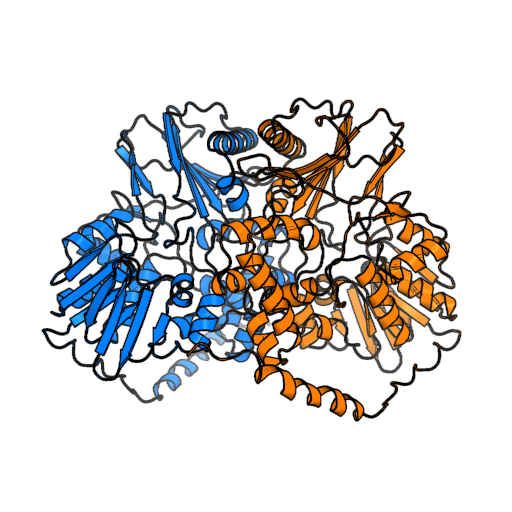2 1 94.25 249 SER B O 1
ATOM 5326 N N . GLY B 1 250 ? -20.625 23.141 28.953 1 97.75 250 GLY B N 1
ATOM 5327 C CA . GLY B 1 250 ? -19.422 23.469 28.203 1 97.75 250 GLY B CA 1
ATOM 5328 C C . GLY B 1 250 ? -18.531 22.266 27.938 1 97.75 250 GLY B C 1
ATOM 5329 O O . GLY B 1 250 ? -19 21.125 27.953 1 97.75 250 GLY B O 1
ATOM 5330 N N . VAL B 1 251 ? -17.234 22.594 27.594 1 98.56 251 VAL B N 1
ATOM 5331 C CA . VAL B 1 251 ? -16.25 21.562 27.297 1 98.56 251 VAL B CA 1
ATOM 5332 C C . VAL B 1 251 ? -15.07 21.688 28.266 1 98.56 251 VAL B C 1
ATOM 5334 O O . VAL B 1 251 ? -14.695 22.797 28.656 1 98.56 251 VAL B O 1
ATOM 5337 N N . THR B 1 252 ? -14.516 20.594 28.672 1 98.69 252 THR B N 1
ATOM 5338 C CA . THR B 1 252 ? -13.305 20.516 29.484 1 98.69 252 THR B CA 1
ATOM 5339 C C . THR B 1 252 ? -12.266 19.625 28.812 1 98.69 252 THR B C 1
ATOM 5341 O O . THR B 1 252 ? -12.531 18.453 28.531 1 98.69 252 THR B O 1
ATOM 5344 N N . ILE B 1 253 ? -11.062 20.203 28.609 1 98.75 253 ILE B N 1
ATOM 5345 C CA . ILE B 1 253 ? -9.953 19.484 27.984 1 98.75 253 ILE B CA 1
ATOM 5346 C C . ILE B 1 253 ? -8.914 19.125 29.047 1 98.75 253 ILE B C 1
ATOM 5348 O O . ILE B 1 253 ? -8.484 20 29.812 1 98.75 253 ILE B O 1
ATOM 5352 N N . SER B 1 254 ? -8.523 17.891 29.094 1 98.81 254 SER B N 1
ATOM 5353 C CA . SER B 1 254 ? -7.426 17.469 29.953 1 98.81 254 SER B CA 1
ATOM 5354 C C . SER B 1 254 ? -6.184 17.141 29.141 1 98.81 254 SER B C 1
ATOM 5356 O O . SER B 1 254 ? -6.277 16.531 28.062 1 98.81 254 SER B O 1
ATOM 5358 N N . THR B 1 255 ? -5.035 17.531 29.656 1 98.44 255 THR B N 1
ATOM 5359 C CA . THR B 1 255 ? -3.795 17.344 28.906 1 98.44 255 THR B CA 1
ATOM 5360 C C . THR B 1 255 ? -2.826 16.469 29.703 1 98.44 255 THR B C 1
ATOM 5362 O O . THR B 1 255 ? -3.105 16.094 30.844 1 98.44 255 THR B O 1
ATOM 5365 N N . ALA B 1 256 ? -1.73 16.109 29.094 1 97.19 256 ALA B N 1
ATOM 5366 C CA . ALA B 1 256 ? -0.737 15.203 29.656 1 97.19 256 ALA B CA 1
ATOM 5367 C C . ALA B 1 256 ? -0.068 15.82 30.891 1 97.19 256 ALA B C 1
ATOM 5369 O O . ALA B 1 256 ? 0.388 15.102 31.781 1 97.19 256 ALA B O 1
ATOM 5370 N N . SER B 1 257 ? 0.01 17.125 31.016 1 97.75 257 SER B N 1
ATOM 5371 C CA . SER B 1 257 ? 0.628 17.797 32.156 1 97.75 257 SER B CA 1
ATOM 5372 C C . SER B 1 257 ? -0.273 17.75 33.375 1 97.75 257 SER B C 1
ATOM 5374 O O . SER B 1 257 ? 0.135 18.141 34.469 1 97.75 257 SER B O 1
ATOM 5376 N N . GLY B 1 258 ? -1.495 17.328 33.188 1 97.75 258 GLY B N 1
ATOM 5377 C CA . GLY B 1 258 ? -2.459 17.297 34.281 1 97.75 258 GLY B CA 1
ATOM 5378 C C . GLY B 1 258 ? -3.336 18.531 34.344 1 97.75 258 GLY B C 1
ATOM 5379 O O . GLY B 1 258 ? -4.242 18.625 35.188 1 97.75 258 GLY B O 1
ATOM 5380 N N . ARG B 1 259 ? -3.137 19.469 33.438 1 98.25 259 ARG B N 1
ATOM 5381 C CA . ARG B 1 259 ? -3.928 20.703 33.406 1 98.25 259 ARG B CA 1
ATOM 5382 C C . ARG B 1 259 ? -5.297 20.453 32.781 1 98.25 259 ARG B C 1
ATOM 5384 O O . ARG B 1 259 ? -5.465 19.516 32 1 98.25 259 ARG B O 1
ATOM 5391 N N . LYS B 1 260 ? -6.203 21.297 33.188 1 98.5 260 LYS B N 1
ATOM 5392 C CA . LYS B 1 260 ? -7.551 21.281 32.656 1 98.5 260 LYS B CA 1
ATOM 5393 C C . LYS B 1 260 ? -7.934 22.656 32.094 1 98.5 260 LYS B C 1
ATOM 5395 O O . LYS B 1 260 ? -7.621 23.688 32.719 1 98.5 260 LYS B O 1
ATOM 5400 N N . PHE B 1 261 ? -8.516 22.688 30.984 1 98.56 261 PHE B N 1
ATOM 5401 C CA . PHE B 1 261 ? -8.969 23.906 30.328 1 98.56 261 PHE B CA 1
ATOM 5402 C C . PHE B 1 261 ? -10.469 23.859 30.062 1 98.56 261 PHE B C 1
ATOM 5404 O O . PHE B 1 261 ? -10.984 22.844 29.594 1 98.56 261 PHE B O 1
ATOM 5411 N N . GLN B 1 262 ? -11.133 24.953 30.391 1 98.06 262 GLN B N 1
ATOM 5412 C CA . GLN B 1 262 ? -12.578 25 30.234 1 98.06 262 GLN B CA 1
ATOM 5413 C C . GLN B 1 262 ? -12.984 26.078 29.234 1 98.06 262 GLN B C 1
ATOM 5415 O O . GLN B 1 262 ? -12.383 27.156 29.188 1 98.06 262 GLN B O 1
ATOM 5420 N N . GLY B 1 263 ? -13.969 25.75 28.422 1 98 263 GLY B N 1
ATOM 5421 C CA . GLY B 1 263 ? -14.555 26.688 27.469 1 98 263 GLY B CA 1
ATOM 5422 C C . GLY B 1 263 ? -15.992 26.359 27.125 1 98 263 GLY B C 1
ATOM 5423 O O . GLY B 1 263 ? -16.531 25.344 27.578 1 98 263 GLY B O 1
ATOM 5424 N N . ALA B 1 264 ? -16.641 27.266 26.391 1 97.94 264 ALA B N 1
ATOM 5425 C CA . ALA B 1 264 ? -18 27.062 25.938 1 97.94 264 ALA B CA 1
ATOM 5426 C C . ALA B 1 264 ? -18.062 26.016 24.828 1 97.94 264 ALA B C 1
ATOM 5428 O O . ALA B 1 264 ? -19 25.203 24.766 1 97.94 264 ALA B O 1
ATOM 5429 N N . VAL B 1 265 ? -17.141 26.078 23.891 1 98.19 265 VAL B N 1
ATOM 5430 C CA . VAL B 1 265 ? -17.062 25.156 22.766 1 98.19 265 VAL B CA 1
ATOM 5431 C C . VAL B 1 265 ? -15.602 24.828 22.453 1 98.19 265 VAL B C 1
ATOM 5433 O O . VAL B 1 265 ? -14.695 25.484 22.969 1 98.19 265 VAL B O 1
ATOM 5436 N N . CYS B 1 266 ? -15.445 23.812 21.641 1 98.69 266 CYS B N 1
ATOM 5437 C CA . CYS B 1 266 ? -14.125 23.375 21.219 1 98.69 266 CYS B CA 1
ATOM 5438 C C . CYS B 1 266 ? -14.055 23.203 19.719 1 98.69 266 CYS B C 1
ATOM 5440 O O . CYS B 1 266 ? -15 22.719 19.094 1 98.69 266 CYS B O 1
ATOM 5442 N N . VAL B 1 267 ? -13.031 23.734 19.094 1 98.75 267 VAL B N 1
ATOM 5443 C CA . VAL B 1 267 ? -12.688 23.422 17.719 1 98.75 267 VAL B CA 1
ATOM 5444 C C . VAL B 1 267 ? -11.523 22.438 17.688 1 98.75 267 VAL B C 1
ATOM 5446 O O . VAL B 1 267 ? -10.391 22.781 18.031 1 98.75 267 VAL B O 1
ATOM 5449 N N . CYS B 1 268 ? -11.781 21.25 17.25 1 98.69 268 CYS B N 1
ATOM 5450 C CA . CYS B 1 268 ? -10.781 20.188 17.203 1 98.69 268 CYS B CA 1
ATOM 5451 C C . CYS B 1 268 ? -10.172 20.078 15.82 1 98.69 268 CYS B C 1
ATOM 5453 O O . CYS B 1 268 ? -10.859 19.719 14.859 1 98.69 268 CYS B O 1
ATOM 5455 N N . THR B 1 269 ? -8.867 20.359 15.719 1 98.31 269 THR B N 1
ATOM 5456 C CA . THR B 1 269 ? -8.188 20.297 14.43 1 98.31 269 THR B CA 1
ATOM 5457 C C . THR B 1 269 ? -7.109 19.219 14.438 1 98.31 269 THR B C 1
ATOM 5459 O O . THR B 1 269 ? -6.164 19.266 13.648 1 98.31 269 THR B O 1
ATOM 5462 N N . LEU B 1 270 ? -7.223 18.281 15.328 1 97.44 270 LEU B N 1
ATOM 5463 C CA . LEU B 1 270 ? -6.281 17.172 15.414 1 97.44 270 LEU B CA 1
ATOM 5464 C C . LEU B 1 270 ? -6.414 16.25 14.211 1 97.44 270 LEU B C 1
ATOM 5466 O O . LEU B 1 270 ? -7.508 16.094 13.664 1 97.44 270 LEU B O 1
ATOM 5470 N N . PRO B 1 271 ? -5.242 15.641 13.797 1 95.12 271 PRO B N 1
ATOM 5471 C CA . PRO B 1 271 ? -5.371 14.617 12.758 1 95.12 271 PRO B CA 1
ATOM 5472 C C . PRO B 1 271 ? -6.312 13.484 13.156 1 95.12 271 PRO B C 1
ATOM 5474 O O . PRO B 1 271 ? -6.504 13.227 14.344 1 95.12 271 PRO B O 1
ATOM 5477 N N . ALA B 1 272 ? -6.883 12.805 12.18 1 93.88 272 ALA B N 1
ATOM 5478 C CA . ALA B 1 272 ? -7.902 11.781 12.406 1 93.88 272 ALA B CA 1
ATOM 5479 C C . ALA B 1 272 ? -7.379 10.68 13.312 1 93.88 272 ALA B C 1
ATOM 5481 O O . ALA B 1 272 ? -8.117 10.164 14.164 1 93.88 272 ALA B O 1
ATOM 5482 N N . ASN B 1 273 ? -6.164 10.281 13.125 1 88.19 273 ASN B N 1
ATOM 5483 C CA . ASN B 1 273 ? -5.613 9.203 13.945 1 88.19 273 ASN B CA 1
ATOM 5484 C C . ASN B 1 273 ? -5.504 9.609 15.406 1 88.19 273 ASN B C 1
ATOM 5486 O O . ASN B 1 273 ? -5.574 8.758 16.297 1 88.19 273 ASN B O 1
ATOM 5490 N N . GLN B 1 274 ? -5.344 10.898 15.688 1 91.88 274 GLN B N 1
ATOM 5491 C CA . GLN B 1 274 ? -5.281 11.391 17.062 1 91.88 274 GLN B CA 1
ATOM 5492 C C . GLN B 1 274 ? -6.672 11.438 17.688 1 91.88 274 GLN B C 1
ATOM 5494 O O . GLN B 1 274 ? -6.82 11.234 18.891 1 91.88 274 GLN B O 1
ATOM 5499 N N . LEU B 1 275 ? -7.641 11.742 16.859 1 93.56 275 LEU B N 1
ATOM 5500 C CA . LEU B 1 275 ? -9.023 11.75 17.328 1 93.56 275 LEU B CA 1
ATOM 5501 C C . LEU B 1 275 ? -9.391 10.414 17.953 1 93.56 275 LEU B C 1
ATOM 5503 O O . LEU B 1 275 ? -10.047 10.375 19 1 93.56 275 LEU B O 1
ATOM 5507 N N . ALA B 1 276 ? -8.938 9.367 17.344 1 90.06 276 ALA B N 1
ATOM 5508 C CA . ALA B 1 276 ? -9.266 8.016 17.781 1 90.06 276 ALA B CA 1
ATOM 5509 C C . ALA B 1 276 ? -8.531 7.672 19.078 1 90.06 276 ALA B C 1
ATOM 5511 O O . ALA B 1 276 ? -8.969 6.797 19.828 1 90.06 276 ALA B O 1
ATOM 5512 N N . SER B 1 277 ? -7.508 8.328 19.406 1 89.5 277 SER B N 1
ATOM 5513 C CA . SER B 1 277 ? -6.664 7.988 20.547 1 89.5 277 SER B CA 1
ATOM 5514 C C . SER B 1 277 ? -7.113 8.727 21.797 1 89.5 277 SER B C 1
ATOM 5516 O O . SER B 1 277 ? -6.703 8.383 22.906 1 89.5 277 SER B O 1
ATOM 5518 N N . LEU B 1 278 ? -7.953 9.711 21.688 1 95.25 278 LEU B N 1
ATOM 5519 C CA . LEU B 1 278 ? -8.414 10.508 22.812 1 95.25 278 LEU B CA 1
ATOM 5520 C C . LEU B 1 278 ? -9.508 9.781 23.578 1 95.25 278 LEU B C 1
ATOM 5522 O O . LEU B 1 278 ? -10.242 8.969 23.016 1 95.25 278 LEU B O 1
ATOM 5526 N N . LYS B 1 279 ? -9.562 10.117 24.891 1 96.75 279 LYS B N 1
ATOM 5527 C CA . LYS B 1 279 ? -10.727 9.711 25.672 1 96.75 279 LYS B CA 1
ATOM 5528 C C . LYS B 1 279 ? -11.844 10.742 25.578 1 96.75 279 LYS B C 1
ATOM 5530 O O . LYS B 1 279 ? -11.625 11.93 25.844 1 96.75 279 LYS B O 1
ATOM 5535 N N . TRP B 1 280 ? -12.992 10.289 25.188 1 97.81 280 TRP B N 1
ATOM 5536 C CA . TRP B 1 280 ? -14.133 11.18 25 1 97.81 280 TRP B CA 1
ATOM 5537 C C . TRP B 1 280 ? -15.219 10.883 26.031 1 97.81 280 TRP B C 1
ATOM 5539 O O . TRP B 1 280 ? -15.508 9.719 26.328 1 97.81 280 TRP B O 1
ATOM 5549 N N . ASN B 1 281 ? -15.742 11.883 26.594 1 97.88 281 ASN B N 1
ATOM 5550 C CA . ASN B 1 281 ? -16.906 11.805 27.453 1 97.88 281 ASN B CA 1
ATOM 5551 C C . ASN B 1 281 ? -17.953 12.859 27.094 1 97.88 281 ASN B C 1
ATOM 5553 O O . ASN B 1 281 ? -17.719 14.055 27.312 1 97.88 281 ASN B O 1
ATOM 5557 N N . PRO B 1 282 ? -19.094 12.484 26.672 1 97.31 282 PRO B N 1
ATOM 5558 C CA . PRO B 1 282 ? -19.484 11.133 26.281 1 97.31 282 PRO B CA 1
ATOM 5559 C C . PRO B 1 282 ? -18.609 10.555 25.172 1 97.31 282 PRO B C 1
ATOM 5561 O O . PRO B 1 282 ? -17.828 11.281 24.562 1 97.31 282 PRO B O 1
ATOM 5564 N N . ASP B 1 283 ? -18.812 9.242 24.922 1 96.12 283 ASP B N 1
ATOM 5565 C CA . ASP B 1 283 ? -18.047 8.578 23.859 1 96.12 283 ASP B CA 1
ATOM 5566 C C . ASP B 1 283 ? -18.359 9.211 22.5 1 96.12 283 ASP B C 1
ATOM 5568 O O . ASP B 1 283 ? -19.5 9.586 22.219 1 96.12 283 ASP B O 1
ATOM 5572 N N . LEU B 1 284 ? -17.281 9.242 21.75 1 95.06 284 LEU B N 1
ATOM 5573 C CA . LEU B 1 284 ? -17.422 9.75 20.391 1 95.06 284 LEU B CA 1
ATOM 5574 C C . LEU B 1 284 ? -18.422 8.922 19.594 1 95.06 284 LEU B C 1
ATOM 5576 O O . LEU B 1 284 ? -18.531 7.711 19.781 1 95.06 284 LEU B O 1
ATOM 5580 N N . ASP B 1 285 ? -19.125 9.633 18.719 1 93.19 285 ASP B N 1
ATOM 5581 C CA . ASP B 1 285 ? -20.016 8.93 17.797 1 93.19 285 ASP B CA 1
ATOM 5582 C C . ASP B 1 285 ? -19.297 7.77 17.109 1 93.19 285 ASP B C 1
ATOM 5584 O O . ASP B 1 285 ? -18.156 7.918 16.672 1 93.19 285 ASP B O 1
ATOM 5588 N N . LYS B 1 286 ? -20.016 6.652 17.047 1 92.06 286 LYS B N 1
ATOM 5589 C CA . LYS B 1 286 ? -19.391 5.434 16.531 1 92.06 286 LYS B CA 1
ATOM 5590 C C . LYS B 1 286 ? -18.906 5.625 15.102 1 92.06 286 LYS B C 1
ATOM 5592 O O . LYS B 1 286 ? -17.781 5.242 14.773 1 92.06 286 LYS B O 1
ATOM 5597 N N . GLU B 1 287 ? -19.703 6.168 14.227 1 93.75 287 GLU B N 1
ATOM 5598 C CA . GLU B 1 287 ? -19.328 6.348 12.828 1 93.75 287 GLU B CA 1
ATOM 5599 C C . GLU B 1 287 ? -18.156 7.316 12.695 1 93.75 287 GLU B C 1
ATOM 5601 O O . GLU B 1 287 ? -17.312 7.156 11.812 1 93.75 287 GLU B O 1
ATOM 5606 N N . LYS B 1 288 ? -18.109 8.328 13.516 1 96.12 288 LYS B N 1
ATOM 5607 C CA . LYS B 1 288 ? -17 9.266 13.492 1 96.12 288 LYS B CA 1
ATOM 5608 C C . LYS B 1 288 ? -15.695 8.578 13.898 1 96.12 288 LYS B C 1
ATOM 5610 O O . LYS B 1 288 ? -14.656 8.766 13.258 1 96.12 288 LYS B O 1
ATOM 5615 N N . LEU B 1 289 ? -15.805 7.812 14.93 1 95.44 289 LEU B N 1
ATOM 5616 C CA . LEU B 1 289 ? -14.633 7.055 15.359 1 95.44 289 LEU B CA 1
ATOM 5617 C C . LEU B 1 289 ? -14.172 6.102 14.266 1 95.44 289 LEU B C 1
ATOM 5619 O O . LEU B 1 289 ? -12.977 6.059 13.945 1 95.44 289 LEU B O 1
ATOM 5623 N N . LEU B 1 290 ? -15.094 5.371 13.695 1 94.31 290 LEU B N 1
ATOM 5624 C CA . LEU B 1 290 ? -14.758 4.43 12.625 1 94.31 290 LEU B CA 1
ATOM 5625 C C . LEU B 1 290 ? -14.164 5.16 11.43 1 94.31 290 LEU B C 1
ATOM 5627 O O . LEU B 1 290 ? -13.203 4.68 10.82 1 94.31 290 LEU B O 1
ATOM 5631 N N . SER B 1 291 ? -14.711 6.293 11.102 1 96 291 SER B N 1
ATOM 5632 C CA . SER B 1 291 ? -14.188 7.098 10 1 96 291 SER B CA 1
ATOM 5633 C C . SER B 1 291 ? -12.742 7.52 10.258 1 96 291 SER B C 1
ATOM 5635 O O . SER B 1 291 ? -11.914 7.504 9.352 1 96 291 SER B O 1
ATOM 5637 N N . ALA B 1 292 ? -12.469 7.879 11.508 1 96.81 292 ALA B N 1
ATOM 5638 C CA . ALA B 1 292 ? -11.117 8.266 11.891 1 96.81 292 ALA B CA 1
ATOM 5639 C C . ALA B 1 292 ? -10.141 7.109 11.719 1 96.81 292 ALA B C 1
ATOM 5641 O O . ALA B 1 292 ? -8.969 7.312 11.398 1 96.81 292 ALA B O 1
ATOM 5642 N N . LEU B 1 293 ? -10.648 5.941 11.883 1 96.19 293 LEU B N 1
ATOM 5643 C CA . LEU B 1 293 ? -9.805 4.754 11.789 1 96.19 293 LEU B CA 1
ATOM 5644 C C . LEU B 1 293 ? -9.68 4.293 10.336 1 96.19 293 LEU B C 1
ATOM 5646 O O . LEU B 1 293 ? -8.727 3.586 9.992 1 96.19 293 LEU B O 1
ATOM 5650 N N . ARG B 1 294 ? -10.602 4.668 9.492 1 96.19 294 ARG B N 1
ATOM 5651 C CA . ARG B 1 294 ? -10.617 4.211 8.109 1 96.19 294 ARG B CA 1
ATOM 5652 C C . ARG B 1 294 ? -9.625 4.996 7.258 1 96.19 294 ARG B C 1
ATOM 5654 O O . ARG B 1 294 ? -8.992 4.438 6.363 1 96.19 294 ARG B O 1
ATOM 5661 N N . ILE B 1 295 ? -9.5 6.254 7.5 1 93.94 295 ILE B N 1
ATOM 5662 C CA . ILE B 1 295 ? -8.625 7.059 6.652 1 93.94 295 ILE B CA 1
ATOM 5663 C C . ILE B 1 295 ? -7.168 6.777 7 1 93.94 295 ILE B C 1
ATOM 5665 O O . ILE B 1 295 ? -6.867 6.258 8.078 1 93.94 295 ILE B O 1
ATOM 5669 N N . ARG B 1 296 ? -6.367 7.02 6.031 1 91.5 296 ARG B N 1
ATOM 5670 C CA . ARG B 1 296 ? -4.926 6.844 6.191 1 91.5 296 ARG B CA 1
ATOM 5671 C C . ARG B 1 296 ? -4.18 8.148 5.926 1 91.5 296 ARG B C 1
ATOM 5673 O O . ARG B 1 296 ? -4.684 9.023 5.219 1 91.5 296 ARG B O 1
ATOM 5680 N N . TYR B 1 297 ? -3.121 8.289 6.578 1 93.12 297 TYR B N 1
ATOM 5681 C CA . TYR B 1 297 ? -2.191 9.328 6.156 1 93.12 297 TYR B CA 1
ATOM 5682 C C . TYR B 1 297 ? -1.053 8.742 5.328 1 93.12 297 TYR B C 1
ATOM 5684 O O . TYR B 1 297 ? -0.419 7.762 5.738 1 93.12 297 TYR B O 1
ATOM 5692 N N . SER B 1 298 ? -0.898 9.32 4.176 1 93.81 298 SER B N 1
ATOM 5693 C CA . SER B 1 298 ? 0.214 8.891 3.334 1 93.81 298 SER B CA 1
ATOM 5694 C C . SER B 1 298 ? 1.553 9.117 4.027 1 93.81 298 SER B C 1
ATOM 5696 O O . SER B 1 298 ? 1.61 9.742 5.086 1 93.81 298 SER B O 1
ATOM 5698 N N . GLN B 1 299 ? 2.531 8.516 3.477 1 91.56 299 GLN B N 1
ATOM 5699 C CA . GLN B 1 299 ? 3.877 8.633 4.027 1 91.56 299 GLN B CA 1
ATOM 5700 C C . GLN B 1 299 ? 4.828 9.266 3.02 1 91.56 299 GLN B C 1
ATOM 5702 O O . GLN B 1 299 ? 5.059 8.719 1.942 1 91.56 299 GLN B O 1
ATOM 5707 N N . ILE B 1 300 ? 5.359 10.391 3.373 1 94.81 300 ILE B N 1
ATOM 5708 C CA . ILE B 1 300 ? 6.215 11.172 2.484 1 94.81 300 ILE B CA 1
ATOM 5709 C C . ILE B 1 300 ? 7.531 11.492 3.188 1 94.81 300 ILE B C 1
ATOM 5711 O O . ILE B 1 300 ? 7.535 12.008 4.309 1 94.81 300 ILE B O 1
ATOM 5715 N N . TYR B 1 301 ? 8.633 11.141 2.596 1 95.38 301 TYR B N 1
ATOM 5716 C CA . TYR B 1 301 ? 9.961 11.477 3.094 1 95.38 301 TYR B CA 1
ATOM 5717 C C . TYR B 1 301 ? 10.633 12.516 2.209 1 95.38 301 TYR B C 1
ATOM 5719 O O . TYR B 1 301 ? 10.758 12.328 0.998 1 95.38 301 TYR B O 1
ATOM 5727 N N . LYS B 1 302 ? 11.008 13.602 2.777 1 96.69 302 LYS B N 1
ATOM 5728 C CA . LYS B 1 302 ? 11.766 14.617 2.055 1 96.69 302 LYS B CA 1
ATOM 5729 C C . LYS B 1 302 ? 13.211 14.688 2.547 1 96.69 302 LYS B C 1
ATOM 5731 O O . LYS B 1 302 ? 13.461 14.578 3.748 1 96.69 302 LYS B O 1
ATOM 5736 N N . LEU B 1 303 ? 14.102 14.742 1.685 1 97.75 303 LEU B N 1
ATOM 5737 C CA . LEU B 1 303 ? 15.523 14.891 1.973 1 97.75 303 LEU B CA 1
ATOM 5738 C C . LEU B 1 303 ? 16.156 15.953 1.083 1 97.75 303 LEU B C 1
ATOM 5740 O O . LEU B 1 303 ? 15.883 16 -0.119 1 97.75 303 LEU B O 1
ATOM 5744 N N . PHE B 1 304 ? 16.906 16.844 1.691 1 98.56 304 PHE B N 1
ATOM 5745 C CA . PHE B 1 304 ? 17.594 17.922 0.974 1 98.56 304 PHE B CA 1
ATOM 5746 C C . PHE B 1 304 ? 19.109 17.812 1.17 1 98.56 304 PHE B C 1
ATOM 5748 O O . PHE B 1 304 ? 19.594 17.75 2.303 1 98.56 304 PHE B O 1
ATOM 5755 N N . LEU B 1 305 ? 19.828 17.797 0.143 1 98.69 305 LEU B N 1
ATOM 5756 C CA . LEU B 1 305 ? 21.281 17.906 0.16 1 98.69 305 LEU B CA 1
ATOM 5757 C C . LEU B 1 305 ? 21.734 19.297 -0.255 1 98.69 305 LEU B C 1
ATOM 5759 O O . LEU B 1 305 ? 21.391 19.766 -1.34 1 98.69 305 LEU B O 1
ATOM 5763 N N . VAL B 1 306 ? 22.422 19.953 0.619 1 98.62 306 VAL B N 1
ATOM 5764 C CA . VAL B 1 306 ? 23.109 21.188 0.256 1 98.62 306 VAL B CA 1
ATOM 5765 C C . VAL B 1 306 ? 24.453 20.859 -0.391 1 98.62 306 VAL B C 1
ATOM 5767 O O . VAL B 1 306 ? 25.328 20.266 0.242 1 98.62 306 VAL B O 1
ATOM 5770 N N . LEU B 1 307 ? 24.578 21.297 -1.616 1 98.38 307 LEU B N 1
ATOM 5771 C CA . LEU B 1 307 ? 25.703 20.875 -2.426 1 98.38 307 LEU B CA 1
ATOM 5772 C C . LEU B 1 307 ? 26.531 22.078 -2.879 1 98.38 307 LEU B C 1
ATOM 5774 O O . LEU B 1 307 ? 25.984 23.156 -3.08 1 98.38 307 LEU B O 1
ATOM 5778 N N . ARG B 1 308 ? 27.844 21.828 -3.121 1 97.31 308 ARG B N 1
ATOM 5779 C CA . ARG B 1 308 ? 28.719 22.859 -3.678 1 97.31 308 ARG B CA 1
ATOM 5780 C C . ARG B 1 308 ? 28.453 23.062 -5.168 1 97.31 308 ARG B C 1
ATOM 5782 O O . ARG B 1 308 ? 28.594 24.156 -5.691 1 97.31 308 ARG B O 1
ATOM 5789 N N . GLU B 1 309 ? 28.125 21.984 -5.812 1 96.25 309 GLU B N 1
ATOM 5790 C CA . GLU B 1 309 ? 27.844 21.984 -7.246 1 96.25 309 GLU B CA 1
ATOM 5791 C C . GLU B 1 309 ? 26.594 21.188 -7.562 1 96.25 309 GLU B C 1
ATOM 5793 O O . GLU B 1 309 ? 26.359 20.125 -6.984 1 96.25 309 GLU B O 1
ATOM 5798 N N . ALA B 1 310 ? 25.859 21.75 -8.57 1 96.62 310 ALA B N 1
ATOM 5799 C CA . ALA B 1 310 ? 24.641 21.062 -8.961 1 96.62 310 ALA B CA 1
ATOM 5800 C C . ALA B 1 310 ? 24.953 19.797 -9.758 1 96.62 310 ALA B C 1
ATOM 5802 O O . ALA B 1 310 ? 25.859 19.797 -10.594 1 96.62 310 ALA B O 1
ATOM 5803 N N . PRO B 1 311 ? 24.219 18.719 -9.5 1 97.31 311 PRO B N 1
ATOM 5804 C CA . PRO B 1 311 ? 24.406 17.547 -10.352 1 97.31 311 PRO B CA 1
ATOM 5805 C C . PRO B 1 311 ? 23.609 17.625 -11.656 1 97.31 311 PRO B C 1
ATOM 5807 O O . PRO B 1 311 ? 23.75 16.75 -12.523 1 97.31 311 PRO B O 1
ATOM 5810 N N . TRP B 1 312 ? 22.75 18.609 -11.82 1 94.56 312 TRP B N 1
ATOM 5811 C CA . TRP B 1 312 ? 21.984 18.797 -13.047 1 94.56 312 TRP B CA 1
ATOM 5812 C C . TRP B 1 312 ? 22.594 19.891 -13.914 1 94.56 312 TRP B C 1
ATOM 5814 O O . TRP B 1 312 ? 23.391 20.688 -13.438 1 94.56 312 TRP B O 1
ATOM 5824 N N . GLU B 1 313 ? 22.203 19.906 -15.188 1 90.12 313 GLU B N 1
ATOM 5825 C CA . GLU B 1 313 ? 22.828 20.797 -16.156 1 90.12 313 GLU B CA 1
ATOM 5826 C C . GLU B 1 313 ? 22.156 22.172 -16.172 1 90.12 313 GLU B C 1
ATOM 5828 O O . GLU B 1 313 ? 22.812 23.188 -16.422 1 90.12 313 GLU B O 1
ATOM 5833 N N . SER B 1 314 ? 20.859 22.156 -15.953 1 89.5 314 SER B N 1
ATOM 5834 C CA . SER B 1 314 ? 20.125 23.422 -16.016 1 89.5 314 SER B CA 1
ATOM 5835 C C . SER B 1 314 ? 18.953 23.422 -15.055 1 89.5 314 SER B C 1
ATOM 5837 O O . SER B 1 314 ? 18.469 22.359 -14.633 1 89.5 314 SER B O 1
ATOM 5839 N N . SER B 1 315 ? 18.609 24.625 -14.641 1 88.19 315 SER B N 1
ATOM 5840 C CA . SER B 1 315 ? 17.406 24.859 -13.844 1 88.19 315 SER B CA 1
ATOM 5841 C C . SER B 1 315 ? 16.312 25.531 -14.672 1 88.19 315 SER B C 1
ATOM 5843 O O . SER B 1 315 ? 16.609 26.328 -15.555 1 88.19 315 SER B O 1
ATOM 5845 N N . PRO B 1 316 ? 15.102 25.188 -14.438 1 90.25 316 PRO B N 1
ATOM 5846 C CA . PRO B 1 316 ? 14.602 24.297 -13.391 1 90.25 316 PRO B CA 1
ATOM 5847 C C . PRO B 1 316 ? 14.883 22.828 -13.68 1 90.25 316 PRO B C 1
ATOM 5849 O O . PRO B 1 316 ? 15.07 22.438 -14.836 1 90.25 316 PRO B O 1
ATOM 5852 N N . PHE B 1 317 ? 15.109 22.094 -12.633 1 95.75 317 PHE B N 1
ATOM 5853 C CA . PHE B 1 317 ? 15.359 20.656 -12.703 1 95.75 317 PHE B CA 1
ATOM 5854 C C . PHE B 1 317 ? 14.367 19.891 -11.828 1 95.75 317 PHE B C 1
ATOM 5856 O O . PHE B 1 317 ? 14.188 20.219 -10.648 1 95.75 317 PHE B O 1
ATOM 5863 N N . ALA B 1 318 ? 13.633 19.031 -12.367 1 97.31 318 ALA B N 1
ATOM 5864 C CA . ALA B 1 318 ? 12.742 18.094 -11.664 1 97.31 318 ALA B CA 1
ATOM 5865 C C . ALA B 1 318 ? 12.539 16.828 -12.477 1 97.31 318 ALA B C 1
ATOM 5867 O O . ALA B 1 318 ? 12.305 16.875 -13.688 1 97.31 318 ALA B O 1
ATOM 5868 N N . VAL B 1 319 ? 12.648 15.68 -11.812 1 98 319 VAL B N 1
ATOM 5869 C CA . VAL B 1 319 ? 12.523 14.438 -12.555 1 98 319 VAL B CA 1
ATOM 5870 C C . VAL B 1 319 ? 11.961 13.344 -11.641 1 98 319 VAL B C 1
ATOM 5872 O O . VAL B 1 319 ? 12.375 13.219 -10.492 1 98 319 VAL B O 1
ATOM 5875 N N . HIS B 1 320 ? 10.891 12.664 -12.141 1 97.12 320 HIS B N 1
ATOM 5876 C CA . HIS B 1 320 ? 10.508 11.383 -11.555 1 97.12 320 HIS B CA 1
ATOM 5877 C C . HIS B 1 320 ? 11.453 10.273 -11.992 1 97.12 320 HIS B C 1
ATOM 5879 O O . HIS B 1 320 ? 11.875 10.234 -13.148 1 97.12 320 HIS B O 1
ATOM 5885 N N . SER B 1 321 ? 11.812 9.461 -11.07 1 95.31 321 SER B N 1
ATOM 5886 C CA . SER B 1 321 ? 12.695 8.359 -11.414 1 95.31 321 SER B CA 1
ATOM 5887 C C . SER B 1 321 ? 12.086 7.016 -11.023 1 95.31 321 SER B C 1
ATOM 5889 O O . SER B 1 321 ? 11.258 6.949 -10.117 1 95.31 321 SER B O 1
ATOM 5891 N N . ASP B 1 322 ? 12.461 5.973 -11.727 1 90.56 322 ASP B N 1
ATOM 5892 C CA . ASP B 1 322 ? 12.016 4.621 -11.406 1 90.56 322 ASP B CA 1
ATOM 5893 C C . ASP B 1 322 ? 12.914 3.973 -10.359 1 90.56 322 ASP B C 1
ATOM 5895 O O . ASP B 1 322 ? 12.805 2.773 -10.094 1 90.56 322 ASP B O 1
ATOM 5899 N N . SER B 1 323 ? 13.859 4.773 -9.719 1 92.69 323 SER B N 1
ATOM 5900 C CA . SER B 1 323 ? 14.789 4.293 -8.703 1 92.69 323 SER B CA 1
ATOM 5901 C C . SER B 1 323 ? 14.289 4.602 -7.297 1 92.69 323 SER B C 1
ATOM 5903 O O . SER B 1 323 ? 13.156 5.043 -7.121 1 92.69 323 SER B O 1
ATOM 5905 N N . ALA B 1 324 ? 15.141 4.23 -6.266 1 92.25 324 ALA B N 1
ATOM 5906 C CA . ALA B 1 324 ? 14.75 4.41 -4.871 1 92.25 324 ALA B CA 1
ATOM 5907 C C . ALA B 1 324 ? 14.453 5.875 -4.57 1 92.25 324 ALA B C 1
ATOM 5909 O O . ALA B 1 324 ? 13.492 6.191 -3.865 1 92.25 324 ALA B O 1
ATOM 5910 N N . ALA B 1 325 ? 15.32 6.742 -5.074 1 95.44 325 ALA B N 1
ATOM 5911 C CA . ALA B 1 325 ? 15.016 8.164 -4.973 1 95.44 325 ALA B CA 1
ATOM 5912 C C . ALA B 1 325 ? 13.992 8.586 -6.027 1 95.44 325 ALA B C 1
ATOM 5914 O O . ALA B 1 325 ? 14.367 8.93 -7.152 1 95.44 325 ALA B O 1
ATOM 5915 N N . GLN B 1 326 ? 12.781 8.656 -5.676 1 94.38 326 GLN B N 1
ATOM 5916 C CA . GLN B 1 326 ? 11.648 8.688 -6.594 1 94.38 326 GLN B CA 1
ATOM 5917 C C . GLN B 1 326 ? 11.578 10.023 -7.332 1 94.38 326 GLN B C 1
ATOM 5919 O O . GLN B 1 326 ? 11.305 10.062 -8.531 1 94.38 326 GLN B O 1
ATOM 5924 N N . PHE B 1 327 ? 11.633 11.109 -6.641 1 97.25 327 PHE B N 1
ATOM 5925 C CA . PHE B 1 327 ? 11.508 12.445 -7.223 1 97.25 327 PHE B CA 1
ATOM 5926 C C . PHE B 1 327 ? 12.688 13.32 -6.828 1 97.25 327 PHE B C 1
ATOM 5928 O O . PHE B 1 327 ? 12.977 13.484 -5.641 1 97.25 327 PHE B O 1
ATOM 5935 N N . LEU B 1 328 ? 13.43 13.797 -7.777 1 98 328 LEU B N 1
ATOM 5936 C CA . LEU B 1 328 ? 14.547 14.711 -7.574 1 98 328 LEU B CA 1
ATOM 5937 C C . LEU B 1 328 ? 14.266 16.062 -8.195 1 98 328 LEU B C 1
ATOM 5939 O O . LEU B 1 328 ? 13.688 16.156 -9.289 1 98 328 LEU B O 1
ATOM 5943 N N . TYR B 1 329 ? 14.641 17.094 -7.52 1 97.69 329 TYR B N 1
ATOM 5944 C CA . TYR B 1 329 ? 14.375 18.406 -8.086 1 97.69 329 TYR B CA 1
ATOM 5945 C C . TYR B 1 329 ? 15.32 19.453 -7.5 1 97.69 329 TYR B C 1
ATOM 5947 O O . TYR B 1 329 ? 15.938 19.219 -6.457 1 97.69 329 TYR B O 1
ATOM 5955 N N . ASP B 1 330 ? 15.508 20.531 -8.234 1 97.06 330 ASP B N 1
ATOM 5956 C CA . ASP B 1 330 ? 16.188 21.719 -7.73 1 97.06 330 ASP B CA 1
ATOM 5957 C C . ASP B 1 330 ? 15.32 22.453 -6.699 1 97.06 330 ASP B C 1
ATOM 5959 O O . ASP B 1 330 ? 14.344 23.109 -7.055 1 97.06 330 ASP B O 1
ATOM 5963 N N . ALA B 1 331 ? 15.758 22.359 -5.426 1 96.62 331 ALA B N 1
ATOM 5964 C CA . ALA B 1 331 ? 14.961 22.938 -4.34 1 96.62 331 ALA B CA 1
ATOM 5965 C C . ALA B 1 331 ? 15.523 24.281 -3.896 1 96.62 331 ALA B C 1
ATOM 5967 O O . ALA B 1 331 ? 15.164 24.797 -2.834 1 96.62 331 ALA B O 1
ATOM 5968 N N . GLY B 1 332 ? 16.406 24.812 -4.633 1 95.62 332 GLY B N 1
ATOM 5969 C CA . GLY B 1 332 ? 16.984 26.109 -4.297 1 95.62 332 GLY B CA 1
ATOM 5970 C C . GLY B 1 332 ? 15.969 27.234 -4.305 1 95.62 332 GLY B C 1
ATOM 5971 O O . GLY B 1 332 ? 15.078 27.266 -5.156 1 95.62 332 GLY B O 1
ATOM 5972 N N . THR B 1 333 ? 16.109 28.172 -3.346 1 94.31 333 THR B N 1
ATOM 5973 C CA . THR B 1 333 ? 15.164 29.281 -3.248 1 94.31 333 THR B CA 1
ATOM 5974 C C . THR B 1 333 ? 15.891 30.609 -3.312 1 94.31 333 THR B C 1
ATOM 5976 O O . THR B 1 333 ? 15.258 31.672 -3.32 1 94.31 333 THR B O 1
ATOM 5979 N N . LYS B 1 334 ? 17.188 30.562 -3.312 1 92.19 334 LYS B N 1
ATOM 5980 C CA . LYS B 1 334 ? 18 31.781 -3.375 1 92.19 334 LYS B CA 1
ATOM 5981 C C . LYS B 1 334 ? 18.859 31.797 -4.633 1 92.19 334 LYS B C 1
ATOM 5983 O O . LYS B 1 334 ? 19.766 30.969 -4.781 1 92.19 334 LYS B O 1
ATOM 5988 N N . VAL B 1 335 ? 18.703 32.719 -5.504 1 85.06 335 VAL B N 1
ATOM 5989 C CA . VAL B 1 335 ? 19.344 32.781 -6.816 1 85.06 335 VAL B CA 1
ATOM 5990 C C . VAL B 1 335 ? 20.828 33.094 -6.66 1 85.06 335 VAL B C 1
ATOM 5992 O O . VAL B 1 335 ? 21.656 32.531 -7.375 1 85.06 335 VAL B O 1
ATOM 5995 N N . ASP B 1 336 ? 21.234 33.875 -5.801 1 87.56 336 ASP B N 1
ATOM 5996 C CA . ASP B 1 336 ? 22.609 34.344 -5.715 1 87.56 336 ASP B CA 1
ATOM 5997 C C . ASP B 1 336 ? 23.406 33.5 -4.715 1 87.56 336 ASP B C 1
ATOM 5999 O O . ASP B 1 336 ? 24.531 33.875 -4.363 1 87.56 336 ASP B O 1
ATOM 6003 N N . SER B 1 337 ? 22.891 32.406 -4.367 1 91.44 337 SER B N 1
ATOM 6004 C CA . SER B 1 337 ? 23.609 31.562 -3.426 1 91.44 337 SER B CA 1
ATOM 6005 C C . SER B 1 337 ? 24.578 30.625 -4.152 1 91.44 337 SER B C 1
ATOM 6007 O O . SER B 1 337 ? 24.234 30.062 -5.195 1 91.44 337 SER B O 1
ATOM 6009 N N . PRO B 1 338 ? 25.766 30.484 -3.6 1 93.06 338 PRO B N 1
ATOM 6010 C CA . PRO B 1 338 ? 26.703 29.531 -4.211 1 93.06 338 PRO B CA 1
ATOM 6011 C C . PRO B 1 338 ? 26.312 28.078 -3.969 1 93.06 338 PRO B C 1
ATOM 6013 O O . PRO B 1 338 ? 26.703 27.188 -4.723 1 93.06 338 PRO B O 1
ATOM 6016 N N . ASP B 1 339 ? 25.594 27.859 -2.908 1 96.56 339 ASP B N 1
ATOM 6017 C CA . ASP B 1 339 ? 25.156 26.5 -2.592 1 96.56 339 ASP B CA 1
ATOM 6018 C C . ASP B 1 339 ? 23.969 26.094 -3.457 1 96.56 339 ASP B C 1
ATOM 6020 O O . ASP B 1 339 ? 23.109 26.922 -3.781 1 96.56 339 ASP B O 1
ATOM 6024 N N . LYS B 1 340 ? 23.984 24.844 -3.842 1 97.25 340 LYS B N 1
ATOM 6025 C CA . LYS B 1 340 ? 22.875 24.25 -4.582 1 97.25 340 LYS B CA 1
ATOM 6026 C C . LYS B 1 340 ? 22.094 23.266 -3.713 1 97.25 340 LYS B C 1
ATOM 6028 O O . LYS B 1 340 ? 22.672 22.625 -2.836 1 97.25 340 LYS B O 1
ATOM 6033 N N . ILE B 1 341 ? 20.766 23.234 -3.92 1 98.19 341 ILE B N 1
ATOM 6034 C CA . ILE B 1 341 ? 19.953 22.359 -3.084 1 98.19 341 ILE B CA 1
ATOM 6035 C C . ILE B 1 341 ? 19.328 21.266 -3.943 1 98.19 341 ILE B C 1
ATOM 6037 O O . ILE B 1 341 ? 18.516 21.562 -4.832 1 98.19 341 ILE B O 1
ATOM 6041 N N . LEU B 1 342 ? 19.672 20.016 -3.711 1 98.5 342 LEU B N 1
ATOM 6042 C CA . LEU B 1 342 ? 18.984 18.891 -4.312 1 98.5 342 LEU B CA 1
ATOM 6043 C C . LEU B 1 342 ? 17.906 18.344 -3.383 1 98.5 342 LEU B C 1
ATOM 6045 O O . LEU B 1 342 ? 18.203 17.828 -2.305 1 98.5 342 LEU B O 1
ATOM 6049 N N . GLY B 1 343 ? 16.672 18.562 -3.801 1 98.25 343 GLY B N 1
ATOM 6050 C CA . GLY B 1 343 ? 15.547 17.984 -3.074 1 98.25 343 GLY B CA 1
ATOM 6051 C C . GLY B 1 343 ? 15.172 16.594 -3.557 1 98.25 343 GLY B C 1
ATOM 6052 O O . GLY B 1 343 ? 15.219 16.312 -4.758 1 98.25 343 GLY B O 1
ATOM 6053 N N . THR B 1 344 ? 14.836 15.742 -2.617 1 98.25 344 THR B N 1
ATOM 6054 C CA . THR B 1 344 ? 14.336 14.406 -2.895 1 98.25 344 THR B CA 1
ATOM 6055 C C . THR B 1 344 ? 13.031 14.148 -2.15 1 98.25 344 THR B C 1
ATOM 6057 O O . THR B 1 344 ? 12.93 14.43 -0.955 1 98.25 344 THR B O 1
ATOM 6060 N N . ILE B 1 345 ? 12.047 13.68 -2.881 1 97.19 345 ILE B N 1
ATOM 6061 C CA . ILE B 1 345 ? 10.797 13.227 -2.271 1 97.19 345 ILE B CA 1
ATOM 6062 C C . ILE B 1 345 ? 10.594 11.742 -2.559 1 97.19 345 ILE B C 1
ATOM 6064 O O . ILE B 1 345 ? 10.617 11.32 -3.717 1 97.19 345 ILE B O 1
ATOM 6068 N N . ALA B 1 346 ? 10.5 10.977 -1.514 1 94.75 346 ALA B N 1
ATOM 6069 C CA . ALA B 1 346 ? 10.156 9.555 -1.591 1 94.75 346 ALA B CA 1
ATOM 6070 C C . ALA B 1 346 ? 8.82 9.281 -0.903 1 94.75 346 ALA B C 1
ATOM 6072 O O . ALA B 1 346 ? 8.664 9.547 0.291 1 94.75 346 ALA B O 1
ATOM 6073 N N . ASN B 1 347 ? 7.879 8.758 -1.636 1 90.44 347 ASN B N 1
ATOM 6074 C CA . ASN B 1 347 ? 6.555 8.562 -1.056 1 90.44 347 ASN B CA 1
ATOM 6075 C C . ASN B 1 347 ? 6.062 7.129 -1.255 1 90.44 347 ASN B C 1
ATOM 6077 O O . ASN B 1 347 ? 6.664 6.363 -2.008 1 90.44 347 ASN B O 1
ATOM 6081 N N . GLY B 1 348 ? 5.02 6.773 -0.442 1 80.56 348 GLY B N 1
ATOM 6082 C CA . GLY B 1 348 ? 4.395 5.465 -0.568 1 80.56 348 GLY B CA 1
ATOM 6083 C C . GLY B 1 348 ? 5.383 4.32 -0.447 1 80.56 348 GLY B C 1
ATOM 6084 O O . GLY B 1 348 ? 6.094 4.211 0.554 1 80.56 348 GLY B O 1
ATOM 6085 N N . ASP B 1 349 ? 5.539 3.668 -1.524 1 75.06 349 ASP B N 1
ATOM 6086 C CA . ASP B 1 349 ? 6.359 2.467 -1.614 1 75.06 349 ASP B CA 1
ATOM 6087 C C . ASP B 1 349 ? 7.828 2.783 -1.346 1 75.06 349 ASP B C 1
ATOM 6089 O O . ASP B 1 349 ? 8.539 1.984 -0.733 1 75.06 349 ASP B O 1
ATOM 6093 N N . ARG B 1 350 ? 8.234 3.969 -1.728 1 89.69 350 ARG B N 1
ATOM 6094 C CA . ARG B 1 350 ? 9.648 4.324 -1.602 1 89.69 350 ARG B CA 1
ATOM 6095 C C . ARG B 1 350 ? 9.922 4.992 -0.258 1 89.69 350 ARG B C 1
ATOM 6097 O O . ARG B 1 350 ? 11.078 5.121 0.149 1 89.69 350 ARG B O 1
ATOM 6104 N N . TYR B 1 351 ? 8.859 5.395 0.399 1 91.25 351 TYR B N 1
ATOM 6105 C CA . TYR B 1 351 ? 9.008 6 1.718 1 91.25 351 TYR B CA 1
ATOM 6106 C C . TYR B 1 351 ? 9.734 5.059 2.672 1 91.25 351 TYR B C 1
ATOM 6108 O O . TYR B 1 351 ? 10.672 5.473 3.365 1 91.25 351 TYR B O 1
ATOM 6116 N N . SER B 1 352 ? 9.336 3.807 2.693 1 86.56 352 SER B N 1
ATOM 6117 C CA . SER B 1 352 ? 9.883 2.854 3.656 1 86.56 352 SER B CA 1
ATOM 6118 C C . SER B 1 352 ? 11.375 2.639 3.438 1 86.56 352 SER B C 1
ATOM 6120 O O . SER B 1 352 ? 12.125 2.432 4.395 1 86.56 352 SER B O 1
ATOM 6122 N N . VAL B 1 353 ? 11.805 2.721 2.199 1 89.25 353 VAL B N 1
ATOM 6123 C CA . VAL B 1 353 ? 13.211 2.547 1.865 1 89.25 353 VAL B CA 1
ATOM 6124 C C . VAL B 1 353 ? 14.031 3.699 2.443 1 89.25 353 VAL B C 1
ATOM 6126 O O . VAL B 1 353 ? 15.078 3.48 3.061 1 89.25 353 VAL B O 1
ATOM 6129 N N . PHE B 1 354 ? 13.523 4.855 2.396 1 91.75 354 PHE B N 1
ATOM 6130 C CA . PHE B 1 354 ? 14.25 6.027 2.877 1 91.75 354 PHE B CA 1
ATOM 6131 C C . PHE B 1 354 ? 14.141 6.152 4.391 1 91.75 354 PHE B C 1
ATOM 6133 O O . PHE B 1 354 ? 15.125 6.441 5.07 1 91.75 354 PHE B O 1
ATOM 6140 N N . GLU B 1 355 ? 12.938 5.949 4.871 1 89.5 355 GLU B N 1
ATOM 6141 C CA . GLU B 1 355 ? 12.688 6.148 6.297 1 89.5 355 GLU B CA 1
ATOM 6142 C C . GLU B 1 355 ? 13.562 5.223 7.145 1 89.5 355 GLU B C 1
ATOM 6144 O O . GLU B 1 355 ? 14.07 5.625 8.188 1 89.5 355 GLU B O 1
ATOM 6149 N N . SER B 1 356 ? 13.727 4.004 6.664 1 86.31 356 SER B N 1
ATOM 6150 C CA . SER B 1 356 ? 14.438 3.006 7.465 1 86.31 356 SER B CA 1
ATOM 6151 C C . SER B 1 356 ? 15.945 3.082 7.238 1 86.31 356 SER B C 1
ATOM 6153 O O . SER B 1 356 ? 16.719 2.525 8.016 1 86.31 356 SER B O 1
ATOM 6155 N N . ALA B 1 357 ? 16.391 3.809 6.25 1 89.62 357 ALA B N 1
ATOM 6156 C CA . ALA B 1 357 ? 17.797 3.865 5.859 1 89.62 357 ALA B CA 1
ATOM 6157 C C . ALA B 1 357 ? 18.578 4.816 6.762 1 89.62 357 ALA B C 1
ATOM 6159 O O . ALA B 1 357 ? 18.016 5.758 7.32 1 89.62 357 ALA B O 1
ATOM 6160 N N . SER B 1 358 ? 19.875 4.52 6.902 1 91.12 358 SER B N 1
ATOM 6161 C CA . SER B 1 358 ? 20.766 5.508 7.488 1 91.12 358 SER B CA 1
ATOM 6162 C C . SER B 1 358 ? 20.969 6.699 6.559 1 91.12 358 SER B C 1
ATOM 6164 O O . SER B 1 358 ? 20.609 6.633 5.375 1 91.12 358 SER B O 1
ATOM 6166 N N . GLN B 1 359 ? 21.469 7.754 7.121 1 93.25 359 GLN B N 1
ATOM 6167 C CA . GLN B 1 359 ? 21.719 8.93 6.297 1 93.25 359 GLN B CA 1
ATOM 6168 C C . GLN B 1 359 ? 22.641 8.602 5.129 1 93.25 359 GLN B C 1
ATOM 6170 O O . GLN B 1 359 ? 22.391 9.016 3.994 1 93.25 359 GLN B O 1
ATOM 6175 N N . ASP B 1 360 ? 23.688 7.836 5.391 1 93.81 360 ASP B N 1
ATOM 6176 C CA . ASP B 1 360 ? 24.641 7.465 4.336 1 93.81 360 ASP B CA 1
ATOM 6177 C C . ASP B 1 360 ? 23.953 6.621 3.262 1 93.81 360 ASP B C 1
ATOM 6179 O O . ASP B 1 360 ? 24.203 6.801 2.068 1 93.81 360 ASP B O 1
ATOM 6183 N N . GLN B 1 361 ? 23.109 5.762 3.666 1 92.38 361 GLN B N 1
ATOM 6184 C CA . GLN B 1 361 ? 22.391 4.918 2.719 1 92.38 361 GLN B CA 1
ATOM 6185 C C . GLN B 1 361 ? 21.453 5.75 1.846 1 92.38 361 GLN B C 1
ATOM 6187 O O . GLN B 1 361 ? 21.312 5.477 0.652 1 92.38 361 GLN B O 1
ATOM 6192 N N . ARG B 1 362 ? 20.781 6.676 2.484 1 95.88 362 ARG B N 1
ATOM 6193 C CA . ARG B 1 362 ? 19.906 7.559 1.715 1 95.88 362 ARG B CA 1
ATOM 6194 C C . ARG B 1 362 ? 20.688 8.289 0.63 1 95.88 362 ARG B C 1
ATOM 6196 O O . ARG B 1 362 ? 20.234 8.398 -0.509 1 95.88 362 ARG B O 1
ATOM 6203 N N . VAL B 1 363 ? 21.844 8.773 1 1 97.38 363 VAL B N 1
ATOM 6204 C CA . VAL B 1 363 ? 22.703 9.461 0.042 1 97.38 363 VAL B CA 1
ATOM 6205 C C . VAL B 1 363 ? 23.125 8.492 -1.062 1 97.38 363 VAL B C 1
ATOM 6207 O O . VAL B 1 363 ? 23.156 8.852 -2.24 1 97.38 363 VAL B O 1
ATOM 6210 N N . ASP B 1 364 ? 23.422 7.238 -0.694 1 95.69 364 ASP B N 1
ATOM 6211 C CA . ASP B 1 364 ? 23.797 6.227 -1.679 1 95.69 364 ASP B CA 1
ATOM 6212 C C . ASP B 1 364 ? 22.656 5.965 -2.658 1 95.69 364 ASP B C 1
ATOM 6214 O O . ASP B 1 364 ? 22.891 5.801 -3.859 1 95.69 364 ASP B O 1
ATOM 6218 N N . TYR B 1 365 ? 21.438 5.918 -2.168 1 95.38 365 TYR B N 1
ATOM 6219 C CA . TYR B 1 365 ? 20.281 5.75 -3.047 1 95.38 365 TYR B CA 1
ATOM 6220 C C . TYR B 1 365 ? 20.188 6.902 -4.039 1 95.38 365 TYR B C 1
ATOM 6222 O O . TYR B 1 365 ? 19.859 6.695 -5.211 1 95.38 365 TYR B O 1
ATOM 6230 N N . ILE B 1 366 ? 20.438 8.086 -3.553 1 97.75 366 ILE B N 1
ATOM 6231 C CA . ILE B 1 366 ? 20.391 9.266 -4.414 1 97.75 366 ILE B CA 1
ATOM 6232 C C . ILE B 1 366 ? 21.484 9.188 -5.465 1 97.75 366 ILE B C 1
ATOM 6234 O O . ILE B 1 366 ? 21.234 9.422 -6.652 1 97.75 366 ILE B O 1
ATOM 6238 N N . ARG B 1 367 ? 22.703 8.797 -5.047 1 97.19 367 ARG B N 1
ATOM 6239 C CA . ARG B 1 367 ? 23.828 8.672 -5.977 1 97.19 367 ARG B CA 1
ATOM 6240 C C . ARG B 1 367 ? 23.531 7.637 -7.055 1 97.19 367 ARG B C 1
ATOM 6242 O O . ARG B 1 367 ? 23.797 7.863 -8.234 1 97.19 367 ARG B O 1
ATOM 6249 N N . LEU B 1 368 ? 23 6.523 -6.629 1 94.56 368 LEU B N 1
ATOM 6250 C CA . LEU B 1 368 ? 22.641 5.48 -7.582 1 94.56 368 LEU B CA 1
ATOM 6251 C C . LEU B 1 368 ? 21.609 5.988 -8.578 1 94.56 368 LEU B C 1
ATOM 6253 O O . LEU B 1 368 ? 21.703 5.703 -9.781 1 94.56 368 LEU B O 1
ATOM 6257 N N . THR B 1 369 ? 20.641 6.727 -8.086 1 95.94 369 THR B N 1
ATOM 6258 C CA . THR B 1 369 ? 19.594 7.277 -8.945 1 95.94 369 THR B CA 1
ATOM 6259 C C . THR B 1 369 ? 20.188 8.273 -9.938 1 95.94 369 THR B C 1
ATOM 6261 O O . THR B 1 369 ? 19.875 8.227 -11.125 1 95.94 369 THR B O 1
ATOM 6264 N N . LEU B 1 370 ? 21.047 9.164 -9.453 1 97.12 370 LEU B N 1
ATOM 6265 C CA . LEU B 1 370 ? 21.703 10.141 -10.328 1 97.12 370 LEU B CA 1
ATOM 6266 C C . LEU B 1 370 ? 22.516 9.438 -11.414 1 97.12 370 LEU B C 1
ATOM 6268 O O . LEU B 1 370 ? 22.5 9.836 -12.578 1 97.12 370 LEU B O 1
ATOM 6272 N N . GLY B 1 371 ? 23.203 8.422 -10.992 1 94.19 371 GLY B N 1
ATOM 6273 C CA . GLY B 1 371 ? 23.953 7.633 -11.969 1 94.19 371 GLY B CA 1
ATOM 6274 C C . GLY B 1 371 ? 23.062 7.066 -13.07 1 94.19 371 GLY B C 1
ATOM 6275 O O . GLY B 1 371 ? 23.438 7.113 -14.25 1 94.19 371 GLY B O 1
ATOM 6276 N N . ARG B 1 372 ? 21.969 6.594 -12.688 1 92.19 372 ARG B N 1
ATOM 6277 C CA . ARG B 1 372 ? 21.016 6.035 -13.641 1 92.19 372 ARG B CA 1
ATOM 6278 C C . ARG B 1 372 ? 20.516 7.105 -14.609 1 92.19 372 ARG B C 1
ATOM 6280 O O . ARG B 1 372 ? 20.234 6.82 -15.773 1 92.19 372 ARG B O 1
ATOM 6287 N N . LEU B 1 373 ? 20.406 8.297 -14.133 1 94.69 373 LEU B N 1
ATOM 6288 C CA . LEU B 1 373 ? 19.922 9.414 -14.938 1 94.69 373 LEU B CA 1
ATOM 6289 C C . LEU B 1 373 ? 21.047 9.961 -15.828 1 94.69 373 LEU B C 1
ATOM 6291 O O . LEU B 1 373 ? 20.797 10.844 -16.656 1 94.69 373 LEU B O 1
ATOM 6295 N N . GLY B 1 374 ? 22.25 9.469 -15.711 1 93.56 374 GLY B N 1
ATOM 6296 C CA . GLY B 1 374 ? 23.406 9.984 -16.438 1 93.56 374 GLY B CA 1
ATOM 6297 C C . GLY B 1 374 ? 23.922 11.297 -15.891 1 93.56 374 GLY B C 1
ATOM 6298 O O . GLY B 1 374 ? 24.531 12.078 -16.609 1 93.56 374 GLY B O 1
ATOM 6299 N N . LEU B 1 375 ? 23.594 11.531 -14.648 1 96.25 375 LEU B N 1
ATOM 6300 C CA . LEU B 1 375 ? 24.016 12.773 -14.008 1 96.25 375 LEU B CA 1
ATOM 6301 C C . LEU B 1 375 ? 25.188 12.531 -13.07 1 96.25 375 LEU B C 1
ATOM 6303 O O . LEU B 1 375 ? 25.594 11.383 -12.859 1 96.25 375 LEU B O 1
ATOM 6307 N N . LYS B 1 376 ? 25.734 13.586 -12.602 1 95.25 376 LYS B N 1
ATOM 6308 C CA . LYS B 1 376 ? 26.875 13.492 -11.703 1 95.25 376 LYS B CA 1
ATOM 6309 C C . LYS B 1 376 ? 26.5 12.836 -10.383 1 95.25 376 LYS B C 1
ATOM 6311 O O . LYS B 1 376 ? 25.641 13.336 -9.656 1 95.25 376 LYS B O 1
ATOM 6316 N N . LYS B 1 377 ? 27.156 11.734 -10.031 1 94.19 377 LYS B N 1
ATOM 6317 C CA . LYS B 1 377 ? 26.797 11.008 -8.812 1 94.19 377 LYS B CA 1
ATOM 6318 C C . LYS B 1 377 ? 27.781 11.305 -7.688 1 94.19 377 LYS B C 1
ATOM 6320 O O . LYS B 1 377 ? 27.516 10.969 -6.527 1 94.19 377 LYS B O 1
ATOM 6325 N N . ASP B 1 378 ? 28.969 11.805 -8 1 95.81 378 ASP B N 1
ATOM 6326 C CA . ASP B 1 378 ? 29.906 12.242 -6.977 1 95.81 378 ASP B CA 1
ATOM 6327 C C . ASP B 1 378 ? 29.516 13.609 -6.418 1 95.81 378 ASP B C 1
ATOM 6329 O O . ASP B 1 378 ? 29.844 14.641 -7 1 95.81 378 ASP B O 1
ATOM 6333 N N . LEU B 1 379 ? 28.922 13.609 -5.266 1 97.81 379 LEU B N 1
ATOM 6334 C CA . LEU B 1 379 ? 28.328 14.812 -4.703 1 97.81 379 LEU B CA 1
ATOM 6335 C C . LEU B 1 379 ? 29.219 15.406 -3.621 1 97.81 379 LEU B C 1
ATOM 6337 O O . LEU B 1 379 ? 29.766 14.68 -2.787 1 97.81 379 LEU B O 1
ATOM 6341 N N . GLN B 1 380 ? 29.438 16.672 -3.637 1 97.81 380 GLN B N 1
ATOM 6342 C CA . GLN B 1 380 ? 30.078 17.406 -2.555 1 97.81 380 GLN B CA 1
ATOM 6343 C C . GLN B 1 380 ? 29.047 17.938 -1.564 1 97.81 380 GLN B C 1
ATOM 6345 O O . GLN B 1 380 ? 28.688 19.125 -1.619 1 97.81 380 GLN B O 1
ATOM 6350 N N . ILE B 1 381 ? 28.734 17.141 -0.633 1 98.38 381 ILE B N 1
ATOM 6351 C CA . ILE B 1 381 ? 27.641 17.438 0.289 1 98.38 381 ILE B CA 1
ATOM 6352 C C . ILE B 1 381 ? 28.156 18.297 1.444 1 98.38 381 ILE B C 1
ATOM 6354 O O . ILE B 1 381 ? 29.125 17.938 2.109 1 98.38 381 ILE B O 1
ATOM 6358 N N . GLN B 1 382 ? 27.484 19.391 1.685 1 98 382 GLN B N 1
ATOM 6359 C CA . GLN B 1 382 ? 27.844 20.297 2.766 1 98 382 GLN B CA 1
ATOM 6360 C C . GLN B 1 382 ? 26.969 20.094 3.99 1 98 382 GLN B C 1
ATOM 6362 O O . GLN B 1 382 ? 27.453 20.109 5.125 1 98 382 GLN B O 1
ATOM 6367 N N . ARG B 1 383 ? 25.719 19.969 3.77 1 98.19 383 ARG B N 1
ATOM 6368 C CA . ARG B 1 383 ? 24.719 19.797 4.824 1 98.19 383 ARG B CA 1
ATOM 6369 C C . ARG B 1 383 ? 23.547 18.938 4.34 1 98.19 383 ARG B C 1
ATOM 6371 O O . ARG B 1 383 ? 23.328 18.812 3.135 1 98.19 383 ARG B O 1
ATOM 6378 N N . ILE B 1 384 ? 22.922 18.281 5.285 1 98 384 ILE B N 1
ATOM 6379 C CA . ILE B 1 384 ? 21.781 17.422 4.992 1 98 384 ILE B CA 1
ATOM 6380 C C . ILE B 1 384 ? 20.609 17.781 5.91 1 98 384 ILE B C 1
ATOM 6382 O O . ILE B 1 384 ? 20.797 17.953 7.117 1 98 384 ILE B O 1
ATOM 6386 N N . TYR B 1 385 ? 19.406 18.016 5.281 1 97.38 385 TYR B N 1
ATOM 6387 C CA . TYR B 1 385 ? 18.172 18.188 6.023 1 97.38 385 TYR B CA 1
ATOM 6388 C C . TYR B 1 385 ? 17.141 17.141 5.613 1 97.38 385 TYR B C 1
ATOM 6390 O O . TYR B 1 385 ? 17.125 16.703 4.465 1 97.38 385 TYR B O 1
ATOM 6398 N N . SER B 1 386 ? 16.328 16.641 6.5 1 94.88 386 SER B N 1
ATOM 6399 C CA . SER B 1 386 ? 15.273 15.688 6.152 1 94.88 386 SER B CA 1
ATOM 6400 C C . SER B 1 386 ? 14.016 15.914 6.988 1 94.88 386 SER B C 1
ATOM 6402 O O . SER B 1 386 ? 14.062 16.609 8.008 1 94.88 386 SER B O 1
ATOM 6404 N N . SER B 1 387 ? 12.922 15.391 6.5 1 91 387 SER B N 1
ATOM 6405 C CA . SER B 1 387 ? 11.672 15.43 7.25 1 91 387 SER B CA 1
ATOM 6406 C C . SER B 1 387 ? 11.805 14.711 8.586 1 91 387 SER B C 1
ATOM 6408 O O . SER B 1 387 ? 12.633 13.805 8.734 1 91 387 SER B O 1
ATOM 6410 N N . GLU B 1 388 ? 11.109 15.242 9.523 1 77.75 388 GLU B N 1
ATOM 6411 C CA . GLU B 1 388 ? 11.094 14.648 10.859 1 77.75 388 GLU B CA 1
ATOM 6412 C C . GLU B 1 388 ? 10.117 13.484 10.938 1 77.75 388 GLU B C 1
ATOM 6414 O O . GLU B 1 388 ? 8.898 13.688 10.898 1 77.75 388 GLU B O 1
ATOM 6419 N N . THR B 1 389 ? 10.688 12.219 10.805 1 66.69 389 THR B N 1
ATOM 6420 C CA . THR B 1 389 ? 9.805 11.062 10.789 1 66.69 389 THR B CA 1
ATOM 6421 C C . THR B 1 389 ? 9.531 10.57 12.211 1 66.69 389 THR B C 1
ATOM 6423 O O . THR B 1 389 ? 10.328 10.805 13.117 1 66.69 389 THR B O 1
ATOM 6426 N N . GLY B 1 390 ? 8.359 10 12.391 1 61.88 390 GLY B N 1
ATOM 6427 C CA . GLY B 1 390 ? 8.07 9.289 13.633 1 61.88 390 GLY B CA 1
ATOM 6428 C C . GLY B 1 390 ? 7.578 10.203 14.742 1 61.88 390 GLY B C 1
ATOM 6429 O O . GLY B 1 390 ? 7.559 9.812 15.906 1 61.88 390 GLY B O 1
ATOM 6430 N N . LYS B 1 391 ? 7.32 11.367 14.32 1 64 391 LYS B N 1
ATOM 6431 C CA . LYS B 1 391 ? 6.77 12.211 15.375 1 64 391 LYS B CA 1
ATOM 6432 C C . LYS B 1 391 ? 5.336 11.812 15.703 1 64 391 LYS B C 1
ATOM 6434 O O . LYS B 1 391 ? 4.516 11.617 14.805 1 64 391 LYS B O 1
ATOM 6439 N N . GLU B 1 392 ? 5.125 11.648 16.922 1 77.56 392 GLU B N 1
ATOM 6440 C CA . GLU B 1 392 ? 3.93 11.031 17.484 1 77.56 392 GLU B CA 1
ATOM 6441 C C . GLU B 1 392 ? 2.676 11.82 17.125 1 77.56 392 GLU B C 1
ATOM 6443 O O . GLU B 1 392 ? 1.623 11.234 16.859 1 77.56 392 GLU B O 1
ATOM 6448 N N . TYR B 1 393 ? 2.75 13.086 16.828 1 90.88 393 TYR B N 1
ATOM 6449 C CA . TYR B 1 393 ? 1.51 13.852 16.766 1 90.88 393 TYR B CA 1
ATOM 6450 C C . TYR B 1 393 ? 1.329 14.477 15.391 1 90.88 393 TYR B C 1
ATOM 6452 O O . TYR B 1 393 ? 0.258 15 15.07 1 90.88 393 TYR B O 1
ATOM 6460 N N . VAL B 1 394 ? 2.326 14.391 14.586 1 92.88 394 VAL B N 1
ATOM 6461 C CA . VAL B 1 394 ? 2.254 15.031 13.273 1 92.88 394 VAL B CA 1
ATOM 6462 C C . VAL B 1 394 ? 2.428 13.977 12.18 1 92.88 394 VAL B C 1
ATOM 6464 O O . VAL B 1 394 ? 3.514 13.422 12.016 1 92.88 394 VAL B O 1
ATOM 6467 N N . PRO B 1 395 ? 1.38 13.734 11.391 1 91.75 395 PRO B N 1
ATOM 6468 C CA . PRO B 1 395 ? 1.54 12.789 10.281 1 91.75 395 PRO B CA 1
ATOM 6469 C C . PRO B 1 395 ? 2.613 13.219 9.289 1 91.75 395 PRO B C 1
ATOM 6471 O O . PRO B 1 395 ? 2.859 14.414 9.117 1 91.75 395 PRO B O 1
ATOM 6474 N N . SER B 1 396 ? 3.195 12.25 8.578 1 90.12 396 SER B N 1
ATOM 6475 C CA . SER B 1 396 ? 4.281 12.523 7.645 1 90.12 396 SER B CA 1
ATOM 6476 C C . SER B 1 396 ? 3.748 12.859 6.258 1 90.12 396 SER B C 1
ATOM 6478 O O . SER B 1 396 ? 4.504 13.281 5.379 1 90.12 396 SER B O 1
ATOM 6480 N N . GLY B 1 397 ? 2.498 12.641 6.062 1 93.06 397 GLY B N 1
ATOM 6481 C CA . GLY B 1 397 ? 1.896 12.906 4.77 1 93.06 397 GLY B CA 1
ATOM 6482 C C . GLY B 1 397 ? 0.48 13.445 4.867 1 93.06 397 GLY B C 1
ATOM 6483 O O . GLY B 1 397 ? 0.144 14.156 5.82 1 93.06 397 GLY B O 1
ATOM 6484 N N . VAL B 1 398 ? -0.28 13.297 3.84 1 94.5 398 VAL B N 1
ATOM 6485 C CA . VAL B 1 398 ? -1.62 13.867 3.758 1 94.5 398 VAL B CA 1
ATOM 6486 C C . VAL B 1 398 ? -2.662 12.773 3.955 1 94.5 398 VAL B C 1
ATOM 6488 O O . VAL B 1 398 ? -2.348 11.586 3.854 1 94.5 398 VAL B O 1
ATOM 6491 N N . ALA B 1 399 ? -3.846 13.203 4.293 1 95.44 399 ALA B N 1
ATOM 6492 C CA . ALA B 1 399 ? -4.938 12.242 4.441 1 95.44 399 ALA B CA 1
ATOM 6493 C C . ALA B 1 399 ? -5.289 11.594 3.104 1 95.44 399 ALA B C 1
ATOM 6495 O O . ALA B 1 399 ? -5.438 12.289 2.096 1 95.44 399 ALA B O 1
ATOM 6496 N N . THR B 1 400 ? -5.305 10.352 3.084 1 94.75 400 THR B N 1
ATOM 6497 C CA . THR B 1 400 ? -5.773 9.586 1.934 1 94.75 400 THR B CA 1
ATOM 6498 C C . THR B 1 400 ? -6.957 8.703 2.318 1 94.75 400 THR B C 1
ATOM 6500 O O . THR B 1 400 ? -7.148 8.391 3.496 1 94.75 400 THR B O 1
ATOM 6503 N N . PHE B 1 401 ? -7.715 8.375 1.345 1 95.94 401 PHE B N 1
ATOM 6504 C CA . PHE B 1 401 ? -8.961 7.629 1.524 1 95.94 401 PHE B CA 1
ATOM 6505 C C . PHE B 1 401 ? -8.914 6.316 0.756 1 95.94 401 PHE B C 1
ATOM 6507 O O . PHE B 1 401 ? -9.125 6.293 -0.458 1 95.94 401 PHE B O 1
ATOM 6514 N N . PRO B 1 402 ? -8.625 5.223 1.481 1 95.88 402 PRO B N 1
ATOM 6515 C CA . PRO B 1 402 ? -8.586 3.904 0.843 1 95.88 402 PRO B CA 1
ATOM 6516 C C . PRO B 1 402 ? -9.977 3.371 0.502 1 95.88 402 PRO B C 1
ATOM 6518 O O . PRO B 1 402 ? -10.977 3.938 0.936 1 95.88 402 PRO B O 1
ATOM 6521 N N . PRO B 1 403 ? -10.016 2.297 -0.306 1 95.81 403 PRO B N 1
ATOM 6522 C CA . PRO B 1 403 ? -11.312 1.642 -0.516 1 95.81 403 PRO B CA 1
ATOM 6523 C C . PRO B 1 403 ? -12.031 1.327 0.792 1 95.81 403 PRO B C 1
ATOM 6525 O O . PRO B 1 403 ? -11.398 0.913 1.767 1 95.81 403 PRO B O 1
ATOM 6528 N N . GLY B 1 404 ? -13.305 1.638 0.809 1 93.75 404 GLY B N 1
ATOM 6529 C CA . GLY B 1 404 ? -14.109 1.373 1.991 1 93.75 404 GLY B CA 1
ATOM 6530 C C . GLY B 1 404 ? -14.266 2.582 2.893 1 93.75 404 GLY B C 1
ATOM 6531 O O . GLY B 1 404 ? -14.891 2.5 3.951 1 93.75 404 GLY B O 1
ATOM 6532 N N . SER B 1 405 ? -13.812 3.719 2.488 1 94.81 405 SER B N 1
ATOM 6533 C CA . SER B 1 405 ? -13.805 4.883 3.371 1 94.81 405 SER B CA 1
ATOM 6534 C C . SER B 1 405 ? -14.906 5.867 2.998 1 94.81 405 SER B C 1
ATOM 6536 O O . SER B 1 405 ? -14.922 7 3.486 1 94.81 405 SER B O 1
ATOM 6538 N N . TYR B 1 406 ? -15.805 5.465 2.133 1 92.44 406 TYR B N 1
ATOM 6539 C CA . TYR B 1 406 ? -16.859 6.363 1.676 1 92.44 406 TYR B CA 1
ATOM 6540 C C . TYR B 1 406 ? -17.594 6.977 2.855 1 92.44 406 TYR B C 1
ATOM 6542 O O . TYR B 1 406 ? -17.953 6.277 3.809 1 92.44 406 TYR B O 1
ATOM 6550 N N . GLY B 1 407 ? -17.766 8.281 2.805 1 93.06 407 GLY B N 1
ATOM 6551 C CA . GLY B 1 407 ? -18.531 8.984 3.83 1 93.06 407 GLY B CA 1
ATOM 6552 C C . GLY B 1 407 ? -17.672 9.453 4.988 1 93.06 407 GLY B C 1
ATOM 6553 O O . GLY B 1 407 ? -18.125 10.211 5.84 1 93.06 407 GLY B O 1
ATOM 6554 N N . SER B 1 408 ? -16.422 9.07 5.043 1 94.81 408 SER B N 1
ATOM 6555 C CA . SER B 1 408 ? -15.562 9.383 6.176 1 94.81 408 SER B CA 1
ATOM 6556 C C . SER B 1 408 ? -15.336 10.883 6.305 1 94.81 408 SER B C 1
ATOM 6558 O O . SER B 1 408 ? -15.375 11.438 7.41 1 94.81 408 SER B O 1
ATOM 6560 N N . GLU B 1 409 ? -15.148 11.555 5.195 1 93.94 409 GLU B N 1
ATOM 6561 C CA . GLU B 1 409 ? -14.93 12.992 5.238 1 93.94 409 GLU B CA 1
ATOM 6562 C C . GLU B 1 409 ? -16.109 13.719 5.875 1 93.94 409 GLU B C 1
ATOM 6564 O O . GLU B 1 409 ? -15.922 14.594 6.719 1 93.94 409 GLU B O 1
ATOM 6569 N N . MET B 1 410 ? -17.266 13.336 5.48 1 93.31 410 MET B N 1
ATOM 6570 C CA . MET B 1 410 ? -18.484 13.945 5.996 1 93.31 410 MET B CA 1
ATOM 6571 C C . MET B 1 410 ? -18.656 13.672 7.484 1 93.31 410 MET B C 1
ATOM 6573 O O . MET B 1 410 ? -18.984 14.57 8.258 1 93.31 410 MET B O 1
ATOM 6577 N N . SER B 1 411 ? -18.391 12.461 7.801 1 95.69 411 SER B N 1
ATOM 6578 C CA . SER B 1 411 ? -18.516 12.055 9.195 1 95.69 411 SER B CA 1
ATOM 6579 C C . SER B 1 411 ? -17.516 12.805 10.078 1 95.69 411 SER B C 1
ATOM 6581 O O . SER B 1 411 ? -17.859 13.234 11.18 1 95.69 411 SER B O 1
ATOM 6583 N N . LEU B 1 412 ? -16.328 12.984 9.602 1 96.94 412 LEU B N 1
ATOM 6584 C CA . LEU B 1 412 ? -15.266 13.625 10.367 1 96.94 412 LEU B CA 1
ATOM 6585 C C . LEU B 1 412 ? -15.516 15.125 10.5 1 96.94 412 LEU B C 1
ATOM 6587 O O . LEU B 1 412 ? -15.055 15.75 11.453 1 96.94 412 LEU B O 1
ATOM 6591 N N . ARG B 1 413 ? -16.266 15.664 9.602 1 96.44 413 ARG B N 1
ATOM 6592 C CA . ARG B 1 413 ? -16.562 17.094 9.609 1 96.44 413 ARG B CA 1
ATOM 6593 C C . ARG B 1 413 ? -17.75 17.391 10.523 1 96.44 413 ARG B C 1
ATOM 6595 O O . ARG B 1 413 ? -17.844 18.5 11.07 1 96.44 413 ARG B O 1
ATOM 6602 N N . LYS B 1 414 ? -18.641 16.484 10.727 1 96.94 414 LYS B N 1
ATOM 6603 C CA . LYS B 1 414 ? -19.859 16.672 11.5 1 96.94 414 LYS B CA 1
ATOM 6604 C C . LYS B 1 414 ? -19.531 17.062 12.945 1 96.94 414 LYS B C 1
ATOM 6606 O O . LYS B 1 414 ? -18.688 16.438 13.586 1 96.94 414 LYS B O 1
ATOM 6611 N N . PRO B 1 415 ? -20.203 18.109 13.398 1 97.75 415 PRO B N 1
ATOM 6612 C CA . PRO B 1 415 ? -20 18.469 14.805 1 97.75 415 PRO B CA 1
ATOM 6613 C C . PRO B 1 415 ? -20.422 17.359 15.758 1 97.75 415 PRO B C 1
ATOM 6615 O O . PRO B 1 415 ? -21.219 16.484 15.383 1 97.75 415 PRO B O 1
ATOM 6618 N N . PHE B 1 416 ? -19.875 17.328 16.875 1 97.56 416 PHE B N 1
ATOM 6619 C CA . PHE B 1 416 ? -20.234 16.453 17.984 1 97.56 416 PHE B CA 1
ATOM 6620 C C . PHE B 1 416 ? -20.562 17.266 19.234 1 97.56 416 PHE B C 1
ATOM 6622 O O . PHE B 1 416 ? -19.688 17.516 20.047 1 97.56 416 PHE B O 1
ATOM 6629 N N . ASP B 1 417 ? -21.922 17.625 19.359 1 96.19 417 ASP B N 1
ATOM 6630 C CA . ASP B 1 417 ? -22.406 18.5 20.406 1 96.19 417 ASP B CA 1
ATOM 6631 C C . ASP B 1 417 ? -21.672 19.844 20.375 1 96.19 417 ASP B C 1
ATOM 6633 O O . ASP B 1 417 ? -21.828 20.625 19.438 1 96.19 417 ASP B O 1
ATOM 6637 N N . ARG B 1 418 ? -20.75 20.031 21.359 1 97.69 418 ARG B N 1
ATOM 6638 C CA . ARG B 1 418 ? -20.109 21.344 21.469 1 97.69 418 ARG B CA 1
ATOM 6639 C C . ARG B 1 418 ? -18.719 21.328 20.844 1 97.69 418 ARG B C 1
ATOM 6641 O O . ARG B 1 418 ? -17.969 22.297 20.969 1 97.69 418 ARG B O 1
ATOM 6648 N N . VAL B 1 419 ? -18.422 20.281 20.203 1 98.38 419 VAL B N 1
ATOM 6649 C CA . VAL B 1 419 ? -17.109 20.156 19.562 1 98.38 419 VAL B CA 1
ATOM 6650 C C . VAL B 1 419 ? -17.266 20.25 18.031 1 98.38 419 VAL B C 1
ATOM 6652 O O . VAL B 1 419 ? -18.047 19.484 17.453 1 98.38 419 VAL B O 1
ATOM 6655 N N . PHE B 1 420 ? -16.562 21.172 17.469 1 98.5 420 PHE B N 1
ATOM 6656 C CA . PHE B 1 420 ? -16.531 21.359 16.016 1 98.5 420 PHE B CA 1
ATOM 6657 C C . PHE B 1 420 ? -15.195 20.891 15.445 1 98.5 420 PHE B C 1
ATOM 6659 O O . PHE B 1 420 ? -14.164 21 16.109 1 98.5 420 PHE B O 1
ATOM 6666 N N . PHE B 1 421 ? -15.234 20.406 14.188 1 98.5 421 PHE B N 1
ATOM 6667 C CA . PHE B 1 421 ? -14.047 19.734 13.664 1 98.5 421 PHE B CA 1
ATOM 6668 C C . PHE B 1 421 ? -13.555 20.422 12.398 1 98.5 421 PHE B C 1
ATOM 6670 O O . PHE B 1 421 ? -14.359 20.828 11.555 1 98.5 421 PHE B O 1
ATOM 6677 N N . ALA B 1 422 ? -12.211 20.547 12.297 1 97.81 422 ALA B N 1
ATOM 6678 C CA . ALA B 1 422 ? -11.539 21.094 11.125 1 97.81 422 ALA B CA 1
ATOM 6679 C C . ALA B 1 422 ? -10.227 20.359 10.852 1 97.81 422 ALA B C 1
ATOM 6681 O O . ALA B 1 422 ? -9.656 19.734 11.75 1 97.81 422 ALA B O 1
ATOM 6682 N N . GLY B 1 423 ? -9.711 20.375 9.711 1 97.12 423 GLY B N 1
ATOM 6683 C CA . GLY B 1 423 ? -8.523 19.734 9.18 1 97.12 423 GLY B CA 1
ATOM 6684 C C . GLY B 1 423 ? -8.648 19.359 7.719 1 97.12 423 GLY B C 1
ATOM 6685 O O . GLY B 1 423 ? -9.758 19.125 7.23 1 97.12 423 GLY B O 1
ATOM 6686 N N . GLU B 1 424 ? -7.504 19.297 7.109 1 95.19 424 GLU B N 1
ATOM 6687 C CA . GLU B 1 424 ? -7.547 18.984 5.688 1 95.19 424 GLU B CA 1
ATOM 6688 C C . GLU B 1 424 ? -8.273 17.656 5.438 1 95.19 424 GLU B C 1
ATOM 6690 O O . GLU B 1 424 ? -8.93 17.484 4.406 1 95.19 424 GLU B O 1
ATOM 6695 N N . HIS B 1 425 ? -8.312 16.703 6.387 1 96.06 425 HIS B N 1
ATOM 6696 C CA . HIS B 1 425 ? -8.945 15.391 6.277 1 96.06 425 HIS B CA 1
ATOM 6697 C C . HIS B 1 425 ? -10.469 15.508 6.32 1 96.06 425 HIS B C 1
ATOM 6699 O O . HIS B 1 425 ? -11.172 14.531 6.047 1 96.06 425 HIS B O 1
ATOM 6705 N N . THR B 1 426 ? -10.984 16.656 6.684 1 95.12 426 THR B N 1
ATOM 6706 C CA . THR B 1 426 ? -12.422 16.875 6.738 1 95.12 426 THR B CA 1
ATOM 6707 C C . THR B 1 426 ? -12.914 17.547 5.461 1 95.12 426 THR B C 1
ATOM 6709 O O . THR B 1 426 ? -14.117 17.75 5.281 1 95.12 426 THR B O 1
ATOM 6712 N N . GLY B 1 427 ? -12 17.922 4.574 1 80.81 427 GLY B N 1
ATOM 6713 C CA . GLY B 1 427 ? -12.344 18.75 3.439 1 80.81 427 GLY B CA 1
ATOM 6714 C C . GLY B 1 427 ? -12.578 17.969 2.164 1 80.81 427 GLY B C 1
ATOM 6715 O O . GLY B 1 427 ? -12.32 16.766 2.117 1 80.81 427 GLY B O 1
ATOM 6716 N N . GLU B 1 428 ? -13.086 18.672 1.215 1 75.44 428 GLU B N 1
ATOM 6717 C CA . GLU B 1 428 ? -13.398 18.078 -0.083 1 75.44 428 GLU B CA 1
ATOM 6718 C C . GLU B 1 428 ? -12.141 17.938 -0.938 1 75.44 428 GLU B C 1
ATOM 6720 O O . GLU B 1 428 ? -12.031 17 -1.739 1 75.44 428 GLU B O 1
ATOM 6725 N N . SER B 1 429 ? -11.227 18.844 -0.894 1 78.56 429 SER B N 1
ATOM 6726 C CA . SER B 1 429 ? -9.984 18.781 -1.647 1 78.56 429 SER B CA 1
ATOM 6727 C C . SER B 1 429 ? -8.82 18.359 -0.755 1 78.56 429 SER B C 1
ATOM 6729 O O . SER B 1 429 ? -7.871 19.125 -0.558 1 78.56 429 SER B O 1
ATOM 6731 N N . THR B 1 430 ? -8.742 17.234 -0.41 1 81.44 430 THR B N 1
ATOM 6732 C CA . THR B 1 430 ? -7.824 16.75 0.619 1 81.44 430 THR B CA 1
ATOM 6733 C C . THR B 1 430 ? -6.375 16.891 0.165 1 81.44 430 THR B C 1
ATOM 6735 O O . THR B 1 430 ? -6.105 17.031 -1.03 1 81.44 430 THR B O 1
ATOM 6738 N N . GLY B 1 431 ? -5.523 17.094 1.082 1 89 431 GLY B N 1
ATOM 6739 C CA . GLY B 1 431 ? -4.086 17.078 0.864 1 89 431 GLY B CA 1
ATOM 6740 C C . GLY B 1 431 ? -3.518 18.438 0.524 1 89 431 GLY B C 1
ATOM 6741 O O . GLY B 1 431 ? -2.445 18.531 -0.077 1 89 431 GLY B O 1
ATOM 6742 N N . THR B 1 432 ? -4.281 19.531 0.875 1 93.5 432 THR B N 1
ATOM 6743 C CA . THR B 1 432 ? -3.811 20.859 0.513 1 93.5 432 THR B CA 1
ATOM 6744 C C . THR B 1 432 ? -3.887 21.797 1.71 1 93.5 432 THR B C 1
ATOM 6746 O O . THR B 1 432 ? -4.664 21.578 2.639 1 93.5 432 THR B O 1
ATOM 6749 N N . VAL B 1 433 ? -3.025 22.812 1.662 1 95.75 433 VAL B N 1
ATOM 6750 C CA . VAL B 1 433 ? -3.123 23.906 2.619 1 95.75 433 VAL B CA 1
ATOM 6751 C C . VAL B 1 433 ? -4.488 24.578 2.5 1 95.75 433 VAL B C 1
ATOM 6753 O O . VAL B 1 433 ? -5.105 24.922 3.508 1 95.75 433 VAL B O 1
ATOM 6756 N N . GLU B 1 434 ? -4.961 24.688 1.285 1 95.5 434 GLU B N 1
ATOM 6757 C CA . GLU B 1 434 ? -6.281 25.234 1.011 1 95.5 434 GLU B CA 1
ATOM 6758 C C . GLU B 1 434 ? -7.363 24.5 1.798 1 95.5 434 GLU B C 1
ATOM 6760 O O . GLU B 1 434 ? -8.211 25.141 2.428 1 95.5 434 GLU B O 1
ATOM 6765 N N . ALA B 1 435 ? -7.34 23.203 1.742 1 94.75 435 ALA B N 1
ATOM 6766 C CA . ALA B 1 435 ? -8.344 22.406 2.439 1 94.75 435 ALA B CA 1
ATOM 6767 C C . ALA B 1 435 ? -8.281 22.641 3.947 1 94.75 435 ALA B C 1
ATOM 6769 O O . ALA B 1 435 ? -9.312 22.688 4.617 1 94.75 435 ALA B O 1
ATOM 6770 N N . ALA B 1 436 ? -7.094 22.75 4.496 1 96.88 436 ALA B N 1
ATOM 6771 C CA . ALA B 1 436 ? -6.93 23.031 5.922 1 96.88 436 ALA B CA 1
ATOM 6772 C C . ALA B 1 436 ? -7.586 24.344 6.309 1 96.88 436 ALA B C 1
ATOM 6774 O O . ALA B 1 436 ? -8.336 24.406 7.285 1 96.88 436 ALA B O 1
ATOM 6775 N N . LEU B 1 437 ? -7.375 25.359 5.535 1 97.75 437 LEU B N 1
ATOM 6776 C CA . LEU B 1 437 ? -7.891 26.688 5.832 1 97.75 437 LEU B CA 1
ATOM 6777 C C . LEU B 1 437 ? -9.398 26.75 5.633 1 97.75 437 LEU B C 1
ATOM 6779 O O . LEU B 1 437 ? -10.117 27.312 6.461 1 97.75 437 LEU B O 1
ATOM 6783 N N . VAL B 1 438 ? -9.859 26.141 4.562 1 97 438 VAL B N 1
ATOM 6784 C CA . VAL B 1 438 ? -11.297 26.125 4.277 1 97 438 VAL B CA 1
ATOM 6785 C C . VAL B 1 438 ? -12.039 25.391 5.387 1 97 438 VAL B C 1
ATOM 6787 O O . VAL B 1 438 ? -13.117 25.812 5.805 1 97 438 VAL B O 1
ATOM 6790 N N . SER B 1 439 ? -11.484 24.344 5.84 1 97.25 439 SER B N 1
ATOM 6791 C CA . SER B 1 439 ? -12.102 23.594 6.922 1 97.25 439 SER B CA 1
ATOM 6792 C C . SER B 1 439 ? -12.203 24.422 8.195 1 97.25 439 SER B C 1
ATOM 6794 O O . SER B 1 439 ? -13.172 24.297 8.953 1 97.25 439 SER B O 1
ATOM 6796 N N . ALA B 1 440 ? -11.219 25.234 8.484 1 98.06 440 ALA B N 1
ATOM 6797 C CA . ALA B 1 440 ? -11.25 26.141 9.633 1 98.06 440 ALA B CA 1
ATOM 6798 C C . ALA B 1 440 ? -12.414 27.125 9.523 1 98.06 440 ALA B C 1
ATOM 6800 O O . ALA B 1 440 ? -13.133 27.359 10.5 1 98.06 440 ALA B O 1
ATOM 6801 N N . ILE B 1 441 ? -12.562 27.688 8.352 1 97.94 441 ILE B N 1
ATOM 6802 C CA . ILE B 1 441 ? -13.648 28.625 8.117 1 97.94 441 ILE B CA 1
ATOM 6803 C C . ILE B 1 441 ? -14.984 27.953 8.398 1 97.94 441 ILE B C 1
ATOM 6805 O O . ILE B 1 441 ? -15.836 28.516 9.094 1 97.94 441 ILE B O 1
ATOM 6809 N N . LYS B 1 442 ? -15.125 26.75 7.891 1 97.19 442 LYS B N 1
ATOM 6810 C CA . LYS B 1 442 ? -16.375 26.031 8.07 1 97.19 442 LYS B CA 1
ATOM 6811 C C . LYS B 1 442 ? -16.656 25.75 9.547 1 97.19 442 LYS B C 1
ATOM 6813 O O . LYS B 1 442 ? -17.781 25.938 10.016 1 97.19 442 LYS B O 1
ATOM 6818 N N . ALA B 1 443 ? -15.68 25.344 10.266 1 97.69 443 ALA B N 1
ATOM 6819 C CA . ALA B 1 443 ? -15.836 25.047 11.688 1 97.69 443 ALA B CA 1
ATOM 6820 C C . ALA B 1 443 ? -16.156 26.312 12.477 1 97.69 443 ALA B C 1
ATOM 6822 O O . ALA B 1 443 ? -17.078 26.312 13.312 1 97.69 443 ALA B O 1
ATOM 6823 N N . VAL B 1 444 ? -15.484 27.406 12.242 1 97.94 444 VAL B N 1
ATOM 6824 C CA . VAL B 1 444 ? -15.641 28.656 12.984 1 97.94 444 VAL B CA 1
ATOM 6825 C C . VAL B 1 444 ? -17.031 29.234 12.719 1 97.94 444 VAL B C 1
ATOM 6827 O O . VAL B 1 444 ? -17.641 29.797 13.625 1 97.94 444 VAL B O 1
ATOM 6830 N N . ASN B 1 445 ? -17.5 29.047 11.484 1 96.81 445 ASN B N 1
ATOM 6831 C CA . ASN B 1 445 ? -18.812 29.547 11.133 1 96.81 445 ASN B CA 1
ATOM 6832 C C . ASN B 1 445 ? -19.906 28.844 11.938 1 96.81 445 ASN B C 1
ATOM 6834 O O . ASN B 1 445 ? -21.016 29.375 12.102 1 96.81 445 ASN B O 1
ATOM 6838 N N . MET B 1 446 ? -19.656 27.703 12.414 1 95.44 446 MET B N 1
ATOM 6839 C CA . MET B 1 446 ? -20.641 26.953 13.188 1 95.44 446 MET B CA 1
ATOM 6840 C C . MET B 1 446 ? -20.562 27.312 14.664 1 95.44 446 MET B C 1
ATOM 6842 O O . MET B 1 446 ? -21.469 27.016 15.438 1 95.44 446 MET B O 1
ATOM 6846 N N . VAL B 1 447 ? -19.469 27.812 15.055 1 93.75 447 VAL B N 1
ATOM 6847 C CA . VAL B 1 447 ? -19.266 28.219 16.438 1 93.75 447 VAL B CA 1
ATOM 6848 C C . VAL B 1 447 ? -20.078 29.469 16.75 1 93.75 447 VAL B C 1
ATOM 6850 O O . VAL B 1 447 ? -20.688 29.578 17.812 1 93.75 447 VAL B O 1
#

Foldseek 3Di:
DPDDDPDPPPPVPPPPPPVPPPPCPVPPLPDQPPQAFEEEEEAQALLRLLLLQVNQVSNYQYEYEHQAFDHHFQWDWDQDPLRFIDTQGDFFAFPPQDLVVVLCVVLVWDKDWAADQAWEADVHTGGRPGLAFDPVLVVLLVVVLVVLVVDDQVVLLVQLQAQLLVVSVVSPGDPSNLVSVQLVCCVQQLAGSRFFRNSLVSLLVVPPGGGTMGIVVGPCVSSVSSVVNRHNYHYHHNWAWAEWEDDPQFIWTATPVGDIDTGRFYEYAFQLCVVLRHHYVVDDDPLLNVLSVQKDFWAKKKKKFWFQDDQDDDPQHWYAYPFLQGIWGFSGDDDPGSITIIMTMGGHPSRVVCVVDDPVVNLVRVLVRCVSVVTHSDTHTDDMDMHDPDDPGHHNGWIGGGRPSPCSLVSNQDADVRYGYAYLSNASNTGHSSSRSVRSVVRSSND/DPPDDPDPPPPPPPPPPPVPPPDCPVPPLPDQPPQAFEEEEEAQALLRLLLLQVNQVSNYQYEYEHQAFDHHFQWDWDQDPLRFIDTQGDFFAFPPQDLVVVLCVVLVWDKDWAADQAWEADVHTGGRPGLAFDPVLVVLLVVVLVVLVVDDQVVLLVQLQAQLLVVSVVSPGDPSNLVSVQLVCCVQQLAGSRFFRNSLVSLLVVPPGGGTMGIVVGPCVSSVSSVVNRHNYHYHHNWAWAEWEDDPQFIWTATPVGDIDTGRFYEYAFQLCVVLRHHYVVDDDPLLNVLSVQKDFWAKKKKKFWFQDDQDDDPQHWYAYPFLQGIWTFSGDDDPGSITIIMTMGGHPSRVVQVVDDPVVNLVRVLVRCVVVVTHSDTHTDDMDMHDPDDPGHHNGWIGGGRPSPCSLVSNQDADVRYGYAYLSNASNTGHSSSRSVRSVVRSSND